Protein AF-A0A7V6IMZ3-F1 (afdb_monomer)

Mean predicted aligned error: 20.76 Å

Secondary structure (DSSP, 8-state):
--SS-HHHHT--SSSTT--S-HHHHSTT-HHHHHHHTT----EEEE--TTSSHHHHHHHHHHHHT-EEEEEETTT--HHHHHHHHHHHHH-SS-EEEEEETGGGS-HHHHHHHHHHHHTTSEEEEEEESS-HHHHS-HHHHTTSEEEEPPPPPHHHHHHHHHHHHHHHHHHHT-EEEES--HHHHHHHTT-HHHHHHHHHHHHHHHHHH-SSEEEE-HHHHHHHHHHHHTT--SSSHHHHHHHHHHHHHHHTT-HHHHHHHHHHHHHTT--HHHHHHHHHHHIIIIIGGG-THHHHHHHHHHHHHHHH-TTTHHHHHHHHHHHHHTSPP--HHHHHHHHHHHHHHHH-SPPPPGGGS---SHHHHHTTTTTT---GGGSGGG------S-GGGTT-------SSHHHHHHHHHHHHHHTTTTT-----------------PPP--S-GGG-HHHH-GGGTT--SSSEEEEEEEEEE-TTSSS-EEEEEEEEEEEEEEETTTTEEEEEEEEEEEEEETTTTEEEEEEEEEEEEEEE-STTS-EEEEEEEEEEEEEEE--GGG---GGGEETTEE-TTSPP----S-SEEEEEEEEEEEEEEEESSSS-EEEEEEEEE-TT--B--SSSS---BPPPEEEEEEEEEEEEETTEEEEEEEEEEEETTEEEEEEEEEEEEEE---TT--EEEEEEEEEETTTEEEEEEEEEETTEEEEEEEEEE-STTHHHHTTEEEEEEEEEEEE----------PPPTTS--

Solvent-accessible surface area (backbone atoms only — not comparable to full-atom values): 40795 Å² total; per-residue (Å²): 130,76,96,60,60,64,60,68,74,67,51,55,88,51,75,88,61,50,76,58,58,53,84,36,59,30,93,91,10,65,56,38,55,23,45,78,66,59,58,78,70,30,26,34,41,33,30,60,73,46,54,43,65,70,56,49,54,52,46,49,22,64,73,48,67,28,50,76,45,80,45,48,30,88,83,53,56,67,64,60,55,50,56,50,50,55,52,27,70,71,41,96,49,58,24,32,41,35,28,40,48,41,56,61,36,52,70,72,51,54,58,66,46,46,66,39,48,74,72,60,47,31,38,40,39,32,27,28,69,61,68,56,87,80,49,45,58,66,76,55,52,77,65,29,52,78,43,80,47,60,72,44,50,71,72,44,51,51,54,49,50,53,56,52,49,60,48,46,28,68,76,67,74,41,47,78,45,72,81,44,57,65,48,56,52,60,72,19,72,33,15,51,48,54,35,42,50,50,52,52,51,51,53,60,53,46,61,73,77,49,90,60,78,44,79,42,35,41,70,58,52,51,53,58,49,53,67,47,48,79,75,58,61,87,81,50,72,65,52,57,53,42,55,48,50,22,52,50,20,25,71,69,48,34,39,66,56,23,47,52,35,47,50,54,39,54,74,49,63,47,59,67,62,56,55,29,52,54,45,34,52,43,20,45,41,44,17,16,68,42,37,64,63,42,38,57,48,24,50,50,38,34,53,48,33,70,73,66,33,81,75,70,24,56,56,50,50,44,55,47,48,37,52,52,7,72,43,56,70,21,41,33,62,44,52,17,50,53,52,46,50,57,47,41,72,73,66,49,89,71,65,79,47,48,39,76,35,84,41,93,47,71,68,38,46,76,71,40,28,32,48,87,50,76,64,30,80,81,34,75,93,52,48,65,100,69,87,86,55,40,80,94,54,56,60,67,71,51,73,58,65,50,99,41,78,50,21,45,52,49,43,52,53,51,23,70,71,47,49,70,61,60,54,58,64,78,76,78,56,89,71,63,83,69,88,83,88,90,89,86,87,76,96,79,73,91,60,51,87,65,39,47,68,81,57,24,26,19,49,26,28,72,62,98,47,60,35,38,41,30,40,38,40,36,41,37,50,66,61,46,97,53,43,36,38,39,41,37,43,37,38,29,24,51,78,42,76,40,79,90,77,39,34,36,34,12,39,26,44,37,39,39,38,38,38,33,51,74,33,55,32,33,39,43,38,49,31,43,29,34,12,45,34,38,43,80,45,98,81,63,29,36,34,42,18,41,14,28,35,39,33,59,32,39,40,38,45,41,69,86,57,54,88,57,72,71,26,48,54,97,89,41,82,39,89,84,43,76,77,85,78,83,78,88,41,50,66,49,76,39,66,45,34,30,39,19,39,30,40,38,40,44,83,48,100,62,28,38,39,38,40,38,40,21,37,36,33,75,75,37,39,75,69,51,57,52,91,88,54,90,44,54,42,61,48,33,37,35,40,37,39,38,36,36,37,63,79,49,101,41,33,35,42,32,46,37,40,40,35,40,39,38,71,82,51,71,46,44,36,38,36,39,31,41,37,39,47,55,86,84,59,101,78,52,56,42,32,47,28,50,27,46,32,43,33,68,77,41,28,46,32,44,35,42,34,38,31,54,59,51,34,37,42,35,42,36,41,33,37,31,67,26,97,53,29,84,76,29,73,37,43,29,26,49,34,43,34,40,32,40,44,46,60,81,75,82,74,74,76,72,74,82,73,80,75,97,78,84,86,128

Structure (mmCIF, N/CA/C/O backbone):
data_AF-A0A7V6IMZ3-F1
#
_entry.id   AF-A0A7V6IMZ3-F1
#
loop_
_atom_site.group_PDB
_atom_site.id
_atom_site.type_symbol
_atom_site.label_atom_id
_atom_site.label_alt_id
_atom_site.label_comp_id
_atom_site.label_asym_id
_atom_site.label_entity_id
_atom_site.label_seq_id
_atom_site.pdbx_PDB_ins_code
_atom_site.Cartn_x
_atom_site.Cartn_y
_atom_site.Cartn_z
_atom_site.occupancy
_atom_site.B_iso_or_equiv
_atom_site.auth_seq_id
_atom_site.auth_comp_id
_atom_site.auth_asym_id
_atom_site.auth_atom_id
_atom_site.pdbx_PDB_model_num
ATOM 1 N N . MET A 1 1 ? -24.493 -4.111 48.319 1.00 58.28 1 MET A N 1
ATOM 2 C CA . MET A 1 1 ? -24.353 -4.353 46.865 1.00 58.28 1 MET A CA 1
ATOM 3 C C . MET A 1 1 ? -25.701 -4.079 46.240 1.00 58.28 1 MET A C 1
ATOM 5 O O . MET A 1 1 ? -26.695 -4.456 46.850 1.00 58.28 1 MET A O 1
ATOM 9 N N . LEU A 1 2 ? -25.733 -3.420 45.082 1.00 72.75 2 LEU A N 1
ATOM 10 C CA . LEU A 1 2 ? -26.972 -3.212 44.334 1.00 72.75 2 LEU A CA 1
ATOM 11 C C . LEU A 1 2 ? -27.573 -4.573 43.945 1.00 72.75 2 LEU A C 1
ATOM 13 O O . LEU A 1 2 ? -26.842 -5.500 43.600 1.00 72.75 2 LEU A O 1
ATOM 17 N N . ALA A 1 3 ? -28.898 -4.705 44.023 1.00 74.75 3 ALA A N 1
ATOM 18 C CA . ALA A 1 3 ? -29.593 -5.957 43.706 1.00 74.75 3 ALA A CA 1
ATOM 19 C C . ALA A 1 3 ? -29.621 -6.271 42.195 1.00 74.75 3 ALA A C 1
ATOM 21 O O . ALA A 1 3 ? -29.866 -7.409 41.798 1.00 74.75 3 ALA A O 1
ATOM 22 N N . LYS A 1 4 ? -29.384 -5.259 41.351 1.00 86.44 4 LYS A N 1
ATOM 23 C CA . LYS A 1 4 ? -29.282 -5.338 39.888 1.00 86.44 4 LYS A CA 1
ATOM 24 C C . LYS A 1 4 ? -28.158 -4.407 39.412 1.00 86.44 4 LYS A C 1
ATOM 26 O O . LYS A 1 4 ? -27.891 -3.430 40.110 1.00 86.44 4 LYS A O 1
ATOM 31 N N . PRO A 1 5 ? -27.542 -4.662 38.242 1.00 89.00 5 PRO A N 1
ATOM 32 C CA . PRO A 1 5 ? -26.543 -3.761 37.669 1.00 89.00 5 PRO A CA 1
ATOM 33 C C . PRO A 1 5 ? -27.093 -2.344 37.493 1.00 89.00 5 PRO A C 1
ATOM 35 O O . PRO A 1 5 ? -28.248 -2.176 37.080 1.00 89.00 5 PRO A O 1
ATOM 38 N N . LEU A 1 6 ? -26.262 -1.327 37.729 1.00 91.31 6 LEU A N 1
ATOM 39 C CA . LEU A 1 6 ? -26.685 0.075 37.665 1.00 91.31 6 LEU A CA 1
ATOM 40 C C . LEU A 1 6 ? -27.224 0.457 36.279 1.00 91.31 6 LEU A C 1
ATOM 42 O O . LEU A 1 6 ? -28.202 1.194 36.173 1.00 91.31 6 LEU A O 1
ATOM 46 N N . ALA A 1 7 ? -26.654 -0.107 35.212 1.00 89.88 7 ALA A N 1
ATOM 47 C CA . ALA A 1 7 ? -27.125 0.109 33.843 1.00 89.88 7 ALA A CA 1
ATOM 48 C C . ALA A 1 7 ? -28.579 -0.348 33.606 1.00 89.88 7 ALA A C 1
ATOM 50 O O . ALA A 1 7 ? -29.253 0.208 32.740 1.00 89.88 7 ALA A O 1
ATOM 51 N N . GLU A 1 8 ? -29.073 -1.337 34.360 1.00 89.38 8 GLU A N 1
ATOM 52 C CA . GLU A 1 8 ? -30.476 -1.764 34.290 1.00 89.38 8 GLU A CA 1
ATOM 53 C C . GLU A 1 8 ? -31.380 -0.853 35.128 1.00 89.38 8 GLU A C 1
ATOM 55 O O . GLU A 1 8 ? -32.476 -0.508 34.691 1.00 89.38 8 GLU A O 1
ATOM 60 N N . LEU A 1 9 ? -30.908 -0.428 36.305 1.00 90.50 9 LEU A N 1
ATOM 61 C CA . LEU A 1 9 ? -31.641 0.474 37.202 1.00 90.50 9 LEU A CA 1
ATOM 62 C C . LEU A 1 9 ? -31.831 1.870 36.594 1.00 90.50 9 LEU A C 1
ATOM 64 O O . LEU A 1 9 ? -32.890 2.471 36.743 1.00 90.50 9 LEU A O 1
ATOM 68 N N . LEU A 1 10 ? -30.828 2.363 35.863 1.00 91.44 10 LEU A N 1
ATOM 69 C CA . LEU A 1 10 ? -30.862 3.663 35.191 1.00 91.44 10 LEU A CA 1
ATOM 70 C C . LEU A 1 10 ? -31.563 3.638 33.830 1.00 91.44 10 LEU A C 1
ATOM 72 O O . LEU A 1 10 ? -31.590 4.670 33.156 1.00 91.44 10 LEU A O 1
ATOM 76 N N . ARG A 1 11 ? -32.105 2.493 33.388 1.00 91.56 11 ARG A N 1
ATOM 77 C CA . ARG A 1 11 ? -32.756 2.402 32.077 1.00 91.56 11 ARG A CA 1
ATOM 78 C C . ARG A 1 11 ? -33.934 3.398 32.013 1.00 91.56 11 ARG A C 1
ATOM 80 O O . ARG A 1 11 ? -34.870 3.261 32.806 1.00 91.56 11 ARG A O 1
ATOM 87 N N . PRO A 1 12 ? -33.917 4.359 31.065 1.00 91.56 12 PRO A N 1
ATOM 88 C CA . PRO A 1 12 ? -34.983 5.339 30.866 1.00 91.56 12 PRO A CA 1
ATOM 89 C C . PRO A 1 12 ? -36.381 4.718 30.840 1.00 91.56 12 PRO A C 1
ATOM 91 O O . PRO A 1 12 ? -36.589 3.677 30.214 1.00 91.56 12 PRO A O 1
ATOM 94 N N . GLN A 1 13 ? -37.337 5.375 31.503 1.00 88.62 13 GLN A N 1
ATOM 95 C CA . GLN A 1 13 ? -38.736 4.928 31.581 1.00 88.62 13 GLN A CA 1
ATOM 96 C C . GLN A 1 13 ? -39.703 5.782 30.753 1.00 88.62 13 GLN A C 1
ATOM 98 O O . GLN A 1 13 ? -40.847 5.355 30.561 1.00 88.62 13 GLN A O 1
ATOM 103 N N . ALA A 1 14 ? -39.234 6.936 30.276 1.00 89.94 14 ALA A N 1
ATOM 104 C CA . ALA A 1 14 ? -39.932 7.898 29.430 1.00 89.94 14 ALA A CA 1
ATOM 105 C C . ALA A 1 14 ? -38.993 8.403 28.311 1.00 89.94 14 ALA A C 1
ATOM 107 O O . ALA A 1 14 ? -37.783 8.162 28.362 1.00 89.94 14 ALA A O 1
ATOM 108 N N . LEU A 1 15 ? -39.534 9.076 27.290 1.00 87.94 15 LEU A N 1
ATOM 109 C CA . LEU A 1 15 ? -38.740 9.605 26.167 1.00 87.94 15 LEU A CA 1
ATOM 110 C C . LEU A 1 15 ? -37.833 10.761 26.601 1.00 87.94 15 LEU A C 1
ATOM 112 O O . LEU A 1 15 ? -36.714 10.880 26.115 1.00 87.94 15 LEU A O 1
ATOM 116 N N . GLU A 1 16 ? -38.295 11.578 27.543 1.00 88.31 16 GLU A N 1
ATOM 117 C CA . GLU A 1 16 ? -37.592 12.744 28.091 1.00 88.31 16 GLU A CA 1
ATOM 118 C C . GLU A 1 16 ? -36.328 12.333 28.855 1.00 88.31 16 GLU A C 1
ATOM 120 O O . GLU A 1 16 ? -35.334 13.055 28.893 1.00 88.31 16 GLU A O 1
ATOM 125 N N . ASP A 1 17 ? -36.363 11.127 29.415 1.00 89.50 17 ASP A N 1
ATOM 126 C CA . ASP A 1 17 ? -35.260 10.493 30.119 1.00 89.50 17 ASP A CA 1
ATOM 127 C C . ASP A 1 17 ? -34.212 9.893 29.171 1.00 89.50 17 ASP A C 1
ATOM 129 O O . ASP A 1 17 ? -33.141 9.480 29.626 1.00 89.50 17 ASP A O 1
ATOM 133 N N . TYR A 1 18 ? -34.518 9.761 27.878 1.00 93.12 18 TYR A N 1
ATOM 134 C CA . TYR A 1 18 ? -33.616 9.154 26.912 1.00 93.12 18 TYR A CA 1
ATOM 135 C C . TYR A 1 18 ? -32.559 10.168 26.466 1.00 93.12 18 TYR A C 1
ATOM 137 O O . TYR A 1 18 ? -32.850 11.167 25.811 1.00 93.12 18 TYR A O 1
ATOM 145 N N . ILE A 1 19 ? -31.299 9.896 26.805 1.00 93.00 19 ILE A N 1
ATOM 146 C CA . ILE A 1 19 ? -30.186 10.802 26.521 1.00 93.00 19 ILE A CA 1
ATOM 147 C C . ILE A 1 19 ? -29.511 10.404 25.200 1.00 93.00 19 ILE A C 1
ATOM 149 O O . ILE A 1 19 ? -29.029 9.282 25.044 1.00 93.00 19 ILE A O 1
ATOM 153 N N . GLY A 1 20 ? -29.443 11.353 24.262 1.00 91.12 20 GLY A N 1
ATOM 154 C CA . GLY A 1 20 ? -28.806 11.199 22.951 1.00 91.12 20 GLY A CA 1
ATOM 155 C C . GLY A 1 20 ? -29.799 10.999 21.799 1.00 91.12 20 GLY A C 1
ATOM 156 O O . GLY A 1 20 ? -31.011 11.046 21.976 1.00 91.12 20 GLY A O 1
ATOM 157 N N . GLN A 1 21 ? -29.274 10.784 20.587 1.00 94.00 21 GLN A N 1
ATOM 158 C CA . GLN A 1 21 ? -30.062 10.549 19.360 1.00 94.00 21 GLN A CA 1
ATOM 159 C C . GLN A 1 21 ? -31.101 11.643 19.035 1.00 94.00 21 GLN A C 1
ATOM 161 O O . GLN A 1 21 ? -32.175 11.357 18.501 1.00 94.00 21 GLN A O 1
ATOM 166 N N . SER A 1 22 ? -30.782 12.912 19.311 1.00 90.56 22 SER A N 1
ATOM 167 C CA . SER A 1 22 ? -31.682 14.052 19.068 1.00 90.56 22 SER A CA 1
ATOM 168 C C . SER A 1 22 ? -32.120 14.190 17.605 1.00 90.56 22 SER A C 1
ATOM 170 O O . SER A 1 22 ? -33.209 14.683 17.342 1.00 90.56 22 SER A O 1
ATOM 172 N N . HIS A 1 23 ? -31.341 13.690 16.640 1.00 92.00 23 HIS A N 1
ATOM 173 C CA . HIS A 1 23 ? -31.740 13.667 15.226 1.00 92.00 23 HIS A CA 1
ATOM 174 C C . HIS A 1 23 ? -32.890 12.695 14.918 1.00 92.00 23 HIS A C 1
ATOM 176 O O . HIS A 1 23 ? -33.505 12.813 13.863 1.00 92.00 23 HIS A O 1
ATOM 182 N N . LEU A 1 24 ? -33.180 11.735 15.803 1.00 94.06 24 LEU A N 1
ATOM 183 C CA . LEU A 1 24 ? -34.300 10.795 15.663 1.00 94.06 24 LEU A CA 1
ATOM 184 C C . LEU A 1 24 ? -35.433 11.076 16.655 1.00 94.06 24 LEU A C 1
ATOM 186 O O . LEU A 1 24 ? -36.598 10.864 16.315 1.00 94.06 24 LEU A O 1
ATOM 190 N N . LEU A 1 25 ? -35.081 11.517 17.867 1.00 93.06 25 LEU A N 1
ATOM 191 C CA . LEU A 1 25 ? -35.989 11.655 19.014 1.00 93.06 25 LEU A CA 1
ATOM 192 C C . LEU A 1 25 ? -36.192 13.106 19.480 1.00 93.06 25 LEU A C 1
ATOM 194 O O . LEU A 1 25 ? -36.950 13.354 20.415 1.00 93.06 25 LEU A O 1
ATOM 198 N N . GLY A 1 26 ? -35.518 14.071 18.853 1.00 89.00 26 GLY A N 1
ATOM 199 C CA . GLY A 1 26 ? -35.752 15.494 19.086 1.00 89.00 26 GLY A CA 1
ATOM 200 C C . GLY A 1 26 ? -37.116 15.949 18.568 1.00 89.00 26 GLY A C 1
ATOM 201 O O . GLY A 1 26 ? -37.889 15.166 18.013 1.00 89.00 26 GLY A O 1
ATOM 202 N N . GLU A 1 27 ? -37.418 17.229 18.754 1.00 84.00 27 GLU A N 1
ATOM 203 C CA . GLU A 1 27 ? -38.643 17.842 18.238 1.00 84.00 27 GLU A CA 1
ATOM 204 C C . GLU A 1 27 ? -38.717 17.693 16.705 1.00 84.00 27 GLU A C 1
ATOM 206 O O . GLU A 1 27 ? -37.749 17.975 15.999 1.00 84.00 27 GLU A O 1
ATOM 211 N N . GLY A 1 28 ? -39.830 17.156 16.191 1.00 83.62 28 GLY A N 1
ATOM 212 C CA . GLY A 1 28 ? -39.983 16.811 14.768 1.00 83.62 28 GLY A CA 1
ATOM 213 C C . GLY A 1 28 ? -39.191 15.577 14.300 1.00 83.62 28 GLY A C 1
ATOM 214 O O . GLY A 1 28 ? -39.184 15.263 13.110 1.00 83.62 28 GLY A O 1
ATOM 215 N N . GLY A 1 29 ? -38.525 14.858 15.209 1.00 90.62 29 GLY A N 1
ATOM 216 C CA . GLY A 1 29 ? -37.799 13.629 14.902 1.00 90.62 29 GLY A CA 1
ATOM 217 C C . GLY A 1 29 ? -38.722 12.521 14.387 1.00 90.62 29 GLY A C 1
ATOM 218 O O . GLY A 1 29 ? -39.834 12.323 14.885 1.00 90.62 29 GLY A O 1
ATOM 219 N N . ILE A 1 30 ? -38.257 11.766 13.390 1.00 92.44 30 ILE A N 1
ATOM 220 C CA . ILE A 1 30 ? -39.079 10.754 12.710 1.00 92.44 30 ILE A CA 1
ATOM 221 C C . ILE A 1 30 ? -39.525 9.621 13.646 1.00 92.44 30 ILE A C 1
ATOM 223 O O . ILE A 1 30 ? -40.673 9.188 13.580 1.00 92.44 30 ILE A O 1
ATOM 227 N N . LEU A 1 31 ? -38.649 9.173 14.555 1.00 92.94 31 LEU A N 1
ATOM 228 C CA . LEU A 1 31 ? -38.988 8.122 15.516 1.00 92.94 31 LEU A CA 1
ATOM 229 C C . LEU A 1 31 ? -39.884 8.658 16.628 1.00 92.94 31 LEU A C 1
ATOM 231 O O . LEU A 1 31 ? -40.814 7.966 17.027 1.00 92.94 31 LEU A O 1
ATOM 235 N N . ARG A 1 32 ? -39.660 9.898 17.081 1.00 92.94 32 ARG A N 1
ATOM 236 C CA . ARG A 1 32 ? -40.555 10.558 18.039 1.00 92.94 32 ARG A CA 1
ATOM 237 C C . ARG A 1 32 ? -41.978 10.648 17.492 1.00 92.94 32 ARG A C 1
ATOM 239 O O . ARG A 1 32 ? -42.906 10.169 18.131 1.00 92.94 32 ARG A O 1
ATOM 246 N N . THR A 1 33 ? -42.117 11.143 16.265 1.00 91.44 33 THR A N 1
ATOM 247 C CA . THR A 1 33 ? -43.406 11.271 15.571 1.00 91.44 33 THR A CA 1
ATOM 248 C C . THR A 1 33 ? -44.098 9.913 15.404 1.00 91.44 33 THR A C 1
ATOM 250 O O . THR A 1 33 ? -45.310 9.805 15.571 1.00 91.44 33 THR A O 1
ATOM 253 N N . ALA A 1 34 ? -43.347 8.850 15.090 1.00 92.44 34 ALA A N 1
ATOM 254 C CA . ALA A 1 34 ? -43.902 7.502 14.963 1.00 92.44 34 ALA A CA 1
ATOM 255 C C . ALA A 1 34 ? -44.384 6.925 16.308 1.00 92.44 34 ALA A C 1
ATOM 257 O O . ALA A 1 34 ? -45.425 6.268 16.348 1.00 92.44 34 ALA A O 1
ATOM 258 N N . ILE A 1 35 ? -43.653 7.185 17.400 1.00 92.38 35 ILE A N 1
ATOM 259 C CA . ILE A 1 35 ? -44.032 6.766 18.757 1.00 92.38 35 ILE A CA 1
ATOM 260 C C . ILE A 1 35 ? -45.283 7.524 19.220 1.00 92.38 35 ILE A C 1
ATOM 262 O O . ILE A 1 35 ? -46.243 6.894 19.657 1.00 92.38 35 ILE A O 1
ATOM 266 N N . GLU A 1 36 ? -45.305 8.851 19.067 1.00 90.38 36 GLU A N 1
ATOM 267 C CA . GLU A 1 36 ? -46.431 9.710 19.467 1.00 90.38 36 GLU A CA 1
ATOM 268 C C . GLU A 1 36 ? -47.723 9.355 18.709 1.00 90.38 36 GLU A C 1
ATOM 270 O O . GLU A 1 36 ? -48.798 9.307 19.303 1.00 90.38 36 GLU A O 1
ATOM 275 N N . ASN A 1 37 ? -47.616 9.003 17.423 1.00 91.62 37 ASN A N 1
ATOM 276 C CA . ASN A 1 37 ? -48.753 8.567 16.605 1.00 91.62 37 ASN A CA 1
ATOM 277 C C . ASN A 1 37 ? -49.094 7.068 16.739 1.00 91.62 37 ASN A C 1
ATOM 279 O O . ASN A 1 37 ? -49.977 6.585 16.029 1.00 91.62 37 ASN A O 1
ATOM 283 N N . LYS A 1 38 ? -48.391 6.307 17.593 1.00 91.38 38 LYS A N 1
ATOM 284 C CA . LYS A 1 38 ? -48.525 4.839 17.730 1.00 91.38 38 LYS A CA 1
ATOM 285 C C . LYS A 1 38 ? -48.455 4.077 16.392 1.00 91.38 38 LYS A C 1
ATOM 287 O O . LYS A 1 38 ? -49.116 3.055 16.195 1.00 91.38 38 LYS A O 1
ATOM 292 N N . ALA A 1 39 ? -47.631 4.569 15.470 1.00 89.62 39 ALA A N 1
ATOM 293 C CA . ALA A 1 39 ? -47.500 4.080 14.098 1.00 89.62 39 ALA A CA 1
ATOM 294 C C . ALA A 1 39 ? -46.088 3.529 13.836 1.00 89.62 39 ALA A C 1
ATOM 296 O O . ALA A 1 39 ? -45.381 3.962 12.922 1.00 89.62 39 ALA A O 1
ATOM 297 N N . LEU A 1 40 ? -45.652 2.580 14.669 1.00 92.62 40 LEU A N 1
ATOM 298 C CA . LEU A 1 40 ? -44.356 1.922 14.506 1.00 92.62 40 LEU A CA 1
ATOM 299 C C . LEU A 1 40 ? -44.371 0.960 13.316 1.00 92.62 40 LEU A C 1
ATOM 301 O O . LEU A 1 40 ? -45.298 0.171 13.145 1.00 92.62 40 LEU A O 1
ATOM 305 N N . HIS A 1 41 ? -43.302 1.008 12.530 1.00 91.94 41 HIS A N 1
ATOM 306 C CA . HIS A 1 41 ? -43.011 0.076 11.445 1.00 91.94 41 HIS A CA 1
ATOM 307 C C . HIS A 1 41 ? -41.789 -0.773 11.805 1.00 91.94 41 HIS A C 1
ATOM 309 O O . HIS A 1 41 ? -41.007 -0.412 12.688 1.00 91.94 41 HIS A O 1
ATOM 315 N N . SER A 1 42 ? -41.617 -1.902 11.119 1.00 96.38 42 SER A N 1
ATOM 316 C CA . SER A 1 42 ? -40.443 -2.753 11.313 1.00 96.38 42 SER A CA 1
ATOM 317 C C . SER A 1 42 ? -39.167 -2.004 10.926 1.00 96.38 42 SER A C 1
ATOM 319 O O . SER A 1 42 ? -39.132 -1.280 9.929 1.00 96.38 42 SER A O 1
ATOM 321 N N . MET A 1 43 ? -38.113 -2.147 11.724 1.00 97.06 43 MET A N 1
ATOM 322 C CA . MET A 1 43 ? -36.895 -1.358 11.576 1.00 97.06 43 MET A CA 1
ATOM 323 C C . MET A 1 43 ? -35.633 -2.093 12.026 1.00 97.06 43 MET A C 1
ATOM 325 O O . MET A 1 43 ? -35.676 -3.043 12.806 1.00 97.06 43 MET A O 1
ATOM 329 N N . ILE A 1 44 ? -34.486 -1.612 11.548 1.00 97.62 44 ILE A N 1
ATOM 330 C CA . ILE A 1 44 ? -33.157 -2.019 11.998 1.00 97.62 44 ILE A CA 1
ATOM 331 C C . ILE A 1 44 ? -32.464 -0.819 12.646 1.00 97.62 44 ILE A C 1
ATOM 333 O O . ILE A 1 44 ? -32.213 0.193 11.992 1.00 97.62 44 ILE A O 1
ATOM 337 N N . LEU A 1 45 ? -32.132 -0.939 13.928 1.00 97.75 45 LEU A N 1
ATOM 338 C CA . LEU A 1 45 ? -31.329 0.019 14.678 1.00 97.75 45 LEU A CA 1
ATOM 339 C C . LEU A 1 45 ? -29.847 -0.328 14.508 1.00 97.75 45 LEU A C 1
ATOM 341 O O . LEU A 1 45 ? -29.354 -1.313 15.068 1.00 97.75 45 LEU A O 1
ATOM 345 N N . TRP A 1 46 ? -29.126 0.497 13.756 1.00 97.06 46 TRP A N 1
ATOM 346 C CA . TRP A 1 46 ? -27.697 0.331 13.515 1.00 97.06 46 TRP A CA 1
ATOM 347 C C . TRP A 1 46 ? -26.898 1.379 14.282 1.00 97.06 46 TRP A C 1
ATOM 349 O O . TRP A 1 46 ? -27.111 2.576 14.125 1.00 97.06 46 TRP A O 1
ATOM 359 N N . GLY A 1 47 ? -25.961 0.940 15.114 1.00 92.06 47 GLY A N 1
ATOM 360 C CA . GLY A 1 47 ? -25.050 1.850 15.800 1.00 92.06 47 GLY A CA 1
ATOM 361 C C . GLY A 1 47 ? -24.096 1.125 16.743 1.00 92.06 47 GLY A C 1
ATOM 362 O O . GLY A 1 47 ? -24.292 -0.065 17.010 1.00 92.06 47 GLY A O 1
ATOM 363 N N . PRO A 1 48 ? -23.090 1.823 17.291 1.00 88.00 48 PRO A N 1
ATOM 364 C CA . PRO A 1 48 ? -22.104 1.233 18.193 1.00 88.00 48 PRO A CA 1
ATOM 365 C C . PRO A 1 48 ? -22.738 0.678 19.486 1.00 88.00 48 PRO A C 1
ATOM 367 O O . PRO A 1 48 ? -23.924 0.912 19.763 1.00 88.00 48 PRO A O 1
ATOM 370 N N . PRO A 1 49 ? -22.013 -0.127 20.282 1.00 88.81 49 PRO A N 1
ATOM 371 C CA . PRO A 1 49 ? -22.511 -0.571 21.582 1.00 88.81 49 PRO A CA 1
ATOM 372 C C . PRO A 1 49 ? -22.798 0.628 22.503 1.00 88.81 49 PRO A C 1
ATOM 374 O O . PRO A 1 49 ? -22.253 1.715 22.334 1.00 88.81 49 PRO A O 1
ATOM 377 N N . GLY A 1 50 ? -23.739 0.457 23.435 1.00 89.75 50 GLY A N 1
ATOM 378 C CA . GLY A 1 50 ? -24.006 1.470 24.463 1.00 89.75 50 GLY A CA 1
ATOM 379 C C . GLY A 1 50 ? -24.774 2.723 24.050 1.00 89.75 50 GLY A C 1
ATOM 380 O O . GLY A 1 50 ? -25.052 3.547 24.910 1.00 89.75 50 GLY A O 1
ATOM 381 N N . VAL A 1 51 ? -25.171 2.869 22.785 1.00 94.50 51 VAL A N 1
ATOM 382 C CA . VAL A 1 51 ? -25.909 4.059 22.299 1.00 94.50 51 VAL A CA 1
ATOM 383 C C . VAL A 1 51 ? -27.426 4.026 22.544 1.00 94.50 51 VAL A C 1
ATOM 385 O O . VAL A 1 51 ? -28.141 4.920 22.094 1.00 94.50 51 VAL A O 1
ATOM 388 N N . GLY A 1 52 ? -27.925 2.982 23.218 1.00 93.69 52 GLY A N 1
ATOM 389 C CA . GLY A 1 52 ? -29.324 2.872 23.652 1.00 93.69 52 GLY A CA 1
ATOM 390 C C . GLY A 1 52 ? -30.278 2.069 22.754 1.00 93.69 52 GLY A C 1
ATOM 391 O O . GLY A 1 52 ? -31.479 2.135 22.977 1.00 93.69 52 GLY A O 1
ATOM 392 N N . LYS A 1 53 ? -29.792 1.252 21.803 1.00 95.25 53 LYS A N 1
ATOM 393 C CA . LYS A 1 53 ? -30.635 0.420 20.903 1.00 95.25 53 LYS A CA 1
ATOM 394 C C . LYS A 1 53 ? -31.719 -0.395 21.638 1.00 95.25 53 LYS A C 1
ATOM 396 O O . LYS A 1 53 ? -32.900 -0.261 21.340 1.00 95.25 53 LYS A O 1
ATOM 401 N N . THR A 1 54 ? -31.319 -1.203 22.623 1.00 93.62 54 THR A N 1
ATOM 402 C CA . THR A 1 54 ? -32.237 -2.038 23.424 1.00 93.62 54 THR A CA 1
ATOM 403 C C . THR A 1 54 ? -33.209 -1.190 24.244 1.00 93.62 54 THR A C 1
ATOM 405 O O . THR A 1 54 ? -34.400 -1.479 24.300 1.00 93.62 54 THR A O 1
ATOM 408 N N . THR A 1 55 ? -32.708 -0.115 24.858 1.00 94.38 55 THR A N 1
ATOM 409 C CA . THR A 1 55 ? -33.516 0.832 25.639 1.00 94.38 55 THR A CA 1
ATOM 410 C C . THR A 1 55 ? -34.586 1.492 24.775 1.00 94.38 55 THR A C 1
ATOM 412 O O . THR A 1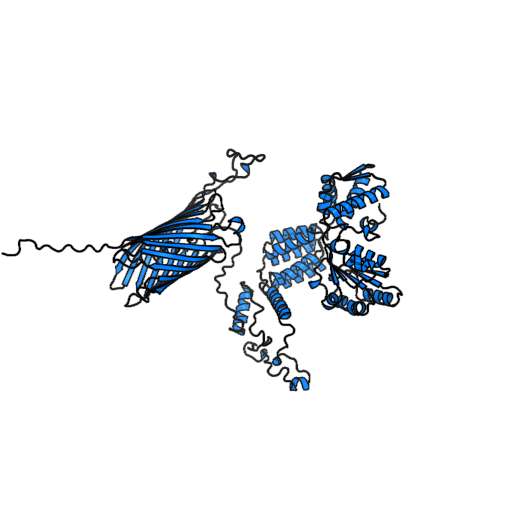 55 ? -35.728 1.616 25.204 1.00 94.38 55 THR A O 1
ATOM 415 N N . LEU A 1 56 ? -34.229 1.889 23.553 1.00 95.19 56 LEU A N 1
ATOM 416 C CA . LEU A 1 56 ? -35.140 2.537 22.623 1.00 95.19 56 LEU A CA 1
ATOM 417 C C . LEU A 1 56 ? -36.263 1.591 22.187 1.00 95.19 56 LEU A C 1
ATOM 419 O O . LEU A 1 56 ? -37.424 1.979 22.229 1.00 95.19 56 LEU A O 1
ATOM 423 N N . ALA A 1 57 ? -35.937 0.341 21.848 1.00 95.12 57 ALA A N 1
ATOM 424 C CA . ALA A 1 57 ? -36.934 -0.685 21.538 1.00 95.12 57 ALA A CA 1
ATOM 425 C C . ALA A 1 57 ? -37.900 -0.942 22.708 1.00 95.12 57 ALA A C 1
ATOM 427 O O . ALA A 1 57 ? -39.111 -1.022 22.505 1.00 95.12 57 ALA A O 1
ATOM 428 N N . PHE A 1 58 ? -37.378 -1.014 23.935 1.00 93.25 58 PHE A N 1
ATOM 429 C CA . PHE A 1 58 ? -38.203 -1.168 25.134 1.00 93.25 58 PHE A CA 1
ATOM 430 C C . PHE A 1 58 ? -39.153 0.025 25.342 1.00 93.25 58 PHE A C 1
ATOM 432 O O . PHE A 1 58 ? -40.344 -0.167 25.583 1.00 93.25 58 PHE A O 1
ATOM 439 N N . LEU A 1 59 ? -38.651 1.259 25.204 1.00 93.81 59 LEU A N 1
ATOM 440 C CA . LEU A 1 59 ? -39.476 2.469 25.297 1.00 93.81 59 LEU A CA 1
ATOM 441 C C . LEU A 1 59 ? -40.545 2.518 24.206 1.00 93.81 59 LEU A C 1
ATOM 443 O O . LEU A 1 59 ? -41.689 2.849 24.498 1.00 93.81 59 LEU A O 1
ATOM 447 N N . MET A 1 60 ? -40.192 2.166 22.969 1.00 94.44 60 MET A N 1
ATOM 448 C CA . MET A 1 60 ? -41.131 2.102 21.851 1.00 94.44 60 MET A CA 1
ATOM 449 C C . MET A 1 60 ? -42.301 1.169 22.159 1.00 94.44 60 MET A C 1
ATOM 451 O O . MET A 1 60 ? -43.446 1.592 22.019 1.00 94.44 60 MET A O 1
ATOM 455 N N . ALA A 1 61 ? -42.035 -0.051 22.638 1.00 93.81 61 ALA A N 1
ATOM 456 C CA . ALA A 1 61 ? -43.093 -0.990 23.007 1.00 93.81 61 ALA A CA 1
ATOM 457 C C . ALA A 1 61 ? -43.982 -0.436 24.129 1.00 93.81 61 ALA A C 1
ATOM 459 O O . ALA A 1 61 ? -45.202 -0.399 23.996 1.00 93.81 61 ALA A O 1
ATOM 460 N N . LYS A 1 62 ? -43.363 0.076 25.201 1.00 92.00 62 LYS A N 1
ATOM 461 C CA . LYS A 1 62 ? -44.075 0.612 26.367 1.00 92.00 62 LYS A CA 1
ATOM 462 C C . LYS A 1 62 ? -44.968 1.807 26.016 1.00 92.00 62 LYS A C 1
ATOM 464 O O . LYS A 1 62 ? -46.098 1.885 26.481 1.00 92.00 62 LYS A O 1
ATOM 469 N N . LEU A 1 63 ? -44.470 2.744 25.211 1.00 91.81 63 LEU A N 1
ATOM 470 C CA . LEU A 1 63 ? -45.188 3.977 24.865 1.00 91.81 63 LEU A CA 1
ATOM 471 C C . LEU A 1 63 ? -46.278 3.756 23.810 1.00 91.81 63 LEU A C 1
ATOM 473 O O . LEU A 1 63 ? -47.227 4.536 23.728 1.00 91.81 63 LEU A O 1
ATOM 477 N N . THR A 1 64 ? -46.162 2.689 23.019 1.00 92.25 64 THR A N 1
ATOM 478 C CA . THR A 1 64 ? -47.163 2.323 22.008 1.00 92.25 64 THR A CA 1
ATOM 479 C C . THR A 1 64 ? -48.119 1.219 22.450 1.00 92.25 64 THR A C 1
ATOM 481 O O . THR A 1 64 ? -49.016 0.884 21.680 1.00 92.25 64 THR A O 1
ATOM 484 N N . ASP A 1 65 ? -48.001 0.751 23.697 1.00 91.50 65 ASP A N 1
ATOM 485 C CA . ASP A 1 65 ? -48.847 -0.287 24.303 1.00 91.50 65 ASP A CA 1
ATOM 486 C C . ASP A 1 65 ? -48.789 -1.621 23.531 1.00 91.50 65 ASP A C 1
ATOM 488 O O . ASP A 1 65 ? -49.802 -2.216 23.171 1.00 91.50 65 ASP A O 1
ATOM 492 N N . MET A 1 66 ? -47.563 -2.048 23.205 1.00 93.44 66 MET A N 1
ATOM 493 C CA . MET A 1 66 ? -47.276 -3.300 22.501 1.00 93.44 66 MET A CA 1
ATOM 494 C C . MET A 1 66 ? -46.649 -4.332 23.439 1.00 93.44 66 MET A C 1
ATOM 496 O O . MET A 1 66 ? -45.795 -3.994 24.264 1.00 93.44 66 MET A O 1
ATOM 500 N N . ASP A 1 67 ? -46.990 -5.605 23.244 1.00 94.38 67 ASP A N 1
ATOM 501 C CA . ASP A 1 67 ? -46.330 -6.707 23.943 1.00 94.38 67 ASP A CA 1
ATOM 502 C C . ASP A 1 67 ? -44.868 -6.799 23.488 1.00 94.38 67 ASP A C 1
ATOM 504 O O . ASP A 1 67 ? -44.579 -6.851 22.291 1.00 94.38 67 ASP A O 1
ATOM 508 N N . PHE A 1 68 ? -43.927 -6.807 24.435 1.00 94.81 68 PHE A N 1
ATOM 509 C CA . PHE A 1 68 ? -42.494 -6.793 24.140 1.00 94.81 68 PHE A CA 1
ATOM 510 C C . PHE A 1 68 ? -41.865 -8.174 24.328 1.00 94.81 68 PHE A C 1
ATOM 512 O O . PHE A 1 68 ? -41.788 -8.679 25.450 1.00 94.81 68 PHE A O 1
ATOM 519 N N . TYR A 1 69 ? -41.320 -8.740 23.251 1.00 95.19 69 TYR A N 1
ATOM 520 C CA . TYR A 1 69 ? -40.482 -9.938 23.313 1.00 95.19 69 TYR A CA 1
ATOM 521 C C . TYR A 1 69 ? -39.064 -9.621 22.856 1.00 95.19 69 TYR A C 1
ATOM 523 O O . TYR A 1 69 ? -38.855 -9.001 21.816 1.00 95.19 69 TYR A O 1
ATOM 531 N N . MET A 1 70 ? -38.077 -10.085 23.621 1.00 93.88 70 MET A N 1
ATOM 532 C CA . MET A 1 70 ? -36.662 -9.903 23.319 1.00 93.88 70 MET A CA 1
ATOM 533 C C . MET A 1 70 ? -35.997 -11.250 23.050 1.00 93.88 70 MET A C 1
ATOM 535 O O . MET A 1 70 ? -36.019 -12.141 23.896 1.00 93.88 70 MET A O 1
ATOM 539 N N . LEU A 1 71 ? -35.348 -11.355 21.894 1.00 92.81 71 LEU A N 1
ATOM 540 C CA . LEU A 1 71 ? -34.451 -12.444 21.537 1.00 92.81 71 LEU A CA 1
ATOM 541 C C . LEU A 1 71 ? -33.025 -11.920 21.379 1.00 92.81 71 LEU A C 1
ATOM 543 O O . LEU A 1 71 ? -32.792 -10.814 20.893 1.00 92.81 71 LEU A O 1
ATOM 547 N N . SER A 1 72 ? -32.054 -12.750 21.751 1.00 90.31 72 SER A N 1
ATOM 548 C CA . SER A 1 72 ? -30.654 -12.534 21.386 1.00 90.31 72 SER A CA 1
ATOM 549 C C . SER A 1 72 ? -30.289 -13.485 20.261 1.00 90.31 72 SER A C 1
ATOM 551 O O . SER A 1 72 ? -30.416 -14.704 20.419 1.00 90.31 72 SER A O 1
ATOM 553 N N . ALA A 1 73 ? -29.789 -12.951 19.149 1.00 85.38 73 ALA A N 1
ATOM 554 C CA . ALA A 1 73 ? -29.456 -13.757 17.983 1.00 85.38 73 ALA A CA 1
ATOM 555 C C . ALA A 1 73 ? -28.327 -14.776 18.222 1.00 85.38 73 ALA A C 1
ATOM 557 O O . ALA A 1 73 ? -28.153 -15.708 17.443 1.00 85.38 73 ALA A O 1
ATOM 558 N N . ILE A 1 74 ? -27.581 -14.619 19.318 1.00 82.38 74 ILE A N 1
ATOM 559 C CA . ILE A 1 74 ? -26.483 -15.505 19.716 1.00 82.38 74 ILE A CA 1
ATOM 560 C C . ILE A 1 74 ? -27.014 -16.831 20.280 1.00 82.38 74 ILE A C 1
ATOM 562 O O . ILE A 1 74 ? -26.431 -17.881 20.031 1.00 82.38 74 ILE A O 1
ATOM 566 N N . ASN A 1 75 ? -28.125 -16.784 21.022 1.00 78.44 75 ASN A N 1
ATOM 567 C CA . ASN A 1 75 ? -28.625 -17.926 21.793 1.00 78.44 75 ASN A CA 1
ATOM 568 C C . ASN A 1 75 ? -29.987 -18.445 21.306 1.00 78.44 75 ASN A C 1
ATOM 570 O O . ASN A 1 75 ? -30.486 -19.413 21.870 1.00 78.44 75 ASN A O 1
ATOM 574 N N . SER A 1 76 ? -30.593 -17.808 20.297 1.00 83.81 76 SER A N 1
ATOM 575 C CA . SER A 1 76 ? -31.958 -18.125 19.848 1.00 83.81 76 SER A CA 1
ATOM 576 C C . SER A 1 76 ? -31.958 -18.876 18.513 1.00 83.81 76 SER A C 1
ATOM 578 O O . SER A 1 76 ? -31.272 -18.496 17.562 1.00 83.81 76 SER A O 1
ATOM 580 N N . GLY A 1 77 ? -32.753 -19.939 18.420 1.00 86.12 77 GLY A N 1
ATOM 581 C CA . GLY A 1 77 ? -32.976 -20.725 17.208 1.00 86.12 77 GLY A CA 1
ATOM 582 C C . GLY A 1 77 ? -34.283 -20.370 16.487 1.00 86.12 77 GLY A C 1
ATOM 583 O O . GLY A 1 77 ? -35.074 -19.547 16.937 1.00 86.12 77 GLY A O 1
ATOM 584 N N . VAL A 1 78 ? -34.558 -21.050 15.366 1.00 88.00 78 VAL A N 1
ATOM 585 C CA . VAL A 1 78 ? -35.829 -20.899 14.617 1.00 88.00 78 VAL A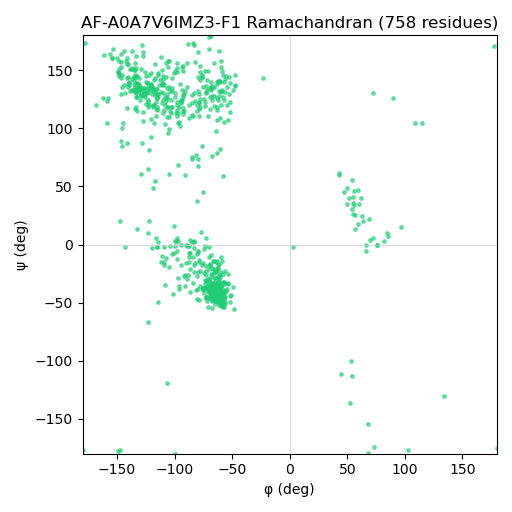 CA 1
ATOM 586 C C . VAL A 1 78 ? -37.043 -21.312 15.460 1.00 88.00 78 VAL A C 1
ATOM 588 O O . VAL A 1 78 ? -38.145 -20.807 15.255 1.00 88.00 78 VAL A O 1
ATOM 591 N N . LYS A 1 79 ? -36.854 -22.226 16.419 1.00 89.25 79 LYS A N 1
ATOM 592 C CA . LYS A 1 79 ? -37.921 -22.673 17.317 1.00 89.25 79 LYS A CA 1
ATOM 593 C C . LYS A 1 79 ? -38.412 -21.534 18.218 1.00 89.25 79 LYS A C 1
ATOM 595 O O . LYS A 1 79 ? -39.612 -21.291 18.247 1.00 89.25 79 LYS A O 1
ATOM 600 N N . ASP A 1 80 ? -37.499 -20.802 18.856 1.00 90.25 80 ASP A N 1
ATOM 601 C CA . ASP A 1 80 ? -37.833 -19.689 19.759 1.00 90.25 80 ASP A CA 1
ATOM 602 C C . ASP A 1 80 ? -38.579 -18.567 19.018 1.00 90.25 80 ASP A C 1
ATOM 604 O O . ASP A 1 80 ? -39.542 -17.998 19.527 1.00 90.25 80 ASP A O 1
ATOM 608 N N . ILE A 1 81 ? -38.183 -18.305 17.766 1.00 90.38 81 ILE A N 1
ATOM 609 C CA . ILE A 1 81 ? -38.861 -17.356 16.872 1.00 90.38 81 ILE A CA 1
ATOM 610 C C . ILE A 1 81 ? -40.315 -17.789 16.624 1.00 90.38 81 ILE A C 1
ATOM 612 O O . ILE A 1 81 ? -41.236 -16.985 16.760 1.00 90.38 81 ILE A O 1
ATOM 616 N N . ARG A 1 82 ? -40.537 -19.066 16.286 1.00 89.44 82 ARG A N 1
ATOM 617 C CA . ARG A 1 82 ? -41.884 -19.602 16.024 1.00 89.44 82 ARG A CA 1
ATOM 618 C C . ARG A 1 82 ? -42.770 -19.597 17.265 1.00 89.44 82 ARG A C 1
ATOM 620 O O . ARG A 1 82 ? -43.953 -19.303 17.145 1.00 89.44 82 ARG A O 1
ATOM 627 N N . GLU A 1 83 ? -42.210 -19.892 18.436 1.00 91.94 83 GLU A N 1
ATOM 628 C CA . GLU A 1 83 ? -42.946 -19.828 19.705 1.00 91.94 83 GLU A CA 1
ATOM 629 C C . GLU A 1 83 ? -43.436 -18.402 20.002 1.00 91.94 83 GLU A C 1
ATOM 631 O O . GLU A 1 83 ? -44.550 -18.224 20.492 1.00 91.94 83 GLU A O 1
ATOM 636 N N . ILE A 1 84 ? -42.647 -17.375 19.665 1.00 91.94 84 ILE A N 1
ATOM 637 C CA . ILE A 1 84 ? -43.084 -15.978 19.793 1.00 91.94 84 ILE A CA 1
ATOM 638 C C . ILE A 1 84 ? -44.155 -15.631 18.762 1.00 91.94 84 ILE A C 1
ATOM 640 O O . ILE A 1 84 ? -45.109 -14.947 19.111 1.00 91.94 84 ILE A O 1
ATOM 644 N N . PHE A 1 85 ? -44.045 -16.108 17.520 1.00 92.44 85 PHE A N 1
ATOM 645 C CA . PHE A 1 85 ? -45.081 -15.860 16.512 1.00 92.44 85 PHE A CA 1
ATOM 646 C C . PHE A 1 85 ? -46.426 -16.450 16.906 1.00 92.44 85 PHE A C 1
ATOM 648 O O . PHE A 1 85 ? -47.434 -15.770 16.773 1.00 92.44 85 PHE A O 1
ATOM 655 N N . GLN A 1 86 ? -46.437 -17.660 17.465 1.00 91.19 86 GLN A N 1
ATOM 656 C CA . GLN A 1 86 ? -47.670 -18.251 17.969 1.00 91.19 86 GLN A CA 1
ATOM 657 C C . GLN A 1 86 ? -48.281 -17.401 19.095 1.00 91.19 86 GLN A C 1
ATOM 659 O O . GLN A 1 86 ? -49.467 -17.091 19.060 1.00 91.19 86 GLN A O 1
ATOM 664 N N . LYS A 1 87 ? -47.463 -16.947 20.054 1.00 91.75 87 LYS A N 1
ATOM 665 C CA . LYS A 1 87 ? -47.924 -16.045 21.124 1.00 91.75 87 LYS A CA 1
ATOM 666 C C . LYS A 1 87 ? -48.430 -14.704 20.589 1.00 91.75 87 LYS A C 1
ATOM 668 O O . LYS A 1 87 ? -49.392 -14.167 21.122 1.00 91.75 87 LYS A O 1
ATOM 673 N N . ALA A 1 88 ? -47.793 -14.174 19.547 1.00 91.25 88 ALA A N 1
ATOM 674 C CA . ALA A 1 88 ? -48.189 -12.924 18.907 1.00 91.25 88 ALA A CA 1
ATOM 675 C C . ALA A 1 88 ? -49.520 -13.054 18.149 1.00 91.25 88 ALA A C 1
ATOM 677 O O . ALA A 1 88 ? -50.311 -12.120 18.164 1.00 91.25 88 ALA A O 1
ATOM 678 N N . GLU A 1 89 ? -49.786 -14.204 17.520 1.00 89.38 89 GLU A N 1
ATOM 679 C CA . GLU A 1 89 ? -51.067 -14.495 16.856 1.00 89.38 89 GLU A CA 1
ATOM 680 C C . GLU A 1 89 ? -52.217 -14.700 17.857 1.00 89.38 89 GLU A C 1
ATOM 682 O O . GLU A 1 89 ? -53.364 -14.381 17.548 1.00 89.38 89 GLU A O 1
ATOM 687 N N . GLU A 1 90 ? -51.918 -15.216 19.052 1.00 88.88 90 GLU A N 1
ATOM 688 C CA . GLU A 1 90 ? -52.889 -15.421 20.136 1.00 88.88 90 GLU A CA 1
ATOM 689 C C . GLU A 1 90 ? -53.139 -14.150 20.978 1.00 88.88 90 GLU A C 1
ATOM 691 O O . GLU A 1 90 ? -54.142 -14.079 21.693 1.00 88.88 90 GLU A O 1
ATOM 696 N N . SER A 1 91 ? -52.256 -13.145 20.910 1.00 86.94 91 SER A N 1
ATOM 697 C CA . SER A 1 91 ? -52.394 -11.900 21.676 1.00 86.94 91 SER A CA 1
ATOM 698 C C . SER A 1 91 ? -53.418 -10.945 21.057 1.00 86.94 91 SER A C 1
ATOM 700 O O . SER A 1 91 ? -53.495 -10.765 19.842 1.00 86.94 91 SER A O 1
ATOM 702 N N . SER A 1 92 ? -54.191 -10.266 21.910 1.00 82.38 92 SER A N 1
ATOM 703 C CA . SER A 1 92 ? -55.068 -9.163 21.499 1.00 82.38 92 SER A CA 1
ATOM 704 C C . SER A 1 92 ? -54.307 -7.863 21.218 1.00 82.38 92 SER A C 1
ATOM 706 O O . SER A 1 92 ? -54.857 -6.958 20.588 1.00 82.38 92 SER A O 1
ATOM 708 N N . ASN A 1 93 ? -53.064 -7.754 21.698 1.00 86.44 93 ASN A N 1
ATOM 709 C CA . ASN A 1 93 ? -52.218 -6.579 21.534 1.00 86.44 93 ASN A CA 1
ATOM 710 C C . ASN A 1 93 ? -51.242 -6.764 20.370 1.00 86.44 93 ASN A C 1
ATOM 712 O O . ASN A 1 93 ? -50.800 -7.868 20.049 1.00 86.44 93 ASN A O 1
ATOM 716 N N . LYS A 1 94 ? -50.846 -5.650 19.746 1.00 91.75 94 LYS A N 1
ATOM 717 C CA . LYS A 1 94 ? -49.763 -5.688 18.761 1.00 91.75 94 LYS A CA 1
ATOM 718 C C . LYS A 1 94 ? -48.472 -6.117 19.452 1.00 91.75 94 LYS A C 1
ATOM 720 O O . LYS A 1 94 ? -48.156 -5.636 20.536 1.00 91.75 94 LYS A O 1
ATOM 725 N N . THR A 1 95 ? -47.694 -6.958 18.784 1.00 95.25 95 THR A N 1
ATOM 726 C CA . THR A 1 95 ? -46.447 -7.486 19.338 1.00 95.25 95 THR A CA 1
ATOM 727 C C . THR A 1 95 ? -45.225 -6.806 18.722 1.00 95.25 95 THR A C 1
ATOM 729 O O . THR A 1 95 ? -45.112 -6.702 17.499 1.00 95.25 95 THR A O 1
ATOM 732 N N . LEU A 1 96 ? -44.282 -6.373 19.561 1.00 96.50 96 LEU A N 1
ATOM 733 C CA . LEU A 1 96 ? -42.959 -5.893 19.167 1.00 96.50 96 LEU A CA 1
ATOM 734 C C . LEU A 1 96 ? -41.910 -6.967 19.480 1.00 96.50 96 LEU A C 1
ATOM 736 O O . LEU A 1 96 ? -41.642 -7.284 20.641 1.00 96.50 96 LEU A O 1
ATOM 740 N N . LEU A 1 97 ? -41.290 -7.504 18.427 1.00 96.56 97 LEU A N 1
ATOM 741 C CA . LEU A 1 97 ? -40.192 -8.462 18.535 1.00 96.56 97 LEU A CA 1
ATOM 742 C C . LEU A 1 97 ? -38.854 -7.736 18.387 1.00 96.56 97 LEU A C 1
ATOM 744 O O . LEU A 1 97 ? -38.502 -7.286 17.297 1.00 96.56 97 LEU A O 1
ATOM 748 N N . PHE A 1 98 ? -38.093 -7.646 19.474 1.00 97.50 98 PHE A N 1
ATOM 749 C CA . PHE A 1 98 ? -36.731 -7.129 19.462 1.00 97.50 98 PHE A CA 1
ATOM 750 C C . PHE A 1 98 ? -35.716 -8.261 19.295 1.00 97.50 98 PHE A C 1
ATOM 752 O O . PHE A 1 98 ? -35.730 -9.230 20.055 1.00 97.50 98 PHE A O 1
ATOM 759 N N . ILE A 1 99 ? -34.808 -8.125 18.328 1.00 96.12 99 ILE A N 1
ATOM 760 C CA . ILE A 1 99 ? -33.727 -9.086 18.080 1.00 96.12 99 ILE A CA 1
ATOM 761 C C . ILE A 1 99 ? -32.390 -8.368 18.212 1.00 96.12 99 ILE A C 1
ATOM 763 O O . ILE A 1 99 ? -32.012 -7.578 17.345 1.00 96.12 99 ILE A O 1
ATOM 767 N N . ASP A 1 100 ? -31.668 -8.657 19.291 1.00 94.31 100 ASP A N 1
ATOM 768 C CA . ASP A 1 100 ? -30.326 -8.118 19.502 1.00 94.31 100 ASP A CA 1
ATOM 769 C C . ASP A 1 100 ? -29.288 -8.891 18.688 1.00 94.31 100 ASP A C 1
ATOM 771 O O . ASP A 1 100 ? -29.382 -10.115 18.558 1.00 94.31 100 ASP A O 1
ATOM 775 N N . GLU A 1 101 ? -28.283 -8.180 18.180 1.00 93.31 101 GLU A N 1
ATOM 776 C CA . GLU A 1 101 ? -27.213 -8.728 17.336 1.00 93.31 101 GLU A CA 1
ATOM 777 C C . GLU A 1 101 ? -27.746 -9.478 16.097 1.00 93.31 101 GLU A C 1
ATOM 779 O O . GLU A 1 101 ? -27.226 -10.530 15.733 1.00 93.31 101 GLU A O 1
ATOM 784 N N . ILE A 1 102 ? -28.782 -8.949 15.427 1.00 93.88 102 ILE A N 1
ATOM 785 C CA . ILE A 1 102 ? -29.506 -9.630 14.328 1.00 93.88 102 ILE A CA 1
ATOM 786 C C . ILE A 1 102 ? -28.593 -10.133 13.193 1.00 93.88 102 ILE A C 1
ATOM 788 O O . ILE A 1 102 ? -28.910 -11.129 12.547 1.00 93.88 102 ILE A O 1
ATOM 792 N N . HIS A 1 103 ? -27.425 -9.513 13.001 1.00 91.44 103 HIS A N 1
ATOM 793 C CA . HIS A 1 103 ? -26.390 -9.960 12.062 1.00 91.44 103 HIS A CA 1
ATOM 794 C C . HIS A 1 103 ? -25.825 -11.361 12.373 1.00 91.44 103 HIS A C 1
ATOM 796 O O . HIS A 1 103 ? -25.197 -11.979 11.523 1.00 91.44 103 HIS A O 1
ATOM 802 N N . ARG A 1 104 ? -26.027 -11.892 13.587 1.00 91.56 104 ARG A N 1
ATOM 803 C CA . ARG A 1 104 ? -25.584 -13.240 13.983 1.00 91.56 104 ARG A CA 1
ATOM 804 C C . ARG A 1 104 ? -26.532 -14.347 13.538 1.00 91.56 104 ARG A C 1
ATOM 806 O O . ARG A 1 104 ? -26.131 -15.509 13.534 1.00 91.56 104 ARG A O 1
ATOM 813 N N . PHE A 1 105 ? -27.764 -14.017 13.156 1.00 92.94 105 PHE A N 1
ATOM 814 C CA . PHE A 1 105 ? -28.678 -15.001 12.593 1.00 92.94 105 PHE A CA 1
ATOM 815 C C . PHE A 1 105 ? -28.222 -15.459 11.212 1.00 92.94 105 PHE A C 1
ATOM 817 O O . PHE A 1 105 ? -27.926 -14.654 10.331 1.00 92.94 105 PHE A O 1
ATOM 824 N N . SER A 1 106 ? -28.256 -16.775 10.997 1.00 90.50 106 SER A N 1
ATOM 825 C CA . SER A 1 106 ? -28.096 -17.364 9.668 1.00 90.50 106 SER A CA 1
ATOM 826 C C . SER A 1 106 ? -29.189 -16.871 8.714 1.00 90.50 106 SER A C 1
ATOM 828 O O . SER A 1 106 ? -30.290 -16.520 9.143 1.00 90.50 106 SER A O 1
ATOM 830 N N . LYS A 1 107 ? -28.935 -16.936 7.400 1.00 89.62 107 LYS A N 1
ATOM 831 C CA . LYS A 1 107 ? -29.933 -16.570 6.376 1.00 89.62 107 LYS A CA 1
ATOM 832 C C . LYS A 1 107 ? -31.277 -17.268 6.598 1.00 89.62 107 LYS A C 1
ATOM 834 O O . LYS A 1 107 ? -32.302 -16.608 6.596 1.00 89.62 107 LYS A O 1
ATOM 839 N N . SER A 1 108 ? -31.256 -18.562 6.923 1.00 88.00 108 SER A N 1
ATOM 840 C CA . SER A 1 108 ? -32.475 -19.336 7.199 1.00 88.00 108 SER A CA 1
ATOM 841 C C . SER A 1 108 ? -33.272 -18.838 8.415 1.00 88.00 108 SER A C 1
ATOM 843 O O . SER A 1 108 ? -34.501 -18.868 8.404 1.00 88.00 108 SER A O 1
ATOM 845 N N . GLN A 1 109 ? -32.591 -18.347 9.458 1.00 91.19 109 GLN A N 1
ATOM 846 C CA . GLN A 1 109 ? -33.245 -17.735 10.617 1.00 91.19 109 GLN A CA 1
ATOM 847 C C . GLN A 1 109 ? -33.840 -16.375 10.249 1.00 91.19 109 GLN A C 1
ATOM 849 O O . GLN A 1 109 ? -34.960 -16.080 10.653 1.00 91.19 109 GLN A O 1
ATOM 854 N N . GLN A 1 110 ? -33.144 -15.576 9.438 1.00 93.94 110 GLN A N 1
ATOM 855 C CA . GLN A 1 110 ? -33.668 -14.297 8.957 1.00 93.94 110 GLN A CA 1
ATOM 856 C C . GLN A 1 110 ? -34.863 -14.484 8.006 1.00 93.94 110 GLN A C 1
ATOM 858 O O . GLN A 1 110 ? -35.866 -13.788 8.148 1.00 93.94 110 GLN A O 1
ATOM 863 N N . ASP A 1 111 ? -34.810 -15.470 7.105 1.00 91.88 111 ASP A N 1
ATOM 864 C CA . ASP A 1 111 ? -35.916 -15.826 6.206 1.00 91.88 111 ASP A CA 1
ATOM 865 C C . ASP A 1 111 ? -37.172 -16.222 6.990 1.00 91.88 111 ASP A C 1
ATOM 867 O O . ASP A 1 111 ? -38.291 -15.889 6.596 1.00 91.88 111 ASP A O 1
ATOM 871 N N . SER A 1 112 ? -37.000 -16.879 8.144 1.00 91.94 112 SER A N 1
ATOM 872 C CA . SER A 1 112 ? -38.124 -17.261 9.001 1.00 91.94 112 SER A CA 1
ATOM 873 C C . SER A 1 112 ? -38.911 -16.063 9.549 1.00 91.94 112 SER A C 1
ATOM 875 O O . SER A 1 112 ? -40.083 -16.225 9.879 1.00 91.94 112 SER A O 1
ATOM 877 N N . LEU A 1 113 ? -38.315 -14.863 9.585 1.00 94.19 113 LEU A N 1
ATOM 878 C CA . LEU A 1 113 ? -38.968 -13.634 10.048 1.00 94.19 113 LEU A CA 1
ATOM 879 C C . LEU A 1 113 ? -39.885 -13.002 8.989 1.00 94.19 113 LEU A C 1
ATOM 881 O O . LEU A 1 113 ? -40.806 -12.268 9.344 1.00 94.19 113 LEU A O 1
ATOM 885 N N . LEU A 1 114 ? -39.654 -13.274 7.698 1.00 93.00 114 LEU A N 1
ATOM 886 C CA . LEU A 1 114 ? -40.288 -12.542 6.594 1.00 93.00 114 LEU A CA 1
ATOM 887 C C . LEU A 1 114 ? -41.811 -12.639 6.623 1.00 93.00 114 LEU A C 1
ATOM 889 O O . LEU A 1 114 ? -42.490 -11.617 6.573 1.00 93.00 114 LEU A O 1
ATOM 893 N N . GLY A 1 115 ? -42.347 -13.854 6.758 1.00 90.50 115 GLY A N 1
ATOM 894 C CA . GLY A 1 115 ? -43.792 -14.073 6.728 1.00 90.50 115 GLY A CA 1
ATOM 895 C C . GLY A 1 115 ? -44.531 -13.363 7.867 1.00 90.50 115 GLY A C 1
ATOM 896 O O . GLY A 1 115 ? -45.619 -12.836 7.648 1.00 90.50 115 GLY A O 1
ATOM 897 N N . ALA A 1 116 ? -43.935 -13.311 9.062 1.00 90.88 116 ALA A N 1
ATOM 898 C CA . ALA A 1 116 ? -44.527 -12.640 10.218 1.00 90.88 116 ALA A CA 1
ATOM 899 C C . ALA A 1 116 ? -44.462 -11.108 10.091 1.00 90.88 116 ALA A C 1
ATOM 901 O O . ALA A 1 116 ? -45.422 -10.424 10.440 1.00 90.88 116 ALA A O 1
ATOM 902 N N . VAL A 1 117 ? -43.366 -10.576 9.537 1.00 93.75 117 VAL A N 1
ATOM 903 C CA . VAL A 1 117 ? -43.203 -9.137 9.275 1.00 93.75 117 VAL A CA 1
ATOM 904 C C . VAL A 1 117 ? -44.148 -8.658 8.167 1.00 93.75 117 VAL A C 1
ATOM 906 O O . VAL A 1 117 ? -44.781 -7.619 8.314 1.00 93.75 117 VAL A O 1
ATOM 909 N N . GLU A 1 118 ? -44.293 -9.415 7.076 1.00 90.56 118 GLU A N 1
ATOM 910 C CA . GLU A 1 118 ? -45.184 -9.068 5.954 1.00 90.56 118 GLU A CA 1
ATOM 911 C C . GLU A 1 118 ? -46.658 -9.040 6.341 1.00 90.56 118 GLU A C 1
ATOM 913 O O . GLU A 1 118 ? -47.402 -8.161 5.913 1.00 90.56 118 GLU A O 1
ATOM 918 N N . LYS A 1 119 ? -47.084 -10.020 7.141 1.00 89.88 119 LYS A N 1
ATOM 919 C CA . LYS A 1 119 ? -48.470 -10.137 7.601 1.00 89.88 119 LYS A CA 1
ATOM 920 C C . LYS A 1 119 ? -48.786 -9.201 8.769 1.00 89.88 119 LYS A C 1
ATOM 922 O O . LYS A 1 119 ? -49.935 -9.149 9.192 1.00 89.88 119 LYS A O 1
ATOM 927 N N . GLY A 1 120 ? -47.787 -8.491 9.301 1.00 88.50 120 GLY A N 1
ATOM 928 C CA . GLY A 1 120 ? -47.940 -7.616 10.462 1.00 88.50 120 GLY A CA 1
ATOM 929 C C . GLY A 1 120 ? -48.210 -8.360 11.773 1.00 88.50 120 GLY A C 1
ATOM 930 O O . GLY A 1 120 ? -48.737 -7.756 12.700 1.00 88.50 120 GLY A O 1
ATOM 931 N N . VAL A 1 121 ? -47.854 -9.650 11.857 1.00 92.12 121 VAL A N 1
ATOM 932 C CA . VAL A 1 121 ? -47.965 -10.453 13.093 1.00 92.12 121 VAL A CA 1
ATOM 933 C C . VAL A 1 121 ? -47.058 -9.873 14.178 1.00 92.12 121 VAL A C 1
ATOM 935 O O . VAL A 1 121 ? -47.431 -9.807 15.345 1.00 92.12 121 VAL A O 1
ATOM 938 N N . VAL A 1 122 ? -45.870 -9.405 13.783 1.00 94.88 122 VAL A N 1
ATOM 939 C CA . VAL A 1 122 ? -44.947 -8.689 14.667 1.00 94.88 122 VAL A CA 1
ATOM 940 C C . VAL A 1 122 ? -44.414 -7.428 13.997 1.00 94.88 122 VAL A C 1
ATOM 942 O O . VAL A 1 122 ? -44.100 -7.426 12.804 1.00 94.88 122 VAL A O 1
ATOM 945 N N . THR A 1 123 ? -44.219 -6.377 14.790 1.00 96.06 123 THR A N 1
ATOM 946 C CA . THR A 1 123 ? -43.332 -5.267 14.433 1.00 96.06 123 THR A CA 1
ATOM 947 C C . THR A 1 123 ? -41.916 -5.649 14.848 1.00 96.06 123 THR A C 1
ATOM 949 O O . THR A 1 123 ? -41.616 -5.768 16.037 1.00 96.06 123 THR A O 1
ATOM 952 N N . LEU A 1 124 ? -41.040 -5.876 13.871 1.00 97.06 124 LEU A N 1
ATOM 953 C CA . LEU A 1 124 ? -39.665 -6.305 14.121 1.00 97.06 124 LEU A CA 1
ATOM 954 C C . LEU A 1 124 ? -38.763 -5.098 14.393 1.00 97.06 124 LEU A C 1
ATOM 956 O O . LEU A 1 124 ? -38.686 -4.192 13.568 1.00 97.06 124 LEU A O 1
ATOM 960 N N . ILE A 1 125 ? -38.002 -5.133 15.487 1.00 97.75 125 ILE A N 1
ATOM 961 C CA . ILE A 1 125 ? -36.862 -4.237 15.706 1.00 97.75 125 ILE A CA 1
ATOM 962 C C . ILE A 1 125 ? -35.580 -5.064 15.813 1.00 97.75 125 ILE A C 1
ATOM 964 O O . ILE A 1 125 ? -35.314 -5.695 16.833 1.00 97.75 125 ILE A O 1
ATOM 968 N N . GLY A 1 126 ? -34.761 -5.051 14.763 1.00 96.81 126 GLY A N 1
ATOM 969 C CA . GLY A 1 126 ? -33.430 -5.662 14.788 1.00 96.81 126 GLY A CA 1
ATOM 970 C C . GLY A 1 126 ? -32.368 -4.669 15.255 1.00 96.81 126 GLY A C 1
ATOM 971 O O . GLY A 1 126 ? -32.352 -3.538 14.785 1.00 96.81 126 GLY A O 1
ATOM 972 N N . ALA A 1 127 ? -31.455 -5.064 16.137 1.00 96.31 127 ALA A N 1
ATOM 973 C CA . ALA A 1 127 ? -30.304 -4.249 16.524 1.00 96.31 127 ALA A CA 1
ATOM 974 C C . ALA A 1 127 ? -28.996 -4.858 16.012 1.00 96.31 127 ALA A C 1
ATOM 976 O O . ALA A 1 127 ? -28.787 -6.067 16.083 1.00 96.31 127 ALA A O 1
ATOM 977 N N . THR A 1 128 ? -28.095 -4.015 15.506 1.00 93.94 128 THR A N 1
ATOM 978 C CA . THR A 1 128 ? -26.773 -4.450 15.040 1.00 93.94 128 THR A CA 1
ATOM 979 C C . THR A 1 128 ? -25.709 -3.372 15.248 1.00 93.94 128 THR A C 1
ATOM 981 O O . THR A 1 128 ? -25.992 -2.172 15.181 1.00 93.94 128 THR A O 1
ATOM 984 N N . THR A 1 129 ? -24.476 -3.797 15.523 1.00 90.19 129 THR A N 1
ATOM 985 C CA . THR A 1 129 ? -23.269 -2.955 15.459 1.00 90.19 129 THR A CA 1
ATOM 986 C C . THR A 1 129 ? -22.628 -2.980 14.075 1.00 90.19 129 THR A C 1
ATOM 988 O O . THR A 1 129 ? -22.042 -1.986 13.654 1.00 90.19 129 THR A O 1
ATOM 991 N N . GLU A 1 130 ? -22.789 -4.089 13.355 1.00 84.06 130 GLU A N 1
ATOM 992 C CA . GLU A 1 130 ? -22.301 -4.274 11.991 1.00 84.06 130 GLU A CA 1
ATOM 993 C C . GLU A 1 130 ? -23.209 -3.580 10.980 1.00 84.06 130 GLU A C 1
ATOM 995 O O . GLU A 1 130 ? -24.410 -3.417 11.220 1.00 84.06 130 GLU A O 1
ATOM 1000 N N . ASN A 1 131 ? -22.639 -3.194 9.837 1.00 86.19 131 ASN A N 1
ATOM 1001 C CA . ASN A 1 131 ? -23.401 -2.551 8.775 1.00 86.19 131 ASN A CA 1
ATOM 1002 C C . ASN A 1 131 ? -24.484 -3.517 8.240 1.00 86.19 131 ASN A C 1
ATOM 1004 O O . ASN A 1 131 ? -24.151 -4.576 7.695 1.00 86.19 131 ASN A O 1
ATOM 1008 N N . PRO A 1 132 ? -25.777 -3.157 8.356 1.00 86.69 132 PRO A N 1
ATOM 1009 C CA . PRO A 1 132 ? -26.873 -4.054 8.024 1.00 86.69 132 PRO A CA 1
ATOM 1010 C C . PRO A 1 132 ? -26.909 -4.461 6.547 1.00 86.69 132 PRO A C 1
ATOM 1012 O O . PRO A 1 132 ? -27.438 -5.528 6.257 1.00 86.69 132 PRO A O 1
ATOM 1015 N N . SER A 1 133 ? -26.324 -3.687 5.621 1.00 83.69 133 SER A N 1
ATOM 1016 C CA . SER A 1 133 ? -26.333 -4.023 4.187 1.00 83.69 133 SER A CA 1
ATOM 1017 C C . SER A 1 133 ? -25.549 -5.291 3.835 1.00 83.69 133 SER A C 1
ATOM 1019 O O . SER A 1 133 ? -25.782 -5.856 2.771 1.00 83.69 133 SER A O 1
ATOM 1021 N N . PHE A 1 134 ? -24.612 -5.715 4.691 1.00 79.25 134 PHE A N 1
ATOM 1022 C CA . PHE A 1 134 ? -23.792 -6.910 4.466 1.00 79.25 134 PHE A CA 1
ATOM 1023 C C . PHE A 1 134 ? -24.349 -8.152 5.166 1.00 79.25 134 PHE A C 1
ATOM 1025 O O . PHE A 1 134 ? -24.303 -9.245 4.607 1.00 79.25 134 PHE A O 1
ATOM 1032 N N . GLU A 1 135 ? -24.886 -7.982 6.375 1.00 82.38 135 GLU A N 1
ATOM 1033 C CA . GLU A 1 135 ? -25.220 -9.104 7.262 1.00 82.38 135 GLU A CA 1
ATOM 1034 C C . GLU A 1 135 ? -26.724 -9.410 7.344 1.00 82.38 135 GLU A C 1
ATOM 1036 O O . GLU A 1 135 ? -27.120 -10.512 7.734 1.00 82.38 135 GLU A O 1
ATOM 1041 N N . VAL A 1 136 ? -27.586 -8.456 6.974 1.00 90.81 136 VAL A N 1
ATOM 1042 C CA . VAL A 1 136 ? -29.039 -8.658 6.934 1.00 90.81 136 VAL A CA 1
ATOM 1043 C C . VAL A 1 136 ? -29.475 -8.940 5.499 1.00 90.81 136 VAL A C 1
ATOM 1045 O O . VAL A 1 136 ? -29.123 -8.214 4.570 1.00 90.81 136 VAL A O 1
ATOM 1048 N N . ILE A 1 137 ? -30.263 -9.997 5.298 1.00 92.62 137 ILE A N 1
ATOM 1049 C CA . ILE A 1 137 ? -30.726 -10.398 3.968 1.00 92.62 137 ILE A CA 1
ATOM 1050 C C . ILE A 1 137 ? -31.570 -9.293 3.312 1.00 92.62 137 ILE A C 1
ATOM 1052 O O . ILE A 1 137 ? -32.422 -8.663 3.946 1.00 92.62 137 ILE A O 1
ATOM 1056 N N . SER A 1 138 ? -31.386 -9.090 2.005 1.00 92.50 138 SER A N 1
ATOM 1057 C CA . SER A 1 138 ? -32.096 -8.052 1.245 1.00 92.50 138 SER A CA 1
ATOM 1058 C C . SER A 1 138 ? -33.629 -8.122 1.361 1.00 92.50 138 SER A C 1
ATOM 1060 O O . SER A 1 138 ? -34.248 -7.064 1.492 1.00 92.50 138 SER A O 1
ATOM 1062 N N . PRO A 1 139 ? -34.277 -9.311 1.385 1.00 93.00 139 PRO A N 1
ATOM 1063 C CA . PRO A 1 139 ? -35.718 -9.402 1.618 1.00 93.00 139 PRO A CA 1
ATOM 1064 C C . PRO A 1 139 ? -36.162 -8.782 2.948 1.00 93.00 139 PRO A C 1
ATOM 1066 O O . PRO A 1 139 ? -37.170 -8.074 2.979 1.00 93.00 139 PRO A O 1
ATOM 1069 N N . LEU A 1 140 ? -35.403 -8.971 4.028 1.00 93.56 140 LEU A N 1
ATOM 1070 C CA . LEU A 1 140 ? -35.750 -8.414 5.334 1.00 93.56 140 LEU A CA 1
ATOM 1071 C C . LEU A 1 140 ? -35.491 -6.903 5.369 1.00 93.56 140 LEU A C 1
ATOM 1073 O O . LEU A 1 140 ? -36.351 -6.151 5.816 1.00 93.56 140 LEU A O 1
ATOM 1077 N N . LEU A 1 141 ? -34.370 -6.443 4.800 1.00 92.81 141 LEU A N 1
ATOM 1078 C CA . LEU A 1 141 ? -34.076 -5.009 4.664 1.00 92.81 141 LEU A CA 1
ATOM 1079 C C . LEU A 1 141 ? -35.129 -4.260 3.848 1.00 92.81 141 LEU A C 1
ATOM 1081 O O . LEU A 1 141 ? -35.493 -3.149 4.201 1.00 92.81 141 LEU A O 1
ATOM 1085 N N . SER A 1 142 ? -35.675 -4.865 2.792 1.00 91.94 142 SER A N 1
ATOM 1086 C CA . SER A 1 142 ? -36.733 -4.222 1.997 1.00 91.94 142 SER A CA 1
ATOM 1087 C C . SER A 1 142 ? -38.049 -4.003 2.762 1.00 91.94 142 SER A C 1
ATOM 1089 O O . SER A 1 142 ? -38.895 -3.242 2.303 1.00 91.94 142 SER A O 1
ATOM 1091 N N . ARG A 1 143 ? -38.224 -4.654 3.922 1.00 92.94 143 ARG A N 1
ATOM 1092 C CA . ARG A 1 143 ? -39.408 -4.560 4.798 1.00 92.94 143 ARG A CA 1
ATOM 1093 C C . ARG A 1 143 ? -39.125 -3.812 6.102 1.00 92.94 143 ARG A C 1
ATOM 1095 O O . ARG A 1 143 ? -40.038 -3.638 6.906 1.00 92.94 143 ARG A O 1
ATOM 1102 N N . CYS A 1 144 ? -37.880 -3.384 6.312 1.00 94.81 144 CYS A N 1
ATOM 1103 C CA . CYS A 1 144 ? -37.444 -2.721 7.530 1.00 94.81 144 CYS A CA 1
ATOM 1104 C C . CYS A 1 144 ? -36.759 -1.391 7.212 1.00 94.81 144 CYS A C 1
ATOM 1106 O O . CYS A 1 144 ? -35.816 -1.335 6.427 1.00 94.81 144 CYS A O 1
ATOM 1108 N N . GLN A 1 145 ? -37.161 -0.321 7.891 1.00 93.88 145 GLN A N 1
ATOM 1109 C CA . GLN A 1 145 ? -36.452 0.954 7.795 1.00 93.88 145 GLN A CA 1
ATOM 1110 C C . GLN A 1 145 ? -35.144 0.894 8.599 1.00 93.88 145 GLN A C 1
ATOM 1112 O O . GLN A 1 145 ? -35.134 0.417 9.731 1.00 93.88 145 GLN A O 1
ATOM 1117 N N . VAL A 1 146 ? -34.030 1.388 8.057 1.00 95.81 146 VAL A N 1
ATOM 1118 C CA . VAL A 1 146 ? -32.750 1.424 8.788 1.00 95.81 146 VAL A CA 1
ATOM 1119 C C . VAL A 1 146 ? -32.574 2.781 9.468 1.00 95.81 146 VAL A C 1
ATOM 1121 O O . VAL A 1 146 ? -32.574 3.816 8.803 1.00 95.81 146 VAL A O 1
ATOM 1124 N N . TYR A 1 147 ? -32.369 2.775 10.786 1.00 96.62 147 TYR A N 1
ATOM 1125 C CA . TYR A 1 147 ? -32.088 3.967 11.584 1.00 96.62 147 TYR A CA 1
ATOM 1126 C C . TYR A 1 147 ? -30.686 3.912 12.181 1.00 96.62 147 TYR A C 1
ATOM 1128 O O . TYR A 1 147 ? -30.327 2.963 12.877 1.00 96.62 147 TYR A O 1
ATOM 1136 N N . VAL A 1 148 ? -29.904 4.965 11.932 1.00 95.50 148 VAL A N 1
ATOM 1137 C CA . VAL A 1 148 ? -28.525 5.078 12.419 1.00 95.50 148 VAL A CA 1
ATOM 1138 C C . VAL A 1 148 ? -28.493 5.807 13.760 1.00 95.50 148 VAL A C 1
ATOM 1140 O O . VAL A 1 148 ? -28.847 6.988 13.845 1.00 95.50 148 VAL A O 1
ATOM 1143 N N . LEU A 1 149 ? -28.027 5.112 14.795 1.00 95.50 149 LEU A N 1
ATOM 1144 C CA . LEU A 1 149 ? -27.740 5.666 16.110 1.00 95.50 149 LEU A CA 1
ATOM 1145 C C . LEU A 1 149 ? -26.264 6.067 16.180 1.00 95.50 149 LEU A C 1
ATOM 1147 O O . LEU A 1 149 ? -25.368 5.256 15.947 1.00 95.50 149 LEU A O 1
ATOM 1151 N N . LYS A 1 150 ? -26.017 7.333 16.512 1.00 92.56 150 LYS A N 1
ATOM 1152 C CA . LYS A 1 150 ? -24.671 7.911 16.610 1.00 92.56 150 LYS A CA 1
ATOM 1153 C C . LYS A 1 150 ? -24.036 7.587 17.962 1.00 92.56 150 LYS A C 1
ATOM 1155 O O . LYS A 1 150 ? -24.747 7.348 18.937 1.00 92.56 150 LYS A O 1
ATOM 1160 N N . THR A 1 151 ? -22.708 7.616 18.029 1.00 90.88 151 THR A N 1
ATOM 1161 C CA . THR A 1 151 ? -21.966 7.639 19.300 1.00 90.88 151 THR A CA 1
ATOM 1162 C C . THR A 1 151 ? -22.431 8.806 20.169 1.00 90.88 151 THR A C 1
ATOM 1164 O O . THR A 1 151 ? -22.761 9.872 19.641 1.00 90.88 151 THR A O 1
ATOM 1167 N N . LEU A 1 152 ? -22.459 8.614 21.488 1.00 92.56 152 LEU A N 1
ATOM 1168 C CA . LEU A 1 152 ? -22.852 9.677 22.410 1.00 92.56 152 LEU A CA 1
ATOM 1169 C C . LEU A 1 152 ? -21.755 10.739 22.485 1.00 92.56 152 LEU A C 1
ATOM 1171 O O . LEU A 1 152 ? -20.573 10.421 22.607 1.00 92.56 152 LEU A O 1
ATOM 1175 N N . ASP A 1 153 ? -22.156 12.001 22.387 1.00 91.88 153 ASP A N 1
ATOM 1176 C CA . ASP A 1 153 ? -21.262 13.144 22.506 1.00 91.88 153 ASP A CA 1
ATOM 1177 C C . ASP A 1 153 ? -20.954 13.460 23.977 1.00 91.88 153 ASP A C 1
ATOM 1179 O O . ASP A 1 153 ? -21.638 12.996 24.893 1.00 91.88 153 ASP A O 1
ATOM 1183 N N . LYS A 1 154 ? -19.930 14.292 24.206 1.00 91.62 154 LYS A N 1
ATOM 1184 C CA . LYS A 1 154 ? -19.483 14.675 25.553 1.00 91.62 154 LYS A CA 1
ATOM 1185 C C . LYS A 1 154 ? -20.636 15.195 26.421 1.00 91.62 154 LYS A C 1
ATOM 1187 O O . LYS A 1 154 ? -20.777 14.750 27.554 1.00 91.62 154 LYS A O 1
ATOM 1192 N N . SER A 1 155 ? -21.498 16.053 25.869 1.00 92.44 155 SER A N 1
ATOM 1193 C CA . SER A 1 155 ? -22.613 16.641 26.623 1.00 92.44 155 SER A CA 1
ATOM 1194 C C . SER A 1 155 ? -23.649 15.596 27.063 1.00 92.44 155 SER A C 1
ATOM 1196 O O . SER A 1 155 ? -24.190 15.674 28.167 1.00 92.44 155 SER A O 1
ATOM 1198 N N . SER A 1 156 ? -23.904 14.580 26.232 1.00 93.88 156 SER A N 1
ATOM 1199 C CA . SER A 1 156 ? -24.777 13.455 26.579 1.00 93.88 156 SER A CA 1
ATOM 1200 C C . SER A 1 156 ? -24.161 12.578 27.667 1.00 93.88 156 SER A C 1
ATOM 1202 O O . SER A 1 156 ? -24.853 12.189 28.606 1.00 93.88 156 SER A O 1
ATOM 1204 N N . LEU A 1 157 ? -22.864 12.279 27.570 1.00 93.75 157 LEU A N 1
ATOM 1205 C CA . LEU A 1 157 ? -22.162 11.469 28.567 1.00 93.75 157 LEU A CA 1
ATOM 1206 C C . LEU A 1 157 ? -22.109 12.170 29.929 1.00 93.75 157 LEU A C 1
ATOM 1208 O O . LEU A 1 157 ? -22.343 11.522 30.943 1.00 93.75 157 LEU A O 1
ATOM 1212 N N . GLU A 1 158 ? -21.893 13.485 29.964 1.00 94.31 158 GLU A N 1
ATOM 1213 C CA . GLU A 1 158 ? -21.924 14.278 31.201 1.00 94.31 158 GLU A CA 1
ATOM 1214 C C . GLU A 1 158 ? -23.290 14.212 31.893 1.00 94.31 158 GLU A C 1
ATOM 1216 O O . GLU A 1 158 ? -23.357 13.965 33.094 1.00 94.31 158 GLU A O 1
ATOM 1221 N N . LYS A 1 159 ? -24.393 14.308 31.139 1.00 94.00 159 LYS A N 1
ATOM 1222 C CA . LYS A 1 159 ? -25.746 14.118 31.696 1.00 94.00 159 LYS A CA 1
ATOM 1223 C C . LYS A 1 159 ? -25.951 12.716 32.274 1.00 94.00 159 LYS A C 1
ATOM 1225 O O . LYS A 1 159 ? -26.631 12.560 33.286 1.00 94.00 159 LYS A O 1
ATOM 1230 N N . ILE A 1 160 ? -25.382 11.692 31.635 1.00 94.88 160 ILE A N 1
ATOM 1231 C CA . ILE A 1 160 ? -25.447 10.307 32.121 1.00 94.88 160 ILE A CA 1
ATOM 1232 C C . ILE A 1 160 ? -24.626 10.146 33.402 1.00 94.88 160 ILE A C 1
ATOM 1234 O O . ILE A 1 160 ? -25.092 9.475 34.320 1.00 94.88 160 ILE A O 1
ATOM 1238 N N . ILE A 1 161 ? -23.452 10.782 33.485 1.00 94.94 161 ILE A N 1
ATOM 1239 C CA . ILE A 1 161 ? -22.626 10.819 34.697 1.00 94.94 161 ILE A CA 1
ATOM 1240 C C . ILE A 1 161 ? -23.440 11.395 35.855 1.00 94.94 161 ILE A C 1
ATOM 1242 O O . ILE A 1 161 ? -23.599 10.706 36.858 1.00 94.94 161 ILE A O 1
ATOM 1246 N N . THR A 1 162 ? -24.023 12.587 35.685 1.00 93.75 162 THR A N 1
ATOM 1247 C CA . THR A 1 162 ? -24.844 13.236 36.721 1.00 93.75 162 THR A CA 1
ATOM 1248 C C . THR A 1 162 ? -26.016 12.354 37.145 1.00 93.75 162 THR A C 1
ATOM 1250 O O . THR A 1 162 ? -26.223 12.108 38.327 1.00 93.75 162 THR A O 1
ATOM 1253 N N . ARG A 1 163 ? -26.754 11.780 36.186 1.00 93.06 163 ARG A N 1
ATOM 1254 C CA . ARG A 1 163 ? -27.880 10.891 36.506 1.00 93.06 163 ARG A CA 1
ATOM 1255 C C . ARG A 1 163 ? -27.439 9.651 37.291 1.00 93.06 163 ARG A C 1
ATOM 1257 O O . ARG A 1 163 ? -28.163 9.201 38.177 1.00 93.06 163 ARG A O 1
ATOM 1264 N N . ALA A 1 164 ? -26.286 9.078 36.948 1.00 93.31 164 ALA A N 1
ATOM 1265 C CA . ALA A 1 164 ? -25.754 7.905 37.626 1.00 93.31 164 ALA A CA 1
ATOM 1266 C C . ALA A 1 164 ? -25.280 8.230 39.047 1.00 93.31 164 ALA A C 1
ATOM 1268 O O . ALA A 1 164 ? -25.578 7.466 39.966 1.00 93.31 164 ALA A O 1
ATOM 1269 N N . THR A 1 165 ? -24.590 9.357 39.243 1.00 92.81 165 THR A N 1
ATOM 1270 C CA . THR A 1 165 ? -24.151 9.796 40.572 1.00 92.81 165 THR A CA 1
ATOM 1271 C C . THR A 1 165 ? -25.334 10.133 41.464 1.00 92.81 165 THR A C 1
ATOM 1273 O O . THR A 1 165 ? -25.415 9.579 42.553 1.00 92.81 165 THR A O 1
ATOM 1276 N N . ASP A 1 166 ? -26.305 10.913 40.981 1.00 92.44 166 ASP A N 1
ATOM 1277 C CA . ASP A 1 166 ? -27.487 11.310 41.759 1.00 92.44 166 ASP A CA 1
ATOM 1278 C C . ASP A 1 166 ? -28.303 10.097 42.229 1.00 92.44 166 ASP A C 1
ATOM 1280 O O . ASP A 1 166 ? -28.893 10.096 43.312 1.00 92.44 166 ASP A O 1
ATOM 1284 N N . PHE A 1 167 ? -28.367 9.050 41.400 1.00 92.44 167 PHE A N 1
ATOM 1285 C CA . PHE A 1 167 ? -29.020 7.797 41.765 1.00 92.44 167 PHE A CA 1
ATOM 1286 C C . PHE A 1 167 ? -28.240 7.051 42.853 1.00 92.44 167 PHE A C 1
ATOM 1288 O O . PHE A 1 167 ? -28.830 6.599 43.833 1.00 92.44 167 PHE A O 1
ATOM 1295 N N . LEU A 1 168 ? -26.918 6.936 42.703 1.00 90.69 168 LEU A N 1
ATOM 1296 C CA . LEU A 1 168 ? -26.064 6.237 43.665 1.00 90.69 168 LEU A CA 1
ATOM 1297 C C . LEU A 1 168 ? -25.981 6.956 45.013 1.00 90.69 168 LEU A C 1
ATOM 1299 O O . LEU A 1 168 ? -25.996 6.280 46.037 1.00 90.69 168 LEU A O 1
ATOM 1303 N N . GLU A 1 169 ? -25.938 8.289 45.034 1.00 90.00 169 GLU A N 1
ATOM 1304 C CA . GLU A 1 169 ? -25.963 9.071 46.275 1.00 90.00 169 GLU A CA 1
ATOM 1305 C C . GLU A 1 169 ? -27.215 8.759 47.103 1.00 90.00 169 GLU A C 1
ATOM 1307 O O . GLU A 1 169 ? -27.127 8.517 48.309 1.00 90.00 169 GLU A O 1
ATOM 1312 N N . LYS A 1 170 ? -28.378 8.684 46.440 1.00 88.62 170 LYS A N 1
ATOM 1313 C CA . LYS A 1 170 ? -29.658 8.343 47.076 1.00 88.62 170 LYS A CA 1
ATOM 1314 C C . LYS A 1 170 ? -29.699 6.895 47.557 1.00 88.62 170 LYS A C 1
ATOM 1316 O O . LYS A 1 170 ? -30.105 6.645 48.687 1.00 88.62 170 LYS A O 1
ATOM 1321 N N . GLU A 1 171 ? -29.290 5.953 46.712 1.00 88.25 171 GLU A N 1
ATOM 1322 C CA . GLU A 1 171 ? -29.406 4.516 46.994 1.00 88.25 171 GLU A CA 1
ATOM 1323 C C . GLU A 1 171 ? -28.382 4.032 48.035 1.00 88.25 171 GLU A C 1
ATOM 1325 O O . GLU A 1 171 ? -28.666 3.140 48.833 1.00 88.25 171 GLU A O 1
ATOM 1330 N N . LEU A 1 172 ? -27.177 4.612 48.040 1.00 85.12 172 LEU A N 1
ATOM 1331 C CA . LEU A 1 172 ? -26.064 4.190 48.900 1.00 85.12 172 LEU A CA 1
ATOM 1332 C C . LEU A 1 172 ? -25.834 5.121 50.097 1.00 85.12 172 LEU A C 1
ATOM 1334 O O . LEU A 1 172 ? -24.962 4.835 50.919 1.00 85.12 172 LEU A O 1
ATOM 1338 N N . ASN A 1 173 ? -26.623 6.194 50.216 1.00 84.38 173 ASN A N 1
ATOM 1339 C CA . ASN A 1 173 ? -26.530 7.203 51.271 1.00 84.38 173 ASN A CA 1
ATOM 1340 C C . ASN A 1 173 ? -25.091 7.732 51.450 1.00 84.38 173 ASN A C 1
ATOM 1342 O O . ASN A 1 173 ? -24.548 7.768 52.559 1.00 84.38 173 ASN A O 1
ATOM 1346 N N . CYS A 1 174 ? -24.455 8.093 50.334 1.00 85.31 174 CYS A N 1
ATOM 1347 C CA . CYS A 1 174 ? -23.114 8.673 50.273 1.00 85.31 174 CYS A CA 1
ATOM 1348 C C . CYS A 1 174 ? -23.126 9.981 49.468 1.00 85.31 174 CYS A C 1
ATOM 1350 O O . CYS A 1 174 ? -24.093 10.269 48.771 1.00 85.31 174 CYS A O 1
ATOM 1352 N N . SER A 1 175 ? -22.058 10.776 49.574 1.00 87.75 175 SER A N 1
ATOM 1353 C CA . SER A 1 175 ? -21.863 11.970 48.738 1.00 87.75 175 SER A CA 1
ATOM 1354 C C . SER A 1 175 ? -20.755 11.693 47.731 1.00 87.75 175 SER A C 1
ATOM 1356 O O . SER A 1 175 ? -19.675 11.257 48.131 1.00 87.75 175 SER A O 1
ATOM 1358 N N . ILE A 1 176 ? -21.021 11.915 46.447 1.00 90.88 176 ILE A N 1
ATOM 1359 C CA . ILE A 1 176 ? -20.112 11.651 45.333 1.00 90.88 176 ILE A CA 1
ATOM 1360 C C . ILE A 1 176 ? -19.762 12.986 44.678 1.00 90.88 176 ILE A C 1
ATOM 1362 O O . ILE A 1 176 ? -20.609 13.644 44.086 1.00 90.88 176 ILE A O 1
ATOM 1366 N N . GLU A 1 177 ? -18.489 13.372 44.735 1.00 89.69 177 GLU A N 1
ATOM 1367 C CA . GLU A 1 177 ? -17.978 14.543 44.022 1.00 89.69 177 GLU A CA 1
ATOM 1368 C C . GLU A 1 177 ? -17.047 14.095 42.894 1.00 89.69 177 GLU A C 1
ATOM 1370 O O . GLU A 1 177 ? -16.032 13.436 43.131 1.00 89.69 177 GLU A O 1
ATOM 1375 N N . ILE A 1 178 ? -17.381 14.471 41.659 1.00 90.62 178 ILE A N 1
ATOM 1376 C CA . ILE A 1 178 ? -16.513 14.275 40.495 1.00 90.62 178 ILE A CA 1
ATOM 1377 C C . ILE A 1 178 ? -15.725 15.566 40.285 1.00 90.62 178 ILE A C 1
ATOM 1379 O O . ILE A 1 178 ? -16.262 16.541 39.764 1.00 90.62 178 ILE A O 1
ATOM 1383 N N . ALA A 1 179 ? -14.459 15.565 40.702 1.00 87.56 179 ALA A N 1
ATOM 1384 C CA . ALA A 1 179 ? -13.559 16.701 40.512 1.00 87.56 179 ALA A CA 1
ATOM 1385 C C . ALA A 1 179 ? -13.118 16.834 39.047 1.00 87.56 179 ALA A C 1
ATOM 1387 O O . ALA A 1 179 ? -12.977 17.939 38.534 1.00 87.56 179 ALA A O 1
ATOM 1388 N N . GLU A 1 180 ? -12.921 15.696 38.378 1.00 88.00 180 GLU A N 1
ATOM 1389 C CA . GLU A 1 180 ? -12.457 15.599 36.995 1.00 88.00 180 GLU A CA 1
ATOM 1390 C C . GLU A 1 180 ? -13.155 14.422 36.303 1.00 88.00 180 GLU A C 1
ATOM 1392 O O . GLU A 1 180 ? -13.307 13.350 36.898 1.00 88.00 180 GLU A O 1
ATOM 1397 N N . ASN A 1 181 ? -13.597 14.604 35.055 1.00 89.62 181 ASN A N 1
ATOM 1398 C CA . ASN A 1 181 ? -14.398 13.608 34.334 1.00 89.62 181 ASN A CA 1
ATOM 1399 C C . ASN A 1 181 ? -13.744 13.097 33.039 1.00 89.62 181 ASN A C 1
ATOM 1401 O O . ASN A 1 181 ? -14.294 12.202 32.392 1.00 89.62 181 ASN A O 1
ATOM 1405 N N . GLU A 1 182 ? -12.575 13.614 32.656 1.00 87.25 182 GLU A N 1
ATOM 1406 C CA . GLU A 1 182 ? -11.918 13.309 31.384 1.00 87.25 182 GLU A CA 1
ATOM 1407 C C . GLU A 1 182 ? -11.607 11.817 31.245 1.00 87.25 182 GLU A C 1
ATOM 1409 O O . GLU A 1 182 ? -11.875 11.229 30.197 1.00 87.25 182 GLU A O 1
ATOM 1414 N N . ALA A 1 183 ? -11.110 11.179 32.307 1.00 81.44 183 ALA A N 1
ATOM 1415 C CA . ALA A 1 183 ? -10.797 9.754 32.309 1.00 81.44 183 ALA A CA 1
ATOM 1416 C C . ALA A 1 183 ? -12.061 8.889 32.165 1.00 81.44 183 ALA A C 1
ATOM 1418 O O . ALA A 1 183 ? -12.049 7.898 31.436 1.00 81.44 183 ALA A O 1
ATOM 1419 N N . LEU A 1 184 ? -13.175 9.275 32.800 1.00 88.31 184 LEU A N 1
ATOM 1420 C CA . LEU A 1 184 ? -14.461 8.577 32.661 1.00 88.31 184 LEU A CA 1
ATOM 1421 C C . LEU A 1 184 ? -14.990 8.675 31.225 1.00 88.31 184 LEU A C 1
ATOM 1423 O O . LEU A 1 184 ? -15.411 7.672 30.641 1.00 88.31 184 LEU A O 1
ATOM 1427 N N . LEU A 1 185 ? -14.922 9.873 30.637 1.00 86.75 185 LEU A N 1
ATOM 1428 C CA . LEU A 1 185 ? -15.318 10.112 29.252 1.00 86.75 185 LEU A CA 1
ATOM 1429 C C . LEU A 1 185 ? -14.445 9.308 28.281 1.00 86.75 185 LEU A C 1
ATOM 1431 O O . LEU A 1 185 ? -14.981 8.639 27.395 1.00 86.75 185 LEU A O 1
ATOM 1435 N N . GLN A 1 186 ? -13.126 9.302 28.481 1.00 78.88 186 GLN A N 1
ATOM 1436 C CA . GLN A 1 186 ? -12.184 8.551 27.653 1.00 78.88 186 GLN A CA 1
ATOM 1437 C C . GLN A 1 186 ? -12.438 7.040 27.718 1.00 78.88 186 GLN A C 1
ATOM 1439 O O . GLN A 1 186 ? -12.471 6.382 26.682 1.00 78.88 186 GLN A O 1
ATOM 1444 N N . ILE A 1 187 ? -12.669 6.490 28.914 1.00 80.56 187 ILE A N 1
ATOM 1445 C CA . ILE A 1 187 ? -12.934 5.055 29.107 1.00 80.56 187 ILE A CA 1
ATOM 1446 C C . ILE A 1 187 ? -14.272 4.639 28.492 1.00 80.56 187 ILE A C 1
ATOM 1448 O O . ILE A 1 187 ? -14.406 3.519 27.995 1.00 80.56 187 ILE A O 1
ATOM 1452 N N . SER A 1 188 ? -15.264 5.532 28.499 1.00 86.50 188 SER A N 1
ATOM 1453 C CA . SER A 1 188 ? -16.556 5.246 27.877 1.00 86.50 188 SER A CA 1
ATOM 1454 C C . SER A 1 188 ? -16.458 5.072 26.361 1.00 86.50 188 SER A C 1
ATOM 1456 O O . SER A 1 188 ? -17.189 4.256 25.806 1.00 86.50 188 SER A O 1
ATOM 1458 N N . GLY A 1 189 ? -15.596 5.838 25.678 1.00 80.44 189 GLY A N 1
ATOM 1459 C CA . GLY A 1 189 ? -15.532 5.859 24.212 1.00 80.44 189 GLY A CA 1
ATOM 1460 C C . GLY A 1 189 ? -16.876 6.185 23.536 1.00 80.44 189 GLY A C 1
ATOM 1461 O O . GLY A 1 189 ? -17.134 5.725 22.428 1.00 80.44 189 GLY A O 1
ATOM 1462 N N . GLY A 1 190 ? -17.780 6.912 24.207 1.00 83.94 190 GLY A N 1
ATOM 1463 C CA . GLY A 1 190 ? -19.132 7.172 23.690 1.00 83.94 190 GLY A CA 1
ATOM 1464 C C . GLY A 1 190 ? -20.176 6.083 23.986 1.00 83.94 190 GLY A C 1
ATOM 1465 O O . GLY A 1 190 ? -21.297 6.181 23.482 1.00 83.94 190 GLY A O 1
ATOM 1466 N N . ASP A 1 191 ? -19.843 5.070 24.798 1.00 91.06 191 ASP A N 1
ATOM 1467 C CA . ASP A 1 191 ? -20.734 3.990 25.251 1.00 91.06 191 ASP A CA 1
ATOM 1468 C C . ASP A 1 191 ? -21.269 4.274 26.672 1.00 91.06 191 ASP A C 1
ATOM 1470 O O . ASP A 1 191 ? -20.528 4.241 27.661 1.00 91.06 191 ASP A O 1
ATOM 1474 N N . ALA A 1 192 ? -22.583 4.508 26.795 1.00 93.00 192 ALA A N 1
ATOM 1475 C CA . ALA A 1 192 ? -23.224 4.780 28.086 1.00 93.00 192 ALA A CA 1
ATOM 1476 C C . ALA A 1 192 ? -23.149 3.603 29.062 1.00 93.00 192 ALA A C 1
ATOM 1478 O O . ALA A 1 192 ? -23.025 3.804 30.267 1.00 93.00 192 ALA A O 1
ATOM 1479 N N . ARG A 1 193 ? -23.240 2.365 28.565 1.00 91.50 193 ARG A N 1
ATOM 1480 C CA . ARG A 1 193 ? -23.218 1.166 29.409 1.00 91.50 193 ARG A CA 1
ATOM 1481 C C . ARG A 1 193 ? -21.837 0.995 30.033 1.00 91.50 193 ARG A C 1
ATOM 1483 O O . ARG A 1 193 ? -21.751 0.722 31.226 1.00 91.50 193 ARG A O 1
ATOM 1490 N N . LYS A 1 194 ? -20.768 1.195 29.254 1.00 89.75 194 LYS A N 1
ATOM 1491 C CA . LYS A 1 194 ? -19.390 1.198 29.770 1.00 89.75 194 LYS A CA 1
ATOM 1492 C C . LYS A 1 194 ? -19.185 2.293 30.810 1.00 89.75 194 LYS A C 1
ATOM 1494 O O . LYS A 1 194 ? -18.629 2.006 31.865 1.00 89.75 194 LYS A O 1
ATOM 1499 N N . LEU A 1 195 ? -19.676 3.505 30.541 1.00 93.19 195 LEU A N 1
ATOM 1500 C CA . LEU A 1 195 ? -19.588 4.624 31.480 1.00 93.19 195 LEU A CA 1
ATOM 1501 C C . LEU A 1 195 ? -20.274 4.310 32.814 1.00 93.19 195 LEU A C 1
ATOM 1503 O O . LEU A 1 195 ? -19.654 4.422 33.866 1.00 93.19 195 LEU A O 1
ATOM 1507 N N . ILE A 1 196 ? -21.532 3.865 32.772 1.00 93.81 196 ILE A N 1
ATOM 1508 C CA . ILE A 1 196 ? -22.313 3.541 33.973 1.00 93.81 196 ILE A CA 1
ATOM 1509 C C . ILE A 1 196 ? -21.640 2.419 34.776 1.00 93.81 196 ILE A C 1
ATOM 1511 O O . ILE A 1 196 ? -21.511 2.533 35.993 1.00 93.81 196 ILE A O 1
ATOM 1515 N N . ASN A 1 197 ? -21.153 1.372 34.106 1.00 90.94 197 ASN A N 1
ATOM 1516 C CA . ASN A 1 197 ? -20.446 0.274 34.767 1.00 90.94 197 ASN A CA 1
ATOM 1517 C C . ASN A 1 197 ? -19.125 0.734 35.409 1.00 90.94 197 ASN A C 1
ATOM 1519 O O . ASN A 1 197 ? -18.764 0.251 36.480 1.00 90.94 197 ASN A O 1
ATOM 1523 N N . ALA A 1 198 ? -18.401 1.661 34.772 1.00 89.75 198 ALA A N 1
ATOM 1524 C CA . ALA A 1 198 ? -17.181 2.238 35.331 1.00 89.75 198 ALA A CA 1
ATOM 1525 C C . ALA A 1 198 ? -17.480 3.032 36.613 1.00 89.75 198 ALA A C 1
ATOM 1527 O O . ALA A 1 198 ? -16.796 2.844 37.619 1.00 89.75 198 ALA A O 1
ATOM 1528 N N . ILE A 1 199 ? -18.536 3.853 36.604 1.00 92.31 199 ILE A N 1
ATOM 1529 C CA . ILE A 1 199 ? -18.988 4.602 37.785 1.00 92.31 199 ILE A CA 1
ATOM 1530 C C . ILE A 1 199 ? -19.404 3.642 38.905 1.00 92.31 199 ILE A C 1
ATOM 1532 O O . ILE A 1 199 ? -18.939 3.787 40.035 1.00 92.31 199 ILE A O 1
ATOM 1536 N N . GLU A 1 200 ? -20.219 2.628 38.595 1.00 91.12 200 GLU A N 1
ATOM 1537 C CA . GLU A 1 200 ? -20.647 1.608 39.562 1.00 91.12 200 GLU A CA 1
ATOM 1538 C C . GLU A 1 200 ? -19.442 0.910 40.210 1.00 91.12 200 GLU A C 1
ATOM 1540 O O . GLU A 1 200 ? -19.388 0.764 41.435 1.00 91.12 200 GLU A O 1
ATOM 1545 N N . LEU A 1 201 ? -18.445 0.526 39.407 1.00 88.56 201 LEU A N 1
ATOM 1546 C CA . LEU A 1 201 ? -17.222 -0.112 39.882 1.00 88.56 201 LEU A CA 1
ATOM 1547 C C . LEU A 1 201 ? -16.414 0.804 40.809 1.00 88.56 201 LEU A C 1
ATOM 1549 O O . LEU A 1 201 ? -15.991 0.361 41.881 1.00 88.56 201 LEU A O 1
ATOM 1553 N N . ILE A 1 202 ? -16.188 2.057 40.409 1.00 89.75 202 ILE A N 1
ATOM 1554 C CA . ILE A 1 202 ? -15.407 3.024 41.192 1.00 89.75 202 ILE A CA 1
ATOM 1555 C C . ILE A 1 202 ? -16.085 3.267 42.537 1.00 89.75 202 ILE A C 1
ATOM 1557 O O . ILE A 1 202 ? -15.462 3.074 43.579 1.00 89.75 202 ILE A O 1
ATOM 1561 N N . VAL A 1 203 ? -17.376 3.599 42.526 1.00 89.00 203 VAL A N 1
ATOM 1562 C CA . VAL A 1 203 ? -18.136 3.900 43.746 1.00 89.00 203 VAL A CA 1
ATOM 1563 C C . VAL A 1 203 ? -18.174 2.687 44.675 1.00 89.00 203 VAL A C 1
ATOM 1565 O O . VAL A 1 203 ? -17.891 2.810 45.866 1.00 89.00 203 VAL A O 1
ATOM 1568 N N . THR A 1 204 ? -18.432 1.490 44.141 1.00 85.62 204 THR A N 1
ATOM 1569 C CA . THR A 1 204 ? -18.462 0.260 44.949 1.00 85.62 204 THR A CA 1
ATOM 1570 C C . THR A 1 204 ? -17.093 -0.079 45.542 1.00 85.62 204 THR A C 1
ATOM 1572 O O . THR A 1 204 ? -17.021 -0.639 46.636 1.00 85.62 204 THR A O 1
ATOM 1575 N N . THR A 1 205 ? -16.005 0.248 44.840 1.00 85.19 205 THR A N 1
ATOM 1576 C CA . THR A 1 205 ? -14.637 0.030 45.328 1.00 85.19 205 THR A CA 1
ATOM 1577 C C . THR A 1 205 ? -14.292 1.017 46.439 1.00 85.19 205 THR A C 1
ATOM 1579 O O . THR A 1 205 ? -13.809 0.596 47.488 1.00 85.19 205 THR A O 1
ATOM 1582 N N . LEU A 1 206 ? -14.605 2.302 46.256 1.00 85.00 206 LEU A N 1
ATOM 1583 C CA . LEU A 1 206 ? -14.303 3.344 47.239 1.00 85.00 206 LEU A CA 1
ATOM 1584 C C . LEU A 1 206 ? -15.124 3.214 48.524 1.00 85.00 206 LEU A C 1
ATOM 1586 O O . LEU A 1 206 ? -14.589 3.399 49.614 1.00 85.00 206 LEU A O 1
ATOM 1590 N N . LEU A 1 207 ? -16.389 2.798 48.426 1.00 81.06 207 LEU A N 1
ATOM 1591 C CA . LEU A 1 207 ? -17.226 2.531 49.603 1.00 81.06 207 LEU A CA 1
ATOM 1592 C C . LEU A 1 207 ? -16.688 1.403 50.496 1.00 81.06 207 LEU A C 1
ATOM 1594 O O . LEU A 1 207 ? -17.079 1.301 51.658 1.00 81.06 207 LEU A O 1
ATOM 1598 N N . ARG A 1 208 ? -15.815 0.529 49.973 1.00 73.81 208 ARG A N 1
ATOM 1599 C CA . ARG A 1 208 ? -15.146 -0.505 50.780 1.00 73.81 208 ARG A CA 1
ATOM 1600 C C . ARG A 1 208 ? -13.949 0.042 51.551 1.00 73.81 208 ARG A C 1
ATOM 1602 O O . ARG A 1 208 ? -13.603 -0.540 52.576 1.00 73.81 208 ARG A O 1
ATOM 1609 N N . SER A 1 209 ? -13.313 1.104 51.060 1.00 65.31 209 SER A N 1
ATOM 1610 C CA . SER A 1 209 ? -12.102 1.682 51.649 1.00 65.31 209 SER A CA 1
ATOM 1611 C C . SER A 1 209 ? -12.382 2.861 52.579 1.00 65.31 209 SER A C 1
ATOM 1613 O O . SER A 1 209 ? -11.703 2.993 53.592 1.00 65.31 209 SER A O 1
ATOM 1615 N N . GLU A 1 210 ? -13.379 3.695 52.277 1.00 62.25 210 GLU A N 1
ATOM 1616 C CA . GLU A 1 210 ? -13.672 4.925 53.021 1.00 62.25 210 GLU A CA 1
ATOM 1617 C C . GLU A 1 210 ? -15.178 5.070 53.286 1.00 62.25 210 GLU A C 1
ATOM 1619 O O . GLU A 1 210 ? -16.014 4.745 52.442 1.00 62.25 210 GLU A O 1
ATOM 1624 N N . LYS A 1 211 ? -15.547 5.565 54.477 1.00 58.28 211 LYS A N 1
ATOM 1625 C CA . LYS A 1 211 ? -16.936 5.915 54.816 1.00 58.28 211 LYS A CA 1
ATOM 1626 C C . LYS A 1 211 ? -17.109 7.430 54.736 1.00 58.28 211 LYS A C 1
ATOM 1628 O O . LYS A 1 211 ? -16.493 8.145 55.521 1.00 58.28 211 LYS A O 1
ATOM 1633 N N . GLY A 1 212 ? -17.983 7.905 53.847 1.00 69.62 212 GLY A N 1
ATOM 1634 C CA . GLY A 1 212 ? -18.351 9.320 53.750 1.00 69.62 212 GLY A CA 1
ATOM 1635 C C . GLY A 1 212 ? -18.351 9.848 52.316 1.00 69.62 212 GLY A C 1
ATOM 1636 O O . GLY A 1 212 ? -18.986 9.263 51.440 1.00 69.62 212 GLY A O 1
ATOM 1637 N N . LYS A 1 213 ? -17.678 10.986 52.110 1.00 80.50 213 LYS A N 1
ATOM 1638 C CA . LYS A 1 213 ? -17.598 11.704 50.832 1.00 80.50 213 LYS A CA 1
ATOM 1639 C C . LYS A 1 213 ? -16.589 11.031 49.898 1.00 80.50 213 LYS A C 1
ATOM 1641 O O . LYS A 1 213 ? -15.421 10.911 50.248 1.00 80.50 213 LYS A O 1
ATOM 1646 N N . LEU A 1 214 ? -17.040 10.622 48.719 1.00 86.62 214 LEU A N 1
ATOM 1647 C CA . LEU A 1 214 ? -16.242 9.958 47.695 1.00 86.62 214 LEU A CA 1
ATOM 1648 C C . LEU A 1 214 ? -15.780 10.994 46.669 1.00 86.62 214 LEU A C 1
ATOM 1650 O O . LEU A 1 214 ? -16.602 11.540 45.934 1.00 86.62 214 LEU A O 1
ATOM 1654 N N . LEU A 1 215 ? -14.474 11.255 46.616 1.00 87.88 215 LEU A N 1
ATOM 1655 C CA . LEU A 1 215 ? -13.870 12.146 45.626 1.00 87.88 215 LEU A CA 1
ATOM 1656 C C . LEU A 1 215 ? -13.337 11.328 44.443 1.00 87.88 215 LEU A C 1
ATOM 1658 O O . LEU A 1 215 ? -12.448 10.491 44.610 1.00 87.88 215 LEU A O 1
ATOM 1662 N N . ILE A 1 216 ? -13.867 11.575 43.247 1.00 90.38 216 ILE A N 1
ATOM 1663 C CA . ILE A 1 216 ? -13.465 10.898 42.010 1.00 90.38 216 ILE A CA 1
ATOM 1664 C C . ILE A 1 216 ? -12.673 11.886 41.142 1.00 90.38 216 ILE A C 1
ATOM 1666 O O . ILE A 1 216 ? -13.194 12.929 40.751 1.00 90.38 216 ILE A O 1
ATOM 1670 N N . ASN A 1 217 ? -11.416 11.549 40.839 1.00 89.81 217 ASN A N 1
ATOM 1671 C CA . ASN A 1 217 ? -10.529 12.295 39.937 1.00 89.81 217 ASN A CA 1
ATOM 1672 C C . ASN A 1 217 ? -9.917 11.371 38.866 1.00 89.81 217 ASN A C 1
ATOM 1674 O O . ASN A 1 217 ? -10.057 10.144 38.941 1.00 89.81 217 ASN A O 1
ATOM 1678 N N . ASN A 1 218 ? -9.220 11.939 37.878 1.00 84.75 218 ASN A N 1
ATOM 1679 C CA . ASN A 1 218 ? -8.716 11.169 36.738 1.00 84.75 218 ASN A CA 1
ATOM 1680 C C . ASN A 1 218 ? -7.691 10.090 37.135 1.00 84.75 218 ASN A C 1
ATOM 1682 O O . ASN A 1 218 ? -7.724 8.978 36.603 1.00 84.75 218 ASN A O 1
ATOM 1686 N N . GLU A 1 219 ? -6.805 10.382 38.090 1.00 82.06 219 GLU A N 1
ATOM 1687 C CA . GLU A 1 219 ? -5.783 9.437 38.560 1.00 82.06 219 GLU A CA 1
ATOM 1688 C C . GLU A 1 219 ? -6.413 8.193 39.207 1.00 82.06 219 GLU A C 1
ATOM 1690 O O . GLU A 1 219 ? -6.039 7.054 38.907 1.00 82.06 219 GLU A O 1
ATOM 1695 N N . LEU A 1 220 ? -7.422 8.399 40.055 1.00 84.88 220 LEU A N 1
ATOM 1696 C CA . LEU A 1 220 ? -8.127 7.336 40.762 1.00 84.88 220 LEU A CA 1
ATOM 1697 C C . LEU A 1 220 ? -8.953 6.467 39.809 1.00 84.88 220 LEU A C 1
ATOM 1699 O O . LEU A 1 220 ? -8.935 5.238 39.924 1.00 84.88 220 LEU A O 1
ATOM 1703 N N . VAL A 1 221 ? -9.623 7.096 38.837 1.00 86.81 221 VAL A N 1
ATOM 1704 C CA . VAL A 1 221 ? -10.356 6.409 37.763 1.00 86.81 221 VAL A CA 1
ATOM 1705 C C . VAL A 1 221 ? -9.418 5.458 37.014 1.00 86.81 221 VAL A C 1
ATOM 1707 O O . VAL A 1 221 ? -9.719 4.269 36.887 1.00 86.81 221 VAL A O 1
ATOM 1710 N N . LEU A 1 222 ? -8.252 5.947 36.576 1.00 80.50 222 LEU A N 1
ATOM 1711 C CA . LEU A 1 222 ? -7.268 5.140 35.852 1.00 80.50 222 LEU A CA 1
ATOM 1712 C C . LEU A 1 222 ? -6.700 4.013 36.719 1.00 80.50 222 LEU A C 1
ATOM 1714 O O . LEU A 1 222 ? -6.595 2.885 36.242 1.00 80.50 222 LEU A O 1
ATOM 1718 N N . LYS A 1 223 ? -6.391 4.275 37.992 1.00 78.38 223 LYS A N 1
ATOM 1719 C CA . LYS A 1 223 ? -5.849 3.270 38.917 1.00 78.38 223 LYS A CA 1
ATOM 1720 C C . LYS A 1 223 ? -6.817 2.107 39.147 1.00 78.38 223 LYS A C 1
ATOM 1722 O O . LYS A 1 223 ? -6.416 0.951 39.016 1.00 78.38 223 LYS A O 1
ATOM 1727 N N . ILE A 1 224 ? -8.081 2.397 39.463 1.00 79.12 224 ILE A N 1
ATOM 1728 C CA . ILE A 1 224 ? -9.095 1.366 39.745 1.00 79.12 224 ILE A CA 1
ATOM 1729 C C . ILE A 1 224 ? -9.415 0.572 38.477 1.00 79.12 224 ILE A C 1
ATOM 1731 O O . ILE A 1 224 ? -9.508 -0.656 38.516 1.00 79.12 224 ILE A O 1
ATOM 1735 N N . ILE A 1 225 ? -9.548 1.253 37.338 1.00 73.81 225 ILE A N 1
ATOM 1736 C CA . ILE A 1 225 ? -9.943 0.599 36.090 1.00 73.81 225 ILE A CA 1
ATOM 1737 C C . ILE A 1 225 ? -8.781 -0.198 35.483 1.00 73.81 225 ILE A C 1
ATOM 1739 O O . ILE A 1 225 ? -9.014 -1.316 35.033 1.00 73.81 225 ILE A O 1
ATOM 1743 N N . GLN A 1 226 ? -7.528 0.274 35.542 1.00 62.28 226 GLN A N 1
ATOM 1744 C CA . GLN A 1 226 ? -6.360 -0.500 35.086 1.00 62.28 226 GLN A CA 1
ATOM 1745 C C . GLN A 1 226 ? -6.115 -1.760 35.926 1.00 62.28 226 GLN A C 1
ATOM 1747 O O . GLN A 1 226 ? -5.805 -2.813 35.367 1.00 62.28 226 GLN A O 1
ATOM 1752 N N . GLN A 1 227 ? -6.296 -1.684 37.250 1.00 53.16 227 GLN A N 1
ATOM 1753 C CA . GLN A 1 227 ? -6.188 -2.858 38.125 1.00 53.16 227 GLN A CA 1
ATOM 1754 C C . GLN A 1 227 ? -7.257 -3.917 37.810 1.00 53.16 227 GLN A C 1
ATOM 1756 O O . GLN A 1 227 ? -6.994 -5.107 37.971 1.00 53.16 227 GLN A O 1
ATOM 1761 N N . ASN A 1 228 ? -8.426 -3.504 37.306 1.00 44.06 228 ASN A N 1
ATOM 1762 C CA . ASN A 1 228 ? -9.514 -4.412 36.938 1.00 44.06 228 ASN A CA 1
ATOM 1763 C C . ASN A 1 228 ? -9.469 -4.869 35.458 1.00 44.06 228 ASN A C 1
ATOM 1765 O O . ASN A 1 228 ? -9.893 -5.978 35.143 1.00 44.06 228 ASN A O 1
ATOM 1769 N N . LEU A 1 229 ? -8.890 -4.073 34.547 1.00 43.06 229 LEU A N 1
ATOM 1770 C CA . LEU A 1 229 ? -8.644 -4.425 33.133 1.00 43.06 229 LEU A CA 1
ATOM 1771 C C . LEU A 1 229 ? -7.645 -5.578 32.971 1.00 43.06 229 LEU A C 1
ATOM 1773 O O . LEU A 1 229 ? -7.751 -6.350 32.022 1.00 43.06 229 LEU A O 1
ATOM 1777 N N . LEU A 1 230 ? -6.713 -5.739 33.917 1.00 37.97 230 LEU A N 1
ATOM 1778 C CA . LEU A 1 230 ? -5.836 -6.916 34.001 1.00 37.97 230 LEU A CA 1
ATOM 1779 C C . LEU A 1 230 ? -6.610 -8.226 34.250 1.00 37.97 230 LEU A C 1
ATOM 1781 O O . LEU A 1 230 ? -6.045 -9.302 34.066 1.00 37.97 230 LEU A O 1
ATOM 1785 N N . LEU A 1 231 ? -7.890 -8.146 34.637 1.00 37.81 231 LEU A N 1
ATOM 1786 C CA . LEU A 1 231 ? -8.754 -9.293 34.915 1.00 37.81 231 LEU A CA 1
ATOM 1787 C C . LEU A 1 231 ? -9.893 -9.481 33.898 1.00 37.81 231 LEU A C 1
ATOM 1789 O O . LEU A 1 231 ? -10.467 -10.571 33.868 1.00 37.81 231 LEU A O 1
ATOM 1793 N N . TYR A 1 232 ? -10.232 -8.495 33.052 1.00 32.50 232 TYR A N 1
ATOM 1794 C CA . TYR A 1 232 ? -11.288 -8.661 32.040 1.00 32.50 232 TYR A CA 1
ATOM 1795 C C . TYR A 1 232 ? -11.333 -7.536 30.981 1.00 32.50 232 TYR A C 1
ATOM 1797 O O . TYR A 1 232 ? -11.641 -6.396 31.316 1.00 32.50 232 TYR A O 1
ATOM 1805 N N . ASP A 1 233 ? -11.158 -7.869 29.693 1.00 39.69 233 ASP A N 1
ATOM 1806 C CA . ASP A 1 233 ? -11.905 -7.256 28.575 1.00 39.69 233 ASP A CA 1
ATOM 1807 C C . ASP A 1 233 ? -11.877 -8.169 27.333 1.00 39.69 233 ASP A C 1
ATOM 1809 O O . ASP A 1 233 ? -10.880 -8.262 26.621 1.00 39.69 233 ASP A O 1
ATOM 1813 N N . LYS A 1 234 ? -13.003 -8.842 27.071 1.00 44.78 234 LYS A N 1
ATOM 1814 C CA . LYS A 1 234 ? -13.243 -9.667 25.872 1.00 44.78 234 LYS A CA 1
ATOM 1815 C C . LYS A 1 234 ? -14.058 -8.948 24.782 1.00 44.78 234 LYS A C 1
ATOM 1817 O O . LYS A 1 234 ? -14.436 -9.598 23.812 1.00 44.78 234 LYS A O 1
ATOM 1822 N N . LYS A 1 235 ? -14.432 -7.664 24.943 1.00 44.84 235 LYS A N 1
ATOM 1823 C CA . LYS A 1 235 ? -15.405 -6.980 24.052 1.00 44.84 235 LYS A CA 1
ATOM 1824 C C . LYS A 1 235 ? -15.169 -5.463 23.837 1.00 44.84 235 LYS A C 1
ATOM 1826 O O . LYS A 1 235 ? -16.104 -4.753 23.461 1.00 44.84 235 LYS A O 1
ATOM 1831 N N . GLY A 1 236 ? -13.968 -4.934 24.076 1.00 50.44 236 GLY A N 1
ATOM 1832 C CA . GLY A 1 236 ? -13.619 -3.518 23.852 1.00 50.44 236 GLY A CA 1
ATOM 1833 C C . GLY A 1 236 ? -13.115 -3.164 22.441 1.00 50.44 236 GLY A C 1
ATOM 1834 O O . GLY A 1 236 ? -12.829 -4.040 21.635 1.00 50.44 236 GLY A O 1
ATOM 1835 N N . GLU A 1 237 ? -12.940 -1.867 22.144 1.00 49.06 237 GLU A N 1
ATOM 1836 C CA . GLU A 1 237 ? -12.247 -1.392 20.921 1.00 49.06 237 GLU A CA 1
ATOM 1837 C C . GLU A 1 237 ? -10.819 -1.955 20.824 1.00 49.06 237 GLU A C 1
ATOM 1839 O O . GLU A 1 237 ? -10.380 -2.356 19.749 1.00 49.06 237 GLU A O 1
ATOM 1844 N N . ASN A 1 238 ? -10.154 -2.135 21.973 1.00 55.22 238 ASN A N 1
ATOM 1845 C CA . ASN A 1 238 ? -8.853 -2.796 22.071 1.00 55.22 238 ASN A CA 1
ATOM 1846 C C . ASN A 1 238 ? -8.852 -4.218 21.484 1.00 55.22 238 ASN A C 1
ATOM 1848 O O . ASN A 1 238 ? -7.844 -4.631 20.918 1.00 55.22 238 ASN A O 1
ATOM 1852 N N . HIS A 1 239 ? -9.957 -4.970 21.578 1.00 65.00 239 HIS A N 1
ATOM 1853 C CA . HIS A 1 239 ? -10.058 -6.293 20.951 1.00 65.00 239 HIS A CA 1
ATOM 1854 C C . HIS A 1 239 ? -9.934 -6.179 19.425 1.00 65.00 239 HIS A C 1
ATOM 1856 O O . HIS A 1 239 ? -9.120 -6.881 18.820 1.00 65.00 239 HIS A O 1
ATOM 1862 N N . TYR A 1 240 ? -10.680 -5.249 18.814 1.00 66.69 240 TYR A N 1
ATOM 1863 C CA . TYR A 1 240 ? -10.644 -5.008 17.371 1.00 66.69 240 TYR A CA 1
ATOM 1864 C C . TYR A 1 240 ? -9.293 -4.463 16.913 1.00 66.69 240 TYR A C 1
ATOM 1866 O O . TYR A 1 240 ? -8.767 -4.925 15.901 1.00 66.69 240 TYR A O 1
ATOM 1874 N N . ASP A 1 241 ? -8.688 -3.552 17.671 1.00 73.62 241 ASP A N 1
ATOM 1875 C CA . ASP A 1 241 ? -7.377 -3.004 17.331 1.00 73.62 241 ASP A CA 1
ATOM 1876 C C . ASP A 1 241 ? -6.276 -4.060 17.412 1.00 73.62 241 ASP A C 1
ATOM 1878 O O . ASP A 1 241 ? -5.452 -4.160 16.499 1.00 73.62 241 ASP A O 1
ATOM 1882 N N . ILE A 1 242 ? -6.292 -4.911 18.442 1.00 83.81 242 ILE A N 1
ATOM 1883 C CA . ILE A 1 242 ? -5.284 -5.959 18.617 1.00 83.81 242 ILE A CA 1
ATOM 1884 C C . ILE A 1 242 ? -5.441 -7.055 17.552 1.00 83.81 242 ILE A C 1
ATOM 1886 O O . ILE A 1 242 ? -4.442 -7.431 16.930 1.00 83.81 242 ILE A O 1
ATOM 1890 N N . ILE A 1 243 ? -6.658 -7.545 17.270 1.00 90.25 243 ILE A N 1
ATOM 1891 C CA . ILE A 1 243 ? -6.846 -8.542 16.199 1.00 90.25 243 ILE A CA 1
ATOM 1892 C C . ILE A 1 243 ? -6.529 -7.943 14.824 1.00 90.25 243 ILE A C 1
ATOM 1894 O O . ILE A 1 243 ? -5.963 -8.612 13.959 1.00 90.25 243 ILE A O 1
ATOM 1898 N N . SER A 1 244 ? -6.832 -6.663 14.613 1.00 89.31 244 SER A N 1
ATOM 1899 C CA . SER A 1 244 ? -6.489 -5.960 13.381 1.00 89.31 244 SER A CA 1
ATOM 1900 C C . SER A 1 244 ? -4.976 -5.803 13.235 1.00 89.31 244 SER A C 1
ATOM 1902 O O . SER A 1 244 ? -4.441 -6.062 12.156 1.00 89.31 244 SER A O 1
ATOM 1904 N N . ALA A 1 245 ? -4.262 -5.463 14.311 1.00 92.19 245 ALA A N 1
ATOM 1905 C CA . ALA A 1 245 ? -2.804 -5.413 14.335 1.00 92.19 245 ALA A CA 1
ATOM 1906 C C . ALA A 1 245 ? -2.183 -6.794 14.075 1.00 92.19 245 ALA A C 1
ATOM 1908 O O . ALA A 1 245 ? -1.235 -6.897 13.294 1.00 92.19 245 ALA A O 1
ATOM 1909 N N . PHE A 1 246 ? -2.757 -7.864 14.634 1.00 97.75 246 PHE A N 1
ATOM 1910 C CA . PHE A 1 246 ? -2.345 -9.246 14.377 1.00 97.75 246 PHE A CA 1
ATOM 1911 C C . PHE A 1 246 ? -2.463 -9.614 12.892 1.00 97.75 246 PHE A C 1
ATOM 1913 O O . PHE A 1 246 ? -1.480 -10.016 12.267 1.00 97.75 246 PHE A O 1
ATOM 1920 N N . ILE A 1 247 ? -3.636 -9.394 12.296 1.00 97.62 247 ILE A N 1
ATOM 1921 C CA . ILE A 1 247 ? -3.909 -9.694 10.883 1.00 97.62 247 ILE A CA 1
ATOM 1922 C C . ILE A 1 247 ? -3.043 -8.834 9.957 1.00 97.62 247 ILE A C 1
ATOM 1924 O O . ILE A 1 247 ? -2.423 -9.363 9.034 1.00 97.62 247 ILE A O 1
ATOM 1928 N N . LYS A 1 248 ? -2.905 -7.532 10.236 1.00 96.81 248 LYS A N 1
ATOM 1929 C CA . LYS A 1 248 ? -2.012 -6.640 9.479 1.00 96.81 248 LYS A CA 1
ATOM 1930 C C . LYS A 1 248 ? -0.543 -7.040 9.597 1.00 96.81 248 LYS A C 1
ATOM 1932 O O . LYS A 1 248 ? 0.183 -6.895 8.620 1.00 96.81 248 LYS A O 1
ATOM 1937 N N . SER A 1 249 ? -0.103 -7.567 10.740 1.00 97.62 249 SER A N 1
ATOM 1938 C CA . SER A 1 249 ? 1.274 -8.050 10.915 1.00 97.62 249 SER A CA 1
ATOM 1939 C C . SER A 1 249 ? 1.543 -9.287 10.059 1.00 97.62 249 SER A C 1
ATOM 1941 O O . SER A 1 249 ? 2.543 -9.341 9.345 1.00 97.62 249 SER A O 1
ATOM 1943 N N . ILE A 1 250 ? 0.609 -10.244 10.042 1.00 97.94 250 ILE A N 1
ATOM 1944 C CA . ILE A 1 250 ? 0.714 -11.428 9.183 1.00 97.94 250 ILE A CA 1
ATOM 1945 C C . ILE A 1 250 ? 0.677 -11.021 7.701 1.00 97.94 250 ILE A C 1
ATOM 1947 O O . ILE A 1 250 ? 1.535 -11.450 6.927 1.00 97.94 250 ILE A O 1
ATOM 1951 N N . ARG A 1 251 ? -0.256 -10.147 7.301 1.00 97.56 251 ARG A N 1
ATOM 1952 C CA . ARG A 1 251 ? -0.349 -9.579 5.942 1.00 97.56 251 ARG A CA 1
ATOM 1953 C C . ARG A 1 251 ? 0.932 -8.843 5.541 1.00 97.56 251 ARG A C 1
ATOM 1955 O O . ARG A 1 251 ? 1.455 -9.055 4.450 1.00 97.56 251 ARG A O 1
ATOM 1962 N N . GLY A 1 252 ? 1.479 -8.044 6.455 1.00 95.50 252 GLY A N 1
ATOM 1963 C CA . GLY A 1 252 ? 2.748 -7.324 6.325 1.00 95.50 252 GLY A CA 1
ATOM 1964 C C . GLY A 1 252 ? 3.991 -8.217 6.350 1.00 95.50 252 GLY A C 1
ATOM 1965 O O . GLY A 1 252 ? 5.096 -7.715 6.163 1.00 95.50 252 GLY A O 1
ATOM 1966 N N . SER A 1 253 ? 3.816 -9.530 6.520 1.00 97.50 253 SER A N 1
ATOM 1967 C CA . SER A 1 253 ? 4.884 -10.531 6.580 1.00 97.50 253 SER A CA 1
ATOM 1968 C C . SER A 1 253 ? 5.882 -10.313 7.725 1.00 97.50 253 SER A C 1
ATOM 1970 O O . SER A 1 253 ? 7.070 -10.597 7.581 1.00 97.50 253 SER A O 1
ATOM 1972 N N . ASP A 1 254 ? 5.396 -9.827 8.872 1.00 97.81 254 ASP A N 1
ATOM 1973 C CA . ASP A 1 254 ? 6.172 -9.698 10.107 1.00 97.81 254 ASP A CA 1
ATOM 1974 C C . ASP A 1 254 ? 5.746 -10.777 11.126 1.00 97.81 254 ASP A C 1
ATOM 1976 O O . ASP A 1 254 ? 4.758 -10.596 11.849 1.00 97.81 254 ASP A O 1
ATOM 1980 N N . PRO A 1 255 ? 6.464 -11.917 11.200 1.00 97.69 255 PRO A N 1
ATOM 1981 C CA . PRO A 1 255 ? 6.138 -12.982 12.146 1.00 97.69 255 PRO A CA 1
ATOM 1982 C C . PRO A 1 255 ? 6.372 -12.564 13.604 1.00 97.69 255 PRO A C 1
ATOM 1984 O O . PRO A 1 255 ? 5.697 -13.082 14.490 1.00 97.69 255 PRO A O 1
ATOM 1987 N N . ASN A 1 256 ? 7.278 -11.618 13.873 1.00 97.44 256 ASN A N 1
ATOM 1988 C CA . ASN A 1 256 ? 7.584 -11.188 15.239 1.00 97.44 256 ASN A CA 1
ATOM 1989 C C . ASN A 1 256 ? 6.428 -10.364 15.803 1.00 97.44 256 ASN A C 1
ATOM 1991 O O . ASN A 1 256 ? 5.922 -10.654 16.888 1.00 97.44 256 ASN A O 1
ATOM 1995 N N . ALA A 1 257 ? 5.961 -9.381 15.028 1.00 94.50 257 ALA A N 1
ATOM 1996 C CA . ALA A 1 257 ? 4.790 -8.596 15.392 1.00 94.50 257 ALA A CA 1
ATOM 1997 C C . ALA A 1 257 ? 3.538 -9.484 15.502 1.00 94.50 257 ALA A C 1
ATOM 1999 O O . ALA A 1 257 ? 2.776 -9.351 16.457 1.00 94.50 257 ALA A O 1
ATOM 2000 N N . ALA A 1 258 ? 3.353 -10.447 14.589 1.00 97.88 258 ALA A N 1
ATOM 2001 C CA . ALA A 1 258 ? 2.237 -11.391 14.658 1.00 97.88 258 ALA A CA 1
ATOM 2002 C C . ALA A 1 258 ? 2.232 -12.200 15.969 1.00 97.88 258 ALA A C 1
ATOM 2004 O O . ALA A 1 258 ? 1.202 -12.279 16.636 1.00 97.88 258 ALA A O 1
ATOM 2005 N N . VAL A 1 259 ? 3.374 -12.757 16.384 1.00 97.75 259 VAL A N 1
ATOM 2006 C CA . VAL A 1 259 ? 3.469 -13.511 17.647 1.00 97.75 259 VAL A CA 1
ATOM 2007 C C . VAL A 1 259 ? 3.264 -12.604 18.866 1.00 97.75 259 VAL A C 1
ATOM 2009 O O . VAL A 1 259 ? 2.605 -13.016 19.820 1.00 97.75 259 VAL A O 1
ATOM 2012 N N . TYR A 1 260 ? 3.752 -11.360 18.837 1.00 95.81 260 TYR A N 1
ATOM 2013 C CA . TYR A 1 260 ? 3.516 -10.396 19.917 1.00 95.81 260 TYR A CA 1
ATOM 2014 C C . TYR A 1 260 ? 2.022 -10.083 20.098 1.00 95.81 260 TYR A C 1
ATOM 2016 O O . TYR A 1 260 ? 1.497 -10.185 21.209 1.00 95.81 260 TYR A O 1
ATOM 2024 N N . TRP A 1 261 ? 1.313 -9.755 19.013 1.00 94.62 261 TRP A N 1
ATOM 2025 C CA . TRP A 1 261 ? -0.125 -9.475 19.081 1.00 94.62 261 TRP A CA 1
ATOM 2026 C C . TRP A 1 261 ? -0.937 -10.717 19.451 1.00 94.62 261 TRP A C 1
ATOM 2028 O O . TRP A 1 261 ? -1.890 -10.611 20.219 1.00 94.62 261 TRP A O 1
ATOM 2038 N N . LEU A 1 262 ? -0.520 -11.903 18.997 1.00 96.94 262 LEU A N 1
ATOM 2039 C CA . LEU A 1 262 ? -1.085 -13.174 19.450 1.00 96.94 262 LEU A CA 1
ATOM 2040 C C . LEU A 1 262 ? -0.950 -13.346 20.967 1.00 96.94 262 LEU A C 1
ATOM 2042 O O . LEU A 1 262 ? -1.933 -13.649 21.637 1.00 96.94 262 LEU A O 1
ATOM 2046 N N . ALA A 1 263 ? 0.244 -13.122 21.518 1.00 92.62 263 ALA A N 1
ATOM 2047 C CA . ALA A 1 263 ? 0.478 -13.221 22.955 1.00 92.62 263 ALA A CA 1
ATOM 2048 C C . ALA A 1 263 ? -0.380 -12.214 23.735 1.00 92.62 263 ALA A C 1
ATOM 2050 O O . ALA A 1 263 ? -0.986 -12.579 24.739 1.00 92.62 263 ALA A O 1
ATOM 2051 N N . ARG A 1 264 ? -0.501 -10.973 23.244 1.00 85.75 264 ARG A N 1
ATOM 2052 C CA . ARG A 1 264 ? -1.386 -9.949 23.823 1.00 85.75 264 ARG A CA 1
ATOM 2053 C C . ARG A 1 264 ? -2.848 -10.398 23.859 1.00 85.75 264 ARG A C 1
ATOM 2055 O O . ARG A 1 264 ? -3.483 -10.223 24.892 1.00 85.75 264 ARG A O 1
ATOM 2062 N N . MET A 1 265 ? -3.360 -11.000 22.782 1.00 90.00 265 MET A N 1
ATOM 2063 C CA . MET A 1 265 ? -4.725 -11.546 22.742 1.00 90.00 265 MET A CA 1
ATOM 2064 C C . MET A 1 265 ? -4.909 -12.690 23.739 1.00 90.00 265 MET A C 1
ATOM 2066 O O . MET A 1 265 ? -5.859 -12.684 24.515 1.00 90.00 265 MET A O 1
ATOM 2070 N N . LEU A 1 266 ? -3.978 -13.646 23.770 1.00 88.56 266 LEU A N 1
ATOM 2071 C CA . LEU A 1 266 ? -4.060 -14.792 24.679 1.00 88.56 266 LEU A CA 1
ATOM 2072 C C . LEU A 1 266 ? -3.993 -14.369 26.153 1.00 88.56 266 LEU A C 1
ATOM 2074 O O . LEU A 1 266 ? -4.751 -14.888 26.967 1.00 88.56 266 LEU A O 1
ATOM 2078 N N . MET A 1 267 ? -3.138 -13.399 26.490 1.00 78.44 267 MET A N 1
ATOM 2079 C CA . MET A 1 267 ? -3.046 -12.844 27.846 1.00 78.44 267 MET A CA 1
ATOM 2080 C C . MET A 1 267 ? -4.279 -12.019 28.228 1.00 78.44 267 MET A C 1
ATOM 2082 O O . MET A 1 267 ? -4.678 -12.038 29.387 1.00 78.44 267 MET A O 1
ATOM 2086 N N . ALA A 1 268 ? -4.912 -11.345 27.263 1.00 69.00 268 ALA A N 1
ATOM 2087 C CA . ALA A 1 268 ? -6.206 -10.684 27.447 1.00 69.00 268 ALA A CA 1
ATOM 2088 C C . ALA A 1 268 ? -7.389 -11.678 27.515 1.00 69.00 268 ALA A C 1
ATOM 2090 O O . ALA A 1 268 ? -8.536 -11.279 27.708 1.00 69.00 268 ALA A O 1
ATOM 2091 N N . GLY A 1 269 ? -7.120 -12.980 27.371 1.00 76.06 269 GLY A N 1
ATOM 2092 C CA . GLY A 1 269 ? -8.099 -14.055 27.487 1.00 76.06 269 GLY A CA 1
ATOM 2093 C C . GLY A 1 269 ? -8.895 -14.343 26.215 1.00 76.06 269 GLY A C 1
ATOM 2094 O O . GLY A 1 269 ? -9.858 -15.100 26.302 1.00 76.06 269 GLY A O 1
ATOM 2095 N N . GLU A 1 270 ? -8.527 -13.770 25.067 1.00 82.19 270 GLU A N 1
ATOM 2096 C CA . GLU A 1 270 ? -9.226 -13.901 23.780 1.00 82.19 270 GLU A CA 1
ATOM 2097 C C . GLU A 1 270 ? -9.583 -15.351 23.417 1.00 82.19 270 GLU A C 1
ATOM 2099 O O . GLU A 1 270 ? -8.822 -16.269 23.724 1.00 82.19 270 GLU A O 1
ATOM 2104 N N . ASP A 1 271 ? -10.720 -15.570 22.737 1.00 85.94 271 ASP A N 1
ATOM 2105 C CA . ASP A 1 271 ? -11.105 -16.917 22.290 1.00 85.94 271 ASP A CA 1
ATOM 2106 C C . ASP A 1 271 ? -10.067 -17.466 21.281 1.00 85.94 271 ASP A C 1
ATOM 2108 O O . ASP A 1 271 ? -9.948 -16.941 20.168 1.00 85.94 271 ASP A O 1
ATOM 2112 N N . PRO A 1 272 ? -9.340 -18.556 21.600 1.00 90.25 272 PRO A N 1
ATOM 2113 C CA . PRO A 1 272 ? -8.367 -19.159 20.688 1.00 90.25 272 PRO A CA 1
ATOM 2114 C C . PRO A 1 272 ? -8.981 -19.567 19.344 1.00 90.25 272 PRO A C 1
ATOM 2116 O O . PRO A 1 272 ? -8.325 -19.483 18.302 1.00 90.25 272 PRO A O 1
ATOM 2119 N N . LEU A 1 273 ? -10.256 -19.974 19.348 1.00 91.75 273 LEU A N 1
ATOM 2120 C CA . LEU A 1 273 ? -10.975 -20.349 18.134 1.00 91.75 273 LEU A CA 1
ATOM 2121 C C . LEU A 1 273 ? -11.315 -19.131 17.279 1.00 91.75 273 LEU A C 1
ATOM 2123 O O . LEU A 1 273 ? -11.329 -19.234 16.053 1.00 91.75 273 LEU A O 1
ATOM 2127 N N . PHE A 1 274 ? -11.549 -17.969 17.891 1.00 91.00 274 PHE A N 1
ATOM 2128 C CA . PHE A 1 274 ? -11.720 -16.713 17.165 1.00 91.00 274 PHE A CA 1
ATOM 2129 C C . PHE A 1 274 ? -10.446 -16.332 16.413 1.00 91.00 274 PHE A C 1
ATOM 2131 O O . PHE A 1 274 ? -10.507 -16.055 15.212 1.00 91.00 274 PHE A O 1
ATOM 2138 N N . ILE A 1 275 ? -9.292 -16.414 17.075 1.00 95.50 275 ILE A N 1
ATOM 2139 C CA . ILE A 1 275 ? -7.990 -16.144 16.453 1.00 95.50 275 ILE A CA 1
ATOM 2140 C C . ILE A 1 275 ? -7.758 -17.100 15.273 1.00 95.50 275 ILE A C 1
ATOM 2142 O O . ILE A 1 275 ? -7.447 -16.657 14.164 1.00 95.50 275 ILE A O 1
ATOM 2146 N N . ALA A 1 276 ? -7.994 -18.400 15.472 1.00 97.00 276 ALA A N 1
ATOM 2147 C CA . ALA A 1 276 ? -7.842 -19.402 14.420 1.00 97.00 276 ALA A CA 1
ATOM 2148 C C . ALA A 1 276 ? -8.801 -19.173 13.230 1.00 97.00 276 ALA A C 1
ATOM 2150 O O . ALA A 1 276 ? -8.379 -19.287 12.078 1.00 97.00 276 ALA A O 1
ATOM 2151 N N . ARG A 1 277 ? -10.059 -18.757 13.464 1.00 97.00 277 ARG A N 1
ATOM 2152 C CA . ARG A 1 277 ? -10.992 -18.361 12.384 1.00 97.00 277 ARG A CA 1
ATOM 2153 C C . ARG A 1 277 ? -10.442 -17.204 11.551 1.00 97.00 277 ARG A C 1
ATOM 2155 O O . ARG A 1 277 ? -10.501 -17.248 10.324 1.00 97.00 277 ARG A O 1
ATOM 2162 N N . ARG A 1 278 ? -9.875 -16.179 12.194 1.00 96.75 278 ARG A N 1
ATOM 2163 C CA . ARG A 1 278 ? -9.282 -15.030 11.487 1.00 96.75 278 ARG A CA 1
ATOM 2164 C C . ARG A 1 278 ? -8.068 -15.432 10.647 1.00 96.75 278 ARG A C 1
ATOM 2166 O O . ARG A 1 278 ? -7.874 -14.886 9.565 1.00 96.75 278 ARG A O 1
ATOM 2173 N N . MET A 1 279 ? -7.300 -16.423 11.094 1.00 97.94 279 MET A N 1
ATOM 2174 C CA . MET A 1 279 ? -6.181 -16.987 10.333 1.00 97.94 279 MET A CA 1
ATOM 2175 C C . MET A 1 279 ? -6.640 -17.781 9.102 1.00 97.94 279 MET A C 1
ATOM 2177 O O . MET A 1 279 ? -5.979 -17.708 8.069 1.00 97.94 279 MET A O 1
ATOM 2181 N N . ILE A 1 280 ? -7.781 -18.479 9.172 1.00 98.12 280 ILE A N 1
ATOM 2182 C CA . ILE A 1 280 ? -8.393 -19.146 8.006 1.00 98.12 280 ILE A CA 1
ATOM 2183 C C . ILE A 1 280 ? -8.790 -18.119 6.942 1.00 98.12 280 ILE A C 1
ATOM 2185 O O . ILE A 1 280 ? -8.450 -18.294 5.774 1.00 98.12 280 ILE A O 1
ATOM 2189 N N . ILE A 1 281 ? -9.464 -17.035 7.345 1.00 96.50 281 ILE A N 1
ATOM 2190 C CA . ILE A 1 281 ? -9.863 -15.954 6.428 1.00 96.50 281 ILE A CA 1
ATOM 2191 C C . ILE A 1 281 ? -8.621 -15.341 5.777 1.00 96.50 281 ILE A C 1
ATOM 2193 O O . ILE A 1 281 ? -8.531 -15.282 4.554 1.00 96.50 281 ILE A O 1
ATOM 2197 N N . LEU A 1 282 ? -7.615 -14.983 6.579 1.00 97.38 282 LEU A N 1
ATOM 2198 C CA . LEU A 1 282 ? -6.359 -14.436 6.071 1.00 97.38 282 LEU A CA 1
ATOM 2199 C C . LEU A 1 282 ? -5.669 -15.389 5.081 1.00 97.38 282 LEU A C 1
ATOM 2201 O O . LEU A 1 282 ? -5.105 -14.938 4.086 1.00 97.38 282 LEU A O 1
ATOM 2205 N N . ALA A 1 283 ? -5.710 -16.704 5.320 1.00 97.75 283 ALA A N 1
ATOM 2206 C CA . ALA A 1 283 ? -5.082 -17.681 4.434 1.00 97.75 283 ALA A CA 1
ATOM 2207 C C . ALA A 1 283 ? -5.671 -17.667 3.013 1.00 97.75 283 ALA A C 1
ATOM 2209 O O . ALA A 1 283 ? -4.944 -17.928 2.055 1.00 97.75 283 ALA A O 1
ATOM 2210 N N . VAL A 1 284 ? -6.952 -17.331 2.851 1.00 96.75 284 VAL A N 1
ATOM 2211 C CA . VAL A 1 284 ? -7.604 -17.242 1.532 1.00 96.75 284 VAL A CA 1
ATOM 2212 C C . VAL A 1 284 ? -7.654 -15.818 0.976 1.00 96.75 284 VAL A C 1
ATOM 2214 O O . VAL A 1 284 ? -7.623 -15.651 -0.241 1.00 96.75 284 VAL A O 1
ATOM 2217 N N . GLU A 1 285 ? -7.687 -14.808 1.846 1.00 96.44 285 GLU A N 1
ATOM 2218 C CA . GLU A 1 285 ? -7.755 -13.387 1.482 1.00 96.44 285 GLU A CA 1
ATOM 2219 C C . GLU A 1 285 ? -6.385 -12.819 1.093 1.00 96.44 285 GLU A C 1
ATOM 2221 O O . GLU A 1 285 ? -6.266 -12.143 0.077 1.00 96.44 285 GLU A O 1
ATOM 2226 N N . ASP A 1 286 ? -5.348 -13.099 1.887 1.00 96.81 286 ASP A N 1
ATOM 2227 C CA . ASP A 1 286 ? -4.035 -12.451 1.774 1.00 96.81 286 ASP A CA 1
ATOM 2228 C C . ASP A 1 286 ? -2.936 -13.374 1.227 1.00 96.81 286 ASP A C 1
ATOM 2230 O O . ASP A 1 286 ? -1.867 -12.893 0.845 1.00 96.81 286 ASP A O 1
ATOM 2234 N N . ILE A 1 287 ? -3.154 -14.693 1.203 1.00 97.50 287 ILE A N 1
ATOM 2235 C CA . ILE A 1 287 ? -2.193 -15.688 0.687 1.00 97.50 287 ILE A CA 1
ATOM 2236 C C . ILE A 1 287 ? -2.747 -16.385 -0.562 1.00 97.50 287 ILE A C 1
ATOM 2238 O O . ILE A 1 287 ? -2.055 -16.464 -1.580 1.00 97.50 287 ILE A O 1
ATOM 2242 N N . GLY A 1 288 ? -3.985 -16.882 -0.502 1.00 96.19 288 GLY A N 1
ATOM 2243 C CA . GLY A 1 288 ? -4.695 -17.444 -1.649 1.00 96.19 288 GLY A CA 1
ATOM 2244 C C . GLY A 1 288 ? -3.899 -18.528 -2.389 1.00 96.19 288 GLY A C 1
ATOM 2245 O O . GLY A 1 288 ? -3.242 -19.384 -1.790 1.00 96.19 288 GLY A O 1
ATOM 2246 N N . ASN A 1 289 ? -3.913 -18.470 -3.723 1.00 96.38 289 ASN A N 1
ATOM 2247 C CA . ASN A 1 289 ? -3.222 -19.447 -4.571 1.00 96.38 289 ASN A CA 1
ATOM 2248 C C . ASN A 1 289 ? -1.693 -19.274 -4.608 1.00 96.38 289 ASN A C 1
ATOM 2250 O O . ASN A 1 289 ? -1.010 -20.111 -5.205 1.00 96.38 289 ASN A O 1
ATOM 2254 N N . ALA A 1 290 ? -1.131 -18.247 -3.957 1.00 95.62 290 ALA A N 1
ATOM 2255 C CA . ALA A 1 290 ? 0.321 -18.114 -3.832 1.00 95.62 290 ALA A CA 1
ATOM 2256 C C . ALA A 1 290 ? 0.918 -19.222 -2.953 1.00 95.62 290 ALA A C 1
ATOM 2258 O O . ALA A 1 290 ? 2.021 -19.705 -3.221 1.00 95.62 290 ALA A O 1
ATOM 2259 N N . ASN A 1 291 ? 0.175 -19.660 -1.931 1.00 96.88 291 ASN A N 1
ATOM 2260 C CA . ASN A 1 291 ? 0.487 -20.846 -1.143 1.00 96.88 291 ASN A CA 1
ATOM 2261 C C . ASN A 1 291 ? -0.805 -21.548 -0.676 1.00 96.88 291 ASN A C 1
ATOM 2263 O O . ASN A 1 291 ? -1.268 -21.298 0.437 1.00 96.88 291 ASN A O 1
ATOM 2267 N N . PRO A 1 292 ? -1.354 -22.485 -1.472 1.00 93.44 292 PRO A N 1
ATOM 2268 C CA . PRO A 1 292 ? -2.594 -23.191 -1.130 1.00 93.44 292 PRO A CA 1
ATOM 2269 C C . PRO A 1 292 ? -2.530 -23.984 0.187 1.00 93.44 292 PRO A C 1
ATOM 2271 O O . PRO A 1 292 ? -3.556 -24.217 0.824 1.00 93.44 292 PRO A O 1
ATOM 2274 N N . ASN A 1 293 ? -1.328 -24.368 0.638 1.00 96.88 293 ASN A N 1
ATOM 2275 C CA . ASN A 1 293 ? -1.149 -25.083 1.903 1.00 96.88 293 ASN A CA 1
ATOM 2276 C C . ASN A 1 293 ? -1.444 -24.205 3.129 1.00 96.88 293 ASN A C 1
ATOM 2278 O O . ASN A 1 293 ? -1.664 -24.741 4.213 1.00 96.88 293 ASN A O 1
ATOM 2282 N N . ALA A 1 294 ? -1.480 -22.876 2.977 1.00 97.25 294 ALA A N 1
ATOM 2283 C CA . ALA A 1 294 ? -1.833 -21.958 4.055 1.00 97.25 294 ALA A CA 1
ATOM 2284 C C . ALA A 1 294 ? -3.242 -22.223 4.601 1.00 97.25 294 ALA A C 1
ATOM 2286 O O . ALA A 1 294 ? -3.419 -22.268 5.817 1.00 97.25 294 ALA A O 1
ATOM 2287 N N . LEU A 1 295 ? -4.221 -22.470 3.722 1.00 97.50 295 LEU A N 1
ATOM 2288 C CA . LEU A 1 295 ? -5.584 -22.813 4.134 1.00 97.50 295 LEU A CA 1
ATOM 2289 C C . LEU A 1 295 ? -5.622 -24.160 4.866 1.00 97.50 295 LEU A C 1
ATOM 2291 O O . LEU A 1 295 ? -6.271 -24.271 5.903 1.00 97.50 295 LEU A O 1
ATOM 2295 N N . LEU A 1 296 ? -4.892 -25.165 4.367 1.00 97.12 296 LEU A N 1
ATOM 2296 C CA . LEU A 1 296 ? -4.808 -26.482 5.011 1.00 97.12 296 LEU A CA 1
ATOM 2297 C C . LEU A 1 296 ? -4.236 -26.371 6.428 1.00 97.12 296 LEU A C 1
ATOM 2299 O O . LEU A 1 296 ? -4.806 -26.917 7.370 1.00 97.12 296 LEU A O 1
ATOM 2303 N N . LEU A 1 297 ? -3.140 -25.624 6.591 1.00 97.38 297 LEU A N 1
ATOM 2304 C CA . LEU A 1 297 ? -2.512 -25.441 7.895 1.00 97.38 297 LEU A CA 1
ATOM 2305 C C . LEU A 1 297 ? -3.395 -24.623 8.845 1.00 97.38 297 LEU A C 1
ATOM 2307 O O . LEU A 1 297 ? -3.531 -24.997 10.005 1.00 97.38 297 LEU A O 1
ATOM 2311 N N . ALA A 1 298 ? -4.033 -23.549 8.367 1.00 97.69 298 ALA A N 1
ATOM 2312 C CA . ALA A 1 298 ? -4.946 -22.742 9.176 1.00 97.69 298 ALA A CA 1
ATOM 2313 C C . ALA A 1 298 ? -6.180 -23.540 9.632 1.00 97.69 298 ALA A C 1
ATOM 2315 O O . ALA A 1 298 ? -6.604 -23.422 10.782 1.00 97.69 298 ALA A O 1
ATOM 2316 N N . ASN A 1 299 ? -6.721 -24.402 8.769 1.00 97.00 299 ASN A N 1
ATOM 2317 C CA . ASN A 1 299 ? -7.837 -25.274 9.120 1.00 97.00 299 ASN A CA 1
ATOM 2318 C C . ASN A 1 299 ? -7.426 -26.344 10.148 1.00 97.00 299 ASN A C 1
ATOM 2320 O O . ASN A 1 299 ? -8.122 -26.552 11.141 1.00 97.00 299 ASN A O 1
ATOM 2324 N N . ASN A 1 300 ? -6.255 -26.963 9.967 1.00 97.50 300 ASN A N 1
ATOM 2325 C CA . ASN A 1 300 ? -5.705 -27.909 10.942 1.00 97.50 300 ASN A CA 1
ATOM 2326 C C . ASN A 1 300 ? -5.388 -27.226 12.279 1.00 97.50 300 ASN A C 1
ATOM 2328 O O . ASN A 1 300 ? -5.612 -27.815 13.332 1.00 97.50 300 ASN A O 1
ATOM 2332 N N . CYS A 1 301 ? -4.921 -25.975 12.254 1.00 97.62 301 CYS A N 1
ATOM 2333 C CA . CYS A 1 301 ? -4.726 -25.160 13.449 1.00 97.62 301 CYS A CA 1
ATOM 2334 C C . CYS A 1 301 ? -6.038 -24.972 14.211 1.00 97.62 301 CYS A C 1
ATOM 2336 O O . CYS A 1 301 ? -6.081 -25.239 15.407 1.00 97.62 301 CYS A O 1
ATOM 2338 N N . PHE A 1 302 ? -7.119 -24.590 13.525 1.00 97.19 302 PHE A N 1
ATOM 2339 C CA . PHE A 1 302 ? -8.436 -24.450 14.145 1.00 97.19 302 PHE A CA 1
ATOM 2340 C C . PHE A 1 302 ? -8.904 -25.753 14.810 1.00 97.19 302 PHE A C 1
ATOM 2342 O O . PHE A 1 302 ? -9.312 -25.737 15.971 1.00 97.19 302 PHE A O 1
ATOM 2349 N N . GLN A 1 303 ? -8.786 -26.888 14.113 1.00 96.94 303 GLN A N 1
ATOM 2350 C CA . GLN A 1 303 ? -9.158 -28.200 14.657 1.00 96.94 303 GLN A CA 1
ATOM 2351 C C . GLN A 1 303 ? -8.298 -28.599 15.861 1.00 96.94 303 GLN A C 1
ATOM 2353 O O . GLN A 1 303 ? -8.830 -29.016 16.888 1.00 96.94 303 GLN A O 1
ATOM 2358 N N . ALA A 1 304 ? -6.979 -28.442 15.760 1.00 95.50 304 ALA A N 1
ATOM 2359 C CA . ALA A 1 304 ? -6.051 -28.784 16.830 1.00 95.50 304 ALA A CA 1
ATOM 2360 C C . ALA A 1 304 ? -6.263 -27.900 18.066 1.00 95.50 304 ALA A C 1
ATOM 2362 O O . ALA A 1 304 ? -6.301 -28.409 19.179 1.00 95.50 304 ALA A O 1
ATOM 2363 N N . VAL A 1 305 ? -6.473 -26.592 17.892 1.00 95.12 305 VAL A N 1
ATOM 2364 C CA . VAL A 1 305 ? -6.772 -25.670 19.001 1.00 95.12 305 VAL A CA 1
ATOM 2365 C C . VAL A 1 305 ? -8.102 -26.023 19.667 1.00 95.12 305 VAL A C 1
ATOM 2367 O O . VAL A 1 305 ? -8.184 -25.994 20.892 1.00 95.12 305 VAL A O 1
ATOM 2370 N N . HIS A 1 306 ? -9.115 -26.412 18.887 1.00 91.56 306 HIS A N 1
ATOM 2371 C CA . HIS A 1 306 ? -10.398 -26.883 19.413 1.00 91.56 306 HIS A CA 1
ATOM 2372 C C . HIS A 1 306 ? -10.267 -28.170 20.234 1.00 91.56 306 HIS A C 1
ATOM 2374 O O . HIS A 1 306 ? -10.941 -28.322 21.247 1.00 91.56 306 HIS A O 1
ATOM 2380 N N . GLN A 1 307 ? -9.424 -29.107 19.797 1.00 93.06 307 GLN A N 1
ATOM 2381 C CA . GLN A 1 307 ? -9.236 -30.394 20.474 1.00 93.06 307 GLN A CA 1
ATOM 2382 C C . GLN A 1 307 ? -8.318 -30.302 21.699 1.00 93.06 307 GLN A C 1
ATOM 2384 O O . GLN A 1 307 ? -8.568 -30.979 22.690 1.00 93.06 307 GLN A O 1
ATOM 2389 N N . ILE A 1 308 ? -7.258 -29.491 21.630 1.00 92.12 308 ILE A N 1
ATOM 2390 C CA . ILE A 1 308 ? -6.223 -29.398 22.671 1.00 92.12 308 ILE A CA 1
ATOM 2391 C C . ILE A 1 308 ? -6.613 -28.390 23.764 1.00 92.12 308 ILE A C 1
ATOM 2393 O O . ILE A 1 308 ? -6.391 -28.653 24.941 1.00 92.12 308 ILE A O 1
ATOM 2397 N N . GLY A 1 309 ? -7.192 -27.240 23.400 1.00 84.06 309 GLY A N 1
ATOM 2398 C CA . GLY A 1 309 ? -7.448 -26.141 24.337 1.00 84.06 309 GLY A CA 1
ATOM 2399 C C . GLY A 1 309 ? -6.182 -25.376 24.764 1.00 84.06 309 GLY A C 1
ATOM 2400 O O . GLY A 1 309 ? -5.091 -25.580 24.231 1.00 84.06 309 GLY A O 1
ATOM 2401 N N . LEU A 1 310 ? -6.326 -24.433 25.701 1.00 84.44 310 LEU A N 1
ATOM 2402 C CA . LEU A 1 310 ? -5.203 -23.707 26.316 1.00 84.44 310 LEU A CA 1
ATOM 2403 C C . LEU A 1 310 ? -4.740 -24.410 27.607 1.00 84.44 310 LEU A C 1
ATOM 2405 O O . LEU A 1 310 ? -5.584 -24.963 28.309 1.00 84.44 310 LEU A O 1
ATOM 2409 N N . PRO A 1 311 ? -3.442 -24.327 27.966 1.00 88.12 311 PRO A N 1
ATOM 2410 C CA . PRO A 1 311 ? -2.431 -23.434 27.397 1.00 88.12 311 PRO A CA 1
ATOM 2411 C C . PRO A 1 311 ? -1.712 -23.967 26.143 1.00 88.12 311 PRO A C 1
ATOM 2413 O O . PRO A 1 311 ? -1.166 -23.153 25.400 1.00 88.12 311 PRO A O 1
ATOM 2416 N N . GLU A 1 312 ? -1.672 -25.270 25.862 1.00 91.94 312 GLU A N 1
ATOM 2417 C CA . GLU A 1 312 ? -0.875 -25.886 24.778 1.00 91.94 312 GLU A CA 1
ATOM 2418 C C . GLU A 1 312 ? -1.264 -25.392 23.375 1.00 91.94 312 GLU A C 1
ATOM 2420 O O . GLU A 1 312 ? -0.389 -25.179 22.531 1.00 91.94 312 GLU A O 1
ATOM 2425 N N . GLY A 1 313 ? -2.545 -25.096 23.141 1.00 92.88 313 GLY A N 1
ATOM 2426 C CA . GLY A 1 313 ? -3.050 -24.544 21.880 1.00 92.88 313 GLY A CA 1
ATOM 2427 C C . GLY A 1 313 ? -2.364 -23.242 21.445 1.00 92.88 313 GLY A C 1
ATOM 2428 O O . GLY A 1 313 ? -2.284 -22.963 20.247 1.00 92.88 313 GLY A O 1
ATOM 2429 N N . ARG A 1 314 ? -1.764 -22.484 22.381 1.00 96.81 314 ARG A N 1
ATOM 2430 C CA . ARG A 1 314 ? -0.962 -21.284 22.066 1.00 96.81 314 ARG A CA 1
ATOM 2431 C C . ARG A 1 314 ? 0.209 -21.581 21.128 1.00 96.81 314 ARG A C 1
ATOM 2433 O O . ARG A 1 314 ? 0.587 -20.729 20.327 1.00 96.81 314 ARG A O 1
ATOM 2440 N N . ILE A 1 315 ? 0.779 -22.785 21.216 1.00 97.44 315 ILE A N 1
ATOM 2441 C CA . ILE A 1 315 ? 1.932 -23.209 20.415 1.00 97.44 315 ILE A CA 1
ATOM 2442 C C . ILE A 1 315 ? 1.492 -23.445 18.968 1.00 97.44 315 ILE A C 1
ATOM 2444 O O . ILE A 1 315 ? 2.130 -22.946 18.042 1.00 97.44 315 ILE A O 1
ATOM 2448 N N . VAL A 1 316 ? 0.358 -24.127 18.781 1.00 97.88 316 VAL A N 1
ATOM 2449 C CA . VAL A 1 316 ? -0.232 -24.391 17.459 1.00 97.88 316 VAL A CA 1
ATOM 2450 C C . VAL A 1 316 ? -0.622 -23.083 16.766 1.00 97.88 316 VAL A C 1
ATOM 2452 O O . VAL A 1 316 ? -0.330 -22.896 15.580 1.00 97.88 316 VAL A O 1
ATOM 2455 N N . LEU A 1 317 ? -1.232 -22.152 17.510 1.00 98.00 317 LEU A N 1
ATOM 2456 C CA . LEU A 1 317 ? -1.549 -20.808 17.017 1.00 98.00 317 LEU A CA 1
ATOM 2457 C C . LEU A 1 317 ? -0.286 -20.061 16.579 1.00 98.00 317 LEU A C 1
ATOM 2459 O O . LEU A 1 317 ? -0.247 -19.521 15.476 1.00 98.00 317 LEU A O 1
ATOM 2463 N N . SER A 1 318 ? 0.759 -20.070 17.410 1.00 98.25 318 SER A N 1
ATOM 2464 C CA . SER A 1 318 ? 2.021 -19.382 17.120 1.00 98.25 318 SER A CA 1
ATOM 2465 C C . SER A 1 318 ? 2.711 -19.944 15.874 1.00 98.25 318 SER A C 1
ATOM 2467 O O . SER A 1 318 ? 3.037 -19.191 14.956 1.00 98.25 318 SER A O 1
ATOM 2469 N N . GLN A 1 319 ? 2.846 -21.272 15.775 1.00 98.44 319 GLN A N 1
ATOM 2470 C CA . GLN A 1 319 ? 3.435 -21.934 14.607 1.00 98.44 319 GLN A CA 1
ATOM 2471 C C . GLN A 1 319 ? 2.692 -21.565 13.320 1.00 98.44 319 GLN A C 1
ATOM 2473 O O . GLN A 1 319 ? 3.307 -21.238 12.301 1.00 98.44 319 GLN A O 1
ATOM 2478 N N . THR A 1 320 ? 1.362 -21.594 13.371 1.00 98.50 320 THR A N 1
ATOM 2479 C CA . THR A 1 320 ? 0.532 -21.288 12.208 1.00 98.50 320 THR A CA 1
ATOM 2480 C C . THR A 1 320 ? 0.630 -19.804 11.850 1.00 98.50 320 THR A C 1
ATOM 2482 O O . THR A 1 320 ? 0.768 -19.474 10.676 1.00 98.50 320 THR A O 1
ATOM 2485 N N . ALA A 1 321 ? 0.653 -18.896 12.831 1.00 98.38 321 ALA A N 1
ATOM 2486 C CA . ALA A 1 321 ? 0.800 -17.460 12.592 1.00 98.38 321 ALA A CA 1
ATOM 2487 C C . ALA A 1 321 ? 2.139 -17.134 11.917 1.00 98.38 321 ALA A C 1
ATOM 2489 O O . ALA A 1 321 ? 2.164 -16.379 10.944 1.00 98.38 321 ALA A O 1
ATOM 2490 N N . ILE A 1 322 ? 3.229 -17.763 12.366 1.00 98.56 322 ILE A N 1
ATOM 2491 C CA . ILE A 1 322 ? 4.555 -17.641 11.747 1.00 98.56 322 ILE A CA 1
ATOM 2492 C C . ILE A 1 322 ? 4.516 -18.150 10.301 1.00 98.56 322 ILE A C 1
ATOM 2494 O O . ILE A 1 322 ? 4.967 -17.452 9.395 1.00 98.56 322 ILE A O 1
ATOM 2498 N N . TYR A 1 323 ? 3.922 -19.322 10.055 1.00 98.62 323 TYR A N 1
ATOM 2499 C CA . TYR A 1 323 ? 3.820 -19.884 8.706 1.00 98.62 323 TYR A CA 1
ATOM 2500 C C . TYR A 1 323 ? 3.043 -18.975 7.742 1.00 98.62 323 TYR A C 1
ATOM 2502 O O . TYR A 1 323 ? 3.472 -18.744 6.608 1.00 98.62 323 TYR A O 1
ATOM 2510 N N . LEU A 1 324 ? 1.905 -18.433 8.184 1.00 98.31 324 LEU A N 1
ATOM 2511 C CA . LEU A 1 324 ? 1.105 -17.509 7.380 1.00 98.31 324 LEU A CA 1
ATOM 2512 C C . LEU A 1 324 ? 1.857 -16.189 7.143 1.00 98.31 324 LEU A C 1
ATOM 2514 O O . LEU A 1 324 ? 1.871 -15.675 6.020 1.00 98.31 324 LEU A O 1
ATOM 2518 N N . ALA A 1 325 ? 2.552 -15.667 8.159 1.00 98.25 325 ALA A N 1
ATOM 2519 C CA . ALA A 1 325 ? 3.337 -14.440 8.035 1.00 98.25 325 ALA A CA 1
ATOM 2520 C C . ALA A 1 325 ? 4.483 -14.621 7.029 1.00 98.25 325 ALA A C 1
ATOM 2522 O O . ALA A 1 325 ? 4.700 -13.754 6.186 1.00 98.25 325 ALA A O 1
ATOM 2523 N N . SER A 1 326 ? 5.135 -15.784 7.027 1.00 97.31 326 SER A N 1
ATOM 2524 C CA . SER A 1 326 ? 6.219 -16.128 6.099 1.00 97.31 326 SER A CA 1
ATOM 2525 C C . SER A 1 326 ? 5.758 -16.654 4.729 1.00 97.31 326 SER A C 1
ATOM 2527 O O . SER A 1 326 ? 6.598 -16.912 3.868 1.00 97.31 326 SER A O 1
ATOM 2529 N N . SER A 1 327 ? 4.452 -16.812 4.491 1.00 96.62 327 SER A N 1
ATOM 2530 C CA . SER A 1 327 ? 3.923 -17.267 3.197 1.00 96.62 327 SER A CA 1
ATOM 2531 C C . SER A 1 327 ? 3.914 -16.149 2.141 1.00 96.62 327 SER A C 1
ATOM 2533 O O . SER A 1 327 ? 3.700 -14.983 2.489 1.00 96.62 327 SER A O 1
ATOM 2535 N N . PRO A 1 328 ? 4.097 -16.471 0.844 1.00 96.00 328 PRO A N 1
ATOM 2536 C CA . PRO A 1 328 ? 3.928 -15.497 -0.232 1.00 96.00 328 PRO A CA 1
ATOM 2537 C C . PRO A 1 328 ? 2.494 -14.957 -0.229 1.00 96.00 328 PRO A C 1
ATOM 2539 O O . PRO A 1 328 ? 1.549 -15.709 0.000 1.00 96.00 328 PRO A O 1
ATOM 2542 N N . LYS A 1 329 ? 2.339 -13.652 -0.457 1.00 96.38 329 LYS A N 1
ATOM 2543 C CA . LYS A 1 329 ? 1.043 -12.973 -0.381 1.00 96.38 329 LYS A CA 1
ATOM 2544 C C . LYS A 1 329 ? 0.398 -12.866 -1.759 1.00 96.38 329 LYS A C 1
ATOM 2546 O O . LYS A 1 329 ? 1.075 -12.553 -2.738 1.00 96.38 329 LYS A O 1
ATOM 2551 N N . SER A 1 330 ? -0.903 -13.115 -1.823 1.00 96.31 330 SER A N 1
ATOM 2552 C CA . SER A 1 330 ? -1.738 -12.850 -2.990 1.00 96.31 330 SER A CA 1
ATOM 2553 C C . SER A 1 330 ? -3.193 -12.724 -2.574 1.00 96.31 330 SER A C 1
ATOM 2555 O O . SER A 1 330 ? -3.763 -13.639 -1.985 1.00 96.31 330 SER A O 1
ATOM 2557 N N . ASN A 1 331 ? -3.799 -11.605 -2.958 1.00 96.31 331 ASN A N 1
ATOM 2558 C CA . ASN A 1 331 ? -5.233 -11.368 -2.854 1.00 96.31 331 ASN A CA 1
ATOM 2559 C C . ASN A 1 331 ? -5.959 -11.571 -4.195 1.00 96.31 331 ASN A C 1
ATOM 2561 O O . ASN A 1 331 ? -7.098 -11.139 -4.347 1.00 96.31 331 ASN A O 1
ATOM 2565 N N . ALA A 1 332 ? -5.327 -12.228 -5.180 1.00 95.69 332 ALA A N 1
ATOM 2566 C CA . ALA A 1 332 ? -5.892 -12.417 -6.521 1.00 95.69 332 ALA A CA 1
ATOM 2567 C C . ALA A 1 332 ? -7.252 -13.124 -6.507 1.00 95.69 332 ALA A C 1
ATOM 2569 O O . ALA A 1 332 ? -8.159 -12.753 -7.245 1.00 95.69 332 ALA A O 1
ATOM 2570 N N . SER A 1 333 ? -7.388 -14.159 -5.673 1.00 93.12 333 SER A N 1
ATOM 2571 C CA . SER A 1 333 ? -8.630 -14.941 -5.578 1.00 93.12 333 SER A CA 1
ATOM 2572 C C . SER A 1 333 ? -9.740 -14.150 -4.883 1.00 93.12 333 SER A C 1
ATOM 2574 O O . SER A 1 333 ? -10.892 -14.231 -5.298 1.00 93.12 333 SER A O 1
ATOM 2576 N N . TYR A 1 334 ? -9.377 -13.343 -3.881 1.00 95.19 334 TYR A N 1
ATOM 2577 C CA . TYR A 1 334 ? -10.285 -12.426 -3.196 1.00 95.19 334 TYR A CA 1
ATOM 2578 C C . TYR A 1 334 ? -10.796 -11.327 -4.140 1.00 95.19 334 TYR A C 1
ATOM 2580 O O . TYR A 1 334 ? -11.998 -11.163 -4.308 1.00 95.19 334 TYR A O 1
ATOM 2588 N N . LEU A 1 335 ? -9.897 -10.636 -4.847 1.00 96.38 335 LEU A N 1
ATOM 2589 C CA . LEU A 1 335 ? -10.293 -9.603 -5.809 1.00 96.38 335 LEU A CA 1
ATOM 2590 C C . LEU A 1 335 ? -11.124 -10.170 -6.966 1.00 96.38 335 LEU A C 1
ATOM 2592 O O . LEU A 1 335 ? -12.027 -9.500 -7.449 1.00 96.38 335 LEU A O 1
ATOM 2596 N N . ALA A 1 336 ? -10.863 -11.410 -7.389 1.00 95.94 336 ALA A N 1
ATOM 2597 C CA . ALA A 1 336 ? -11.621 -12.031 -8.469 1.00 95.94 336 ALA A CA 1
ATOM 2598 C C . ALA A 1 336 ? -13.104 -12.228 -8.129 1.00 95.94 336 ALA A C 1
ATOM 2600 O O . ALA A 1 336 ? -13.949 -12.031 -9.005 1.00 95.94 336 ALA A O 1
ATOM 2601 N N . ILE A 1 337 ? -13.428 -12.617 -6.888 1.00 96.12 337 ILE A N 1
ATOM 2602 C CA . ILE A 1 337 ? -14.826 -12.771 -6.470 1.00 96.12 337 ILE A CA 1
ATOM 2603 C C . ILE A 1 337 ? -15.491 -11.411 -6.237 1.00 96.12 337 ILE A C 1
ATOM 2605 O O . ILE A 1 337 ? -16.618 -11.228 -6.687 1.00 96.12 337 ILE A O 1
ATOM 2609 N N . GLU A 1 338 ? -14.779 -10.441 -5.655 1.00 94.69 338 GLU A N 1
ATOM 2610 C CA . GLU A 1 338 ? -15.269 -9.064 -5.488 1.00 94.69 338 GLU A CA 1
ATOM 2611 C C . GLU A 1 338 ? -15.604 -8.416 -6.839 1.00 94.69 338 GLU A C 1
ATOM 2613 O O . GLU A 1 338 ? -16.705 -7.901 -7.041 1.00 94.69 338 GLU A O 1
ATOM 2618 N N . ASP A 1 339 ? -14.697 -8.521 -7.814 1.00 93.75 339 ASP A N 1
ATOM 2619 C CA . ASP A 1 339 ? -14.920 -8.020 -9.169 1.00 93.75 339 ASP A CA 1
ATOM 2620 C C . ASP A 1 339 ? -16.113 -8.722 -9.831 1.00 93.75 339 ASP A C 1
ATOM 2622 O O . ASP A 1 339 ? -16.933 -8.073 -10.485 1.00 93.75 339 ASP A O 1
ATOM 2626 N N . ALA A 1 340 ? -16.237 -10.043 -9.675 1.00 93.06 340 ALA A N 1
ATOM 2627 C CA . ALA A 1 340 ? -17.363 -10.793 -10.223 1.00 93.06 340 ALA A CA 1
ATOM 2628 C C . ALA A 1 340 ? -18.697 -10.361 -9.595 1.00 93.06 340 ALA A C 1
ATOM 2630 O O . ALA A 1 340 ? -19.661 -10.133 -10.328 1.00 93.06 340 ALA A O 1
ATOM 2631 N N . MET A 1 341 ? -18.748 -10.182 -8.272 1.00 92.81 341 MET A N 1
ATOM 2632 C CA . MET A 1 341 ? -19.942 -9.724 -7.554 1.00 92.81 341 MET A CA 1
ATOM 2633 C C . MET A 1 341 ? -20.358 -8.317 -7.995 1.00 92.81 341 MET A C 1
ATOM 2635 O O . MET A 1 341 ? -21.512 -8.120 -8.375 1.00 92.81 341 MET A O 1
ATOM 2639 N N . GLN A 1 342 ? -19.414 -7.375 -8.087 1.00 91.50 342 GLN A N 1
ATOM 2640 C CA . GLN A 1 342 ? -19.687 -6.026 -8.598 1.00 91.50 342 GLN A CA 1
ATOM 2641 C C . GLN A 1 342 ? -20.212 -6.035 -10.040 1.00 91.50 342 GLN A C 1
ATOM 2643 O O . GLN A 1 342 ? -21.015 -5.185 -10.432 1.00 91.50 342 GLN A O 1
ATOM 2648 N N . TRP A 1 343 ? -19.747 -6.969 -10.871 1.00 88.56 343 TRP A N 1
ATOM 2649 C CA . TRP A 1 343 ? -20.246 -7.111 -12.238 1.00 88.56 343 TRP A CA 1
ATOM 2650 C C . TRP A 1 343 ? -21.656 -7.694 -12.290 1.00 88.56 343 TRP A C 1
ATOM 2652 O O . TRP A 1 343 ? -22.462 -7.230 -13.100 1.00 88.56 343 TRP A O 1
ATOM 2662 N N . VAL A 1 344 ? -21.976 -8.660 -11.429 1.00 89.94 344 VAL A N 1
ATOM 2663 C CA . VAL A 1 344 ? -23.336 -9.205 -11.301 1.00 89.94 344 VAL A CA 1
ATOM 2664 C C . VAL A 1 344 ? -24.308 -8.120 -10.833 1.00 89.94 344 VAL A C 1
ATOM 2666 O O . VAL A 1 344 ? -25.372 -7.974 -11.428 1.00 89.94 344 VAL A O 1
ATOM 2669 N N . GLU A 1 345 ? -23.922 -7.287 -9.863 1.00 87.50 345 GLU A N 1
ATOM 2670 C CA . GLU A 1 345 ? -24.735 -6.141 -9.424 1.00 87.50 345 GLU A CA 1
ATOM 2671 C C . GLU A 1 345 ? -25.022 -5.156 -10.567 1.00 87.50 345 GLU A C 1
ATOM 2673 O O . GLU A 1 345 ? -26.143 -4.672 -10.707 1.00 87.50 345 GLU A O 1
ATOM 2678 N N . LYS A 1 346 ? -24.029 -4.887 -11.427 1.00 85.81 346 LYS A N 1
ATOM 2679 C CA . LYS A 1 346 ? -24.168 -3.954 -12.560 1.00 85.81 346 LYS A CA 1
ATOM 2680 C C . LYS A 1 346 ? -24.972 -4.515 -13.729 1.00 85.81 346 LYS A C 1
ATOM 2682 O O . LYS A 1 346 ? -25.665 -3.762 -14.406 1.00 85.81 346 LYS A O 1
ATOM 2687 N N . THR A 1 347 ? -24.816 -5.801 -14.029 1.00 84.00 347 THR A N 1
ATOM 2688 C CA . THR A 1 347 ? -25.392 -6.422 -15.238 1.00 84.00 347 THR A CA 1
ATOM 2689 C C . THR A 1 347 ? -26.709 -7.146 -14.981 1.00 84.00 347 THR A C 1
ATOM 2691 O O . THR A 1 347 ? -27.416 -7.478 -15.934 1.00 84.00 347 THR A O 1
ATOM 2694 N N . GLY A 1 348 ? -27.064 -7.359 -13.713 1.00 82.06 348 GLY A N 1
ATOM 2695 C CA . GLY A 1 348 ? -28.235 -8.128 -13.322 1.00 82.06 348 GLY A CA 1
ATOM 2696 C C . GLY A 1 348 ? -28.092 -9.613 -13.665 1.00 82.06 348 GLY A C 1
ATOM 2697 O O . GLY A 1 348 ? -26.995 -10.162 -13.768 1.00 82.06 348 GLY A O 1
ATOM 2698 N N . ASN A 1 349 ? -29.226 -10.291 -13.840 1.00 80.50 349 ASN A N 1
ATOM 2699 C CA . ASN A 1 349 ? -29.268 -11.735 -14.064 1.00 80.50 349 ASN A CA 1
ATOM 2700 C C . ASN A 1 349 ? -29.073 -12.091 -15.549 1.00 80.50 349 ASN A C 1
ATOM 2702 O O . ASN A 1 349 ? -30.027 -12.443 -16.248 1.00 80.50 349 ASN A O 1
ATOM 2706 N N . LEU A 1 350 ? -27.839 -11.962 -16.051 1.00 88.62 350 LEU A N 1
ATOM 2707 C CA . LEU A 1 350 ? -27.505 -12.384 -17.413 1.00 88.62 350 LEU A CA 1
ATOM 2708 C C . LEU A 1 350 ? -27.803 -13.886 -17.600 1.00 88.62 350 LEU A C 1
ATOM 2710 O O . LEU A 1 350 ? -27.396 -14.706 -16.774 1.00 88.62 350 LEU A O 1
ATOM 2714 N N . PRO A 1 351 ? -28.482 -14.283 -18.690 1.00 85.62 351 PRO A N 1
ATOM 2715 C CA . PRO A 1 351 ? -28.873 -15.670 -18.887 1.00 85.62 351 PRO A CA 1
ATOM 2716 C C . PRO A 1 351 ? -27.657 -16.570 -19.136 1.00 85.62 351 PRO A C 1
ATOM 2718 O O . PRO A 1 351 ? -26.763 -16.235 -19.914 1.00 85.62 351 PRO A O 1
ATOM 2721 N N . VAL A 1 352 ? -27.673 -17.770 -18.549 1.00 89.69 352 VAL A N 1
ATOM 2722 C CA . VAL A 1 352 ? -26.673 -18.815 -18.823 1.00 89.69 352 VAL A CA 1
ATOM 2723 C C . VAL A 1 352 ? -26.701 -19.171 -20.321 1.00 89.69 352 VAL A C 1
ATOM 2725 O O . VAL A 1 352 ? -27.801 -19.422 -20.841 1.00 89.69 352 VAL A O 1
ATOM 2728 N N . PRO A 1 353 ? -25.547 -19.219 -21.022 1.00 90.44 353 PRO A N 1
ATOM 2729 C CA . PRO A 1 353 ? -25.470 -19.643 -22.421 1.00 90.44 353 PRO A CA 1
ATOM 2730 C C . PRO A 1 353 ? -26.145 -20.999 -22.668 1.00 90.44 353 PRO A C 1
ATOM 2732 O O . PRO A 1 353 ? -26.000 -21.917 -21.863 1.00 90.44 353 PRO A O 1
ATOM 2735 N N . LEU A 1 354 ? -26.878 -21.141 -23.781 1.00 87.12 354 LEU A N 1
ATOM 2736 C CA . LEU A 1 354 ? -27.697 -22.333 -24.070 1.00 87.12 354 LEU A CA 1
ATOM 2737 C C . LEU A 1 354 ? -26.893 -23.636 -24.024 1.00 87.12 354 LEU A C 1
ATOM 2739 O O . LEU A 1 354 ? -27.369 -24.618 -23.459 1.00 87.12 354 LEU A O 1
ATOM 2743 N N . HIS A 1 355 ? -25.666 -23.629 -24.547 1.00 89.56 355 HIS A N 1
ATOM 2744 C CA . HIS A 1 355 ? -24.775 -24.791 -24.563 1.00 89.56 355 HIS A CA 1
ATOM 2745 C C . HIS A 1 355 ? -24.231 -25.182 -23.180 1.00 89.56 355 HIS A C 1
ATOM 2747 O O . HIS A 1 355 ? -23.655 -26.251 -23.060 1.00 89.56 355 HIS A O 1
ATOM 2753 N N . LEU A 1 356 ? -24.396 -24.358 -22.138 1.00 91.00 356 LEU A N 1
ATOM 2754 C CA . LEU A 1 356 ? -24.033 -24.700 -20.751 1.00 91.00 356 LEU A CA 1
ATOM 2755 C C . LEU A 1 356 ? -25.243 -25.127 -19.910 1.00 91.00 356 LEU A C 1
ATOM 2757 O O . LEU A 1 356 ? -25.081 -25.530 -18.760 1.00 91.00 356 LEU A O 1
ATOM 2761 N N . ARG A 1 357 ? -26.468 -25.000 -20.439 1.00 88.31 357 ARG A N 1
ATOM 2762 C CA . ARG A 1 357 ? -27.686 -25.371 -19.710 1.00 88.31 357 ARG A CA 1
ATOM 2763 C C . ARG A 1 357 ? -27.862 -26.883 -19.691 1.00 88.31 357 ARG A C 1
ATOM 2765 O O . ARG A 1 357 ? -27.639 -27.557 -20.692 1.00 88.31 357 ARG A O 1
ATOM 2772 N N . ASN A 1 358 ? -28.387 -27.395 -18.584 1.00 82.00 358 ASN A N 1
ATOM 2773 C CA . ASN A 1 358 ? -28.866 -28.770 -18.526 1.00 82.00 358 ASN A CA 1
ATOM 2774 C C . ASN A 1 358 ? -30.173 -28.920 -19.323 1.00 82.00 358 ASN A C 1
ATOM 2776 O O . ASN A 1 358 ? -31.046 -28.052 -19.263 1.00 82.00 358 ASN A O 1
ATOM 2780 N N . ALA A 1 359 ? -30.323 -30.046 -20.026 1.00 78.75 359 ALA A N 1
ATOM 2781 C CA . ALA A 1 359 ? -31.526 -30.397 -20.787 1.00 78.75 359 ALA A CA 1
ATOM 2782 C C . ALA A 1 359 ? -32.118 -31.753 -20.349 1.00 78.75 359 ALA A C 1
ATOM 2784 O O . ALA A 1 359 ? -32.103 -32.719 -21.119 1.00 78.75 359 ALA A O 1
ATOM 2785 N N . PRO A 1 360 ? -32.611 -31.862 -19.100 1.00 77.50 360 PRO A N 1
ATOM 2786 C CA . PRO A 1 360 ? -33.147 -33.115 -18.570 1.00 77.50 360 PRO A CA 1
ATOM 2787 C C . PRO A 1 360 ? -34.464 -33.553 -19.232 1.00 77.50 360 PRO A C 1
ATOM 2789 O O . PRO A 1 360 ? -34.755 -34.744 -19.256 1.00 77.50 360 PRO A O 1
ATOM 2792 N N . THR A 1 361 ? -35.259 -32.629 -19.786 1.00 75.88 361 THR A N 1
ATOM 2793 C CA . THR A 1 361 ? -36.570 -32.928 -20.395 1.00 75.88 361 THR A CA 1
ATOM 2794 C C . THR A 1 361 ? -36.522 -32.904 -21.927 1.00 75.88 361 THR A C 1
ATOM 2796 O O . THR A 1 361 ? -35.652 -32.265 -22.522 1.00 75.88 361 THR A O 1
ATOM 2799 N N . ALA A 1 362 ? -37.472 -33.582 -22.584 1.00 72.06 362 ALA A N 1
ATOM 2800 C CA . ALA A 1 362 ? -37.577 -33.606 -24.048 1.00 72.06 362 ALA A CA 1
ATOM 2801 C C . ALA A 1 362 ? -37.777 -32.198 -24.642 1.00 72.06 362 ALA A C 1
ATOM 2803 O O . ALA A 1 362 ? -37.045 -31.807 -25.547 1.00 72.06 362 ALA A O 1
ATOM 2804 N N . LEU A 1 363 ? -38.662 -31.397 -24.038 1.00 68.38 363 LEU A N 1
ATOM 2805 C CA . LEU A 1 363 ? -38.905 -30.006 -24.431 1.00 68.38 363 LEU A CA 1
ATOM 2806 C C . LEU A 1 363 ? -37.630 -29.145 -24.362 1.00 68.38 363 LEU A C 1
ATOM 2808 O O . LEU A 1 363 ? -37.366 -28.340 -25.248 1.00 68.38 363 LEU A O 1
ATOM 2812 N N . MET A 1 364 ? -36.793 -29.321 -23.334 1.00 67.19 364 MET A N 1
ATOM 2813 C CA . MET A 1 364 ? -35.535 -28.569 -23.218 1.00 67.19 364 MET A CA 1
ATOM 2814 C C . MET A 1 364 ? -34.536 -28.932 -24.326 1.00 67.19 364 MET A C 1
ATOM 2816 O O . MET A 1 364 ? -33.814 -28.058 -24.806 1.00 67.19 364 MET A O 1
ATOM 2820 N N . LYS A 1 365 ? -34.516 -30.195 -24.770 1.00 73.50 365 LYS A N 1
ATOM 2821 C CA . LYS A 1 365 ? -33.694 -30.628 -25.912 1.00 73.50 365 LYS A CA 1
ATOM 2822 C C . LYS A 1 365 ? -34.199 -30.029 -27.228 1.00 73.50 365 LYS A C 1
ATOM 2824 O O . LYS A 1 365 ? -33.379 -29.589 -28.032 1.00 73.50 365 LYS A O 1
ATOM 2829 N N . GLU A 1 366 ? -35.518 -29.940 -27.417 1.00 76.00 366 GLU A N 1
ATOM 2830 C CA . GLU A 1 366 ? -36.139 -29.258 -28.567 1.00 76.00 366 GLU A CA 1
ATOM 2831 C C . GLU A 1 366 ? -35.810 -27.756 -28.593 1.00 76.00 366 GLU A C 1
ATOM 2833 O O . GLU A 1 366 ? -35.501 -27.201 -29.646 1.00 76.00 366 GLU A O 1
ATOM 2838 N N . LEU A 1 367 ? -35.750 -27.114 -27.420 1.00 75.38 367 LEU A N 1
ATOM 2839 C CA . LEU A 1 367 ? -35.318 -25.720 -27.248 1.00 75.38 367 LEU A CA 1
ATOM 2840 C C . LEU A 1 367 ? -33.789 -25.526 -27.326 1.00 75.38 367 LEU A C 1
ATOM 2842 O O . LEU A 1 367 ? -33.282 -24.444 -27.025 1.00 75.38 367 LEU A O 1
ATOM 2846 N N . ASN A 1 368 ? -33.045 -26.550 -27.758 1.00 78.88 368 ASN A N 1
ATOM 2847 C CA . ASN A 1 368 ? -31.591 -26.547 -27.932 1.00 78.88 368 ASN A CA 1
ATOM 2848 C C . ASN A 1 368 ? -30.780 -26.325 -26.636 1.00 78.88 368 ASN A C 1
ATOM 2850 O O . ASN A 1 368 ? -29.634 -25.874 -26.699 1.00 78.88 368 ASN A O 1
ATOM 2854 N N . TYR A 1 369 ? -31.324 -26.642 -25.458 1.00 79.31 369 TYR A N 1
ATOM 2855 C CA . TYR A 1 369 ? -30.560 -26.557 -24.207 1.00 79.31 369 TYR A CA 1
ATOM 2856 C C . TYR A 1 369 ? -29.474 -27.637 -24.207 1.00 79.31 369 TYR A C 1
ATOM 2858 O O . TYR A 1 369 ? -29.709 -28.766 -24.636 1.00 79.31 369 TYR A O 1
ATOM 2866 N N . GLY A 1 370 ? -28.262 -27.283 -23.779 1.00 78.12 370 GLY A N 1
ATOM 2867 C CA . GLY A 1 370 ? -27.099 -28.176 -23.792 1.00 78.12 370 GLY A CA 1
ATOM 2868 C C . GLY A 1 370 ? -26.620 -28.571 -25.195 1.00 78.12 370 GLY A C 1
ATOM 2869 O O . GLY A 1 370 ? -25.636 -29.298 -25.332 1.00 78.12 370 GLY A O 1
ATOM 2870 N N . LYS A 1 371 ? -27.280 -28.091 -26.258 1.00 79.12 371 LYS A N 1
ATOM 2871 C CA . LYS A 1 371 ? -26.879 -28.365 -27.638 1.00 79.12 371 LYS A CA 1
ATOM 2872 C C . LYS A 1 371 ? -25.540 -27.685 -27.909 1.00 79.12 371 LYS A C 1
ATOM 2874 O O . LYS A 1 371 ? -25.348 -26.525 -27.552 1.00 79.12 371 LYS A O 1
ATOM 2879 N N . ASN A 1 372 ? -24.625 -28.408 -28.552 1.00 83.06 372 ASN A N 1
ATOM 2880 C CA . ASN A 1 372 ? -23.250 -27.974 -28.829 1.00 83.06 372 ASN A CA 1
ATOM 2881 C C . ASN A 1 372 ? -22.385 -27.743 -27.572 1.00 83.06 372 ASN A C 1
ATOM 2883 O O . ASN A 1 372 ? -21.371 -27.047 -27.647 1.00 83.06 372 ASN A O 1
ATOM 2887 N N . TYR A 1 373 ? -22.751 -28.316 -26.418 1.00 89.62 373 TYR A N 1
ATOM 2888 C CA . TYR A 1 373 ? -21.812 -28.421 -25.303 1.00 89.62 373 TYR A CA 1
ATOM 2889 C C . TYR A 1 373 ? -20.605 -29.260 -25.729 1.00 89.62 373 TYR A C 1
ATOM 2891 O O . TYR A 1 373 ? -20.771 -30.370 -26.237 1.00 89.62 373 TYR A O 1
ATOM 2899 N N . GLN A 1 374 ? -19.398 -28.738 -25.531 1.00 89.19 374 GLN A N 1
ATOM 2900 C CA . GLN A 1 374 ? -18.175 -29.461 -25.838 1.00 89.19 374 GLN A CA 1
ATOM 2901 C C . GLN A 1 374 ? -17.579 -29.983 -24.532 1.00 89.19 374 GLN A C 1
ATOM 2903 O O . GLN A 1 374 ? -17.158 -29.220 -23.663 1.00 89.19 374 GLN A O 1
ATOM 2908 N N . TYR A 1 375 ? -17.566 -31.306 -24.371 1.00 88.88 375 TYR A N 1
ATOM 2909 C CA . TYR A 1 375 ? -17.074 -31.925 -23.147 1.00 88.88 375 TYR A CA 1
ATOM 2910 C C . TYR A 1 375 ? -15.544 -31.957 -23.142 1.00 88.88 375 TYR A C 1
ATOM 2912 O O . TYR A 1 375 ? -14.934 -32.701 -23.904 1.00 88.88 375 TYR A O 1
ATOM 2920 N N . ALA A 1 376 ? -14.921 -31.155 -22.275 1.00 91.69 376 ALA A N 1
ATOM 2921 C CA . ALA A 1 376 ? -13.482 -30.877 -22.306 1.00 91.69 376 ALA A CA 1
ATOM 2922 C C . ALA A 1 376 ? -12.580 -32.130 -22.299 1.00 91.69 376 ALA A C 1
ATOM 2924 O O . ALA A 1 376 ? -11.558 -32.135 -22.976 1.00 91.69 376 ALA A O 1
ATOM 2925 N N . HIS A 1 377 ? -12.972 -33.214 -21.616 1.00 89.19 377 HIS A N 1
ATOM 2926 C CA . HIS A 1 377 ? -12.215 -34.477 -21.574 1.00 89.19 377 HIS A CA 1
ATOM 2927 C C . HIS A 1 377 ? -12.133 -35.225 -22.915 1.00 89.19 377 HIS A C 1
ATOM 2929 O O . HIS A 1 377 ? -11.333 -36.146 -23.051 1.00 89.19 377 HIS A O 1
ATOM 2935 N N . GLN A 1 378 ? -12.953 -34.857 -23.903 1.00 92.06 378 GLN A N 1
ATOM 2936 C CA . GLN A 1 378 ? -12.884 -35.409 -25.262 1.00 92.06 378 GLN A CA 1
ATOM 2937 C C . GLN A 1 378 ? -11.889 -34.661 -26.159 1.00 92.06 378 GLN A C 1
ATOM 2939 O O . GLN A 1 378 ? -11.645 -35.090 -27.284 1.00 92.06 378 GLN A O 1
ATOM 2944 N N . PHE A 1 379 ? -11.327 -33.550 -25.682 1.00 90.06 379 PHE A N 1
ATOM 2945 C CA . PHE A 1 379 ? -10.381 -32.727 -26.423 1.00 90.06 379 PHE A CA 1
ATOM 2946 C C . PHE A 1 379 ? -8.960 -32.916 -25.892 1.00 90.06 379 PHE A C 1
ATOM 2948 O O . PHE A 1 379 ? -8.731 -33.331 -24.752 1.00 90.06 379 PHE A O 1
ATOM 2955 N N . GLU A 1 380 ? -7.985 -32.597 -26.738 1.00 84.50 380 GLU A N 1
ATOM 2956 C CA . GLU A 1 380 ? -6.571 -32.676 -26.393 1.00 84.50 380 GLU A CA 1
ATOM 2957 C C . GLU A 1 380 ? -6.254 -31.811 -25.157 1.00 84.50 380 GLU A C 1
ATOM 2959 O O . GLU A 1 380 ? -6.789 -30.715 -24.986 1.00 84.50 380 GLU A O 1
ATOM 2964 N N . ASN A 1 381 ? -5.397 -32.318 -24.265 1.00 84.94 381 ASN A N 1
ATOM 2965 C CA . ASN A 1 381 ? -5.075 -31.703 -22.968 1.00 84.94 381 ASN A CA 1
ATOM 2966 C C . ASN A 1 381 ? -6.270 -31.505 -22.014 1.00 84.94 381 ASN A C 1
ATOM 2968 O O . ASN A 1 381 ? -6.155 -30.746 -21.053 1.00 84.94 381 ASN A O 1
ATOM 2972 N N . ASN A 1 382 ? -7.394 -32.197 -22.237 1.00 90.62 382 ASN A N 1
ATOM 2973 C CA . ASN A 1 382 ? -8.637 -32.019 -21.479 1.00 90.62 382 ASN A CA 1
ATOM 2974 C C . ASN A 1 382 ? -9.149 -30.564 -21.500 1.00 90.62 382 ASN A C 1
ATOM 2976 O O . ASN A 1 382 ? -9.699 -30.081 -20.507 1.00 90.62 382 ASN A O 1
ATOM 2980 N N . PHE A 1 383 ? -8.936 -29.842 -22.605 1.00 92.19 383 PHE A N 1
ATOM 2981 C CA . PHE A 1 383 ? -9.296 -28.432 -22.735 1.00 92.19 383 PHE A CA 1
ATOM 2982 C C . PHE A 1 383 ? -10.041 -28.159 -24.041 1.00 92.19 383 PHE A C 1
ATOM 2984 O O . PHE A 1 383 ? -9.649 -28.632 -25.104 1.00 92.19 383 PHE A O 1
ATOM 2991 N N . VAL A 1 384 ? -11.081 -27.324 -23.969 1.00 91.69 384 VAL A N 1
ATOM 2992 C CA . VAL A 1 384 ? -11.819 -26.857 -25.142 1.00 91.69 384 VAL A CA 1
ATOM 2993 C C . VAL A 1 384 ? -11.984 -25.339 -25.134 1.00 91.69 384 VAL A C 1
ATOM 2995 O O . VAL A 1 384 ? -12.344 -24.734 -24.122 1.00 91.69 384 VAL A O 1
ATOM 2998 N N . GLU A 1 385 ? -11.737 -24.716 -26.287 1.00 89.31 385 GLU A N 1
ATOM 2999 C CA . GLU A 1 385 ? -11.887 -23.275 -26.500 1.00 89.31 385 GLU A CA 1
ATOM 3000 C C . GLU A 1 385 ? -13.370 -22.918 -26.737 1.00 89.31 385 GLU A C 1
ATOM 3002 O O . GLU A 1 385 ? -13.775 -22.525 -27.828 1.00 89.31 385 GLU A O 1
ATOM 3007 N N . GLN A 1 386 ? -14.193 -23.082 -25.697 1.00 89.94 386 GLN A N 1
ATOM 3008 C CA . GLN A 1 386 ? -15.618 -22.732 -25.684 1.00 89.94 386 GLN A CA 1
ATOM 3009 C C . GLN A 1 386 ? -15.866 -21.451 -24.864 1.00 89.94 386 GLN A C 1
ATOM 3011 O O . GLN A 1 386 ? -15.101 -21.099 -23.961 1.00 89.94 386 GLN A O 1
ATOM 3016 N N . GLU A 1 387 ? -16.923 -20.698 -25.188 1.00 91.50 387 GLU A N 1
ATOM 3017 C CA . GLU A 1 387 ? -17.346 -19.560 -24.367 1.00 91.50 387 GLU A CA 1
ATOM 3018 C C . GLU A 1 387 ? -18.109 -20.036 -23.126 1.00 91.50 387 GLU A C 1
ATOM 3020 O O . GLU A 1 387 ? -19.092 -20.757 -23.251 1.00 91.50 387 GLU A O 1
ATOM 3025 N N . PHE A 1 388 ? -17.673 -19.624 -21.936 1.00 92.94 388 PHE A N 1
ATOM 3026 C CA . PHE A 1 388 ? -18.317 -19.994 -20.669 1.00 92.94 388 PHE A CA 1
ATOM 3027 C C . PHE A 1 388 ? -19.045 -18.818 -20.013 1.00 92.94 388 PHE A C 1
ATOM 3029 O O . PHE A 1 388 ? -19.910 -19.023 -19.164 1.00 92.94 388 PHE A O 1
ATOM 3036 N N . LEU A 1 389 ? -18.720 -17.590 -20.421 1.00 93.25 389 LEU A N 1
ATOM 3037 C CA . LEU A 1 389 ? -19.406 -16.388 -19.971 1.00 93.25 389 LEU A CA 1
ATOM 3038 C C . LEU A 1 389 ? -20.607 -16.063 -20.877 1.00 93.25 389 LEU A C 1
ATOM 3040 O O . LEU A 1 389 ? -20.624 -16.439 -22.050 1.00 93.25 389 LEU A O 1
ATOM 3044 N N . PRO A 1 390 ? -21.615 -15.327 -20.381 1.00 92.12 390 PRO A N 1
ATOM 3045 C CA . PRO A 1 390 ? -22.612 -14.702 -21.241 1.00 92.12 390 PRO A CA 1
ATOM 3046 C C . PRO A 1 390 ? -21.948 -13.858 -22.335 1.00 92.12 390 PRO A C 1
ATOM 3048 O O . PRO A 1 390 ? -20.938 -13.194 -22.099 1.00 92.12 390 PRO A O 1
ATOM 3051 N N . GLN A 1 391 ? -22.544 -13.843 -23.528 1.00 87.44 391 GLN A N 1
ATOM 3052 C CA . GLN A 1 391 ? -21.972 -13.176 -24.703 1.00 87.44 391 GLN A CA 1
ATOM 3053 C C . GLN A 1 391 ? -21.687 -11.682 -24.467 1.00 87.44 391 GLN A C 1
ATOM 3055 O O . GLN A 1 391 ? -20.694 -11.162 -24.966 1.00 87.44 391 GLN A O 1
ATOM 3060 N N . SER A 1 392 ? -22.511 -11.011 -23.657 1.00 87.19 392 SER A N 1
ATOM 3061 C CA . SER A 1 392 ? -22.357 -9.596 -23.291 1.00 87.19 392 SER A CA 1
ATOM 3062 C C . SER A 1 392 ? -21.094 -9.287 -22.482 1.00 87.19 392 SER A C 1
ATOM 3064 O O . SER A 1 392 ? -20.629 -8.151 -22.502 1.00 87.19 392 SER A O 1
ATOM 3066 N N . ILE A 1 393 ? -20.532 -10.277 -21.784 1.00 91.00 393 ILE A N 1
ATOM 3067 C CA . ILE A 1 393 ? -19.312 -10.141 -20.975 1.00 91.00 393 ILE A CA 1
ATOM 3068 C C . ILE A 1 393 ? -18.211 -11.111 -21.427 1.00 91.00 393 ILE A C 1
ATOM 3070 O O . ILE A 1 393 ? -17.270 -11.397 -20.684 1.00 91.00 393 ILE A O 1
ATOM 3074 N N . SER A 1 394 ? -18.310 -11.610 -22.662 1.00 90.44 394 SER A N 1
ATOM 3075 C CA . SER A 1 394 ? -17.286 -12.445 -23.287 1.00 90.44 394 SER A CA 1
ATOM 3076 C C . SER A 1 394 ? -15.920 -11.744 -23.257 1.00 90.44 394 SER A C 1
ATOM 3078 O O . SER A 1 394 ? -15.802 -10.542 -23.496 1.00 90.44 394 SER A O 1
ATOM 3080 N N . GLY A 1 395 ? -14.874 -12.493 -22.897 1.00 88.06 395 GLY A N 1
ATOM 3081 C CA . GLY A 1 395 ? -13.511 -11.969 -22.750 1.00 88.06 395 GLY A CA 1
ATOM 3082 C C . GLY A 1 395 ? -13.249 -11.151 -21.476 1.00 88.06 395 GLY A C 1
ATOM 3083 O O . GLY A 1 395 ? -12.111 -10.724 -21.260 1.00 88.06 395 GLY A O 1
ATOM 3084 N N . LYS A 1 396 ? -14.239 -10.958 -20.591 1.00 90.94 396 LYS A N 1
ATOM 3085 C CA . LYS A 1 396 ? -14.007 -10.329 -19.284 1.00 90.94 396 LYS A CA 1
ATOM 3086 C C . LYS A 1 396 ? -13.144 -11.237 -18.406 1.00 90.94 396 LYS A C 1
ATOM 3088 O O . LYS A 1 396 ? -13.480 -12.386 -18.137 1.00 90.94 396 LYS A O 1
ATOM 3093 N N . LYS A 1 397 ? -12.023 -10.695 -17.934 1.00 91.81 397 LYS A N 1
ATOM 3094 C CA . LYS A 1 397 ? -11.124 -11.354 -16.986 1.00 91.81 397 LYS A CA 1
ATOM 3095 C C . LYS A 1 397 ? -11.480 -10.933 -15.559 1.00 91.81 397 LYS A C 1
ATOM 3097 O O . LYS A 1 397 ? -11.452 -9.738 -15.272 1.00 91.81 397 LYS A O 1
ATOM 3102 N N . PHE A 1 398 ? -11.802 -11.909 -14.711 1.00 93.62 398 PHE A N 1
ATOM 3103 C CA . PHE A 1 398 ? -12.037 -11.721 -13.270 1.00 93.62 398 PHE A CA 1
ATOM 3104 C C . PHE A 1 398 ? -10.828 -12.153 -12.438 1.00 93.62 398 PHE A C 1
ATOM 3106 O O . PHE A 1 398 ? -10.411 -11.447 -11.533 1.00 93.62 398 PHE A O 1
ATOM 3113 N N . TYR A 1 399 ? -10.215 -13.288 -12.782 1.00 94.75 399 TYR A N 1
ATOM 3114 C CA . TYR A 1 399 ? -9.027 -13.781 -12.091 1.00 94.75 399 TYR A CA 1
ATOM 3115 C C . TYR A 1 399 ? -7.749 -13.416 -12.850 1.00 94.75 399 TYR A C 1
ATOM 3117 O O . TYR A 1 399 ? -7.518 -13.893 -13.967 1.00 94.75 399 TYR A O 1
ATOM 3125 N N . GLU A 1 400 ? -6.913 -12.592 -12.219 1.00 92.25 400 GLU A N 1
ATOM 3126 C CA . GLU A 1 400 ? -5.541 -12.298 -12.636 1.00 92.25 400 GLU A CA 1
ATOM 3127 C C . GLU A 1 400 ? -4.580 -12.794 -11.542 1.00 92.25 400 GLU A C 1
ATOM 3129 O O . GLU A 1 400 ? -4.564 -12.219 -10.452 1.00 92.25 400 GLU A O 1
ATOM 3134 N N . PRO A 1 401 ? -3.785 -13.851 -11.798 1.00 92.56 401 PRO A N 1
ATOM 3135 C CA . PRO A 1 401 ? -2.788 -14.322 -10.836 1.00 92.56 401 PRO A CA 1
ATOM 3136 C C . PRO A 1 401 ? -1.784 -13.199 -10.495 1.00 92.56 401 PRO A C 1
ATOM 3138 O O . PRO A 1 401 ? -1.444 -12.410 -11.378 1.00 92.56 401 PRO A O 1
ATOM 3141 N N . GLN A 1 402 ? -1.266 -13.123 -9.263 1.00 90.94 402 GLN A N 1
ATOM 3142 C CA . GLN A 1 402 ? -0.238 -12.139 -8.871 1.00 90.94 402 GLN A CA 1
ATOM 3143 C C . GLN A 1 402 ? 1.177 -12.615 -9.237 1.00 90.94 402 GLN A C 1
ATOM 3145 O O . GLN A 1 402 ? 1.389 -13.734 -9.714 1.00 90.94 402 GLN A O 1
ATOM 3150 N N . ASP A 1 403 ? 2.171 -11.743 -9.059 1.00 86.44 403 ASP A N 1
ATOM 3151 C CA . ASP A 1 403 ? 3.574 -12.043 -9.362 1.00 86.44 403 ASP A CA 1
ATOM 3152 C C . ASP A 1 403 ? 4.253 -12.827 -8.224 1.00 86.44 403 ASP A C 1
ATOM 3154 O O . ASP A 1 403 ? 4.992 -12.293 -7.399 1.00 86.44 403 ASP A O 1
ATOM 3158 N N . ASN A 1 404 ? 3.964 -14.126 -8.155 1.00 90.12 404 ASN A N 1
ATOM 3159 C CA . ASN A 1 404 ? 4.642 -15.075 -7.273 1.00 90.12 404 ASN A CA 1
ATOM 3160 C C . ASN A 1 404 ? 4.847 -16.411 -7.996 1.00 90.12 404 ASN A C 1
ATOM 3162 O O . ASN A 1 404 ? 4.180 -16.704 -8.983 1.00 90.12 404 ASN A O 1
ATOM 3166 N N . ARG A 1 405 ? 5.775 -17.248 -7.517 1.00 88.56 405 ARG A N 1
ATOM 3167 C CA . ARG A 1 405 ? 6.171 -18.488 -8.213 1.00 88.56 405 ARG A CA 1
ATOM 3168 C C . ARG A 1 405 ? 4.979 -19.378 -8.593 1.00 88.56 405 ARG A C 1
ATOM 3170 O O . ARG A 1 405 ? 4.884 -19.791 -9.745 1.00 88.56 405 ARG A O 1
ATOM 3177 N N . ARG A 1 406 ? 4.085 -19.655 -7.639 1.00 90.00 406 ARG A N 1
ATOM 3178 C CA . ARG A 1 406 ? 2.955 -20.582 -7.802 1.00 90.00 406 ARG A CA 1
ATOM 3179 C C . ARG A 1 406 ? 1.908 -20.022 -8.767 1.00 90.00 406 ARG A C 1
ATOM 3181 O O . ARG A 1 406 ? 1.475 -20.705 -9.690 1.00 90.00 406 ARG A O 1
ATOM 3188 N N . GLU A 1 407 ? 1.550 -18.755 -8.609 1.00 93.81 407 GLU A N 1
ATOM 3189 C CA . GLU A 1 407 ? 0.583 -18.090 -9.483 1.00 93.81 407 GLU A CA 1
ATOM 3190 C C . GLU A 1 407 ? 1.155 -17.756 -10.865 1.00 93.81 407 GLU A C 1
ATOM 3192 O O . GLU A 1 407 ? 0.413 -17.733 -11.843 1.00 93.81 407 GLU A O 1
ATOM 3197 N N . ASN A 1 408 ? 2.473 -17.603 -10.999 1.00 91.38 408 ASN A N 1
ATOM 3198 C CA . ASN A 1 408 ? 3.143 -17.487 -12.293 1.00 91.38 408 ASN A CA 1
ATOM 3199 C C . ASN A 1 408 ? 3.085 -18.811 -13.077 1.00 91.38 408 ASN A C 1
ATOM 3201 O O . ASN A 1 408 ? 2.900 -18.790 -14.296 1.00 91.38 408 ASN A O 1
ATOM 3205 N N . GLU A 1 409 ? 3.212 -19.961 -12.404 1.00 91.88 409 GLU A N 1
ATOM 3206 C CA . GLU A 1 409 ? 2.962 -21.283 -13.006 1.00 91.88 409 GLU A CA 1
ATOM 3207 C C . GLU A 1 409 ? 1.499 -21.402 -13.465 1.00 91.88 409 GLU A C 1
ATOM 3209 O O . GLU A 1 409 ? 1.241 -21.780 -14.611 1.00 91.88 409 GLU A O 1
ATOM 3214 N N . LEU A 1 410 ? 0.551 -20.966 -12.629 1.00 92.25 410 LEU A N 1
ATOM 3215 C CA . LEU A 1 410 ? -0.870 -20.932 -12.980 1.00 92.25 410 LEU A CA 1
ATOM 3216 C C . LEU A 1 410 ? -1.158 -19.990 -14.161 1.00 92.25 410 LEU A C 1
ATOM 3218 O O . LEU A 1 410 ? -1.888 -20.363 -15.078 1.00 92.25 410 LEU A O 1
ATOM 3222 N N . ARG A 1 411 ? -0.533 -18.805 -14.212 1.00 92.44 411 ARG A N 1
ATOM 3223 C CA . ARG A 1 411 ? -0.667 -17.862 -15.335 1.00 92.44 411 ARG A CA 1
ATOM 3224 C C . ARG A 1 411 ? -0.178 -18.483 -16.640 1.00 92.44 411 ARG A C 1
ATOM 3226 O O . ARG A 1 411 ? -0.828 -18.308 -17.666 1.00 92.44 411 ARG A O 1
ATOM 3233 N N . LYS A 1 412 ? 0.939 -19.223 -16.619 1.00 90.75 412 LYS A N 1
ATOM 3234 C CA . LYS A 1 412 ? 1.445 -19.945 -17.803 1.00 90.75 412 LYS A CA 1
ATOM 3235 C C . LYS A 1 412 ? 0.440 -20.986 -18.287 1.00 90.75 412 LYS A C 1
ATOM 3237 O O . LYS A 1 412 ? 0.139 -21.016 -19.477 1.00 90.75 412 LYS A O 1
ATOM 3242 N N . TYR A 1 413 ? -0.107 -21.785 -17.373 1.00 92.25 413 TYR A N 1
ATOM 3243 C CA . TYR A 1 413 ? -1.134 -22.774 -17.697 1.00 92.25 413 TYR A CA 1
ATOM 3244 C C . TYR A 1 413 ? -2.382 -22.121 -18.318 1.00 92.25 413 TYR A C 1
ATOM 3246 O O . TYR A 1 413 ? -2.803 -22.501 -19.412 1.00 92.25 413 TYR A O 1
ATOM 3254 N N . LEU A 1 414 ? -2.917 -21.072 -17.684 1.00 92.81 414 LEU A N 1
ATOM 3255 C CA . LEU A 1 414 ? -4.094 -20.347 -18.172 1.00 92.81 414 LEU A CA 1
ATOM 3256 C C . LEU A 1 414 ? -3.843 -19.645 -19.512 1.00 92.81 414 LEU A C 1
ATOM 3258 O O . LEU A 1 414 ? -4.721 -19.638 -20.372 1.00 92.81 414 LEU A O 1
ATOM 3262 N N . LYS A 1 415 ? -2.642 -19.094 -19.727 1.00 90.38 415 LYS A N 1
ATOM 3263 C CA . LYS A 1 415 ? -2.236 -18.508 -21.011 1.00 90.38 415 LYS A CA 1
ATOM 3264 C C . LYS A 1 415 ? -2.166 -19.558 -22.119 1.00 90.38 415 LYS A C 1
ATOM 3266 O O . LYS A 1 415 ? -2.600 -19.275 -23.230 1.00 90.38 415 LYS A O 1
ATOM 3271 N N . ASN A 1 416 ? -1.646 -20.751 -21.832 1.00 89.75 416 ASN A N 1
ATOM 3272 C CA . ASN A 1 416 ? -1.594 -21.839 -22.812 1.00 89.75 416 ASN A CA 1
ATOM 3273 C C . ASN A 1 416 ? -3.001 -22.301 -23.214 1.00 89.75 416 ASN A C 1
ATOM 3275 O O . ASN A 1 416 ? -3.241 -22.537 -24.393 1.00 89.75 416 ASN A O 1
ATOM 3279 N N . CYS A 1 417 ? -3.931 -22.356 -22.256 1.00 89.50 417 CYS A N 1
ATOM 3280 C CA . CYS A 1 417 ? -5.330 -22.693 -22.514 1.00 89.50 417 CYS A CA 1
ATOM 3281 C C . CYS A 1 417 ? -6.039 -21.595 -23.331 1.00 89.50 417 CYS A C 1
ATOM 3283 O O . CYS A 1 417 ? -6.584 -21.846 -24.399 1.00 89.50 417 CYS A O 1
ATOM 3285 N N . TRP A 1 418 ? -6.004 -20.347 -22.856 1.00 90.19 418 TRP A N 1
ATOM 3286 C CA . TRP A 1 418 ? -6.870 -19.270 -23.357 1.00 90.19 418 TRP A CA 1
ATOM 3287 C C . TRP A 1 418 ? -6.212 -18.310 -24.352 1.00 90.19 418 TRP A C 1
ATOM 3289 O O . TRP A 1 418 ? -6.866 -17.375 -24.824 1.00 90.19 418 TRP A O 1
ATOM 3299 N N . LYS A 1 419 ? -4.925 -18.502 -24.660 1.00 86.56 419 LYS A N 1
ATOM 3300 C CA . LYS A 1 419 ? -4.132 -17.698 -25.602 1.00 86.56 419 LYS A CA 1
ATOM 3301 C C . LYS A 1 419 ? -4.366 -16.192 -25.394 1.00 86.56 419 LYS A C 1
ATOM 3303 O O . LYS A 1 419 ? -3.987 -15.625 -24.368 1.00 86.56 419 LYS A O 1
ATOM 3308 N N . ASN A 1 420 ? -5.022 -15.546 -26.359 1.00 80.50 420 ASN A N 1
ATOM 3309 C CA . ASN A 1 420 ? -5.271 -14.108 -26.381 1.00 80.50 420 ASN A CA 1
ATOM 3310 C C . ASN A 1 420 ? -6.664 -13.708 -25.871 1.00 80.50 420 ASN A C 1
ATOM 3312 O O . ASN A 1 420 ? -6.897 -12.509 -25.729 1.00 80.50 420 ASN A O 1
ATOM 3316 N N . LYS A 1 421 ? -7.565 -14.657 -25.558 1.00 84.12 421 LYS A N 1
ATOM 3317 C CA . LYS A 1 421 ? -8.961 -14.368 -25.174 1.00 84.12 421 LYS A CA 1
ATOM 3318 C C . LYS A 1 421 ? -9.045 -13.453 -23.953 1.00 84.12 421 LYS A C 1
ATOM 3320 O O . LYS A 1 421 ? -9.646 -12.389 -24.018 1.00 84.12 421 LYS A O 1
ATOM 3325 N N . TYR A 1 422 ? -8.373 -13.834 -22.867 1.00 86.38 422 TYR A N 1
ATOM 3326 C CA . TYR A 1 422 ? -8.299 -13.035 -21.634 1.00 86.38 422 TYR A CA 1
ATOM 3327 C C . TYR A 1 422 ? -7.021 -12.197 -21.533 1.00 86.38 422 TYR A C 1
ATOM 3329 O O . TYR A 1 422 ? -6.791 -11.529 -20.52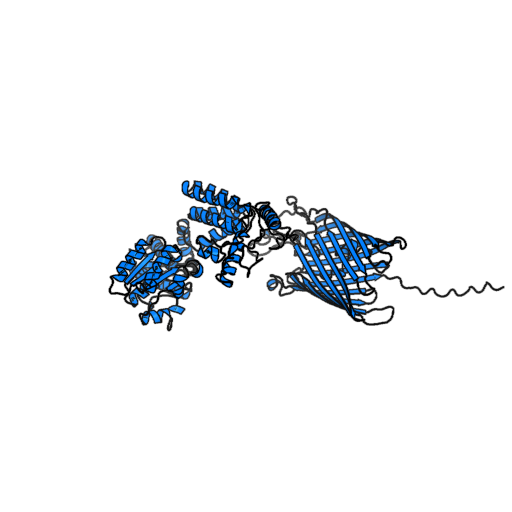2 1.00 86.38 422 TYR A O 1
ATOM 3337 N N . ARG A 1 423 ? -6.174 -12.240 -22.576 1.00 79.50 423 ARG A N 1
ATOM 3338 C CA . ARG A 1 423 ? -4.853 -11.598 -22.619 1.00 79.50 423 ARG A CA 1
ATOM 3339 C C . ARG A 1 423 ? -4.104 -11.807 -21.301 1.00 79.50 423 ARG A C 1
ATOM 3341 O O . ARG A 1 423 ? -3.769 -10.840 -20.61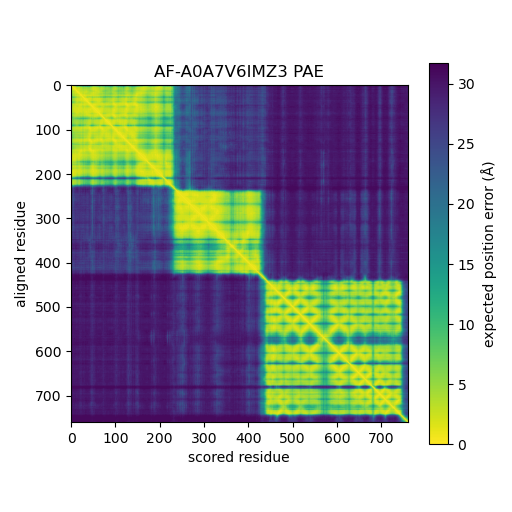3 1.00 79.50 423 ARG A O 1
ATOM 3348 N N . TYR A 1 424 ? -3.857 -13.072 -20.945 1.00 75.19 424 TYR A N 1
ATOM 3349 C CA . TYR A 1 424 ? -2.899 -13.423 -19.894 1.00 75.19 424 TYR A CA 1
ATOM 3350 C C . TYR A 1 424 ? -1.502 -13.051 -20.395 1.00 75.19 424 TYR A C 1
ATOM 3352 O O . TYR A 1 424 ? -0.727 -13.862 -20.906 1.00 75.19 424 TYR A O 1
ATOM 3360 N N . ILE A 1 425 ? -1.226 -11.755 -20.354 1.00 60.97 425 ILE A N 1
ATOM 3361 C CA . ILE A 1 425 ? 0.059 -11.187 -20.693 1.00 60.97 425 ILE A CA 1
ATOM 3362 C C . ILE A 1 425 ? 0.992 -11.653 -19.583 1.00 60.97 425 ILE A C 1
ATOM 3364 O O . ILE A 1 425 ? 0.663 -11.592 -18.399 1.00 60.97 425 ILE A O 1
ATOM 3368 N N . PHE A 1 426 ? 2.162 -12.159 -19.972 1.00 45.91 426 PHE A N 1
ATOM 3369 C CA . PHE A 1 426 ? 3.258 -12.136 -19.023 1.00 45.91 426 PHE A CA 1
ATOM 3370 C C . PHE A 1 426 ? 3.431 -10.655 -18.759 1.00 45.91 426 PHE A C 1
ATOM 3372 O O . PHE A 1 426 ? 3.838 -9.937 -19.673 1.00 45.91 426 PHE A O 1
ATOM 3379 N N . LEU A 1 427 ? 3.055 -10.189 -17.572 1.00 40.50 427 LEU A N 1
ATOM 3380 C CA . LEU A 1 427 ? 3.622 -8.963 -17.064 1.00 40.50 427 LEU A CA 1
ATOM 3381 C C . LEU A 1 427 ? 5.121 -9.243 -16.960 1.00 40.50 427 LEU A C 1
ATOM 3383 O O . LEU A 1 427 ? 5.660 -9.558 -15.917 1.00 40.50 427 LEU A O 1
ATOM 3387 N N . LEU A 1 428 ? 5.792 -9.103 -18.098 1.00 32.91 428 LEU A N 1
ATOM 3388 C CA . LEU A 1 428 ? 7.131 -8.582 -18.206 1.00 32.91 428 LEU A CA 1
ATOM 3389 C C . LEU A 1 428 ? 7.002 -7.061 -18.024 1.00 32.91 428 LEU A C 1
ATOM 3391 O O . LEU A 1 428 ? 7.583 -6.264 -18.748 1.00 32.91 428 LEU A O 1
ATOM 3395 N N . LEU A 1 429 ? 6.211 -6.647 -17.023 1.00 34.16 429 LEU A N 1
ATOM 3396 C CA . LEU A 1 429 ? 6.692 -5.597 -16.167 1.00 34.16 429 LEU A CA 1
ATOM 3397 C C . LEU A 1 429 ? 8.057 -6.106 -15.718 1.00 34.16 429 LEU A C 1
ATOM 3399 O O . LEU A 1 429 ? 8.201 -7.234 -15.246 1.00 34.16 429 LEU A O 1
ATOM 3403 N N . LEU A 1 430 ? 9.064 -5.267 -15.864 1.00 33.47 430 LEU A N 1
ATOM 3404 C CA . LEU A 1 430 ? 10.182 -5.262 -14.942 1.00 33.47 430 LEU A CA 1
ATOM 3405 C C . LEU A 1 430 ? 9.643 -5.012 -13.510 1.00 33.47 430 LEU A C 1
ATOM 3407 O O . LEU A 1 430 ? 9.983 -4.021 -12.877 1.00 33.47 430 LEU A O 1
ATOM 3411 N N . SER A 1 431 ? 8.756 -5.870 -12.993 1.00 30.75 431 SER A N 1
ATOM 3412 C CA . SER A 1 431 ? 8.293 -5.874 -11.613 1.00 30.75 431 SER A CA 1
ATOM 3413 C C . SER A 1 431 ? 9.305 -6.676 -10.821 1.00 30.75 431 SER A C 1
ATOM 3415 O O . SER A 1 431 ? 9.103 -7.823 -10.438 1.00 30.75 431 SER A O 1
ATOM 3417 N N . PHE A 1 432 ? 10.447 -6.039 -10.579 1.00 34.09 432 PHE A N 1
ATOM 3418 C CA . PHE A 1 432 ? 11.316 -6.389 -9.466 1.00 34.09 432 PHE A CA 1
ATOM 3419 C C . PHE A 1 432 ? 10.544 -6.120 -8.159 1.00 34.09 432 PHE A C 1
ATOM 3421 O O . PHE A 1 432 ? 10.732 -5.105 -7.491 1.00 34.09 432 PHE A O 1
ATOM 3428 N N . SER A 1 433 ? 9.640 -7.026 -7.789 1.00 28.61 433 SER A N 1
ATOM 3429 C CA . SER A 1 433 ? 8.949 -7.001 -6.501 1.00 28.61 433 SER A CA 1
ATOM 3430 C C . SER A 1 433 ? 9.902 -7.499 -5.414 1.00 28.61 433 SER A C 1
ATOM 3432 O O . SER A 1 433 ? 9.916 -8.671 -5.053 1.00 28.61 433 SER A O 1
ATOM 3434 N N . PHE A 1 434 ? 10.734 -6.600 -4.888 1.00 33.88 434 PHE A N 1
ATOM 3435 C CA . PHE A 1 434 ? 11.444 -6.817 -3.627 1.00 33.88 434 PHE A CA 1
ATOM 3436 C C . PHE A 1 434 ? 10.683 -6.112 -2.506 1.00 33.88 434 PHE A C 1
ATOM 3438 O O . PHE A 1 434 ? 10.558 -4.896 -2.547 1.00 33.88 434 PHE A O 1
ATOM 3445 N N . PHE A 1 435 ? 10.257 -6.823 -1.461 1.00 30.59 435 PHE A N 1
ATOM 3446 C CA . PHE A 1 435 ? 10.008 -6.229 -0.133 1.00 30.59 435 PHE A CA 1
ATOM 3447 C C . PHE A 1 435 ? 11.345 -5.815 0.526 1.00 30.59 435 PHE A C 1
ATOM 3449 O O . PHE A 1 435 ? 12.384 -6.149 -0.041 1.00 30.59 435 PHE A O 1
ATOM 3456 N N . PHE A 1 436 ? 11.330 -5.036 1.635 1.00 31.92 436 PHE A N 1
ATOM 3457 C CA . PHE A 1 436 ? 12.445 -4.617 2.557 1.00 31.92 436 PHE A CA 1
ATOM 3458 C C . PHE A 1 436 ? 12.843 -3.119 2.647 1.00 31.92 436 PHE A C 1
ATOM 3460 O O . PHE A 1 436 ? 13.557 -2.603 1.796 1.00 31.92 436 PHE A O 1
ATOM 3467 N N . LYS A 1 437 ? 12.448 -2.439 3.730 1.00 27.83 437 LYS A N 1
ATOM 3468 C CA . LYS A 1 437 ? 12.777 -1.054 4.164 1.00 27.83 437 LYS A CA 1
ATOM 3469 C C . LYS A 1 437 ? 14.089 -0.381 3.645 1.00 27.83 437 LYS A C 1
ATOM 3471 O O . LYS A 1 437 ? 15.138 -1.010 3.602 1.00 27.83 437 LYS A O 1
ATOM 3476 N N . LEU A 1 438 ? 13.961 0.942 3.407 1.00 32.31 438 LEU A N 1
ATOM 3477 C CA . LEU A 1 438 ? 14.944 2.062 3.353 1.00 32.31 438 LEU A CA 1
ATOM 3478 C C . LEU A 1 438 ? 15.966 2.236 2.172 1.00 32.31 438 LEU A C 1
ATOM 3480 O O . LEU A 1 438 ? 16.740 1.339 1.860 1.00 32.31 438 LEU A O 1
ATOM 3484 N N . ILE A 1 439 ? 15.991 3.488 1.644 1.00 39.81 439 ILE A N 1
ATOM 3485 C CA . ILE A 1 439 ? 17.095 4.341 1.087 1.00 39.81 439 ILE A CA 1
ATOM 3486 C C . ILE A 1 439 ? 17.501 4.302 -0.416 1.00 39.81 439 ILE A C 1
ATOM 3488 O O . ILE A 1 439 ? 17.947 3.280 -0.933 1.00 39.81 439 ILE A O 1
ATOM 3492 N N . GLY A 1 440 ? 17.506 5.511 -1.026 1.00 44.75 440 GLY A N 1
ATOM 3493 C CA . GLY A 1 440 ? 18.516 6.030 -1.977 1.00 44.75 440 GLY A CA 1
ATOM 3494 C C . GLY A 1 440 ? 18.109 6.171 -3.454 1.00 44.75 440 GLY A C 1
ATOM 3495 O O . GLY A 1 440 ? 18.102 5.173 -4.167 1.00 44.75 440 GLY A O 1
ATOM 3496 N N . GLN A 1 441 ? 17.860 7.399 -3.928 1.00 53.22 441 GLN A N 1
ATOM 3497 C CA . GLN A 1 441 ? 17.766 7.746 -5.358 1.00 53.22 441 GLN A CA 1
ATOM 3498 C C . GLN A 1 441 ? 19.158 8.172 -5.856 1.00 53.22 441 GLN A C 1
ATOM 3500 O O . GLN A 1 441 ? 19.840 8.938 -5.178 1.00 53.22 441 GLN A O 1
ATOM 3505 N N . ASP A 1 442 ? 19.599 7.643 -6.997 1.00 70.31 442 ASP A N 1
ATOM 3506 C CA . ASP A 1 442 ? 20.818 8.094 -7.682 1.00 70.31 442 ASP A CA 1
ATOM 3507 C C . ASP A 1 442 ? 20.527 9.338 -8.548 1.00 70.31 442 ASP A C 1
ATOM 3509 O O . ASP A 1 442 ? 19.371 9.735 -8.720 1.00 70.31 442 ASP A O 1
ATOM 3513 N N . ILE A 1 443 ? 21.563 9.968 -9.100 1.00 74.50 443 ILE A N 1
ATOM 3514 C CA . ILE A 1 443 ? 21.443 11.254 -9.805 1.00 74.50 443 ILE A CA 1
ATOM 3515 C C . ILE A 1 443 ? 20.445 11.178 -10.960 1.00 74.50 443 ILE A C 1
ATOM 3517 O O . ILE A 1 443 ? 20.634 10.402 -11.896 1.00 74.50 443 ILE A O 1
ATOM 3521 N N . HIS A 1 444 ? 19.438 12.047 -10.958 1.00 78.12 444 HIS A N 1
ATOM 3522 C CA . HIS A 1 444 ? 18.487 12.172 -12.058 1.00 78.12 444 HIS A CA 1
ATOM 3523 C C . HIS A 1 444 ? 18.246 13.647 -12.400 1.00 78.12 444 HIS A C 1
ATOM 3525 O O . HIS A 1 444 ? 18.078 14.500 -11.525 1.00 78.12 444 HIS A O 1
ATOM 3531 N N . TYR A 1 445 ? 18.192 13.946 -13.693 1.00 84.56 445 TYR A N 1
ATOM 3532 C CA . TYR A 1 445 ? 17.938 15.283 -14.231 1.00 84.56 445 TYR A CA 1
ATOM 3533 C C . TYR A 1 445 ? 16.539 15.351 -14.838 1.00 84.56 445 TYR A C 1
ATOM 3535 O O . TYR A 1 445 ? 15.972 14.335 -15.189 1.00 84.56 445 TYR A O 1
ATOM 3543 N N . SER A 1 446 ? 15.958 16.533 -14.932 1.00 85.38 446 SER A N 1
ATOM 3544 C CA . SER A 1 446 ? 14.714 16.828 -15.640 1.00 85.38 446 SER A CA 1
ATOM 3545 C C . SER A 1 446 ? 14.989 17.162 -17.113 1.00 85.38 446 SER A C 1
ATOM 3547 O O . SER A 1 446 ? 14.146 16.906 -17.972 1.00 85.38 446 SER A O 1
ATOM 3549 N N . GLN A 1 447 ? 16.188 17.669 -17.439 1.00 86.06 447 GLN A N 1
ATOM 3550 C CA . GLN A 1 447 ? 16.613 17.998 -18.804 1.00 86.06 447 GLN A CA 1
ATOM 3551 C C . GLN A 1 447 ? 17.596 16.951 -19.358 1.00 86.06 447 GLN A C 1
ATOM 3553 O O . GLN A 1 447 ? 18.723 17.265 -19.741 1.00 86.06 447 GLN A O 1
ATOM 3558 N N . PHE A 1 448 ? 17.163 15.690 -19.459 1.00 79.81 448 PHE A N 1
ATOM 3559 C CA . PHE A 1 448 ? 18.002 14.544 -19.863 1.00 79.81 448 PHE A CA 1
ATOM 3560 C C . PHE A 1 448 ? 18.827 14.770 -21.148 1.00 79.81 448 PHE A C 1
ATOM 3562 O O . PHE A 1 448 ? 19.979 14.348 -21.244 1.00 79.81 448 PHE A O 1
ATOM 3569 N N . ASN A 1 449 ? 18.269 15.488 -22.128 1.00 78.25 449 ASN A N 1
ATOM 3570 C CA . ASN A 1 449 ? 18.940 15.804 -23.398 1.00 78.25 449 ASN A CA 1
ATOM 3571 C C . ASN A 1 449 ? 20.131 16.758 -23.268 1.00 78.25 449 ASN A C 1
ATOM 3573 O O . ASN A 1 449 ? 20.961 16.828 -24.175 1.00 78.25 449 ASN A O 1
ATOM 3577 N N . LEU A 1 450 ? 20.198 17.520 -22.177 1.00 84.25 450 LEU A N 1
ATOM 3578 C CA . LEU A 1 450 ? 21.289 18.446 -21.893 1.00 84.25 450 LEU A CA 1
ATOM 3579 C C . LEU A 1 450 ? 22.379 17.825 -21.013 1.00 84.25 450 LEU A C 1
ATOM 3581 O O . LEU A 1 450 ? 23.381 18.487 -20.763 1.00 84.25 450 LEU A O 1
ATOM 3585 N N . ALA A 1 451 ? 22.225 16.560 -20.609 1.00 85.25 451 ALA A N 1
ATOM 3586 C CA . ALA A 1 451 ? 23.202 15.797 -19.832 1.00 85.25 451 ALA A CA 1
ATOM 3587 C C . ALA A 1 451 ? 23.499 14.421 -20.485 1.00 85.25 451 ALA A C 1
ATOM 3589 O O . ALA A 1 451 ? 23.268 13.370 -19.883 1.00 85.25 451 ALA A O 1
ATOM 3590 N N . PRO A 1 452 ? 24.019 14.384 -21.727 1.00 89.44 452 PRO A N 1
ATOM 3591 C CA . PRO A 1 452 ? 24.104 13.167 -22.542 1.00 89.44 452 PRO A CA 1
ATOM 3592 C C . PRO A 1 452 ? 24.977 12.061 -21.931 1.00 89.44 452 PRO A C 1
ATOM 3594 O O . PRO A 1 452 ? 24.622 10.889 -22.033 1.00 89.44 452 PRO A O 1
ATOM 3597 N N . LEU A 1 453 ? 26.083 12.410 -21.262 1.00 91.06 453 LEU A N 1
ATOM 3598 C CA . LEU A 1 453 ? 26.951 11.423 -20.603 1.00 91.06 453 LEU A CA 1
ATOM 3599 C C . LEU A 1 453 ? 26.309 10.808 -19.348 1.00 91.06 453 LEU A C 1
ATOM 3601 O O . LEU A 1 453 ? 26.574 9.647 -19.053 1.00 91.06 453 LEU A O 1
ATOM 3605 N N . ASN A 1 454 ? 25.441 11.547 -18.643 1.00 89.19 454 ASN A N 1
ATOM 3606 C CA . ASN A 1 454 ? 24.642 11.000 -17.537 1.00 89.19 454 ASN A CA 1
ATOM 3607 C C . ASN A 1 454 ? 23.524 10.082 -18.051 1.00 89.19 454 ASN A C 1
ATOM 3609 O O . ASN A 1 454 ? 23.151 9.120 -17.381 1.00 89.19 454 ASN A O 1
ATOM 3613 N N . LEU A 1 455 ? 22.992 10.370 -19.242 1.00 90.44 455 LEU A N 1
ATOM 3614 C CA . LEU A 1 455 ? 21.950 9.567 -19.871 1.00 90.44 455 LEU A CA 1
ATOM 3615 C C . LEU A 1 455 ? 22.497 8.217 -20.356 1.00 90.44 455 LEU A C 1
ATOM 3617 O O . LEU A 1 455 ? 21.946 7.159 -20.028 1.00 90.44 455 LEU A O 1
ATOM 3621 N N . ASN A 1 456 ? 23.570 8.240 -21.154 1.00 95.06 456 ASN A N 1
ATOM 3622 C CA . ASN A 1 456 ? 24.128 7.037 -21.763 1.00 95.06 456 ASN A CA 1
ATOM 3623 C C . ASN A 1 456 ? 25.602 7.225 -22.174 1.00 95.06 456 ASN A C 1
ATOM 3625 O O . ASN A 1 456 ? 25.883 8.077 -23.022 1.00 95.06 456 ASN A O 1
ATOM 3629 N N . PRO A 1 457 ? 26.543 6.386 -21.692 1.00 96.00 457 PRO A N 1
ATOM 3630 C CA . PRO A 1 457 ? 27.943 6.457 -22.120 1.00 96.00 457 PRO A CA 1
ATOM 3631 C C . PRO A 1 457 ? 28.135 6.174 -23.620 1.00 96.00 457 PRO A C 1
ATOM 3633 O O . PRO A 1 457 ? 29.148 6.555 -24.189 1.00 96.00 457 PRO A O 1
ATOM 3636 N N . ALA A 1 458 ? 27.169 5.562 -24.312 1.00 96.44 458 ALA A N 1
ATOM 3637 C CA . ALA A 1 458 ? 27.216 5.397 -25.768 1.00 96.44 458 ALA A CA 1
ATOM 3638 C C . ALA A 1 458 ? 27.081 6.718 -26.554 1.00 96.44 458 ALA A C 1
ATOM 3640 O O . ALA A 1 458 ? 27.261 6.725 -27.773 1.00 96.44 458 ALA A O 1
ATOM 3641 N N . LEU A 1 459 ? 26.751 7.830 -25.888 1.00 94.25 459 LEU A N 1
ATOM 3642 C CA . LEU A 1 459 ? 26.676 9.165 -26.490 1.00 94.25 459 LEU A CA 1
ATOM 3643 C C . LEU A 1 459 ? 28.009 9.934 -26.432 1.00 94.25 459 LEU A C 1
ATOM 3645 O O . LEU A 1 459 ? 28.073 11.064 -26.927 1.00 94.25 459 LEU A O 1
ATOM 3649 N N . THR A 1 460 ? 29.067 9.345 -25.862 1.00 95.62 460 THR A N 1
ATOM 3650 C CA . THR A 1 460 ? 30.403 9.951 -25.781 1.00 95.62 460 THR A CA 1
ATOM 3651 C C . THR A 1 460 ? 30.993 10.187 -27.173 1.00 95.62 460 THR A C 1
ATOM 3653 O O . THR A 1 460 ? 31.109 9.277 -27.989 1.00 95.62 460 THR A O 1
ATOM 3656 N N . GLY A 1 461 ? 31.372 11.429 -27.468 1.00 89.56 461 GLY A N 1
ATOM 3657 C CA . GLY A 1 461 ? 31.936 11.848 -28.752 1.00 89.56 461 GLY A CA 1
ATOM 3658 C C . GLY A 1 461 ? 30.943 11.836 -29.921 1.00 89.56 461 GLY A C 1
ATOM 3659 O O . GLY A 1 461 ? 31.337 12.140 -31.049 1.00 89.56 461 GLY A O 1
ATOM 3660 N N . VAL A 1 462 ? 29.659 11.529 -29.686 1.00 89.75 462 VAL A N 1
ATOM 3661 C CA . VAL A 1 462 ? 28.587 11.619 -30.694 1.00 89.75 462 VAL A CA 1
ATOM 3662 C C . VAL A 1 462 ? 28.147 13.078 -30.813 1.00 89.75 462 VAL A C 1
ATOM 3664 O O . VAL A 1 462 ? 27.092 13.480 -30.323 1.00 89.75 462 VAL A O 1
ATOM 3667 N N . ILE A 1 463 ? 28.993 13.894 -31.437 1.00 87.88 463 ILE A N 1
ATOM 3668 C CA . ILE A 1 463 ? 28.793 15.339 -31.559 1.00 87.88 463 ILE A CA 1
ATOM 3669 C C . ILE A 1 463 ? 29.048 15.825 -32.982 1.00 87.88 463 ILE A C 1
ATOM 3671 O O . ILE A 1 463 ? 29.855 15.267 -33.728 1.00 87.88 463 ILE A O 1
ATOM 3675 N N . ASP A 1 464 ? 28.365 16.906 -33.339 1.00 82.06 464 ASP A N 1
ATOM 3676 C CA . ASP A 1 464 ? 28.619 17.666 -34.559 1.00 82.06 464 ASP A CA 1
ATOM 3677 C C 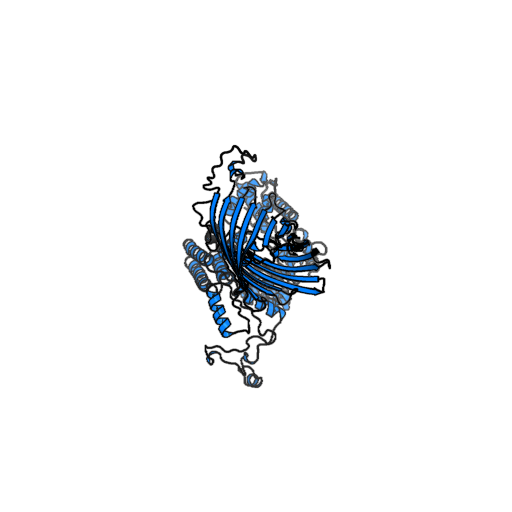. ASP A 1 464 ? 29.523 18.871 -34.240 1.00 82.06 464 ASP A C 1
ATOM 3679 O O . ASP A 1 464 ? 29.087 20.026 -34.190 1.00 82.06 464 ASP A O 1
ATOM 3683 N N . GLY A 1 465 ? 30.778 18.557 -33.897 1.00 84.19 465 GLY A N 1
ATOM 3684 C CA . GLY A 1 465 ? 31.794 19.497 -33.419 1.00 84.19 465 GLY A CA 1
ATOM 3685 C C . GLY A 1 465 ? 33.142 18.823 -33.117 1.00 84.19 465 GLY A C 1
ATOM 3686 O O . GLY A 1 465 ? 33.325 17.632 -33.363 1.00 84.19 465 GLY A O 1
ATOM 3687 N N . ILE A 1 466 ? 34.090 19.611 -32.606 1.00 90.19 466 ILE A N 1
ATOM 3688 C CA . ILE A 1 466 ? 35.423 19.198 -32.139 1.00 90.19 466 ILE A CA 1
ATOM 3689 C C . ILE A 1 466 ? 35.327 18.572 -30.746 1.00 90.19 466 ILE A C 1
ATOM 3691 O O . ILE A 1 466 ? 35.896 17.515 -30.508 1.00 90.19 466 ILE A O 1
ATOM 3695 N N . CYS A 1 467 ? 34.618 19.227 -29.831 1.00 92.50 467 CYS A N 1
ATOM 3696 C CA . CYS A 1 467 ? 34.351 18.745 -28.480 1.00 92.50 467 CYS A CA 1
ATOM 3697 C C . CYS A 1 467 ? 33.076 19.400 -27.936 1.00 92.50 467 CYS A C 1
ATOM 3699 O O . CYS A 1 467 ? 32.579 20.389 -28.488 1.00 92.50 467 CYS A O 1
ATOM 3701 N N . ARG A 1 468 ? 32.532 18.828 -26.867 1.00 94.69 468 ARG A N 1
ATOM 3702 C CA . ARG A 1 468 ? 31.363 19.325 -26.145 1.00 94.69 468 ARG A CA 1
ATOM 3703 C C . ARG A 1 468 ? 31.718 19.453 -24.671 1.00 94.69 468 ARG A C 1
ATOM 3705 O O . ARG A 1 468 ? 32.308 18.542 -24.105 1.00 94.69 468 ARG A O 1
ATOM 3712 N N . ALA A 1 469 ? 31.340 20.576 -24.074 1.00 94.38 469 ALA A N 1
ATOM 3713 C CA . ALA A 1 469 ? 31.384 20.800 -22.636 1.00 94.38 469 ALA A CA 1
ATOM 3714 C C . ALA A 1 469 ? 29.961 21.039 -22.124 1.00 94.38 469 ALA A C 1
ATOM 3716 O O . ALA A 1 469 ? 29.165 21.695 -22.799 1.00 94.38 469 ALA A O 1
ATOM 3717 N N . GLY A 1 470 ? 29.633 20.511 -20.950 1.00 93.94 470 GLY A N 1
ATOM 3718 C CA . GLY A 1 470 ? 28.316 20.653 -20.341 1.00 93.94 470 GLY A CA 1
ATOM 3719 C C . GLY A 1 470 ? 28.404 20.846 -18.835 1.00 93.94 470 GLY A C 1
ATOM 3720 O O . GLY A 1 470 ? 29.255 20.241 -18.186 1.00 93.94 470 GLY A O 1
ATOM 3721 N N . ILE A 1 471 ? 27.524 21.679 -18.291 1.00 93.50 471 ILE A N 1
ATOM 3722 C CA . ILE A 1 471 ? 27.335 21.883 -16.857 1.00 93.50 471 ILE A CA 1
ATOM 3723 C C . ILE A 1 471 ? 25.840 21.790 -16.559 1.00 93.50 471 ILE A C 1
ATOM 3725 O O . ILE A 1 471 ? 25.030 22.427 -17.235 1.00 93.50 471 ILE A O 1
ATOM 3729 N N . ASN A 1 472 ? 25.480 21.029 -15.530 1.00 93.12 472 ASN A N 1
ATOM 3730 C CA . ASN A 1 472 ? 24.104 20.867 -15.080 1.00 93.12 472 ASN A CA 1
ATOM 3731 C C . ASN A 1 472 ? 24.048 20.999 -13.557 1.00 93.12 472 ASN A C 1
ATOM 3733 O O . ASN A 1 472 ? 24.797 20.340 -12.838 1.00 93.12 472 ASN A O 1
ATOM 3737 N N . GLN A 1 473 ? 23.131 21.818 -13.058 1.00 93.31 473 GLN A N 1
ATOM 3738 C CA . GLN A 1 473 ? 22.863 21.982 -11.634 1.00 93.31 473 GLN A CA 1
ATOM 3739 C C . GLN A 1 473 ? 21.382 21.737 -11.381 1.00 93.31 473 GLN A C 1
ATOM 3741 O O . GLN A 1 473 ? 20.547 22.357 -12.034 1.00 93.31 473 GLN A O 1
ATOM 3746 N N . LYS A 1 474 ? 21.050 20.883 -10.412 1.00 91.25 474 LYS A N 1
ATOM 3747 C CA . LYS A 1 474 ? 19.666 20.599 -10.022 1.00 91.25 474 LYS A CA 1
ATOM 3748 C C . LYS A 1 474 ? 19.499 20.668 -8.512 1.00 91.25 474 LYS A C 1
ATOM 3750 O O . LYS A 1 474 ? 20.297 20.096 -7.773 1.00 91.25 474 LYS A O 1
ATOM 3755 N N . THR A 1 475 ? 18.443 21.339 -8.067 1.00 88.38 475 THR A N 1
ATOM 3756 C CA . THR A 1 475 ? 17.957 21.279 -6.685 1.00 88.38 475 THR A CA 1
ATOM 3757 C C . THR A 1 475 ? 16.761 20.341 -6.586 1.00 88.38 475 THR A C 1
ATOM 3759 O O . THR A 1 475 ? 15.976 20.229 -7.527 1.00 88.38 475 THR A O 1
ATOM 3762 N N . GLN A 1 476 ? 16.600 19.662 -5.452 1.00 81.75 476 GLN A N 1
ATOM 3763 C CA . GLN A 1 476 ? 15.428 18.834 -5.163 1.00 81.75 476 GLN A CA 1
ATOM 3764 C C . GLN A 1 476 ? 14.943 19.091 -3.739 1.00 81.75 476 GLN A C 1
ATOM 3766 O O . GLN A 1 476 ? 15.732 19.417 -2.851 1.00 81.75 476 GLN A O 1
ATOM 3771 N N . TRP A 1 477 ? 13.633 18.931 -3.542 1.00 77.38 477 TRP A N 1
ATOM 3772 C CA . TRP A 1 477 ? 12.962 19.137 -2.258 1.00 77.38 477 TRP A CA 1
ATOM 3773 C C . TRP A 1 477 ? 13.235 20.524 -1.663 1.00 77.38 477 TRP A C 1
ATOM 3775 O O . TRP A 1 477 ? 13.654 20.658 -0.520 1.00 77.38 477 TRP A O 1
ATOM 3785 N N . LEU A 1 478 ? 12.947 21.586 -2.420 1.00 81.50 478 LEU A N 1
ATOM 3786 C CA . LEU A 1 478 ? 13.089 22.970 -1.939 1.00 81.50 478 LEU A CA 1
ATOM 3787 C C . LEU A 1 478 ? 12.230 23.300 -0.700 1.00 81.50 478 LEU A C 1
ATOM 3789 O O . LEU A 1 478 ? 12.383 24.368 -0.116 1.00 81.50 478 LEU A O 1
ATOM 3793 N N . SER A 1 479 ? 11.306 22.417 -0.315 1.00 76.31 479 SER A N 1
ATOM 3794 C CA . SER A 1 479 ? 10.507 22.528 0.906 1.00 76.31 479 SER A CA 1
ATOM 3795 C C . SER A 1 479 ? 11.242 22.098 2.180 1.00 76.31 479 SER A C 1
ATOM 3797 O O . SER A 1 479 ? 10.748 22.397 3.262 1.00 76.31 479 SER A O 1
ATOM 3799 N N . VAL A 1 480 ? 12.380 21.395 2.088 1.00 77.31 480 VAL A N 1
ATOM 3800 C CA . VAL A 1 480 ? 13.185 21.019 3.264 1.00 77.31 480 VAL A CA 1
ATOM 3801 C C . VAL A 1 480 ? 14.292 22.044 3.531 1.00 77.31 480 VAL A C 1
ATOM 3803 O O . VAL A 1 480 ? 14.777 22.701 2.613 1.00 77.31 480 VAL A O 1
ATOM 3806 N N . THR A 1 481 ? 14.712 22.173 4.792 1.00 75.88 481 THR A N 1
ATOM 3807 C CA . THR A 1 481 ? 15.702 23.162 5.269 1.00 75.88 481 THR A CA 1
ATOM 3808 C C . THR A 1 481 ? 17.041 23.100 4.535 1.00 75.88 481 THR A C 1
ATOM 3810 O O . THR A 1 481 ? 17.602 24.143 4.204 1.00 75.88 481 THR A O 1
ATOM 3813 N N . LYS A 1 482 ? 17.550 21.894 4.253 1.00 79.12 482 LYS A N 1
ATOM 3814 C CA . LYS A 1 482 ? 18.751 21.676 3.432 1.00 79.12 482 LYS A CA 1
ATOM 3815 C C . LYS A 1 482 ? 18.400 20.824 2.207 1.00 79.12 482 LYS A C 1
ATOM 3817 O O . LYS A 1 482 ? 18.414 19.594 2.307 1.00 79.12 482 LYS A O 1
ATOM 3822 N N . PRO A 1 483 ? 18.058 21.455 1.067 1.00 78.88 483 PRO A N 1
ATOM 3823 C CA . PRO A 1 483 ? 17.646 20.741 -0.135 1.00 78.88 483 PRO A CA 1
ATOM 3824 C C . PRO A 1 483 ? 18.795 19.917 -0.718 1.00 78.88 483 PRO A C 1
ATOM 3826 O O . PRO A 1 483 ? 19.974 20.216 -0.512 1.00 78.88 483 PRO A O 1
ATOM 3829 N N . PHE A 1 484 ? 18.441 18.885 -1.479 1.00 84.31 484 PHE A N 1
ATOM 3830 C CA . PHE A 1 484 ? 19.415 18.088 -2.218 1.00 84.31 484 PHE A CA 1
ATOM 3831 C C . PHE A 1 484 ? 19.937 18.914 -3.397 1.00 84.31 484 PHE A C 1
ATOM 3833 O O . PHE A 1 484 ? 19.144 19.480 -4.154 1.00 84.31 484 PHE A O 1
ATOM 3840 N N . LEU A 1 485 ? 21.256 18.990 -3.558 1.00 88.12 485 LEU A N 1
ATOM 3841 C CA . LEU A 1 485 ? 21.907 19.730 -4.636 1.00 88.12 485 LEU A CA 1
ATOM 3842 C C . LEU A 1 485 ? 22.840 18.803 -5.412 1.00 88.12 485 LEU A C 1
ATOM 3844 O O . LEU A 1 485 ? 23.806 18.286 -4.854 1.00 88.12 485 LEU A O 1
ATOM 3848 N N . THR A 1 486 ? 22.578 18.669 -6.708 1.00 91.00 486 THR A N 1
ATOM 3849 C CA . THR A 1 486 ? 23.403 17.924 -7.661 1.00 91.00 486 THR A CA 1
ATOM 3850 C C . THR A 1 486 ? 24.084 18.897 -8.611 1.00 91.00 486 THR A C 1
ATOM 3852 O O . THR A 1 486 ? 23.423 19.729 -9.238 1.00 91.00 486 THR A O 1
ATOM 3855 N N . PHE A 1 487 ? 25.391 18.746 -8.784 1.00 92.44 487 PHE A N 1
ATOM 3856 C CA . PHE A 1 487 ? 26.187 19.404 -9.812 1.00 92.44 487 PHE A CA 1
ATOM 3857 C C . PHE A 1 487 ? 26.838 18.357 -10.719 1.00 92.44 487 PHE A C 1
ATOM 3859 O O . PHE A 1 487 ? 27.408 17.382 -10.235 1.00 92.44 487 PHE A O 1
ATOM 3866 N N . SER A 1 488 ? 26.797 18.571 -12.030 1.00 93.94 488 SER A N 1
ATOM 3867 C CA . SER A 1 488 ? 27.497 17.746 -13.011 1.00 93.94 488 SER A CA 1
ATOM 3868 C C . SER A 1 488 ? 28.269 18.615 -13.987 1.00 93.94 488 SER A C 1
ATOM 3870 O O . SER A 1 488 ? 27.743 19.599 -14.503 1.00 93.94 488 SER A O 1
ATOM 3872 N N . GLY A 1 489 ? 29.515 18.231 -14.241 1.00 94.31 489 GLY A N 1
ATOM 3873 C CA . GLY A 1 489 ? 30.356 18.761 -15.304 1.00 94.31 489 GLY A CA 1
ATOM 3874 C C . GLY A 1 489 ? 30.739 17.642 -16.264 1.00 94.31 489 GLY A C 1
ATOM 3875 O O . GLY A 1 489 ? 31.128 16.556 -15.841 1.00 94.31 489 GLY A O 1
ATOM 3876 N N . SER A 1 490 ? 30.647 17.897 -17.564 1.00 95.94 490 SER A N 1
ATOM 3877 C CA . SER A 1 490 ? 30.961 16.924 -18.608 1.00 95.94 490 SER A CA 1
ATOM 3878 C C . SER A 1 490 ? 31.817 17.534 -19.710 1.00 95.94 490 SER A C 1
ATOM 3880 O O . SER A 1 490 ? 31.657 18.701 -20.066 1.00 95.94 490 SER A O 1
ATOM 3882 N N . PHE A 1 491 ? 32.720 16.729 -20.262 1.00 96.75 491 PHE A N 1
ATOM 3883 C CA . PHE A 1 491 ? 33.514 17.066 -21.436 1.00 96.75 491 PHE A CA 1
ATOM 3884 C C . PHE A 1 491 ? 33.711 15.826 -22.301 1.00 96.75 491 PHE A C 1
ATOM 3886 O O . PHE A 1 491 ? 34.135 14.795 -21.789 1.00 96.75 491 PHE A O 1
ATOM 3893 N N . ASP A 1 492 ? 33.450 15.901 -23.603 1.00 96.94 492 ASP A N 1
ATOM 3894 C CA . ASP A 1 492 ? 33.693 14.786 -24.517 1.00 96.94 492 ASP A CA 1
ATOM 3895 C C . ASP A 1 492 ? 34.075 15.219 -25.934 1.00 96.94 492 ASP A C 1
ATOM 3897 O O . ASP A 1 492 ? 33.693 16.288 -26.415 1.00 96.94 492 ASP A O 1
ATOM 3901 N N . ALA A 1 493 ? 34.849 14.374 -26.615 1.00 95.50 493 ALA A N 1
ATOM 3902 C CA . ALA A 1 493 ? 35.351 14.631 -27.958 1.00 95.50 493 ALA A CA 1
ATOM 3903 C C . ALA A 1 493 ? 35.510 13.331 -28.771 1.00 95.50 493 ALA A C 1
ATOM 3905 O O . ALA A 1 493 ? 35.895 12.298 -28.215 1.00 95.50 493 ALA A O 1
ATOM 3906 N N . PRO A 1 494 ? 35.264 13.354 -30.094 1.00 94.19 494 PRO A N 1
ATOM 3907 C CA . PRO A 1 494 ? 35.699 12.300 -30.998 1.00 94.19 494 PRO A CA 1
ATOM 3908 C C . PRO A 1 494 ? 37.221 12.355 -31.164 1.00 94.19 494 PRO A C 1
ATOM 3910 O O . PRO A 1 494 ? 37.760 13.274 -31.777 1.00 94.19 494 PRO A O 1
ATOM 3913 N N . VAL A 1 495 ? 37.919 11.358 -30.630 1.00 93.44 495 VAL A N 1
ATOM 3914 C CA . VAL A 1 495 ? 39.392 11.295 -30.637 1.00 93.44 495 VAL A CA 1
ATOM 3915 C C . VAL A 1 495 ? 39.913 10.567 -31.875 1.00 93.44 495 VAL A C 1
ATOM 3917 O O . VAL A 1 495 ? 41.005 10.849 -32.360 1.00 93.44 495 VAL A O 1
ATOM 3920 N N . TYR A 1 496 ? 39.106 9.672 -32.443 1.00 92.25 496 TYR A N 1
ATOM 3921 C CA . TYR A 1 496 ? 39.404 8.998 -33.701 1.00 92.25 496 TYR A CA 1
ATOM 3922 C C . TYR A 1 496 ? 38.177 9.003 -34.608 1.00 92.25 496 TYR A C 1
ATOM 3924 O O . TYR A 1 496 ? 37.064 8.722 -34.163 1.00 92.25 496 TYR A O 1
ATOM 3932 N N . LYS A 1 497 ? 38.373 9.304 -35.895 1.00 89.06 497 LYS A N 1
ATOM 3933 C CA . LYS A 1 497 ? 37.310 9.303 -36.904 1.00 89.06 497 LYS A CA 1
ATOM 3934 C C . LYS A 1 497 ? 37.840 8.749 -38.221 1.00 89.06 497 LYS A C 1
ATOM 3936 O O . LYS A 1 497 ? 38.721 9.340 -38.839 1.00 89.06 497 LYS A O 1
ATOM 3941 N N . ASN A 1 498 ? 37.273 7.634 -38.672 1.00 87.75 498 ASN A N 1
ATOM 3942 C CA . ASN A 1 498 ? 37.582 7.023 -39.957 1.00 87.75 498 ASN A CA 1
ATOM 3943 C C . ASN A 1 498 ? 36.408 7.220 -40.918 1.00 87.75 498 ASN A C 1
ATOM 3945 O O . ASN A 1 498 ? 35.396 6.525 -40.839 1.00 87.75 498 ASN A O 1
ATOM 3949 N N . ASN A 1 499 ? 36.551 8.158 -41.854 1.00 83.75 499 ASN A N 1
ATOM 3950 C CA . ASN A 1 499 ? 35.488 8.482 -42.805 1.00 83.75 499 ASN A CA 1
ATOM 3951 C C . ASN A 1 499 ? 35.232 7.362 -43.831 1.00 83.75 499 ASN A C 1
ATOM 3953 O O . ASN A 1 499 ? 34.099 7.223 -44.287 1.00 83.75 499 ASN A O 1
ATOM 3957 N N . GLN A 1 500 ? 36.242 6.549 -44.171 1.00 81.38 500 GLN A N 1
ATOM 3958 C CA . GLN A 1 500 ? 36.088 5.443 -45.125 1.00 81.38 500 GLN A CA 1
ATOM 3959 C C . GLN A 1 500 ? 35.299 4.282 -44.512 1.00 81.38 500 GLN A C 1
ATOM 3961 O O . GLN A 1 500 ? 34.369 3.767 -45.130 1.00 81.38 500 GLN A O 1
ATOM 3966 N N . ARG A 1 501 ? 35.633 3.903 -43.271 1.00 83.56 501 ARG A N 1
ATOM 3967 C CA . ARG A 1 501 ? 34.924 2.849 -42.524 1.00 83.56 501 ARG A CA 1
ATOM 3968 C C . ARG A 1 501 ? 33.665 3.346 -41.808 1.00 83.56 501 ARG A C 1
ATOM 3970 O O . ARG A 1 501 ? 32.864 2.530 -41.368 1.00 83.56 501 ARG A O 1
ATOM 3977 N N . ARG A 1 502 ? 33.466 4.670 -41.747 1.00 89.12 502 ARG A N 1
ATOM 3978 C CA . ARG A 1 502 ? 32.375 5.364 -41.036 1.00 89.12 502 ARG A CA 1
ATOM 3979 C C . ARG A 1 502 ? 32.313 4.983 -39.558 1.00 89.12 502 ARG A C 1
ATOM 3981 O O . ARG A 1 502 ? 31.246 4.691 -39.012 1.00 89.12 502 ARG A O 1
ATOM 3988 N N . GLU A 1 503 ? 33.486 4.994 -38.943 1.00 92.81 503 GLU A N 1
ATOM 3989 C CA . GLU A 1 503 ? 33.717 4.624 -37.550 1.00 92.81 503 GLU A CA 1
ATOM 3990 C C . GLU A 1 503 ? 34.241 5.838 -36.777 1.00 92.81 503 GLU A C 1
ATOM 3992 O O . GLU A 1 503 ? 34.995 6.654 -37.316 1.00 92.81 503 GLU A O 1
ATOM 3997 N N . LEU A 1 504 ? 33.828 5.972 -35.520 1.00 93.06 504 LEU A N 1
ATOM 3998 C CA . LEU A 1 504 ? 34.255 7.038 -34.618 1.00 93.06 504 LEU A CA 1
ATOM 3999 C C . LEU A 1 504 ? 34.478 6.465 -33.220 1.00 93.06 504 LEU A C 1
ATOM 4001 O O . LEU A 1 504 ? 33.689 5.645 -32.758 1.00 93.06 504 LEU A O 1
ATOM 4005 N N . ILE A 1 505 ? 35.541 6.914 -32.554 1.00 95.94 505 ILE A N 1
ATOM 4006 C CA . ILE A 1 505 ? 35.794 6.641 -31.137 1.00 95.94 505 ILE A CA 1
ATOM 4007 C C . ILE A 1 505 ? 35.757 7.968 -30.390 1.00 95.94 505 ILE A C 1
ATOM 4009 O O . ILE A 1 505 ? 36.496 8.898 -30.724 1.00 95.94 505 ILE A O 1
ATOM 4013 N N . GLY A 1 506 ? 34.883 8.045 -29.394 1.00 96.44 506 GLY A N 1
ATOM 4014 C CA . GLY A 1 506 ? 34.768 9.169 -28.478 1.00 96.44 506 GLY A CA 1
ATOM 4015 C C . GLY A 1 506 ? 35.404 8.860 -27.132 1.00 96.44 506 GLY A C 1
ATOM 4016 O O . GLY A 1 506 ? 35.269 7.741 -26.642 1.00 96.44 506 GLY A O 1
ATOM 4017 N N . LEU A 1 507 ? 36.039 9.863 -26.525 1.00 97.75 507 LEU A N 1
ATOM 4018 C CA . LEU A 1 507 ? 36.435 9.857 -25.117 1.00 97.75 507 LEU A CA 1
ATOM 4019 C C . LEU A 1 507 ? 35.765 11.020 -24.394 1.00 97.75 507 LEU A C 1
ATOM 4021 O O . LEU A 1 507 ? 35.554 12.083 -24.980 1.00 97.75 507 LEU A O 1
ATOM 4025 N N . GLY A 1 508 ? 35.449 10.823 -23.120 1.00 97.00 508 GLY A N 1
ATOM 4026 C CA . GLY A 1 508 ? 34.857 11.862 -22.296 1.00 97.00 508 GLY A CA 1
ATOM 4027 C C . GLY A 1 508 ? 35.126 11.688 -20.812 1.00 97.00 508 GLY A C 1
ATOM 4028 O O . GLY A 1 508 ? 35.440 10.598 -20.339 1.00 97.00 508 GLY A O 1
ATOM 4029 N N . LEU A 1 509 ? 34.964 12.783 -20.088 1.00 96.62 509 LEU A N 1
ATOM 4030 C CA . LEU A 1 509 ? 35.056 12.900 -18.644 1.00 96.62 509 LEU A CA 1
ATOM 4031 C C . LEU A 1 509 ? 33.723 13.434 -18.121 1.00 96.62 509 LEU A C 1
ATOM 4033 O O . LEU A 1 509 ? 33.171 14.392 -18.663 1.00 96.62 509 LEU A O 1
ATOM 4037 N N . LEU A 1 510 ? 33.224 12.820 -17.059 1.00 95.69 510 LEU A N 1
ATOM 4038 C CA . LEU A 1 510 ? 32.020 13.217 -16.348 1.00 95.69 510 LEU A CA 1
ATOM 4039 C C . LEU A 1 510 ? 32.360 13.315 -14.862 1.00 95.69 510 LEU A C 1
ATOM 4041 O O . LEU A 1 510 ? 32.940 12.394 -14.297 1.00 95.69 510 LEU A O 1
ATOM 4045 N N . ILE A 1 511 ? 32.020 14.431 -14.235 1.00 95.06 511 ILE A N 1
ATOM 4046 C CA . ILE A 1 511 ? 32.201 14.654 -12.805 1.00 95.06 511 ILE A CA 1
ATOM 4047 C C . ILE A 1 511 ? 30.841 14.997 -12.232 1.00 95.06 511 ILE A C 1
ATOM 4049 O O . ILE A 1 511 ? 30.271 16.022 -12.598 1.00 95.06 511 ILE A O 1
ATOM 4053 N N . ASN A 1 512 ? 30.353 14.173 -11.311 1.00 94.19 512 ASN A N 1
ATOM 4054 C CA . ASN A 1 512 ? 29.143 14.470 -10.558 1.00 94.19 512 ASN A CA 1
ATOM 4055 C C . ASN A 1 512 ? 29.455 14.714 -9.083 1.00 94.19 512 ASN A C 1
ATOM 4057 O O . ASN A 1 512 ? 30.295 14.028 -8.492 1.00 94.19 512 ASN A O 1
ATOM 4061 N N . VAL A 1 513 ? 28.757 15.680 -8.495 1.00 92.00 513 VAL A N 1
ATOM 4062 C CA . VAL A 1 513 ? 28.840 16.035 -7.082 1.00 92.00 513 VAL A CA 1
ATOM 4063 C C . VAL A 1 513 ? 27.433 16.189 -6.525 1.00 92.00 513 VAL A C 1
ATOM 4065 O O . VAL A 1 513 ? 26.703 17.078 -6.953 1.00 92.00 513 VAL A O 1
ATOM 4068 N N . ASP A 1 514 ? 27.076 15.364 -5.548 1.00 90.12 514 ASP A N 1
ATOM 4069 C CA . ASP A 1 514 ? 25.823 15.493 -4.802 1.00 90.12 514 ASP A CA 1
ATOM 4070 C C . ASP A 1 514 ? 26.088 15.939 -3.378 1.00 90.12 514 ASP A C 1
ATOM 4072 O O . ASP A 1 514 ? 27.032 15.454 -2.748 1.00 90.12 514 ASP A O 1
ATOM 4076 N N . ARG A 1 515 ? 25.216 16.799 -2.849 1.00 88.31 515 ARG A N 1
ATOM 4077 C CA . ARG A 1 515 ? 25.201 17.195 -1.441 1.00 88.31 515 ARG A CA 1
ATOM 4078 C C . ARG A 1 515 ? 23.781 17.169 -0.881 1.00 88.31 515 ARG A C 1
ATOM 4080 O O . ARG A 1 515 ? 22.867 17.700 -1.508 1.00 88.31 515 ARG A O 1
ATOM 4087 N N . ALA A 1 516 ? 23.604 16.591 0.307 1.00 85.00 516 ALA A N 1
ATOM 4088 C CA . ALA A 1 516 ? 22.289 16.426 0.923 1.00 85.00 516 ALA A CA 1
ATOM 4089 C C . ALA A 1 516 ? 22.308 16.467 2.456 1.00 85.00 516 ALA A C 1
ATOM 4091 O O . ALA A 1 516 ? 23.246 15.976 3.086 1.00 85.00 516 ALA A O 1
ATOM 4092 N N . GLY A 1 517 ? 21.209 16.964 3.033 1.00 80.94 517 GLY A N 1
ATOM 4093 C CA . GLY A 1 517 ? 20.873 16.804 4.448 1.00 80.94 517 GLY A CA 1
ATOM 4094 C C . GLY A 1 517 ? 21.782 17.541 5.432 1.00 80.94 517 GLY A C 1
ATOM 4095 O O . GLY A 1 517 ? 22.730 18.241 5.065 1.00 80.94 517 GLY A O 1
ATOM 4096 N N . ASP A 1 518 ? 21.469 17.376 6.717 1.00 75.62 518 ASP A N 1
ATOM 4097 C CA . ASP A 1 518 ? 22.162 18.064 7.807 1.00 75.62 518 ASP A CA 1
ATOM 4098 C C . ASP A 1 518 ? 23.580 17.560 8.055 1.00 75.62 518 ASP A C 1
ATOM 4100 O O . ASP A 1 518 ? 24.466 18.376 8.301 1.00 75.62 518 ASP A O 1
ATOM 4104 N N . SER A 1 519 ? 23.826 16.267 7.825 1.00 78.31 519 SER A N 1
ATOM 4105 C CA . SER A 1 519 ? 25.148 15.632 7.915 1.00 78.31 519 SER A CA 1
ATOM 4106 C C . SER A 1 519 ? 26.099 15.991 6.768 1.00 78.31 519 SER A C 1
ATOM 4108 O O . SER A 1 519 ? 27.147 15.360 6.617 1.00 78.31 519 SER A O 1
ATOM 4110 N N . TYR A 1 520 ? 25.707 16.910 5.878 1.00 82.56 520 TYR A N 1
ATOM 4111 C CA . TYR A 1 520 ? 26.435 17.243 4.653 1.00 82.56 520 TYR A CA 1
ATOM 4112 C C . TYR A 1 520 ? 26.866 16.005 3.856 1.00 82.56 520 TYR A C 1
ATOM 4114 O O . TYR A 1 520 ? 28.010 15.910 3.397 1.00 82.56 520 TYR A O 1
ATOM 4122 N N . TYR A 1 521 ? 25.948 15.048 3.699 1.00 87.38 521 TYR A N 1
ATOM 4123 C CA . TYR A 1 521 ? 26.197 13.849 2.912 1.00 87.38 521 TYR A CA 1
ATOM 4124 C C . TYR A 1 521 ? 26.656 14.251 1.513 1.00 87.38 521 TYR A C 1
ATOM 4126 O O . TYR A 1 521 ? 25.938 14.971 0.821 1.00 87.38 521 TYR A O 1
ATOM 4134 N N . THR A 1 522 ? 27.857 13.827 1.123 1.00 90.12 522 THR A N 1
ATOM 4135 C CA . THR A 1 522 ? 28.497 14.255 -0.124 1.00 90.12 522 THR A CA 1
ATOM 4136 C C . THR A 1 522 ? 28.922 13.048 -0.947 1.00 90.12 522 THR A C 1
ATOM 4138 O O . THR A 1 522 ? 29.608 12.160 -0.437 1.00 90.12 522 THR A O 1
ATOM 4141 N N . THR A 1 523 ? 28.564 13.028 -2.230 1.00 91.19 523 THR A N 1
ATOM 4142 C CA . THR A 1 523 ? 29.041 12.024 -3.194 1.00 91.19 523 THR A CA 1
ATOM 4143 C C . THR A 1 523 ? 29.844 12.712 -4.291 1.00 91.19 523 THR A C 1
ATOM 4145 O O . THR A 1 523 ? 29.385 13.696 -4.853 1.00 91.19 523 THR A O 1
ATOM 4148 N N . PHE A 1 524 ? 31.035 12.199 -4.598 1.00 93.62 524 PHE A N 1
ATOM 4149 C CA . PHE A 1 524 ? 31.915 12.680 -5.665 1.00 93.62 524 PHE A CA 1
ATOM 4150 C C . PHE A 1 524 ? 32.198 11.538 -6.648 1.00 93.62 524 PHE A C 1
ATOM 4152 O O . PHE A 1 524 ? 32.721 10.494 -6.248 1.00 93.62 524 PHE A O 1
ATOM 4159 N N . GLN A 1 525 ? 31.838 11.717 -7.922 1.00 93.75 525 GLN A N 1
ATOM 4160 C CA . GLN A 1 525 ? 31.891 10.676 -8.956 1.00 93.75 525 GLN A CA 1
ATOM 4161 C C . GLN A 1 525 ? 32.648 11.161 -10.208 1.00 93.75 525 GLN A C 1
ATOM 4163 O O . GLN A 1 525 ? 32.029 11.663 -11.147 1.00 93.75 525 GLN A O 1
ATOM 4168 N N . PRO A 1 526 ? 33.981 11.021 -10.254 1.00 95.88 526 PRO A N 1
ATOM 4169 C CA . PRO A 1 526 ? 34.756 11.188 -11.476 1.00 95.88 526 PRO A CA 1
ATOM 4170 C C . PRO A 1 526 ? 34.672 9.913 -12.328 1.00 95.88 526 PRO A C 1
ATOM 4172 O O . PRO A 1 526 ? 35.079 8.834 -11.894 1.00 95.88 526 PRO A O 1
ATOM 4175 N N . LEU A 1 527 ? 34.157 10.033 -13.547 1.00 96.25 527 LEU A N 1
ATOM 4176 C CA . LEU A 1 527 ? 33.928 8.934 -14.481 1.00 96.25 527 LEU A CA 1
ATOM 4177 C C . LEU A 1 527 ? 34.590 9.239 -15.827 1.00 96.25 527 LEU A C 1
ATOM 4179 O O . LEU A 1 527 ? 34.360 10.286 -16.432 1.00 96.25 527 LEU A O 1
ATOM 4183 N N . LEU A 1 528 ? 35.381 8.295 -16.325 1.00 97.88 528 LEU A N 1
ATOM 4184 C CA . LEU A 1 528 ? 35.897 8.297 -17.689 1.00 97.88 528 LEU A CA 1
ATOM 4185 C C . LEU A 1 528 ? 34.957 7.479 -18.565 1.00 97.88 528 LEU A C 1
ATOM 4187 O O . LEU A 1 528 ? 34.578 6.372 -18.195 1.00 97.88 528 LEU A O 1
ATOM 4191 N N . SER A 1 529 ? 34.589 8.011 -19.725 1.00 97.31 529 SER A N 1
ATOM 4192 C CA . SER A 1 529 ? 33.694 7.365 -20.683 1.00 97.31 529 SER A CA 1
ATOM 4193 C C . SER A 1 529 ? 34.362 7.200 -22.042 1.00 97.31 529 SER A C 1
ATOM 4195 O O . SER A 1 529 ? 35.151 8.043 -22.474 1.00 97.31 529 SER A O 1
ATOM 4197 N N . MET A 1 530 ? 34.024 6.114 -22.728 1.00 97.88 530 MET A N 1
ATOM 4198 C CA . MET A 1 530 ? 34.462 5.831 -24.089 1.00 97.88 530 MET A CA 1
ATOM 4199 C C . MET A 1 530 ? 33.306 5.228 -24.877 1.00 97.88 530 MET A C 1
ATOM 4201 O O . MET A 1 530 ? 32.587 4.372 -24.362 1.00 97.88 530 MET A O 1
ATOM 4205 N N . ALA A 1 531 ? 33.158 5.625 -26.139 1.00 97.88 531 ALA A N 1
ATOM 4206 C CA . ALA A 1 531 ? 32.183 5.023 -27.040 1.00 97.88 531 ALA A CA 1
ATOM 4207 C C . ALA A 1 531 ? 32.775 4.744 -28.416 1.00 97.88 531 ALA A C 1
ATOM 4209 O O . ALA A 1 531 ? 33.566 5.525 -28.943 1.00 97.88 531 ALA A O 1
ATOM 4210 N N . PHE A 1 532 ? 32.336 3.642 -29.012 1.00 97.62 532 PHE A N 1
ATOM 4211 C CA . PHE A 1 532 ? 32.553 3.303 -30.407 1.00 97.62 532 PHE A CA 1
ATOM 4212 C C . PHE A 1 532 ? 31.249 3.488 -31.177 1.00 97.62 532 PHE A C 1
ATOM 4214 O O . PHE A 1 532 ? 30.203 2.976 -30.781 1.00 97.62 532 PHE A O 1
ATOM 4221 N N . VAL A 1 533 ? 31.319 4.205 -32.293 1.00 95.56 533 VAL A N 1
ATOM 4222 C CA . VAL A 1 533 ? 30.175 4.565 -33.128 1.00 95.56 533 VAL A CA 1
ATOM 4223 C C . VAL A 1 533 ? 30.416 4.061 -34.537 1.00 95.56 533 VAL A C 1
ATOM 4225 O O . VAL A 1 533 ? 31.459 4.337 -35.131 1.00 95.56 533 VAL A O 1
ATOM 4228 N N . LYS A 1 534 ? 29.424 3.376 -35.100 1.00 94.81 534 LYS A N 1
ATOM 4229 C CA . LYS A 1 534 ? 29.465 2.842 -36.456 1.00 94.81 534 LYS A CA 1
ATOM 4230 C C . LYS A 1 534 ? 28.210 3.198 -37.229 1.00 94.81 534 LYS A C 1
ATOM 4232 O O . LYS A 1 534 ? 27.089 3.000 -36.765 1.00 94.81 534 LYS A O 1
ATOM 4237 N N . SER A 1 535 ? 28.409 3.698 -38.439 1.00 93.12 535 SER A N 1
ATOM 4238 C CA . SER A 1 535 ? 27.329 3.852 -39.406 1.00 93.12 535 SER A CA 1
ATOM 4239 C C . SER A 1 535 ? 27.004 2.514 -40.073 1.00 93.12 535 SER A C 1
ATOM 4241 O O . SER A 1 535 ? 27.906 1.832 -40.562 1.00 93.12 535 SER A O 1
ATOM 4243 N N . LEU A 1 536 ? 25.726 2.138 -40.104 1.00 91.69 536 LEU A N 1
ATOM 4244 C CA . LEU A 1 536 ? 25.251 0.869 -40.665 1.00 91.69 536 LEU A CA 1
ATOM 4245 C C . LEU A 1 536 ? 24.901 0.967 -42.155 1.00 91.69 536 LEU A C 1
ATOM 4247 O O . LEU A 1 536 ? 24.778 -0.056 -42.824 1.00 91.69 536 LEU A O 1
ATOM 4251 N N . ASP A 1 537 ? 24.744 2.175 -42.698 1.00 88.44 537 ASP A N 1
ATOM 4252 C CA . ASP A 1 537 ? 24.315 2.385 -44.077 1.00 88.44 537 ASP A CA 1
ATOM 4253 C C . ASP A 1 537 ? 25.247 3.308 -44.872 1.00 88.44 537 ASP A C 1
ATOM 4255 O O . ASP A 1 537 ? 26.051 4.080 -44.342 1.00 88.44 537 ASP A O 1
ATOM 4259 N N . ARG A 1 538 ? 25.127 3.245 -46.207 1.00 82.75 538 ARG A N 1
ATOM 4260 C CA . ARG A 1 538 ? 25.950 4.071 -47.103 1.00 82.75 538 ARG A CA 1
ATOM 4261 C C . ARG A 1 538 ? 25.687 5.567 -46.997 1.00 82.75 538 ARG A C 1
ATOM 4263 O O . ARG A 1 538 ? 26.577 6.353 -47.313 1.00 82.75 538 ARG A O 1
ATOM 4270 N N . ARG A 1 539 ? 24.495 5.942 -46.535 1.00 80.44 539 ARG A N 1
ATOM 4271 C CA . ARG A 1 539 ? 24.040 7.328 -46.428 1.00 80.44 539 ARG A CA 1
ATOM 4272 C C . ARG A 1 539 ? 24.212 7.913 -45.020 1.00 80.44 539 ARG A C 1
ATOM 4274 O O . ARG A 1 539 ? 23.799 9.044 -44.809 1.00 80.44 539 ARG A O 1
ATOM 4281 N N . ASN A 1 540 ? 24.836 7.193 -44.080 1.00 83.00 540 ASN A N 1
ATOM 4282 C CA . ASN A 1 540 ? 25.010 7.627 -42.685 1.00 83.00 540 ASN A CA 1
ATOM 4283 C C . ASN A 1 540 ? 23.709 7.969 -41.941 1.00 83.00 540 ASN A C 1
ATOM 4285 O O . ASN A 1 540 ? 23.734 8.739 -40.976 1.00 83.00 540 ASN A O 1
ATOM 4289 N N . ARG A 1 541 ? 22.586 7.387 -42.370 1.00 87.75 541 ARG A N 1
ATOM 4290 C CA . ARG A 1 541 ? 21.283 7.563 -41.733 1.00 87.75 541 ARG A CA 1
ATOM 4291 C C . ARG A 1 541 ? 21.153 6.723 -40.479 1.00 87.75 541 ARG A C 1
ATOM 4293 O O . ARG A 1 541 ? 20.546 7.204 -39.538 1.00 87.75 541 ARG A O 1
ATOM 4300 N N . HIS A 1 542 ? 21.713 5.516 -40.437 1.00 93.31 542 HIS A N 1
ATOM 4301 C CA . HIS A 1 542 ? 21.657 4.644 -39.264 1.00 93.31 542 HIS A CA 1
ATOM 4302 C C . HIS A 1 542 ? 23.015 4.609 -38.574 1.00 93.31 542 HIS A C 1
ATOM 4304 O O . HIS A 1 542 ? 23.995 4.149 -39.155 1.00 93.31 542 HIS A O 1
ATOM 4310 N N . LYS A 1 543 ? 23.072 5.051 -37.320 1.00 93.81 543 LYS A N 1
ATOM 4311 C CA . LYS A 1 543 ? 24.268 4.976 -36.479 1.00 93.81 543 LYS A CA 1
ATOM 4312 C C . LYS A 1 543 ? 23.978 4.120 -35.260 1.00 93.81 543 LYS A C 1
ATOM 4314 O O . LYS A 1 543 ? 22.950 4.299 -34.612 1.00 93.81 543 LYS A O 1
ATOM 4319 N N . LEU A 1 544 ? 24.889 3.207 -34.960 1.00 96.62 544 LEU A N 1
ATOM 4320 C CA . LEU A 1 544 ? 24.889 2.414 -33.743 1.00 96.62 544 LEU A CA 1
ATOM 4321 C C . LEU A 1 544 ? 26.118 2.795 -32.924 1.00 96.62 544 LEU A C 1
ATOM 4323 O O . LEU A 1 544 ? 27.232 2.798 -33.445 1.00 96.62 544 LEU A O 1
ATOM 4327 N N . SER A 1 545 ? 25.907 3.095 -31.653 1.00 96.62 545 SER A N 1
ATOM 4328 C CA . SER A 1 545 ? 26.957 3.408 -30.697 1.00 96.62 545 SER A CA 1
ATOM 4329 C C . SER A 1 545 ? 26.909 2.421 -29.544 1.00 96.62 545 SER A C 1
ATOM 4331 O O . SER A 1 545 ? 25.830 2.110 -29.042 1.00 96.62 545 SER A O 1
ATOM 4333 N N . ILE A 1 546 ? 28.072 1.964 -29.099 1.00 97.88 546 ILE A N 1
ATOM 4334 C CA . ILE A 1 546 ? 28.243 1.184 -27.872 1.00 97.88 546 ILE A CA 1
ATOM 4335 C C . ILE A 1 546 ? 29.306 1.898 -27.052 1.00 97.88 546 ILE A C 1
ATOM 4337 O O . ILE A 1 546 ? 30.364 2.237 -27.578 1.00 97.88 546 ILE A O 1
ATOM 4341 N N . GLY A 1 547 ? 29.029 2.145 -25.780 1.00 97.38 547 GLY A N 1
ATOM 4342 C CA . GLY A 1 547 ? 29.964 2.827 -24.900 1.00 97.38 547 GLY A CA 1
ATOM 4343 C C . GLY A 1 547 ? 29.934 2.288 -23.487 1.00 97.38 547 GLY A C 1
ATOM 4344 O O . GLY A 1 547 ? 29.038 1.543 -23.097 1.00 97.38 547 GLY A O 1
ATOM 4345 N N . GLY A 1 548 ? 30.940 2.676 -22.721 1.00 97.88 548 GLY A N 1
ATOM 4346 C CA . GLY A 1 548 ? 31.071 2.334 -21.319 1.00 97.88 548 GLY A CA 1
ATOM 4347 C C . GLY A 1 548 ? 31.738 3.451 -20.546 1.00 97.88 548 GLY A C 1
ATOM 4348 O O . GLY A 1 548 ? 32.348 4.351 -21.127 1.00 97.88 548 GLY A O 1
ATOM 4349 N N . TYR A 1 549 ? 31.608 3.386 -19.230 1.00 97.38 549 TYR A N 1
ATOM 4350 C CA . TYR A 1 549 ? 32.319 4.270 -18.325 1.00 97.38 549 TYR A CA 1
ATOM 4351 C C . TYR A 1 549 ? 32.926 3.482 -17.168 1.00 97.38 549 TYR A C 1
ATOM 4353 O O . TYR A 1 549 ? 32.429 2.413 -16.805 1.00 97.38 549 TYR A O 1
ATOM 4361 N N . CYS A 1 550 ? 33.969 4.033 -16.559 1.00 97.50 550 CYS A N 1
ATOM 4362 C CA . CYS A 1 550 ? 34.505 3.560 -15.292 1.00 97.50 550 CYS A CA 1
ATOM 4363 C C . CYS A 1 550 ? 35.056 4.719 -14.454 1.00 97.50 550 CYS A C 1
ATOM 4365 O O . CYS A 1 550 ? 35.403 5.777 -14.982 1.00 97.50 550 CYS A O 1
ATOM 4367 N N . GLY A 1 551 ? 35.136 4.532 -13.141 1.00 96.38 551 GLY A N 1
ATOM 4368 C CA . GLY A 1 551 ? 35.704 5.533 -12.246 1.00 96.38 551 GLY A CA 1
ATOM 4369 C C . GLY A 1 551 ? 35.749 5.088 -10.793 1.00 96.38 551 GLY A C 1
ATOM 4370 O O . GLY A 1 551 ? 35.243 4.026 -10.433 1.00 96.38 551 GLY A O 1
ATOM 4371 N N . ILE A 1 552 ? 36.376 5.906 -9.952 1.00 94.69 552 ILE A N 1
ATOM 4372 C CA . ILE A 1 552 ? 36.443 5.690 -8.505 1.00 94.69 552 ILE A CA 1
ATOM 4373 C C . ILE A 1 552 ? 35.571 6.747 -7.843 1.00 94.69 552 ILE A C 1
ATOM 4375 O O . ILE A 1 552 ? 35.869 7.934 -7.921 1.00 94.69 552 ILE A O 1
ATOM 4379 N N . GLN A 1 553 ? 34.507 6.312 -7.181 1.00 93.56 553 GLN A N 1
ATOM 4380 C CA . GLN A 1 553 ? 33.570 7.186 -6.494 1.00 93.56 553 GLN A CA 1
ATOM 4381 C C . GLN A 1 553 ? 33.880 7.266 -5.005 1.00 93.56 553 GLN A C 1
ATOM 4383 O O . GLN A 1 553 ? 34.319 6.296 -4.381 1.00 93.56 553 GLN A O 1
ATOM 4388 N N . GLN A 1 554 ? 33.591 8.427 -4.429 1.00 92.75 554 GLN A N 1
ATOM 4389 C CA . GLN A 1 554 ? 33.763 8.706 -3.015 1.00 92.75 554 GLN A CA 1
ATOM 4390 C C . GLN A 1 554 ? 32.437 9.150 -2.398 1.00 92.75 554 GLN A C 1
ATOM 4392 O O . GLN A 1 554 ? 31.756 10.015 -2.943 1.00 92.75 554 GLN A O 1
ATOM 4397 N N . ARG A 1 555 ? 32.097 8.596 -1.233 1.00 91.62 555 ARG A N 1
ATOM 4398 C CA . ARG A 1 555 ? 30.966 9.025 -0.400 1.00 91.62 555 ARG A CA 1
ATOM 4399 C C . ARG A 1 555 ? 31.465 9.457 0.964 1.00 91.62 555 ARG A C 1
ATOM 4401 O O . ARG A 1 555 ? 32.327 8.792 1.536 1.00 91.62 555 ARG A O 1
ATOM 4408 N N . MET A 1 556 ? 30.928 10.558 1.469 1.00 90.69 556 MET A N 1
ATOM 4409 C CA . MET A 1 556 ? 31.309 11.147 2.746 1.00 90.69 556 MET A CA 1
ATOM 4410 C C . MET A 1 556 ? 30.076 11.524 3.555 1.00 90.69 556 MET A C 1
ATOM 4412 O O . MET A 1 556 ? 29.064 11.942 2.992 1.00 90.69 556 MET A O 1
ATOM 4416 N N . LEU A 1 557 ? 30.189 11.401 4.871 1.00 87.56 557 LEU A N 1
ATOM 4417 C CA . LEU A 1 557 ? 29.178 11.825 5.825 1.00 87.56 557 LEU A CA 1
ATOM 4418 C C . LEU A 1 557 ? 29.873 12.497 7.012 1.00 87.56 557 LEU A C 1
ATOM 4420 O O . LEU A 1 557 ? 30.863 11.970 7.519 1.00 87.56 557 LEU A O 1
ATOM 4424 N N . ASN A 1 558 ? 29.385 13.670 7.414 1.00 85.50 558 ASN A N 1
ATOM 4425 C CA . ASN A 1 558 ? 29.896 14.394 8.570 1.00 85.50 558 ASN A CA 1
ATOM 4426 C C . ASN A 1 558 ? 29.016 14.094 9.792 1.00 85.50 558 ASN A C 1
ATOM 4428 O O . ASN A 1 558 ? 27.900 14.606 9.880 1.00 85.50 558 ASN A O 1
ATOM 4432 N N . TYR A 1 559 ? 29.516 13.258 10.705 1.00 81.25 559 TYR A N 1
ATOM 4433 C CA . TYR A 1 559 ? 28.811 12.921 11.945 1.00 81.25 559 TYR A CA 1
ATOM 4434 C C . TYR A 1 559 ? 28.809 14.080 12.947 1.00 81.25 559 TYR A C 1
ATOM 4436 O O . TYR A 1 559 ? 27.853 14.207 13.698 1.00 81.25 559 TYR A O 1
ATOM 4444 N N . ASP A 1 560 ? 29.797 14.978 12.893 1.00 77.44 560 ASP A N 1
ATOM 4445 C CA . ASP A 1 560 ? 29.889 16.136 13.798 1.00 77.44 560 ASP A CA 1
ATOM 4446 C C . ASP A 1 560 ? 28.793 17.179 13.525 1.00 77.44 560 ASP A C 1
ATOM 4448 O O . ASP A 1 560 ? 28.527 18.057 14.338 1.00 77.44 560 ASP A O 1
ATOM 4452 N N . ALA A 1 561 ? 28.161 17.108 12.349 1.00 79.56 561 ALA A N 1
ATOM 4453 C CA . ALA A 1 561 ? 27.028 17.952 11.982 1.00 79.56 561 ALA A CA 1
ATOM 4454 C C . ALA A 1 561 ? 25.668 17.351 12.389 1.00 79.56 561 ALA A C 1
ATOM 4456 O O . ALA A 1 561 ? 24.633 17.957 12.103 1.00 79.56 561 ALA A O 1
ATOM 4457 N N . LEU A 1 562 ? 25.658 16.159 12.996 1.00 80.94 562 LEU A N 1
ATOM 4458 C CA . LEU A 1 562 ? 24.458 15.512 13.516 1.00 80.94 562 LEU A CA 1
ATOM 4459 C C . LEU A 1 562 ? 24.254 15.856 14.992 1.00 80.94 562 LEU A C 1
ATOM 4461 O O . LEU A 1 562 ? 25.203 16.128 15.720 1.00 80.94 562 LEU A O 1
ATOM 4465 N N . THR A 1 563 ? 22.996 15.814 15.417 1.00 82.06 563 THR A N 1
ATOM 4466 C CA . THR A 1 563 ? 22.594 15.971 16.815 1.00 82.06 563 THR A CA 1
ATOM 4467 C C . THR A 1 563 ? 22.073 14.644 17.351 1.00 82.06 563 THR A C 1
ATOM 4469 O O . THR A 1 563 ? 21.296 13.979 16.661 1.00 82.06 563 THR A O 1
ATOM 4472 N N . PHE A 1 564 ? 22.459 14.291 18.571 1.00 82.56 564 PHE A N 1
ATOM 4473 C CA . PHE A 1 564 ? 22.102 13.040 19.242 1.00 82.56 564 PHE A CA 1
ATOM 4474 C C . PHE A 1 564 ? 21.278 13.301 20.503 1.00 82.56 564 PHE A C 1
ATOM 4476 O O . PHE A 1 564 ? 21.370 14.378 21.096 1.00 82.56 564 PHE A O 1
ATOM 4483 N N . ASP A 1 565 ? 20.473 12.324 20.920 1.00 82.69 565 ASP A N 1
ATOM 4484 C CA . ASP A 1 565 ? 19.558 12.466 22.059 1.00 82.69 565 ASP A CA 1
ATOM 4485 C C . ASP A 1 565 ? 20.317 12.760 23.365 1.00 82.69 565 ASP A C 1
ATOM 4487 O O . ASP A 1 565 ? 19.849 13.536 24.194 1.00 82.69 565 ASP A O 1
ATOM 4491 N N . GLU A 1 566 ? 21.539 12.243 23.520 1.00 81.62 566 GLU A N 1
ATOM 4492 C CA . GLU A 1 566 ? 22.419 12.494 24.669 1.00 81.62 566 GLU A CA 1
ATOM 4493 C C . GLU A 1 566 ? 22.842 13.969 24.796 1.00 81.62 566 GLU A C 1
ATOM 4495 O O . GLU A 1 566 ? 23.198 14.442 25.883 1.00 81.62 566 GLU A O 1
ATOM 4500 N N . GLN A 1 567 ? 22.767 14.725 23.698 1.00 84.81 567 GLN A N 1
ATOM 4501 C CA . GLN A 1 567 ? 23.017 16.165 23.683 1.00 84.81 567 GLN A CA 1
ATOM 4502 C C . GLN A 1 567 ? 21.814 16.972 24.185 1.00 84.81 567 GLN A C 1
ATOM 4504 O O . GLN A 1 567 ? 21.943 18.174 24.398 1.00 84.81 567 GLN A O 1
ATOM 4509 N N . TYR A 1 568 ? 20.668 16.332 24.443 1.00 83.44 568 TYR A N 1
ATOM 4510 C CA . TYR A 1 568 ? 19.491 16.952 25.044 1.00 83.44 568 TYR A CA 1
ATOM 4511 C C . TYR A 1 568 ? 19.314 16.487 26.495 1.00 83.44 568 TYR A C 1
ATOM 4513 O O . TYR A 1 568 ? 18.923 15.355 26.768 1.00 83.44 568 TYR A O 1
ATOM 4521 N N . GLN A 1 569 ? 19.543 17.383 27.457 1.00 76.69 569 GLN A N 1
ATOM 4522 C CA . GLN A 1 569 ? 19.292 17.123 28.879 1.00 76.69 569 GLN A CA 1
ATOM 4523 C C . GLN A 1 569 ? 18.264 18.110 29.426 1.00 76.69 569 GLN A C 1
ATOM 4525 O O . GLN A 1 569 ? 18.392 19.318 29.248 1.00 76.69 569 GLN A O 1
ATOM 4530 N N . HIS A 1 570 ? 17.229 17.598 30.100 1.00 78.56 570 HIS A N 1
ATOM 4531 C CA . HIS A 1 570 ? 16.143 18.407 30.680 1.00 78.56 570 HIS A CA 1
ATOM 4532 C C . HIS A 1 570 ? 15.460 19.356 29.672 1.00 78.56 570 HIS A C 1
ATOM 4534 O O . HIS A 1 570 ? 14.998 20.432 30.041 1.00 78.56 570 HIS A O 1
ATOM 4540 N N . GLY A 1 571 ? 15.411 18.972 28.391 1.00 78.50 571 GLY A N 1
ATOM 4541 C CA . GLY A 1 571 ? 14.843 19.793 27.317 1.00 78.50 571 GLY A CA 1
ATOM 4542 C C . GLY A 1 571 ? 15.783 20.863 26.744 1.00 78.50 571 GLY A C 1
ATOM 4543 O O . GLY A 1 571 ? 15.366 21.597 25.851 1.00 78.50 571 GLY A O 1
ATOM 4544 N N . TYR A 1 572 ? 17.039 20.936 27.198 1.00 78.06 572 TYR A N 1
ATOM 4545 C CA . TYR A 1 572 ? 18.052 21.861 26.687 1.00 78.06 572 TYR A CA 1
ATOM 4546 C C . TYR A 1 572 ? 19.129 21.127 25.886 1.00 78.06 572 TYR A C 1
ATOM 4548 O O . TYR A 1 572 ? 19.612 20.074 26.299 1.00 78.06 572 TYR A O 1
ATOM 4556 N N . TYR A 1 573 ? 19.514 21.712 24.750 1.00 84.25 573 TYR A N 1
ATOM 4557 C CA . TYR A 1 573 ? 20.603 21.222 23.907 1.00 84.25 573 TYR A CA 1
ATOM 4558 C C . TYR A 1 573 ? 21.966 21.709 24.424 1.00 84.25 573 TYR A C 1
ATOM 4560 O O . TYR A 1 573 ? 22.151 22.908 24.635 1.00 84.25 573 TYR A O 1
ATOM 4568 N N . SER A 1 574 ? 22.923 20.791 24.568 1.00 81.12 574 SER A N 1
ATOM 4569 C CA . SER A 1 574 ? 24.329 21.051 24.889 1.00 81.12 574 SER A CA 1
ATOM 4570 C C . SER A 1 574 ? 25.233 20.230 23.969 1.00 81.12 574 SER A C 1
ATOM 4572 O O . SER A 1 574 ? 25.227 18.999 24.009 1.00 81.12 574 SER A O 1
ATOM 4574 N N . ALA A 1 575 ? 26.035 20.915 23.150 1.00 76.62 575 ALA A N 1
ATOM 4575 C CA . ALA A 1 575 ? 26.962 20.271 22.216 1.00 76.62 575 ALA A CA 1
ATOM 4576 C C . ALA A 1 575 ? 28.142 19.572 22.920 1.00 76.62 575 ALA A C 1
ATOM 4578 O O . ALA A 1 575 ? 28.739 18.672 22.336 1.00 76.62 575 ALA A O 1
ATOM 4579 N N . ASP A 1 576 ? 28.447 19.964 24.163 1.00 77.69 576 ASP A N 1
ATOM 4580 C CA . ASP A 1 576 ? 29.575 19.448 24.951 1.00 77.69 576 ASP A CA 1
ATOM 4581 C C . ASP A 1 576 ? 29.282 18.089 25.610 1.00 77.69 576 ASP A C 1
ATOM 4583 O O . ASP A 1 576 ? 30.176 17.461 26.182 1.00 77.69 576 ASP A O 1
ATOM 4587 N N . ASN A 1 577 ? 28.033 17.618 25.547 1.00 78.94 577 ASN A N 1
ATOM 4588 C CA . ASN A 1 577 ? 27.672 16.313 26.084 1.00 78.94 577 ASN A CA 1
ATOM 4589 C C . ASN A 1 577 ? 28.323 15.193 25.250 1.00 78.94 577 ASN A C 1
ATOM 4591 O O . ASN A 1 577 ? 28.263 15.227 24.017 1.00 78.94 577 ASN A O 1
ATOM 4595 N N . PRO A 1 578 ? 28.922 14.177 25.897 1.00 72.19 578 PRO A N 1
ATOM 4596 C CA . PRO A 1 578 ? 29.623 13.113 25.195 1.00 72.19 578 PRO A CA 1
ATOM 4597 C C . PRO A 1 578 ? 28.650 12.248 24.386 1.00 72.19 578 PRO A C 1
ATOM 4599 O O . PRO A 1 578 ? 27.676 11.723 24.922 1.00 72.19 578 PRO A O 1
ATOM 4602 N N . ILE A 1 579 ? 28.960 12.067 23.102 1.00 74.06 579 ILE A N 1
ATOM 4603 C CA . ILE A 1 579 ? 28.247 11.152 22.208 1.00 74.06 579 ILE A CA 1
ATOM 4604 C C . ILE A 1 579 ? 28.801 9.741 22.438 1.00 74.06 579 ILE A C 1
ATOM 4606 O O . ILE A 1 579 ? 30.005 9.507 22.324 1.00 74.06 579 ILE A O 1
ATOM 4610 N N . THR A 1 580 ? 27.929 8.799 22.782 1.00 69.50 580 THR A N 1
ATOM 4611 C CA . THR A 1 580 ? 28.267 7.383 23.015 1.00 69.50 580 THR A CA 1
ATOM 4612 C C . THR A 1 580 ? 28.221 6.537 21.741 1.00 69.50 580 THR A C 1
ATOM 4614 O O . THR A 1 580 ? 28.766 5.431 21.723 1.00 69.50 580 THR A O 1
ATOM 4617 N N . GLU A 1 581 ? 27.613 7.053 20.670 1.00 71.56 581 GLU A N 1
ATOM 4618 C CA . GLU A 1 581 ? 27.571 6.411 19.357 1.00 71.56 581 GLU A CA 1
ATOM 4619 C C . GLU A 1 581 ? 28.953 6.396 18.690 1.00 71.56 581 GLU A C 1
ATOM 4621 O O . GLU A 1 581 ? 29.621 7.421 18.539 1.00 71.56 581 GLU A O 1
ATOM 4626 N N . ASN A 1 582 ? 29.392 5.210 18.265 1.00 70.19 582 ASN A N 1
ATOM 4627 C CA . ASN A 1 582 ? 30.694 5.013 17.636 1.00 70.19 582 ASN A CA 1
ATOM 4628 C C . ASN A 1 582 ? 30.531 4.820 16.127 1.00 70.19 582 ASN A C 1
ATOM 4630 O O . ASN A 1 582 ? 30.074 3.768 15.675 1.00 70.19 582 ASN A O 1
ATOM 4634 N N . PHE A 1 583 ? 30.961 5.808 15.342 1.00 73.75 583 PHE A N 1
ATOM 4635 C CA . PHE A 1 583 ? 30.886 5.761 13.884 1.00 73.75 583 PHE A CA 1
ATOM 4636 C C . PHE A 1 583 ? 32.203 5.280 13.263 1.00 73.75 583 PHE A C 1
ATOM 4638 O O . PHE A 1 583 ? 33.162 6.047 13.152 1.00 73.75 583 PHE A O 1
ATOM 4645 N N . PRO A 1 584 ? 32.279 4.031 12.771 1.00 69.25 584 PRO A N 1
ATOM 4646 C CA . PRO A 1 584 ? 33.549 3.439 12.361 1.00 69.25 584 PRO A CA 1
ATOM 4647 C C . PRO A 1 584 ? 34.105 4.018 11.051 1.00 69.25 584 PRO A C 1
ATOM 4649 O O . PRO A 1 584 ? 35.301 3.885 10.788 1.00 69.25 584 PRO A O 1
ATOM 4652 N N . LYS A 1 585 ? 33.260 4.607 10.187 1.00 79.06 585 LYS A N 1
ATOM 4653 C CA . LYS A 1 585 ? 33.672 5.197 8.900 1.00 79.06 585 LYS A CA 1
ATOM 4654 C C . LYS A 1 585 ? 32.830 6.416 8.549 1.00 79.06 585 LYS A C 1
ATOM 4656 O O . LYS A 1 585 ? 31.610 6.327 8.471 1.00 79.06 585 LYS A O 1
ATOM 4661 N N . SER A 1 586 ? 33.490 7.519 8.208 1.00 84.31 586 SER A N 1
ATOM 4662 C CA . SER A 1 586 ? 32.881 8.734 7.636 1.00 84.31 586 SER A CA 1
ATOM 4663 C C . SER A 1 586 ? 33.090 8.859 6.125 1.00 84.31 586 SER A C 1
ATOM 4665 O O . SER A 1 586 ? 32.500 9.724 5.479 1.00 84.31 586 SER A O 1
ATOM 4667 N N . LYS A 1 587 ? 33.914 7.983 5.533 1.00 89.44 587 LYS A N 1
ATOM 4668 C CA . LYS A 1 587 ? 34.283 8.011 4.116 1.00 89.44 587 LYS A CA 1
ATOM 4669 C C . LYS A 1 587 ? 34.337 6.605 3.521 1.00 89.44 587 LYS A C 1
ATOM 4671 O O . LYS A 1 587 ? 34.896 5.688 4.118 1.00 89.44 587 LYS A O 1
ATOM 4676 N N . ILE A 1 588 ? 33.793 6.456 2.316 1.00 89.69 588 ILE A N 1
ATOM 4677 C CA . ILE A 1 588 ? 33.809 5.216 1.533 1.00 89.69 588 ILE A CA 1
ATOM 4678 C C . ILE A 1 588 ? 34.331 5.536 0.138 1.00 89.69 588 ILE A C 1
ATOM 4680 O O . ILE A 1 588 ? 33.908 6.513 -0.477 1.00 89.69 588 ILE A O 1
ATOM 4684 N N . LEU A 1 589 ? 35.234 4.694 -0.357 1.00 92.25 589 LEU A N 1
ATOM 4685 C CA . LEU A 1 589 ? 35.759 4.749 -1.714 1.00 92.25 589 LEU A CA 1
ATOM 4686 C C . LEU A 1 589 ? 35.437 3.431 -2.417 1.00 92.25 589 LEU A C 1
ATOM 4688 O O . LEU A 1 589 ? 35.657 2.363 -1.842 1.00 92.25 589 LEU A O 1
ATOM 4692 N N . PHE A 1 590 ? 34.928 3.488 -3.642 1.00 92.94 590 PHE A N 1
ATOM 4693 C CA . PHE A 1 590 ? 34.644 2.287 -4.421 1.00 92.94 590 PHE A CA 1
ATOM 4694 C C . PHE A 1 590 ? 34.796 2.532 -5.920 1.00 92.94 590 PHE A C 1
ATOM 4696 O O . PHE A 1 590 ? 34.543 3.622 -6.423 1.00 92.94 590 PHE A O 1
ATOM 4703 N N . PHE A 1 591 ? 35.206 1.491 -6.639 1.00 95.12 591 PHE A N 1
ATOM 4704 C CA . PHE A 1 591 ? 35.206 1.483 -8.097 1.00 95.12 591 PHE A CA 1
ATOM 4705 C C . PHE A 1 591 ? 33.780 1.294 -8.626 1.00 95.12 591 PHE A C 1
ATOM 4707 O O . PHE A 1 591 ? 33.000 0.554 -8.026 1.00 95.12 591 PHE A O 1
ATOM 4714 N N . ASP A 1 592 ? 33.455 1.918 -9.753 1.00 95.06 592 ASP A N 1
ATOM 4715 C CA . ASP A 1 592 ? 32.166 1.805 -10.431 1.00 95.06 592 ASP A CA 1
ATOM 4716 C C . ASP A 1 592 ? 32.345 1.754 -11.949 1.00 95.06 592 ASP A C 1
ATOM 4718 O O . ASP A 1 592 ? 33.210 2.441 -12.500 1.00 95.06 592 ASP A O 1
ATOM 4722 N N . TRP A 1 593 ? 31.512 0.969 -12.632 1.00 97.00 593 TRP A N 1
ATOM 4723 C CA . TRP A 1 593 ? 31.483 0.934 -14.093 1.00 97.00 593 TRP A CA 1
ATOM 4724 C C . TRP A 1 593 ? 30.086 0.647 -14.644 1.00 97.00 593 TRP A C 1
ATOM 4726 O O . TRP A 1 593 ? 29.218 0.082 -13.970 1.00 97.00 593 TRP A O 1
ATOM 4736 N N . GLY A 1 594 ? 29.886 1.039 -15.899 1.00 97.19 594 GLY A N 1
ATOM 4737 C CA . GLY A 1 594 ? 28.631 0.855 -16.614 1.00 97.19 594 GLY A CA 1
ATOM 4738 C C . GLY A 1 594 ? 28.815 0.783 -18.124 1.00 97.19 594 GLY A C 1
ATOM 4739 O O . GLY A 1 594 ? 29.885 1.083 -18.657 1.00 97.19 594 GLY A O 1
ATOM 4740 N N . LEU A 1 595 ? 27.752 0.376 -18.811 1.00 98.25 595 LEU A N 1
ATOM 4741 C CA . LEU A 1 595 ? 27.702 0.199 -20.262 1.00 98.25 595 LEU A CA 1
ATOM 4742 C C . LEU A 1 595 ? 26.441 0.828 -20.844 1.00 98.25 595 LEU A C 1
ATOM 4744 O O . LEU A 1 595 ? 25.455 1.048 -20.147 1.00 98.25 595 LEU A O 1
ATOM 4748 N N . GLY A 1 596 ? 26.445 1.066 -22.147 1.00 97.69 596 GLY A N 1
ATOM 4749 C CA . GLY A 1 596 ? 25.252 1.462 -22.866 1.00 97.69 596 GLY A CA 1
ATOM 4750 C C . GLY A 1 596 ? 25.359 1.257 -24.366 1.00 97.69 596 GLY A C 1
ATOM 4751 O O . GLY A 1 596 ? 26.441 1.088 -24.931 1.00 97.69 596 GLY A O 1
ATOM 4752 N N . ALA A 1 597 ? 24.199 1.273 -25.005 1.00 98.12 597 ALA A N 1
ATOM 4753 C CA . ALA A 1 597 ? 24.033 1.218 -26.442 1.00 98.12 597 ALA A CA 1
ATOM 4754 C C . ALA A 1 597 ? 23.046 2.300 -26.884 1.00 98.12 597 ALA A C 1
ATOM 4756 O O . ALA A 1 597 ? 22.090 2.619 -26.174 1.00 98.12 597 ALA A O 1
ATOM 4757 N N . ASN A 1 598 ? 23.276 2.870 -28.059 1.00 97.44 598 ASN A N 1
ATOM 4758 C CA . ASN A 1 598 ? 22.431 3.902 -28.640 1.00 97.44 598 ASN A CA 1
ATOM 4759 C C . ASN A 1 598 ? 22.293 3.681 -30.144 1.00 97.44 598 ASN A C 1
ATOM 4761 O O . ASN A 1 598 ? 23.276 3.452 -30.844 1.00 97.44 598 ASN A O 1
ATOM 4765 N N . TRP A 1 599 ? 21.077 3.810 -30.645 1.00 96.88 599 TRP A N 1
ATOM 4766 C CA . TRP A 1 599 ? 20.757 3.811 -32.058 1.00 96.88 599 TRP A CA 1
ATOM 4767 C C . TRP A 1 599 ? 20.202 5.175 -32.451 1.00 96.88 599 TRP A C 1
ATOM 4769 O O . TRP A 1 599 ? 19.336 5.729 -31.776 1.00 96.88 599 TRP A O 1
ATOM 4779 N N . SER A 1 600 ? 20.698 5.721 -33.556 1.00 94.44 600 SER A N 1
ATOM 4780 C CA . SER A 1 600 ? 20.219 6.980 -34.118 1.00 94.44 600 SER A CA 1
ATOM 4781 C C . SER A 1 600 ? 19.891 6.798 -35.591 1.00 94.44 600 SER A C 1
ATOM 4783 O O . SER A 1 600 ? 20.720 6.316 -36.364 1.00 94.44 600 SER A O 1
ATOM 4785 N N . PHE A 1 601 ? 18.687 7.207 -35.975 1.00 94.75 601 PHE A N 1
ATOM 4786 C CA . PHE A 1 601 ? 18.200 7.201 -37.342 1.00 94.75 601 PHE A CA 1
ATOM 4787 C C . PHE A 1 601 ? 17.869 8.620 -37.808 1.00 94.75 601 PHE A C 1
ATOM 4789 O O . PHE A 1 601 ? 17.007 9.283 -37.242 1.00 94.75 601 PHE A O 1
ATOM 4796 N N . PHE A 1 602 ? 18.540 9.078 -38.860 1.00 92.06 602 PHE A N 1
ATOM 4797 C CA . PHE A 1 602 ? 18.328 10.384 -39.481 1.00 92.06 602 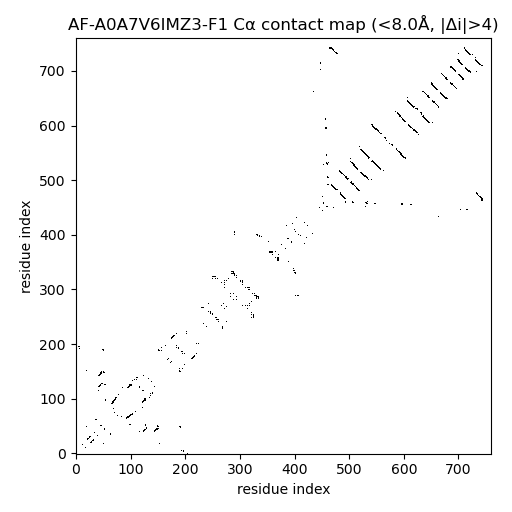PHE A CA 1
ATOM 4798 C C . PHE A 1 602 ? 17.570 10.188 -40.796 1.00 92.06 602 PHE A C 1
ATOM 4800 O O . PHE A 1 602 ? 18.153 9.800 -41.812 1.00 92.06 602 PHE A O 1
ATOM 4807 N N . ALA A 1 603 ? 16.255 10.411 -40.769 1.00 88.50 603 ALA A N 1
ATOM 4808 C CA . ALA A 1 603 ? 15.406 10.284 -41.951 1.00 88.50 603 ALA A CA 1
ATOM 4809 C C . ALA A 1 603 ? 15.620 11.458 -42.923 1.00 88.50 603 ALA A C 1
ATOM 4811 O O . ALA A 1 603 ? 15.652 11.255 -44.137 1.00 88.50 603 ALA A O 1
ATOM 4812 N N . SER A 1 604 ? 15.819 12.663 -42.384 1.00 86.19 604 SER A N 1
ATOM 4813 C CA . SER A 1 604 ? 16.149 13.893 -43.113 1.00 86.19 604 SER A CA 1
ATOM 4814 C C . SER A 1 604 ? 17.051 14.790 -42.249 1.00 86.19 604 SER A C 1
ATOM 4816 O O . SER A 1 604 ? 17.427 14.410 -41.140 1.00 86.19 604 SER A O 1
ATOM 4818 N N . SER A 1 605 ? 17.401 15.987 -42.730 1.00 75.94 605 SER A N 1
ATOM 4819 C CA . SER A 1 605 ? 18.112 16.993 -41.923 1.00 75.94 605 SER A CA 1
ATOM 4820 C C . SER A 1 605 ? 17.286 17.516 -40.740 1.00 75.94 605 SER A C 1
ATOM 4822 O O . SER A 1 605 ? 17.868 17.974 -39.762 1.00 75.94 605 SER A O 1
ATOM 4824 N N . ALA A 1 606 ? 15.954 17.431 -40.816 1.00 79.25 606 ALA A N 1
ATOM 4825 C CA . ALA A 1 606 ? 15.028 17.924 -39.796 1.00 79.25 606 ALA A CA 1
ATOM 4826 C C . ALA A 1 606 ? 14.285 16.803 -39.047 1.00 79.25 606 ALA A C 1
ATOM 4828 O O . ALA A 1 606 ? 13.626 17.073 -38.047 1.00 79.25 606 ALA A O 1
ATOM 4829 N N . THR A 1 607 ? 14.380 15.551 -39.508 1.00 90.44 607 THR A N 1
ATOM 4830 C CA . THR A 1 607 ? 13.695 14.403 -38.905 1.00 90.44 607 THR A CA 1
ATOM 4831 C C . THR A 1 607 ? 14.690 13.369 -38.408 1.00 90.44 607 THR A C 1
ATOM 4833 O O . THR A 1 607 ? 15.427 12.771 -39.200 1.00 90.44 607 THR A O 1
ATOM 4836 N N . SER A 1 608 ? 14.679 13.113 -37.100 1.00 93.56 608 SER A N 1
ATOM 4837 C CA . SER A 1 608 ? 15.557 12.123 -36.477 1.00 93.56 608 SER A CA 1
ATOM 4838 C C . SER A 1 608 ? 14.852 11.323 -35.388 1.00 93.56 608 SER A C 1
ATOM 4840 O O . SER A 1 608 ? 13.875 11.782 -34.803 1.00 93.56 608 SER A O 1
ATOM 4842 N N . PHE A 1 609 ? 15.356 10.120 -35.137 1.00 95.44 609 PHE A N 1
ATOM 4843 C CA . PHE A 1 609 ? 14.900 9.205 -34.102 1.00 95.44 609 PHE A CA 1
ATOM 4844 C C . PHE A 1 609 ? 16.115 8.691 -33.346 1.00 95.44 609 PHE A C 1
ATOM 4846 O O . PHE A 1 609 ? 17.113 8.309 -33.961 1.00 95.44 609 PHE A O 1
ATOM 4853 N N . ILE A 1 610 ? 16.047 8.668 -32.024 1.00 94.69 610 ILE A N 1
ATOM 4854 C CA . ILE A 1 610 ? 17.128 8.191 -31.170 1.00 94.69 610 ILE A CA 1
ATOM 4855 C C . ILE A 1 610 ? 16.525 7.267 -30.123 1.00 94.69 610 ILE A C 1
ATOM 4857 O O . ILE A 1 610 ? 15.556 7.620 -29.462 1.00 94.69 610 ILE A O 1
ATOM 4861 N N . ALA A 1 611 ? 17.106 6.085 -29.964 1.00 97.06 611 ALA A N 1
ATOM 4862 C CA . ALA A 1 611 ? 16.723 5.128 -28.939 1.00 97.06 611 ALA A CA 1
ATOM 4863 C C . ALA A 1 611 ? 17.977 4.601 -28.251 1.00 97.06 611 ALA A C 1
ATOM 4865 O O . ALA A 1 611 ? 18.966 4.302 -28.920 1.00 97.06 611 ALA A O 1
ATOM 4866 N N . GLY A 1 612 ? 17.951 4.439 -26.934 1.00 96.62 612 GLY A N 1
ATOM 4867 C CA . GLY A 1 612 ? 19.107 3.906 -26.227 1.00 96.62 612 GLY A CA 1
ATOM 4868 C C . GLY A 1 612 ? 18.768 3.215 -24.921 1.00 96.62 612 GLY A C 1
ATOM 4869 O O . GLY A 1 612 ? 17.702 3.413 -24.341 1.00 96.62 612 GLY A O 1
ATOM 4870 N N . VAL A 1 613 ? 19.721 2.397 -24.486 1.00 97.62 613 VAL A N 1
ATOM 4871 C CA . VAL A 1 613 ? 19.725 1.684 -23.211 1.00 97.62 613 VAL A CA 1
ATOM 4872 C C . VAL A 1 613 ? 21.078 1.874 -22.537 1.00 97.62 613 VAL A C 1
ATOM 4874 O O . VAL A 1 613 ? 22.113 1.799 -23.199 1.00 97.62 613 VAL A O 1
ATOM 4877 N N . SER A 1 614 ? 21.094 2.107 -21.231 1.00 96.62 614 SER A N 1
ATOM 4878 C CA . SER A 1 614 ? 22.320 2.120 -20.431 1.00 96.62 614 SER A CA 1
ATOM 4879 C C . SER A 1 614 ? 22.113 1.416 -19.096 1.00 96.62 614 SER A C 1
ATOM 4881 O O . SER A 1 614 ? 20.998 1.362 -18.584 1.00 96.62 614 SER A O 1
ATOM 4883 N N . ALA A 1 615 ? 23.185 0.844 -18.554 1.00 96.31 615 ALA A N 1
ATOM 4884 C CA . ALA A 1 615 ? 23.230 0.178 -17.264 1.00 96.31 615 ALA A CA 1
ATOM 4885 C C . ALA A 1 615 ? 24.452 0.672 -16.474 1.00 96.31 615 ALA A C 1
ATOM 4887 O O . ALA A 1 615 ? 25.596 0.451 -16.871 1.00 96.31 615 ALA A O 1
ATOM 4888 N N . SER A 1 616 ? 24.191 1.345 -15.359 1.00 94.00 616 SER A N 1
ATOM 4889 C CA . SER A 1 616 ? 25.161 1.855 -14.389 1.00 94.00 616 SER A CA 1
ATOM 4890 C C . SER A 1 616 ? 25.310 0.900 -13.204 1.00 94.00 616 SER A C 1
ATOM 4892 O O . SER A 1 616 ? 24.381 0.159 -12.880 1.00 94.00 616 SER A O 1
ATOM 4894 N N . HIS A 1 617 ? 26.449 0.959 -12.514 1.00 93.75 617 HIS A N 1
ATOM 4895 C CA . HIS A 1 617 ? 26.737 0.177 -11.302 1.00 93.75 617 HIS A CA 1
ATOM 4896 C C . HIS A 1 617 ? 26.741 -1.337 -11.497 1.00 93.75 617 HIS A C 1
ATOM 4898 O O . HIS A 1 617 ? 26.269 -2.093 -10.644 1.00 93.75 617 HIS A O 1
ATOM 4904 N N . LEU A 1 618 ? 27.298 -1.804 -12.616 1.00 94.56 618 LEU A N 1
ATOM 4905 C CA . LEU A 1 618 ? 27.304 -3.224 -12.980 1.00 94.56 618 LEU A CA 1
ATOM 4906 C C . LEU A 1 618 ? 28.042 -4.109 -11.962 1.00 94.56 618 LEU A C 1
ATOM 4908 O O . LEU A 1 618 ? 27.701 -5.279 -11.805 1.00 94.56 618 LEU A O 1
ATOM 4912 N N . ASN A 1 619 ? 29.004 -3.556 -11.220 1.00 93.75 619 ASN A N 1
ATOM 4913 C CA . ASN A 1 619 ? 29.705 -4.241 -10.131 1.00 93.75 619 ASN A CA 1
ATOM 4914 C C . ASN A 1 619 ? 29.025 -4.139 -8.754 1.00 93.75 619 ASN A C 1
ATOM 4916 O O . ASN A 1 619 ? 29.553 -4.703 -7.797 1.00 93.75 619 ASN A O 1
ATOM 4920 N N . GLN A 1 620 ? 27.893 -3.439 -8.632 1.00 92.50 620 GLN A N 1
ATOM 4921 C CA . GLN A 1 620 ? 27.135 -3.257 -7.387 1.00 92.50 620 GLN A CA 1
ATOM 4922 C C . GLN A 1 620 ? 28.011 -2.963 -6.148 1.00 92.50 620 GLN A C 1
ATOM 4924 O O . GLN A 1 620 ? 28.039 -3.761 -5.199 1.00 92.50 620 GLN A O 1
ATOM 4929 N N . PRO A 1 621 ? 28.767 -1.848 -6.141 1.00 89.94 621 PRO A N 1
ATOM 4930 C CA . PRO A 1 621 ? 29.744 -1.559 -5.096 1.00 89.94 621 PRO A CA 1
ATOM 4931 C C . PRO A 1 621 ? 29.121 -1.487 -3.695 1.00 89.94 621 PRO A C 1
ATOM 4933 O O . PRO A 1 621 ? 27.968 -1.091 -3.518 1.00 89.94 621 PRO A O 1
ATOM 4936 N N . ARG A 1 622 ? 29.894 -1.861 -2.666 1.00 86.94 622 ARG A N 1
ATOM 4937 C CA . ARG A 1 622 ? 29.472 -1.765 -1.259 1.00 86.94 622 ARG A CA 1
ATOM 4938 C C . ARG A 1 622 ? 29.478 -0.301 -0.812 1.00 86.94 622 ARG A C 1
ATOM 4940 O O . ARG A 1 622 ? 30.477 0.387 -0.982 1.00 86.94 622 ARG A O 1
ATOM 4947 N N . MET A 1 623 ? 28.387 0.140 -0.190 1.00 81.25 623 MET A N 1
ATOM 4948 C CA . MET A 1 623 ? 28.177 1.544 0.195 1.00 81.25 623 MET A CA 1
ATOM 4949 C C . MET A 1 623 ? 27.904 1.754 1.684 1.00 81.25 623 MET A C 1
ATOM 4951 O O . MET A 1 623 ? 27.482 2.839 2.073 1.00 81.25 623 MET A O 1
ATOM 4955 N N . SER A 1 624 ? 28.083 0.729 2.517 1.00 81.38 624 SER A N 1
ATOM 4956 C CA . SER A 1 624 ? 27.816 0.870 3.947 1.00 81.38 624 SER A CA 1
ATOM 4957 C C . SER A 1 624 ? 28.960 1.565 4.682 1.00 81.38 624 SER A C 1
ATOM 4959 O O . SER A 1 624 ? 30.124 1.179 4.528 1.00 81.38 624 SER A O 1
ATOM 4961 N N . PHE A 1 625 ? 28.603 2.553 5.506 1.00 79.94 625 PHE A N 1
ATOM 4962 C CA . PHE A 1 625 ? 29.499 3.172 6.483 1.00 79.94 625 PHE A CA 1
ATOM 4963 C C . PHE A 1 625 ? 29.726 2.255 7.698 1.00 79.94 625 PHE A C 1
ATOM 4965 O O . PHE A 1 625 ? 30.712 2.413 8.412 1.00 79.94 625 PHE A O 1
ATOM 4972 N N . GLU A 1 626 ? 28.891 1.228 7.879 1.00 75.44 626 GLU A N 1
ATOM 4973 C CA . GLU A 1 626 ? 29.034 0.238 8.942 1.00 75.44 626 GLU A CA 1
ATOM 4974 C C . GLU A 1 626 ? 29.677 -1.073 8.475 1.00 75.44 626 GLU A C 1
ATOM 4976 O O . GLU A 1 626 ? 29.518 -1.545 7.342 1.00 75.44 626 GLU A O 1
ATOM 4981 N N . ASN A 1 627 ? 30.398 -1.715 9.395 1.00 64.94 627 ASN A N 1
ATOM 4982 C CA . ASN A 1 627 ? 31.089 -2.973 9.122 1.00 64.94 627 ASN A CA 1
ATOM 4983 C C . ASN A 1 627 ? 30.131 -4.175 9.009 1.00 64.94 627 ASN A C 1
ATOM 4985 O O . ASN A 1 627 ? 30.408 -5.082 8.220 1.00 64.94 627 ASN A O 1
ATOM 4989 N N . SER A 1 628 ? 29.005 -4.161 9.728 1.00 56.59 628 SER A N 1
ATOM 4990 C CA . SER A 1 628 ? 28.038 -5.268 9.841 1.00 56.59 628 SER A CA 1
ATOM 4991 C C . SER A 1 628 ? 27.029 -5.340 8.685 1.00 56.59 628 SER A C 1
ATOM 4993 O O . SER A 1 628 ? 26.506 -6.415 8.395 1.00 56.59 628 SER A O 1
ATOM 4995 N N . SER A 1 629 ? 26.764 -4.230 7.985 1.00 61.84 629 SER A N 1
ATOM 4996 C CA . SER A 1 629 ? 25.716 -4.168 6.959 1.00 61.84 629 SER A CA 1
ATOM 4997 C C . SER A 1 629 ? 26.258 -4.296 5.525 1.00 61.84 629 SER A C 1
ATOM 4999 O O . SER A 1 629 ? 27.155 -3.578 5.067 1.00 61.84 629 SER A O 1
ATOM 5001 N N . LEU A 1 630 ? 25.687 -5.248 4.779 1.00 67.19 630 LEU A N 1
ATOM 5002 C CA . LEU A 1 630 ? 25.993 -5.548 3.374 1.00 67.19 630 LEU A CA 1
ATOM 5003 C C . LEU A 1 630 ? 25.081 -4.751 2.424 1.00 67.19 630 LEU A C 1
ATOM 5005 O O . LEU A 1 630 ? 24.341 -5.314 1.620 1.00 67.19 630 LEU A O 1
ATOM 5009 N N . VAL A 1 631 ? 25.130 -3.419 2.505 1.00 80.00 631 VAL A N 1
ATOM 5010 C CA . VAL A 1 631 ? 24.390 -2.544 1.578 1.00 80.00 631 VAL A CA 1
ATOM 5011 C C . VAL A 1 631 ? 25.213 -2.324 0.306 1.00 80.00 631 VAL A C 1
ATOM 5013 O O . VAL A 1 631 ? 26.346 -1.837 0.367 1.00 80.00 631 VAL A O 1
ATOM 5016 N N . ARG A 1 632 ? 24.648 -2.686 -0.851 1.00 86.38 632 ARG A N 1
ATOM 5017 C CA . ARG A 1 632 ? 25.256 -2.521 -2.184 1.00 86.38 632 ARG A CA 1
ATOM 5018 C C . ARG A 1 632 ? 24.475 -1.523 -3.032 1.00 86.38 632 ARG A C 1
ATOM 5020 O O . ARG A 1 632 ? 23.254 -1.447 -2.899 1.00 86.38 632 ARG A O 1
ATOM 5027 N N . LEU A 1 633 ? 25.173 -0.796 -3.905 1.00 87.94 633 LEU A N 1
ATOM 5028 C CA . LEU A 1 633 ? 24.568 0.077 -4.911 1.00 87.94 633 LEU A CA 1
ATOM 5029 C C . LEU A 1 633 ? 23.871 -0.783 -5.965 1.00 87.94 633 LEU A C 1
ATOM 5031 O O . LEU A 1 633 ? 24.543 -1.570 -6.630 1.00 87.94 633 LEU A O 1
ATOM 5035 N N . PRO A 1 634 ? 22.546 -0.693 -6.130 1.00 90.62 634 PRO A N 1
ATOM 5036 C CA . PRO A 1 634 ? 21.874 -1.483 -7.145 1.00 90.62 634 PRO A CA 1
ATOM 5037 C C . PRO A 1 634 ? 22.203 -0.975 -8.548 1.00 90.62 634 PRO A C 1
ATOM 5039 O O . PRO A 1 634 ? 22.372 0.230 -8.750 1.00 90.62 634 PRO A O 1
ATOM 5042 N N . VAL A 1 635 ? 22.205 -1.899 -9.512 1.00 92.00 635 VAL A N 1
ATOM 5043 C CA . VAL A 1 635 ? 22.300 -1.570 -10.940 1.00 92.00 635 VAL A CA 1
ATOM 5044 C C . VAL A 1 635 ? 21.166 -0.617 -11.304 1.00 92.00 635 VAL A C 1
ATOM 5046 O O . VAL A 1 635 ? 20.004 -0.880 -10.977 1.00 92.00 635 VAL A O 1
ATOM 5049 N N . ARG A 1 636 ? 21.507 0.471 -11.995 1.00 92.81 636 ARG A N 1
ATOM 5050 C CA . ARG A 1 636 ? 20.537 1.417 -12.550 1.00 92.81 636 ARG A CA 1
ATOM 5051 C C . ARG A 1 636 ? 20.468 1.247 -14.055 1.00 92.81 636 ARG A C 1
ATOM 5053 O O . ARG A 1 636 ? 21.495 1.332 -14.714 1.00 92.81 636 ARG A O 1
ATOM 5060 N N . THR A 1 637 ? 19.276 1.036 -14.595 1.00 93.94 637 THR A N 1
ATOM 5061 C CA . THR A 1 637 ? 19.054 0.877 -16.036 1.00 93.94 637 THR A CA 1
ATOM 5062 C C . THR A 1 637 ? 18.226 2.033 -16.568 1.00 93.94 637 THR A C 1
ATOM 5064 O O . THR A 1 637 ? 17.142 2.280 -16.048 1.00 93.94 637 THR A O 1
ATOM 5067 N N . ASN A 1 638 ? 18.697 2.701 -17.619 1.00 93.69 638 ASN A N 1
ATOM 5068 C CA . ASN A 1 638 ? 17.946 3.735 -18.323 1.00 93.69 638 ASN A CA 1
ATOM 5069 C C . ASN A 1 638 ? 17.533 3.233 -19.708 1.00 93.69 638 ASN A C 1
ATOM 5071 O O . ASN A 1 638 ? 18.336 2.624 -20.414 1.00 93.69 638 ASN A O 1
ATOM 5075 N N . LEU A 1 639 ? 16.306 3.544 -20.117 1.00 95.31 639 LEU A N 1
ATOM 5076 C CA . LEU A 1 639 ? 15.817 3.408 -21.487 1.00 95.31 639 LEU A CA 1
ATOM 5077 C C . LEU A 1 639 ? 15.275 4.759 -21.929 1.00 95.31 639 LEU A C 1
ATOM 5079 O O . LEU A 1 639 ? 14.610 5.445 -21.156 1.00 95.31 639 LEU A O 1
ATOM 5083 N N . TYR A 1 640 ? 15.529 5.144 -23.170 1.00 94.94 640 TYR A N 1
ATOM 5084 C CA . TYR A 1 640 ? 14.944 6.359 -23.718 1.00 94.94 640 TYR A CA 1
ATOM 5085 C C . TYR A 1 640 ? 14.663 6.223 -25.200 1.00 94.94 640 TYR A C 1
ATOM 5087 O O . TYR A 1 640 ? 15.342 5.496 -25.929 1.00 94.94 640 TYR A O 1
ATOM 5095 N N . PHE A 1 641 ? 13.665 6.979 -25.631 1.00 96.25 641 PHE A N 1
ATOM 5096 C CA . PHE A 1 641 ? 13.349 7.195 -27.024 1.00 96.25 641 PHE A CA 1
ATOM 5097 C C . PHE A 1 641 ? 13.031 8.672 -27.234 1.00 96.25 641 PHE A C 1
ATOM 5099 O O . PHE A 1 641 ? 12.273 9.280 -26.477 1.00 96.25 641 PHE A O 1
ATOM 5106 N N . SER A 1 642 ? 13.624 9.250 -28.266 1.00 94.69 642 SER A N 1
ATOM 5107 C CA . SER A 1 642 ? 13.404 10.624 -28.677 1.00 94.69 642 SER A CA 1
ATOM 5108 C C . SER A 1 642 ? 13.208 10.686 -30.177 1.00 94.69 642 SER A C 1
ATOM 5110 O O . SER A 1 642 ? 13.739 9.876 -30.940 1.00 94.69 642 SER A O 1
ATOM 5112 N N . SER A 1 643 ? 12.433 11.665 -30.610 1.00 94.69 643 SER A N 1
ATOM 5113 C CA . SER A 1 643 ? 12.308 11.971 -32.025 1.00 94.69 643 SER A CA 1
ATOM 5114 C C . SER A 1 643 ? 12.224 13.469 -32.226 1.00 94.69 643 SER A C 1
ATOM 5116 O O . SER A 1 643 ? 11.895 14.204 -31.300 1.00 94.69 643 SER A O 1
ATOM 5118 N N . THR A 1 644 ? 12.557 13.908 -33.429 1.00 94.12 644 THR A N 1
ATOM 5119 C CA . THR A 1 644 ? 12.458 15.296 -33.868 1.00 94.12 644 THR A CA 1
ATOM 5120 C C . THR A 1 644 ? 11.698 15.301 -35.177 1.00 94.12 644 THR A C 1
ATOM 5122 O O . THR A 1 644 ? 12.066 14.562 -36.091 1.00 94.12 644 THR A O 1
ATOM 5125 N N . PHE A 1 645 ? 10.662 16.128 -35.274 1.00 92.75 645 PHE A N 1
ATOM 5126 C CA . PHE A 1 645 ? 9.855 16.297 -36.478 1.00 92.75 645 PHE A CA 1
ATOM 5127 C C . PHE A 1 645 ? 9.702 17.781 -36.815 1.00 92.75 645 PHE A C 1
ATOM 5129 O O . PHE A 1 645 ? 9.401 18.565 -35.914 1.00 92.75 645 PHE A O 1
ATOM 5136 N N . PRO A 1 646 ? 9.844 18.188 -38.086 1.00 92.25 646 PRO A N 1
ATOM 5137 C CA . PRO A 1 646 ? 9.434 19.516 -38.512 1.00 92.25 646 PRO A CA 1
ATOM 5138 C C . PRO A 1 646 ? 7.906 19.579 -38.594 1.00 92.25 646 PRO A C 1
ATOM 5140 O O . PRO A 1 646 ? 7.279 18.761 -39.264 1.00 92.25 646 PRO A O 1
ATOM 5143 N N . VAL A 1 647 ? 7.313 20.550 -37.905 1.00 90.69 647 VAL A N 1
ATOM 5144 C CA . VAL A 1 647 ? 5.885 20.891 -38.026 1.00 90.69 647 VAL A CA 1
ATOM 5145 C C . VAL A 1 647 ? 5.699 21.967 -39.098 1.00 90.69 647 VAL A C 1
ATOM 5147 O O . VAL A 1 647 ? 4.724 21.945 -39.842 1.00 90.69 647 VAL A O 1
ATOM 5150 N N . SER A 1 648 ? 6.659 22.886 -39.203 1.00 88.06 648 SER A N 1
ATOM 5151 C CA . SER A 1 648 ? 6.769 23.896 -40.259 1.00 88.06 648 SER A CA 1
ATOM 5152 C C . SER A 1 648 ? 8.248 24.220 -40.514 1.00 88.06 648 SER A C 1
ATOM 5154 O O . SER A 1 648 ? 9.128 23.637 -39.878 1.00 88.06 648 SER A O 1
ATOM 5156 N N . GLU A 1 649 ? 8.546 25.162 -41.413 1.00 83.69 649 GLU A N 1
ATOM 5157 C CA . GLU A 1 649 ? 9.926 25.608 -41.680 1.00 83.69 649 GLU A CA 1
ATOM 5158 C C . GLU A 1 649 ? 10.622 26.207 -40.447 1.00 83.69 649 GLU A C 1
ATOM 5160 O O . GLU A 1 649 ? 11.846 26.152 -40.332 1.00 83.69 649 GLU A O 1
ATOM 5165 N N . SER A 1 650 ? 9.845 26.747 -39.505 1.00 86.81 650 SER A N 1
ATOM 5166 C CA . SER A 1 650 ? 10.354 27.428 -38.312 1.00 86.81 650 SER A CA 1
ATOM 5167 C C . SER A 1 650 ? 10.013 26.709 -37.008 1.00 86.81 650 SER A C 1
ATOM 5169 O O . SER A 1 650 ? 10.345 27.221 -35.947 1.00 86.81 650 SER A O 1
ATOM 5171 N N . LEU A 1 651 ? 9.355 25.546 -37.035 1.00 90.06 651 LEU A N 1
ATOM 5172 C CA . LEU A 1 651 ? 8.897 24.868 -35.818 1.00 90.06 651 LEU A CA 1
ATOM 5173 C C . LEU A 1 651 ? 9.230 23.375 -35.832 1.00 90.06 651 LEU A C 1
ATOM 5175 O O . LEU A 1 651 ? 8.834 22.646 -36.743 1.00 90.06 651 LEU A O 1
ATOM 5179 N N . LEU A 1 652 ? 9.897 22.915 -34.774 1.00 91.12 652 LEU A N 1
ATOM 5180 C CA . LEU A 1 652 ? 10.240 21.517 -34.528 1.00 91.12 652 LEU A CA 1
ATOM 5181 C C . LEU A 1 652 ? 9.498 20.978 -33.303 1.00 91.12 652 LEU A C 1
ATOM 5183 O O . LEU A 1 652 ? 9.448 21.617 -32.254 1.00 91.12 652 LEU A O 1
ATOM 5187 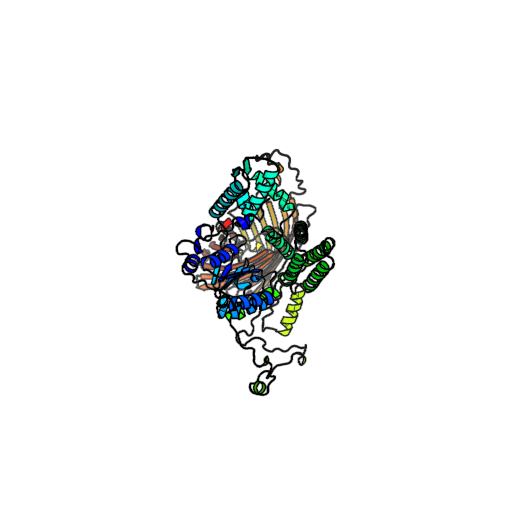N N . LEU A 1 653 ? 8.990 19.756 -33.412 1.00 94.12 653 LEU A N 1
ATOM 5188 C CA . LEU A 1 653 ? 8.381 18.992 -32.330 1.00 94.12 653 LEU A CA 1
ATOM 5189 C C . LEU A 1 653 ? 9.335 17.880 -31.894 1.00 94.12 653 LEU A C 1
ATOM 5191 O O . LEU A 1 653 ? 9.748 17.062 -32.716 1.00 94.12 653 LEU A O 1
ATOM 5195 N N . ASN A 1 654 ? 9.648 17.821 -30.602 1.00 93.69 654 ASN A N 1
ATOM 5196 C CA . ASN A 1 654 ? 10.558 16.830 -30.033 1.00 93.69 654 ASN A CA 1
ATOM 5197 C C . ASN A 1 654 ? 9.875 16.004 -28.933 1.00 93.69 654 ASN A C 1
ATOM 5199 O O . ASN A 1 654 ? 10.027 16.331 -27.750 1.00 93.69 654 ASN A O 1
ATOM 5203 N N . PRO A 1 655 ? 9.086 14.971 -29.277 1.00 95.31 655 PRO A N 1
ATOM 5204 C CA . PRO A 1 655 ? 8.517 14.082 -28.278 1.00 95.31 655 PRO A CA 1
ATOM 5205 C C . PRO A 1 655 ? 9.572 13.107 -27.746 1.00 95.31 655 PRO A C 1
ATOM 5207 O O . PRO A 1 655 ? 10.464 12.643 -28.468 1.00 95.31 655 PRO A O 1
ATOM 5210 N N . MET A 1 656 ? 9.462 12.804 -26.456 1.00 93.81 656 MET A N 1
ATOM 5211 C CA . MET A 1 656 ? 10.450 12.042 -25.707 1.00 93.81 656 MET A CA 1
ATOM 5212 C C . MET A 1 656 ? 9.798 11.190 -24.626 1.00 93.81 656 MET A C 1
ATOM 5214 O O . MET A 1 656 ? 8.875 11.627 -23.942 1.00 93.81 656 MET A O 1
ATOM 5218 N N . ILE A 1 657 ? 10.354 10.000 -24.432 1.00 94.75 657 ILE A N 1
ATOM 5219 C CA . ILE A 1 657 ? 10.109 9.144 -23.279 1.00 94.75 657 ILE A CA 1
ATOM 5220 C C . ILE A 1 657 ? 11.445 8.678 -22.699 1.00 94.75 657 ILE A C 1
ATOM 5222 O O . ILE A 1 657 ? 12.372 8.329 -23.432 1.00 94.75 657 ILE A O 1
ATOM 5226 N N . PHE A 1 658 ? 11.541 8.686 -21.379 1.00 93.19 658 PHE A N 1
ATOM 5227 C CA . PHE A 1 658 ? 12.682 8.235 -20.599 1.00 93.19 658 PHE A CA 1
ATOM 5228 C C . PHE A 1 658 ? 12.174 7.400 -19.427 1.00 93.19 658 PHE A C 1
ATOM 5230 O O . PHE A 1 658 ? 11.250 7.805 -18.723 1.00 93.19 658 PHE A O 1
ATOM 5237 N N . THR A 1 659 ? 12.787 6.246 -19.199 1.00 92.62 659 THR A N 1
ATOM 5238 C CA . THR A 1 659 ? 12.489 5.387 -18.056 1.00 92.62 659 THR A CA 1
ATOM 5239 C C . THR A 1 659 ? 13.772 4.991 -17.345 1.00 92.62 659 THR A C 1
ATOM 5241 O O . THR A 1 659 ? 14.711 4.550 -18.009 1.00 92.62 659 THR A O 1
ATOM 5244 N N . SER A 1 660 ? 13.800 5.081 -16.019 1.00 91.31 660 SER A N 1
ATOM 5245 C CA . SER A 1 660 ? 14.918 4.628 -15.189 1.00 91.31 660 SER A CA 1
ATOM 5246 C C . SER A 1 660 ? 14.449 3.601 -14.168 1.00 91.31 660 SER A C 1
ATOM 5248 O O . SER A 1 660 ? 13.386 3.762 -13.573 1.00 91.31 660 SER A O 1
ATOM 5250 N N . PHE A 1 661 ? 15.242 2.554 -13.952 1.00 89.38 661 PHE A N 1
ATOM 5251 C CA . PHE A 1 661 ? 14.965 1.486 -12.993 1.00 89.38 661 PHE A CA 1
ATOM 5252 C C . PHE A 1 661 ? 16.187 1.253 -12.108 1.00 89.38 661 PHE A C 1
ATOM 5254 O O . PHE A 1 661 ? 17.267 0.959 -12.618 1.00 89.38 661 PHE A O 1
ATOM 5261 N N . GLN A 1 662 ? 16.024 1.326 -10.788 1.00 85.81 662 GLN A N 1
ATOM 5262 C CA . GLN A 1 662 ? 17.075 1.031 -9.815 1.00 85.81 662 GLN A CA 1
ATOM 5263 C C . GLN A 1 662 ? 16.483 0.382 -8.560 1.00 85.81 662 GLN A C 1
ATOM 5265 O O . GLN A 1 662 ? 15.931 1.039 -7.676 1.00 85.81 662 GLN A O 1
ATOM 5270 N N . ARG A 1 663 ? 16.602 -0.947 -8.464 1.00 82.06 663 ARG A N 1
ATOM 5271 C CA . ARG A 1 663 ? 15.976 -1.772 -7.413 1.00 82.06 663 ARG A CA 1
ATOM 5272 C C . ARG A 1 663 ? 14.463 -1.528 -7.306 1.00 82.06 663 ARG A C 1
ATOM 5274 O O . ARG A 1 663 ? 13.723 -2.102 -8.089 1.00 82.06 663 ARG A O 1
ATOM 5281 N N . ARG A 1 664 ? 14.005 -0.720 -6.341 1.00 71.81 664 ARG A N 1
ATOM 5282 C CA . ARG A 1 664 ? 12.584 -0.353 -6.164 1.00 71.81 664 ARG A CA 1
ATOM 5283 C C . ARG A 1 664 ? 12.193 0.955 -6.823 1.00 71.81 664 ARG A C 1
ATOM 5285 O O . ARG A 1 664 ? 11.006 1.235 -6.951 1.00 71.81 664 ARG A O 1
ATOM 5292 N N . PHE A 1 665 ? 13.180 1.778 -7.146 1.00 74.06 665 PHE A N 1
ATOM 5293 C CA . PHE A 1 665 ? 12.940 3.059 -7.763 1.00 74.06 665 PHE A CA 1
ATOM 5294 C C . PHE A 1 665 ? 12.672 2.830 -9.247 1.00 74.06 665 PHE A C 1
ATOM 5296 O O . PHE A 1 665 ? 13.492 2.226 -9.940 1.00 74.06 665 PHE A O 1
ATOM 5303 N N . TYR A 1 666 ? 11.513 3.279 -9.714 1.00 82.50 666 TYR A N 1
ATOM 5304 C CA . TYR A 1 666 ? 11.197 3.349 -11.128 1.00 82.50 666 TYR A CA 1
ATOM 5305 C C . TYR A 1 666 ? 10.724 4.764 -11.434 1.00 82.50 666 TYR A C 1
ATOM 5307 O O . TYR A 1 666 ? 9.898 5.326 -10.719 1.00 82.50 666 TYR A O 1
ATOM 5315 N N . GLU A 1 667 ? 11.264 5.336 -12.497 1.00 87.50 667 GLU A N 1
ATOM 5316 C CA . GLU A 1 667 ? 10.926 6.673 -12.955 1.00 87.50 667 GLU A CA 1
ATOM 5317 C C . GLU A 1 667 ? 10.515 6.581 -14.414 1.00 87.50 667 GLU A C 1
ATOM 5319 O O . GLU A 1 667 ? 11.217 5.971 -15.217 1.00 87.50 667 GLU A O 1
ATOM 5324 N N . VAL A 1 668 ? 9.379 7.177 -14.761 1.00 91.06 668 VAL A N 1
ATOM 5325 C CA . VAL A 1 668 ? 8.900 7.265 -16.141 1.00 91.06 668 VAL A CA 1
ATOM 5326 C C . VAL A 1 668 ? 8.603 8.726 -16.423 1.00 91.06 668 VAL A C 1
ATOM 5328 O O . VAL A 1 668 ? 7.700 9.300 -15.822 1.00 91.06 668 VAL A O 1
ATOM 5331 N N . ASN A 1 669 ? 9.364 9.321 -17.334 1.00 92.38 669 ASN A N 1
ATOM 5332 C CA . ASN A 1 669 ? 9.143 10.669 -17.836 1.00 92.38 669 ASN A CA 1
ATOM 5333 C C . ASN A 1 669 ? 8.727 10.568 -19.294 1.00 92.38 669 ASN A C 1
ATOM 5335 O O . ASN A 1 669 ? 9.398 9.917 -20.092 1.00 92.38 669 ASN A O 1
ATOM 5339 N N . PHE A 1 670 ? 7.666 11.257 -19.669 1.00 94.81 670 PHE A N 1
ATOM 5340 C CA . PHE A 1 670 ? 7.344 11.468 -21.071 1.00 94.81 670 PHE A CA 1
ATOM 5341 C C . PHE A 1 670 ? 6.885 12.897 -21.275 1.00 94.81 670 PHE A C 1
ATOM 5343 O O . PHE A 1 670 ? 6.353 13.534 -20.369 1.00 94.81 670 PHE A O 1
ATOM 5350 N N . GLY A 1 671 ? 7.115 13.420 -22.463 1.00 94.50 671 GLY A N 1
ATOM 5351 C CA . GLY A 1 671 ? 6.795 14.801 -22.744 1.00 94.50 671 GLY A CA 1
ATOM 5352 C C . GLY A 1 671 ? 7.146 15.195 -24.152 1.00 94.50 671 GLY A C 1
ATOM 5353 O O . GLY A 1 671 ? 7.554 14.381 -24.985 1.00 94.50 671 GLY A O 1
ATOM 5354 N N . VAL A 1 672 ? 6.969 16.478 -24.409 1.00 94.88 672 VAL A N 1
ATOM 5355 C CA . VAL A 1 672 ? 7.202 17.068 -25.713 1.00 94.88 672 VAL A CA 1
ATOM 5356 C C . VAL A 1 672 ? 7.856 18.426 -25.551 1.00 94.88 672 VAL A C 1
ATOM 5358 O O . VAL A 1 672 ? 7.479 19.206 -24.678 1.00 94.88 672 VAL A O 1
ATOM 5361 N N . ASN A 1 673 ? 8.847 18.701 -26.395 1.00 93.56 673 ASN A N 1
ATOM 5362 C CA . ASN A 1 673 ? 9.502 19.999 -26.485 1.00 93.56 673 ASN A CA 1
ATOM 5363 C C . ASN A 1 673 ? 9.292 20.599 -27.877 1.00 93.56 673 ASN A C 1
ATOM 5365 O O . ASN A 1 673 ? 9.699 20.010 -28.880 1.00 93.56 673 ASN A O 1
ATOM 5369 N N . LEU A 1 674 ? 8.666 21.767 -27.934 1.00 94.19 674 LEU A N 1
ATOM 5370 C CA . LEU A 1 674 ? 8.468 22.551 -29.150 1.00 94.19 674 LEU A CA 1
ATOM 5371 C C . LEU A 1 674 ? 9.632 23.533 -29.285 1.00 94.19 674 LEU A C 1
ATOM 5373 O O . LEU A 1 674 ? 9.759 24.407 -28.438 1.00 94.19 674 LEU A O 1
ATOM 5377 N N . GLU A 1 675 ? 10.474 23.407 -30.314 1.00 91.50 675 GLU A N 1
ATOM 5378 C CA . GLU A 1 675 ? 11.568 24.348 -30.612 1.00 91.50 675 GLU A CA 1
ATOM 5379 C C . GLU A 1 675 ? 11.196 25.224 -31.822 1.00 91.50 675 GLU A C 1
ATOM 5381 O O . GLU A 1 675 ? 11.008 24.719 -32.926 1.00 91.50 675 GLU A O 1
ATOM 5386 N N . TYR A 1 676 ? 11.116 26.540 -31.627 1.00 91.31 676 TYR A N 1
ATOM 5387 C CA . TYR A 1 676 ? 10.951 27.537 -32.682 1.00 91.31 676 TYR A CA 1
ATOM 5388 C C . TYR A 1 676 ? 12.317 28.052 -33.159 1.00 91.31 676 TYR A C 1
ATOM 5390 O O . TYR A 1 676 ? 13.167 28.459 -32.360 1.00 91.31 676 TYR A O 1
ATOM 5398 N N . LEU A 1 677 ? 12.520 28.033 -34.472 1.00 86.50 677 LEU A N 1
ATOM 5399 C CA . LEU A 1 677 ? 13.710 28.471 -35.189 1.00 86.50 677 LEU A CA 1
ATOM 5400 C C . LEU A 1 677 ? 13.488 29.892 -35.715 1.00 86.50 677 LEU A C 1
ATOM 5402 O O . LEU A 1 677 ? 12.615 30.124 -36.550 1.00 86.50 677 LEU A O 1
ATOM 5406 N N . PHE A 1 678 ? 14.320 30.836 -35.289 1.00 82.94 678 PHE A N 1
ATOM 5407 C CA . PHE A 1 678 ? 14.346 32.167 -35.889 1.00 82.94 678 PHE A CA 1
ATOM 5408 C C . PHE A 1 678 ? 15.235 32.127 -37.147 1.00 82.94 678 PHE A C 1
ATOM 5410 O O . PHE A 1 678 ? 16.448 31.941 -37.046 1.00 82.94 678 PHE A O 1
ATOM 5417 N N . ALA A 1 679 ? 14.637 32.252 -38.336 1.00 60.25 679 ALA A N 1
ATOM 5418 C CA . ALA A 1 679 ? 15.349 32.388 -39.616 1.00 60.25 679 ALA A CA 1
ATOM 5419 C C . ALA A 1 679 ? 15.973 33.797 -39.755 1.00 60.25 679 ALA A C 1
ATOM 5421 O O . ALA A 1 679 ? 15.382 34.762 -39.282 1.00 60.25 679 ALA A O 1
ATOM 5422 N N . ASP A 1 680 ? 17.099 34.069 -40.426 1.00 50.91 680 ASP A N 1
ATOM 5423 C CA . ASP A 1 680 ? 18.244 33.287 -40.916 1.00 50.91 680 ASP A CA 1
ATOM 5424 C C . ASP A 1 680 ? 19.384 34.299 -41.208 1.00 50.91 680 ASP A C 1
ATOM 5426 O O . ASP A 1 680 ? 19.199 35.260 -41.955 1.00 50.91 680 ASP A O 1
ATOM 5430 N N . LYS A 1 681 ? 20.572 34.097 -40.633 1.00 39.53 681 LYS A N 1
ATOM 5431 C CA . LYS A 1 681 ? 21.854 34.517 -41.224 1.00 39.53 681 LYS A CA 1
ATOM 5432 C C . LYS A 1 681 ? 22.874 33.453 -40.844 1.00 39.53 681 LYS A C 1
ATOM 5434 O O . LYS A 1 681 ? 23.280 33.403 -39.688 1.00 39.53 681 LYS A O 1
ATOM 5439 N N . ARG A 1 682 ? 23.208 32.619 -41.837 1.00 43.38 682 ARG A N 1
ATOM 5440 C CA . ARG A 1 682 ? 24.296 31.632 -42.070 1.00 43.38 682 ARG A CA 1
ATOM 5441 C C . ARG A 1 682 ? 25.384 31.294 -41.027 1.00 43.38 682 ARG A C 1
ATOM 5443 O O . ARG A 1 682 ? 26.143 30.382 -41.312 1.00 43.38 682 ARG A O 1
ATOM 5450 N N . ASP A 1 683 ? 25.443 31.896 -39.846 1.00 45.53 683 ASP A N 1
ATOM 5451 C CA . ASP A 1 683 ? 26.338 31.498 -38.748 1.00 45.53 683 ASP A CA 1
ATOM 5452 C C . ASP A 1 683 ? 25.726 31.628 -37.334 1.00 45.53 683 ASP A C 1
ATOM 5454 O O . ASP A 1 683 ? 26.356 31.225 -36.356 1.00 45.53 683 ASP A O 1
ATOM 5458 N N . SER A 1 684 ? 24.488 32.122 -37.171 1.00 51.22 684 SER A N 1
ATOM 5459 C CA . SER A 1 684 ? 23.864 32.222 -35.839 1.00 51.22 684 SER A CA 1
ATOM 5460 C C . SER A 1 684 ? 22.372 31.898 -35.830 1.00 51.22 684 SER A C 1
ATOM 5462 O O . SER A 1 684 ? 21.528 32.787 -35.918 1.00 51.22 684 SER A O 1
ATOM 5464 N N . GLN A 1 685 ? 22.040 30.615 -35.671 1.00 67.75 685 GLN A N 1
ATOM 5465 C CA . GLN A 1 685 ? 20.667 30.188 -35.400 1.00 67.75 685 GLN A CA 1
ATOM 5466 C C . GLN A 1 685 ? 20.353 30.413 -33.917 1.00 67.75 685 GLN A C 1
ATOM 5468 O O . GLN A 1 685 ? 20.997 29.822 -33.045 1.00 67.75 685 GLN A O 1
ATOM 5473 N N . ILE A 1 686 ? 19.383 31.289 -33.644 1.00 83.25 686 ILE A N 1
ATOM 5474 C CA . ILE A 1 686 ? 18.744 31.395 -32.332 1.00 83.25 686 ILE A CA 1
ATOM 5475 C C . ILE A 1 686 ? 17.510 30.498 -32.357 1.00 83.25 686 ILE A C 1
ATOM 5477 O O . ILE A 1 686 ? 16.667 30.627 -33.246 1.00 83.25 686 ILE A O 1
ATOM 5481 N N . THR A 1 687 ? 17.391 29.591 -31.390 1.00 88.50 687 THR A N 1
ATOM 5482 C CA . THR A 1 687 ? 16.179 28.777 -31.225 1.00 88.50 687 THR A CA 1
ATOM 5483 C C . THR A 1 687 ? 15.623 28.951 -29.831 1.00 88.50 687 THR A C 1
ATOM 5485 O O . THR A 1 687 ? 16.397 28.916 -28.879 1.00 88.50 687 THR A O 1
ATOM 5488 N N . PHE A 1 688 ? 14.306 29.053 -29.699 1.00 92.62 688 PHE A N 1
ATOM 5489 C CA . PHE A 1 688 ? 13.623 29.041 -28.407 1.00 92.62 688 PHE A CA 1
ATOM 5490 C C . PHE A 1 688 ? 12.746 27.804 -28.305 1.00 92.62 688 PHE A C 1
ATOM 5492 O O . PHE A 1 688 ? 11.971 27.525 -29.211 1.00 92.62 688 PHE A O 1
ATOM 5499 N N . GLY A 1 689 ? 12.881 27.059 -27.215 1.00 92.12 689 GLY A N 1
ATOM 5500 C CA . GLY A 1 689 ? 12.128 25.843 -26.967 1.00 92.12 689 GLY A CA 1
ATOM 5501 C C . GLY A 1 689 ? 11.293 25.925 -25.701 1.00 92.12 689 GLY A C 1
ATOM 5502 O O . GLY A 1 689 ? 11.786 26.391 -24.674 1.00 92.12 689 GLY A O 1
ATOM 5503 N N . VAL A 1 690 ? 10.058 25.439 -25.772 1.00 96.00 690 VAL A N 1
ATOM 5504 C CA . VAL A 1 690 ? 9.166 25.263 -24.623 1.00 96.00 690 VAL A CA 1
ATOM 5505 C C . VAL A 1 690 ? 8.753 23.800 -24.556 1.00 96.00 690 VAL A C 1
ATOM 5507 O O . VAL A 1 690 ? 8.220 23.246 -25.520 1.00 96.00 690 VAL A O 1
ATOM 5510 N N . GLY A 1 691 ? 8.998 23.177 -23.409 1.00 94.50 691 GLY A N 1
ATOM 5511 C CA . GLY A 1 691 ? 8.724 21.772 -23.174 1.00 94.50 691 GLY A CA 1
ATOM 5512 C C . GLY A 1 691 ? 7.833 21.541 -21.969 1.00 94.50 691 GLY A C 1
ATOM 5513 O O . GLY A 1 691 ? 7.934 22.231 -20.956 1.00 94.50 691 GLY A O 1
ATOM 5514 N N . THR A 1 692 ? 6.980 20.529 -22.086 1.00 96.00 692 THR A N 1
ATOM 5515 C CA . THR A 1 692 ? 6.157 20.020 -20.989 1.00 96.00 692 THR A CA 1
ATOM 5516 C C . THR A 1 692 ? 6.402 18.528 -20.853 1.00 96.00 692 THR A C 1
ATOM 5518 O O . THR A 1 692 ? 6.338 17.781 -21.833 1.00 96.00 692 THR A O 1
ATOM 5521 N N . PHE A 1 693 ? 6.745 18.101 -19.645 1.00 94.81 693 PHE A N 1
ATOM 5522 C CA . PHE A 1 693 ? 7.056 16.715 -19.331 1.00 94.81 693 PHE A CA 1
ATOM 5523 C C . PHE A 1 693 ? 6.284 16.289 -18.092 1.00 94.81 693 PHE A C 1
ATOM 5525 O O . PHE A 1 693 ? 6.097 17.060 -17.159 1.00 94.81 693 PHE A O 1
ATOM 5532 N N . TYR A 1 694 ? 5.831 15.048 -18.086 1.00 94.31 694 TYR A N 1
ATOM 5533 C CA . TYR A 1 694 ? 5.146 14.432 -16.969 1.00 94.31 694 TYR A CA 1
ATOM 5534 C C . TYR A 1 694 ? 6.005 13.287 -16.448 1.00 94.31 694 TYR A C 1
ATOM 5536 O O . TYR A 1 694 ? 6.260 12.313 -17.164 1.00 94.31 694 TYR A O 1
ATOM 5544 N N . ARG A 1 695 ? 6.461 13.422 -15.203 1.00 92.00 695 ARG A N 1
ATOM 5545 C CA . ARG A 1 695 ? 7.110 12.359 -14.446 1.00 92.00 695 ARG A CA 1
ATOM 5546 C C . ARG A 1 695 ? 6.044 11.634 -13.639 1.00 92.00 695 ARG A C 1
ATOM 5548 O O . ARG A 1 695 ? 5.439 12.203 -12.730 1.00 92.00 695 ARG A O 1
ATOM 5555 N N . TRP A 1 696 ? 5.802 10.383 -14.009 1.00 89.44 696 TRP A N 1
ATOM 5556 C CA . TRP A 1 696 ? 4.695 9.574 -13.515 1.00 89.44 696 TRP A CA 1
ATOM 5557 C C . TRP A 1 696 ? 4.620 9.549 -11.985 1.00 89.44 696 TRP A C 1
ATOM 5559 O O . TRP A 1 696 ? 5.575 9.141 -11.330 1.00 89.44 696 TRP A O 1
ATOM 5569 N N . ASN A 1 697 ? 3.471 9.959 -11.431 1.00 86.75 697 ASN A N 1
ATOM 5570 C CA . ASN A 1 697 ? 3.194 10.039 -9.988 1.00 86.75 697 ASN A CA 1
ATOM 5571 C C . ASN A 1 697 ? 4.159 10.914 -9.154 1.00 86.75 697 ASN A C 1
ATOM 5573 O O . ASN A 1 697 ? 4.112 10.841 -7.925 1.00 86.75 697 ASN A O 1
ATOM 5577 N N . ASP A 1 698 ? 4.998 11.746 -9.781 1.00 85.81 698 ASP A N 1
ATOM 5578 C CA . ASP A 1 698 ? 5.977 12.588 -9.080 1.00 85.81 698 ASP A CA 1
ATOM 5579 C C . ASP A 1 698 ? 5.801 14.077 -9.403 1.00 85.81 698 ASP A C 1
ATOM 5581 O O . ASP A 1 698 ? 5.390 14.861 -8.543 1.00 85.81 698 ASP A O 1
ATOM 5585 N N . ALA A 1 699 ? 6.057 14.476 -10.653 1.00 90.25 699 ALA A N 1
ATOM 5586 C CA . ALA A 1 699 ? 6.157 15.886 -11.017 1.00 90.25 699 ALA A CA 1
ATOM 5587 C C . ALA A 1 699 ? 5.638 16.209 -12.425 1.00 90.25 699 ALA A C 1
ATOM 5589 O O . ALA A 1 699 ? 5.830 15.448 -13.373 1.00 90.25 699 ALA A O 1
ATOM 5590 N N . LEU A 1 700 ? 5.049 17.394 -12.578 1.00 93.88 700 LEU A N 1
ATOM 5591 C CA . LEU A 1 700 ? 4.870 18.052 -13.870 1.00 93.88 700 LEU A CA 1
ATOM 5592 C C . LEU A 1 700 ? 6.047 19.007 -14.095 1.00 93.88 700 LEU A C 1
ATOM 5594 O O . LEU A 1 700 ? 6.286 19.895 -13.288 1.00 93.88 700 LEU A O 1
ATOM 5598 N N . ILE A 1 701 ? 6.779 18.845 -15.186 1.00 94.75 701 ILE A N 1
ATOM 5599 C CA . ILE A 1 701 ? 8.023 19.559 -15.465 1.00 94.75 701 ILE A CA 1
ATOM 5600 C C . ILE A 1 701 ? 7.785 20.536 -16.614 1.00 94.75 701 ILE A C 1
ATOM 5602 O O . ILE A 1 701 ? 7.385 20.139 -17.713 1.00 94.75 701 ILE A O 1
ATOM 5606 N N . LEU A 1 702 ? 8.080 21.811 -16.373 1.00 95.94 702 LEU A N 1
ATOM 5607 C CA . LEU A 1 702 ? 8.134 22.833 -17.416 1.00 95.94 702 LEU A CA 1
ATOM 5608 C C . LEU A 1 702 ? 9.588 23.117 -17.767 1.00 95.94 702 LEU A C 1
ATOM 5610 O O . LEU A 1 702 ? 10.410 23.319 -16.876 1.00 95.94 702 LEU A O 1
ATOM 5614 N N . ILE A 1 703 ? 9.900 23.139 -19.060 1.00 95.12 703 ILE A N 1
ATOM 5615 C CA . ILE A 1 703 ? 11.253 23.354 -19.573 1.00 95.12 703 ILE A CA 1
ATOM 5616 C C . ILE A 1 703 ? 11.236 24.538 -20.535 1.00 95.12 703 ILE A C 1
ATOM 5618 O O . ILE A 1 703 ? 10.418 24.591 -21.450 1.00 95.12 703 ILE A O 1
ATOM 5622 N N . LEU A 1 704 ? 12.179 25.459 -20.367 1.00 95.94 704 LEU A N 1
ATOM 5623 C CA . LEU A 1 704 ? 12.504 26.489 -21.343 1.00 95.94 704 LEU A CA 1
ATOM 5624 C C . LEU A 1 704 ? 13.938 26.268 -21.806 1.00 95.94 704 LEU A C 1
ATOM 5626 O O . LEU A 1 704 ? 14.853 26.150 -20.995 1.00 95.94 704 LEU A O 1
ATOM 5630 N N . THR A 1 705 ? 14.148 26.223 -23.114 1.00 93.38 705 THR A N 1
ATOM 5631 C CA . THR A 1 705 ? 15.484 26.088 -23.699 1.00 93.38 705 THR A CA 1
ATOM 5632 C C . THR A 1 705 ? 15.742 27.197 -24.696 1.00 93.38 705 THR A C 1
ATOM 5634 O O . THR A 1 705 ? 14.836 27.679 -25.369 1.00 93.38 705 THR A O 1
ATOM 5637 N N . THR A 1 706 ? 16.996 27.604 -24.817 1.00 92.06 706 THR A N 1
ATOM 5638 C CA . THR A 1 706 ? 17.431 28.469 -25.905 1.00 92.06 706 THR A CA 1
ATOM 5639 C C . THR A 1 706 ? 18.758 27.977 -26.452 1.00 92.06 706 THR A C 1
ATOM 5641 O O . THR A 1 706 ? 19.605 27.470 -25.716 1.00 92.06 706 THR A O 1
ATOM 5644 N N . ARG A 1 707 ? 18.932 28.074 -27.764 1.00 88.31 707 ARG A N 1
ATOM 5645 C CA . ARG A 1 707 ? 20.206 27.812 -28.430 1.00 88.31 707 ARG A CA 1
ATOM 5646 C C . ARG A 1 707 ? 20.655 29.116 -29.047 1.00 88.31 707 ARG A C 1
ATOM 5648 O O . ARG A 1 707 ? 19.894 29.720 -29.793 1.00 88.31 707 ARG A O 1
ATOM 5655 N N . TRP A 1 708 ? 21.884 29.511 -28.765 1.00 85.62 708 TRP A N 1
ATOM 5656 C CA . TRP A 1 708 ? 22.536 30.645 -29.389 1.00 85.62 708 TRP A CA 1
ATOM 5657 C C . TRP A 1 708 ? 23.885 30.188 -29.935 1.00 85.62 708 TRP A C 1
ATOM 5659 O O . TRP A 1 708 ? 24.817 29.912 -29.177 1.00 85.62 708 TRP A O 1
ATOM 5669 N N . GLN A 1 709 ? 23.972 30.064 -31.263 1.00 83.75 709 GLN A N 1
ATOM 5670 C CA . GLN A 1 709 ? 25.149 29.533 -31.959 1.00 83.75 709 GLN A CA 1
ATOM 5671 C C . GLN A 1 709 ? 25.558 28.144 -31.420 1.00 83.75 709 GLN A C 1
ATOM 5673 O O . GLN A 1 709 ? 24.825 27.166 -31.566 1.00 83.75 709 GLN A O 1
ATOM 5678 N N . ASN A 1 710 ? 26.728 28.070 -30.785 1.00 86.88 710 ASN A N 1
ATOM 5679 C CA . ASN A 1 710 ? 27.333 26.871 -30.216 1.00 86.88 710 ASN A CA 1
ATOM 5680 C C . ASN A 1 710 ? 26.881 26.587 -28.777 1.00 86.88 710 ASN A C 1
ATOM 5682 O O . ASN A 1 710 ? 27.231 25.545 -28.226 1.00 86.88 710 ASN A O 1
ATOM 5686 N N . CYS A 1 711 ? 26.134 27.506 -28.165 1.00 89.00 711 CYS A N 1
ATOM 5687 C CA . CYS A 1 711 ? 25.687 27.432 -26.784 1.00 89.00 711 CYS A CA 1
ATOM 5688 C C . CYS A 1 711 ? 24.215 27.010 -26.712 1.00 89.00 711 CYS A C 1
ATOM 5690 O O . CYS A 1 711 ? 23.373 27.539 -27.438 1.00 89.00 711 CYS A O 1
ATOM 5692 N N . LYS A 1 712 ? 23.883 26.076 -25.823 1.00 91.06 712 LYS A N 1
ATOM 5693 C CA . LYS A 1 712 ? 22.513 25.694 -25.481 1.00 91.06 712 LYS A CA 1
ATOM 5694 C C . LYS A 1 712 ? 22.315 25.880 -23.983 1.00 91.06 712 LYS A C 1
ATOM 5696 O O . LYS A 1 712 ? 23.036 25.292 -23.184 1.00 91.06 712 LYS A O 1
ATOM 5701 N N . PHE A 1 713 ? 21.330 26.689 -23.629 1.00 93.50 713 PHE A N 1
ATOM 5702 C CA . PHE A 1 713 ? 20.906 26.936 -22.261 1.00 93.50 713 PHE A CA 1
ATOM 5703 C C . PHE A 1 713 ? 19.533 26.308 -22.031 1.00 93.50 713 PHE A C 1
ATOM 5705 O O . PHE A 1 713 ? 18.687 26.292 -22.931 1.00 93.50 713 PHE A O 1
ATOM 5712 N N . GLY A 1 714 ? 19.310 25.796 -20.830 1.00 93.75 714 GLY A N 1
ATOM 5713 C CA . GLY A 1 714 ? 18.035 25.232 -20.432 1.00 93.75 714 GLY A CA 1
ATOM 5714 C C . GLY A 1 714 ? 17.740 25.478 -18.962 1.00 93.75 714 GLY A C 1
ATOM 5715 O O . GLY A 1 714 ? 18.600 25.285 -18.103 1.00 93.75 714 GLY A O 1
ATOM 5716 N N . ILE A 1 715 ? 16.510 25.885 -18.679 1.00 95.94 715 ILE A N 1
ATOM 5717 C CA . ILE A 1 715 ? 15.960 25.997 -17.333 1.00 95.94 715 ILE A CA 1
ATOM 5718 C C . ILE A 1 715 ? 14.723 25.115 -17.243 1.00 95.94 715 ILE A C 1
ATOM 5720 O O . ILE A 1 715 ? 13.887 25.115 -18.147 1.00 95.94 715 ILE A O 1
ATOM 5724 N N . SER A 1 716 ? 14.589 24.366 -16.156 1.00 95.31 716 SER A N 1
ATOM 5725 C CA . SER A 1 716 ? 13.359 23.636 -15.876 1.00 95.31 716 SER A CA 1
ATOM 5726 C C . SER A 1 716 ? 12.927 23.762 -14.430 1.00 95.31 716 SER A C 1
ATOM 5728 O O . SER A 1 716 ? 13.753 23.945 -13.532 1.00 95.31 716 SER A O 1
ATOM 5730 N N . TYR A 1 717 ? 11.619 23.649 -14.226 1.00 94.75 717 TYR A N 1
ATOM 5731 C CA . TYR A 1 717 ? 10.996 23.620 -12.914 1.00 94.75 717 TYR A CA 1
ATOM 5732 C C . TYR A 1 717 ? 10.067 22.415 -12.797 1.00 94.75 717 TYR A C 1
ATOM 5734 O O . TYR A 1 717 ? 9.180 22.223 -13.633 1.00 94.75 717 TYR A O 1
ATOM 5742 N N . ASP A 1 718 ? 10.269 21.634 -11.742 1.00 92.75 718 ASP A N 1
ATOM 5743 C CA . ASP A 1 718 ? 9.452 20.474 -11.405 1.00 92.75 718 ASP A CA 1
ATOM 5744 C C . ASP A 1 718 ? 8.342 20.924 -10.429 1.00 92.75 718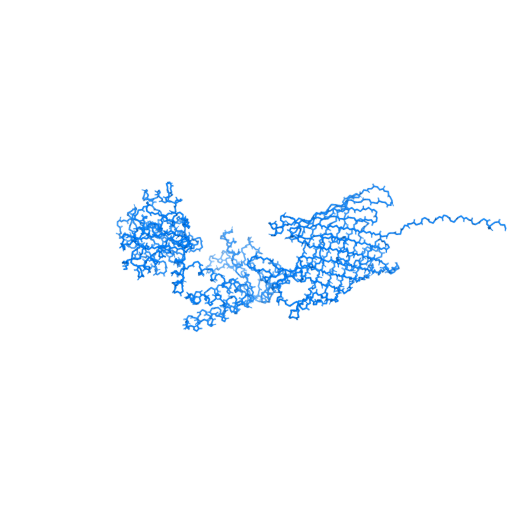 ASP A C 1
ATOM 5746 O O . ASP A 1 718 ? 8.625 21.319 -9.299 1.00 92.75 718 ASP A O 1
ATOM 5750 N N . PHE A 1 719 ? 7.074 20.860 -10.835 1.00 91.56 719 PHE A N 1
ATOM 5751 C CA . PHE A 1 719 ? 5.909 21.029 -9.959 1.00 91.56 719 PHE A CA 1
ATOM 5752 C C . PHE A 1 719 ? 5.531 19.683 -9.345 1.00 91.56 719 PHE A C 1
ATOM 5754 O O . PHE A 1 719 ? 5.197 18.747 -10.068 1.00 91.56 719 PHE A O 1
ATOM 5761 N N . ASN A 1 720 ? 5.555 19.577 -8.018 1.00 88.81 720 ASN A N 1
ATOM 5762 C CA . ASN A 1 720 ? 5.308 18.315 -7.322 1.00 88.81 720 ASN A CA 1
ATOM 5763 C C . ASN A 1 720 ? 3.803 17.988 -7.264 1.00 88.81 720 ASN A C 1
ATOM 5765 O O . ASN A 1 720 ? 3.019 18.715 -6.648 1.00 88.81 720 ASN A O 1
ATOM 5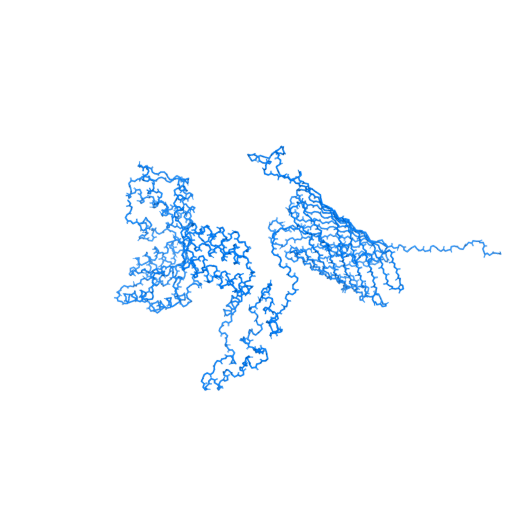769 N N . ILE A 1 721 ? 3.419 16.865 -7.869 1.00 89.31 721 ILE A N 1
ATOM 5770 C CA . ILE A 1 721 ? 2.037 16.360 -7.963 1.00 89.31 721 ILE A CA 1
ATOM 5771 C C . ILE A 1 721 ? 1.849 15.015 -7.238 1.00 89.31 721 ILE A C 1
ATOM 5773 O O . ILE A 1 721 ? 0.795 14.390 -7.354 1.00 89.31 721 ILE A O 1
ATOM 5777 N N . SER A 1 722 ? 2.879 14.541 -6.535 1.00 85.44 722 SER A N 1
ATOM 5778 C CA . SER A 1 722 ? 2.858 13.281 -5.788 1.00 85.44 722 SER A CA 1
ATOM 5779 C C . SER A 1 722 ? 1.955 13.343 -4.547 1.00 85.44 722 SER A C 1
ATOM 5781 O O . SER A 1 722 ? 1.432 14.384 -4.158 1.00 85.44 722 SER A O 1
ATOM 5783 N N . THR A 1 723 ? 1.840 12.238 -3.807 1.00 80.25 723 THR A N 1
ATOM 5784 C CA . THR A 1 723 ? 1.163 12.227 -2.493 1.00 80.25 723 THR A CA 1
ATOM 5785 C C . THR A 1 723 ? 1.787 13.191 -1.472 1.00 80.25 723 THR A C 1
ATOM 5787 O O . THR A 1 723 ? 1.170 13.486 -0.449 1.00 80.25 723 THR A O 1
ATOM 5790 N N . LEU A 1 724 ? 2.998 13.699 -1.734 1.00 75.94 724 LEU A N 1
ATOM 5791 C CA . LEU A 1 724 ? 3.713 14.644 -0.879 1.00 75.94 724 LEU A CA 1
ATOM 5792 C C . LEU A 1 724 ? 3.352 16.113 -1.143 1.00 75.94 724 LEU A C 1
ATOM 5794 O O . LEU A 1 724 ? 3.917 16.983 -0.484 1.00 75.94 724 LEU A O 1
ATOM 5798 N N . THR A 1 725 ? 2.404 16.423 -2.037 1.00 81.31 725 THR A N 1
ATOM 5799 C CA . THR A 1 725 ? 2.028 17.813 -2.367 1.00 81.31 725 THR A CA 1
ATOM 5800 C C . THR A 1 725 ? 1.658 18.659 -1.140 1.00 81.31 725 THR A C 1
ATOM 5802 O O . THR A 1 725 ? 1.970 19.849 -1.108 1.00 81.31 725 THR A O 1
ATOM 5805 N N . ARG A 1 726 ? 1.057 18.061 -0.096 1.00 78.88 726 ARG A N 1
ATOM 5806 C CA . ARG A 1 726 ? 0.757 18.766 1.169 1.00 78.88 726 ARG A CA 1
ATOM 5807 C C . ARG A 1 726 ? 2.015 19.204 1.923 1.00 78.88 726 ARG A C 1
ATOM 5809 O O . ARG A 1 726 ? 2.010 20.281 2.502 1.00 78.88 726 ARG A O 1
ATOM 5816 N N . ALA A 1 727 ? 3.065 18.384 1.911 1.00 76.69 727 ALA A N 1
ATOM 5817 C CA . ALA A 1 727 ? 4.322 18.662 2.604 1.00 76.69 727 ALA A CA 1
ATOM 5818 C C . ALA A 1 727 ? 5.263 19.549 1.773 1.00 76.69 727 ALA A C 1
ATOM 5820 O O . ALA A 1 727 ? 6.006 20.356 2.321 1.00 76.69 727 ALA A O 1
ATOM 5821 N N . SER A 1 728 ? 5.232 19.415 0.445 1.00 80.12 728 SER A N 1
ATOM 5822 C CA . SER A 1 728 ? 6.088 20.189 -0.458 1.00 80.12 728 SER A CA 1
ATOM 5823 C C . SER A 1 728 ? 5.499 21.538 -0.867 1.00 80.12 728 SER A C 1
ATOM 5825 O O . SER A 1 728 ? 6.197 22.351 -1.468 1.00 80.12 728 SER A O 1
ATOM 5827 N N . HIS A 1 729 ? 4.222 21.799 -0.565 1.00 83.38 729 HIS A N 1
ATOM 5828 C CA . HIS A 1 729 ? 3.482 22.965 -1.060 1.00 83.38 729 HIS A CA 1
ATOM 5829 C C . HIS A 1 729 ? 3.578 23.110 -2.587 1.00 83.38 729 HIS A C 1
ATOM 5831 O O . HIS A 1 729 ? 3.767 24.213 -3.099 1.00 83.38 729 HIS A O 1
ATOM 5837 N N . VAL A 1 730 ? 3.505 21.985 -3.313 1.00 84.38 730 VAL A N 1
ATOM 5838 C CA . VAL A 1 730 ? 3.679 21.899 -4.782 1.00 84.38 730 VAL A CA 1
ATOM 5839 C C . VAL A 1 730 ? 5.112 22.233 -5.258 1.00 84.38 730 VAL A C 1
ATOM 5841 O O . VAL A 1 730 ? 5.439 22.041 -6.429 1.00 84.38 730 VAL A O 1
ATOM 5844 N N . ARG A 1 731 ? 6.018 22.672 -4.372 1.00 84.69 731 ARG A N 1
ATOM 5845 C CA . ARG A 1 731 ? 7.396 23.041 -4.726 1.00 84.69 731 ARG A CA 1
ATOM 5846 C C . ARG A 1 731 ? 8.219 21.788 -5.018 1.00 84.69 731 ARG A C 1
ATOM 5848 O O . ARG A 1 731 ? 8.349 20.914 -4.163 1.00 84.69 731 ARG A O 1
ATOM 5855 N N . GLY A 1 732 ? 8.800 21.707 -6.210 1.00 85.12 732 GLY A N 1
ATOM 5856 C CA . GLY A 1 732 ? 9.775 20.672 -6.547 1.00 85.12 732 GLY A CA 1
ATOM 5857 C C . GLY A 1 732 ? 11.190 21.231 -6.611 1.00 85.12 732 GLY A C 1
ATOM 5858 O O . GLY A 1 732 ? 11.726 21.695 -5.603 1.00 85.12 732 GLY A O 1
ATOM 5859 N N . GLY A 1 733 ? 11.802 21.130 -7.787 1.00 87.38 733 GLY A N 1
ATOM 5860 C CA . GLY A 1 733 ? 13.212 21.415 -8.029 1.00 87.38 733 GLY A CA 1
ATOM 5861 C C . GLY A 1 733 ? 13.429 22.359 -9.204 1.00 87.38 733 GLY A C 1
ATOM 5862 O O . GLY A 1 733 ? 12.634 22.381 -10.142 1.00 87.38 733 GLY A O 1
ATOM 5863 N N . VAL A 1 734 ? 14.514 23.131 -9.146 1.00 91.75 734 VAL A N 1
ATOM 5864 C CA . VAL A 1 734 ? 14.987 23.966 -10.257 1.00 91.75 734 VAL A CA 1
ATOM 5865 C C . VAL A 1 734 ? 16.201 23.285 -10.868 1.00 91.75 734 VAL A C 1
ATOM 5867 O O . VAL A 1 734 ? 17.105 22.864 -10.145 1.00 91.75 734 VAL A O 1
ATOM 5870 N N . GLU A 1 735 ? 16.255 23.227 -12.192 1.00 93.75 735 GLU A N 1
ATOM 5871 C CA . GLU A 1 735 ? 17.431 22.758 -12.913 1.00 93.75 735 GLU A CA 1
ATOM 5872 C C . GLU A 1 735 ? 17.910 23.786 -13.928 1.00 93.75 735 GLU A C 1
ATOM 5874 O O . GLU A 1 735 ? 17.125 24.328 -14.706 1.00 93.75 735 GLU A O 1
ATOM 5879 N N . LEU A 1 736 ? 19.222 24.005 -13.936 1.00 94.25 736 LEU A N 1
ATOM 5880 C CA . LEU A 1 736 ? 19.937 24.857 -14.872 1.00 94.25 736 LEU A CA 1
ATOM 5881 C C . LEU A 1 736 ? 20.932 24.006 -15.649 1.00 94.25 736 LEU A C 1
ATOM 5883 O O . LEU A 1 736 ? 21.690 23.231 -15.069 1.00 94.25 736 LEU A O 1
ATOM 5887 N N . SER A 1 737 ? 20.932 24.168 -16.963 1.00 94.19 737 SER A N 1
ATOM 5888 C CA . SER A 1 737 ? 21.768 23.404 -17.876 1.00 94.19 737 SER A CA 1
ATOM 5889 C C . SER A 1 737 ? 22.426 24.333 -18.887 1.00 94.19 737 SER A C 1
ATOM 5891 O O . SER A 1 737 ? 21.763 25.173 -19.497 1.00 94.19 737 SER A O 1
ATOM 5893 N N . LEU A 1 738 ? 23.726 24.156 -19.093 1.00 93.50 738 LEU A N 1
ATOM 5894 C CA . LEU A 1 738 ? 24.517 24.870 -20.085 1.00 93.50 738 LEU A CA 1
ATOM 5895 C C . LEU A 1 738 ? 25.361 23.865 -20.860 1.00 93.50 738 LEU A C 1
ATOM 5897 O O . LEU A 1 738 ? 26.114 23.097 -20.272 1.00 93.50 738 LEU A O 1
ATOM 5901 N N . MET A 1 739 ? 25.270 23.888 -22.182 1.00 93.62 739 MET A N 1
ATOM 5902 C CA . MET A 1 739 ? 26.067 23.045 -23.064 1.00 93.62 739 MET A CA 1
ATOM 5903 C C . MET A 1 739 ? 26.707 23.900 -24.148 1.00 93.62 739 MET A C 1
ATOM 5905 O O . MET A 1 739 ? 26.029 24.693 -24.793 1.00 93.62 739 MET A O 1
ATOM 5909 N N . TYR A 1 740 ? 27.997 23.703 -24.390 1.00 92.12 740 TYR A N 1
ATOM 5910 C CA . TYR A 1 740 ? 28.736 24.376 -25.447 1.00 92.12 740 TYR A CA 1
ATOM 5911 C C . TYR A 1 740 ? 29.396 23.353 -26.374 1.00 92.12 740 TYR A C 1
ATOM 5913 O O . TYR A 1 740 ? 30.073 22.432 -25.913 1.00 92.12 740 TYR A O 1
ATOM 5921 N N . ILE A 1 741 ? 29.209 23.509 -27.686 1.00 91.00 741 ILE A N 1
ATOM 5922 C CA . ILE A 1 741 ? 29.817 22.658 -28.716 1.00 91.00 741 ILE A CA 1
ATOM 5923 C C . ILE A 1 741 ? 30.864 23.467 -29.474 1.00 91.00 741 ILE A C 1
ATOM 5925 O O . ILE A 1 741 ? 30.540 24.376 -30.232 1.00 91.00 741 ILE A O 1
ATOM 5929 N N . PHE A 1 742 ? 32.132 23.103 -29.334 1.00 88.75 742 PHE A N 1
ATOM 5930 C CA . PHE A 1 742 ? 33.211 23.742 -30.076 1.00 88.75 742 PHE A CA 1
ATOM 5931 C C . PHE A 1 742 ? 33.161 23.276 -31.530 1.00 88.75 742 PHE A C 1
ATOM 5933 O O . PHE A 1 742 ? 33.291 22.086 -31.807 1.00 88.75 742 PHE A O 1
ATOM 5940 N N . ARG A 1 743 ? 32.983 24.193 -32.481 1.00 84.69 743 ARG A N 1
ATOM 5941 C CA . ARG A 1 743 ? 32.998 23.898 -33.923 1.00 84.69 743 ARG A CA 1
ATOM 5942 C C . ARG A 1 743 ? 34.236 24.510 -34.569 1.00 84.69 743 ARG A C 1
ATOM 5944 O O . ARG A 1 743 ? 34.740 25.528 -34.103 1.00 84.69 743 ARG A O 1
ATOM 5951 N N . ARG A 1 744 ? 34.746 23.896 -35.645 1.00 67.88 744 ARG A N 1
ATOM 5952 C CA . ARG A 1 744 ? 35.819 24.515 -36.437 1.00 67.88 744 ARG A CA 1
ATOM 5953 C C . ARG A 1 744 ? 35.256 25.766 -37.100 1.00 67.88 744 ARG A C 1
ATOM 5955 O O . ARG A 1 744 ? 34.334 25.658 -37.903 1.00 67.88 744 ARG A O 1
ATOM 5962 N N . VAL A 1 745 ? 35.830 26.924 -36.788 1.00 53.41 745 VAL A N 1
ATOM 5963 C CA . VAL A 1 745 ? 35.645 28.122 -37.607 1.00 53.41 745 VAL A CA 1
ATOM 5964 C C . VAL A 1 745 ? 36.253 27.809 -38.970 1.00 53.41 745 VAL A C 1
ATOM 5966 O O . VAL A 1 745 ? 37.402 27.368 -39.050 1.00 53.41 745 VAL A O 1
ATOM 5969 N N . ALA A 1 746 ? 35.485 27.985 -40.043 1.00 43.09 746 ALA A N 1
ATOM 5970 C CA . ALA A 1 746 ? 36.048 27.973 -41.381 1.00 43.09 746 ALA A CA 1
ATOM 5971 C C . ALA A 1 746 ? 37.005 29.168 -41.486 1.00 43.09 746 ALA A C 1
ATOM 5973 O O . ALA A 1 746 ? 36.580 30.300 -41.704 1.00 43.09 746 ALA A O 1
ATOM 5974 N N . ILE A 1 747 ? 38.304 28.931 -41.295 1.00 35.47 747 ILE A N 1
ATOM 5975 C CA . ILE A 1 747 ? 39.324 29.888 -41.712 1.00 35.47 747 ILE A CA 1
ATOM 5976 C C . ILE A 1 747 ? 39.176 29.965 -43.230 1.00 35.47 747 ILE A C 1
ATOM 5978 O O . ILE A 1 747 ? 39.513 29.012 -43.934 1.00 35.47 747 ILE A O 1
ATOM 5982 N N . LYS A 1 748 ? 38.626 31.073 -43.742 1.00 34.91 748 LYS A N 1
ATOM 5983 C CA . LYS A 1 748 ? 38.851 31.449 -45.138 1.00 34.91 748 LYS A CA 1
ATOM 5984 C C . LYS A 1 748 ? 40.362 31.433 -45.313 1.00 34.91 748 LYS A C 1
ATOM 5986 O O . LYS A 1 748 ? 41.046 32.230 -44.677 1.00 34.91 748 LYS A O 1
ATOM 5991 N N . SER A 1 749 ? 40.883 30.516 -46.123 1.00 32.97 749 SER A N 1
ATOM 5992 C CA . SER A 1 749 ? 42.239 30.649 -46.632 1.00 32.97 749 SER A CA 1
ATOM 5993 C C . SER A 1 749 ? 42.315 32.032 -47.271 1.00 32.97 749 SER A C 1
ATOM 5995 O O . SER A 1 749 ? 41.678 32.268 -48.301 1.00 32.97 749 SER A O 1
ATOM 5997 N N . ALA A 1 750 ? 43.017 32.958 -46.617 1.00 36.62 750 ALA A N 1
ATOM 5998 C CA . ALA A 1 750 ? 43.490 34.165 -47.263 1.00 36.62 750 ALA A CA 1
ATOM 5999 C C . ALA A 1 750 ? 44.180 33.716 -48.555 1.00 36.62 750 ALA A C 1
ATOM 6001 O O . ALA A 1 750 ? 44.899 32.710 -48.557 1.00 36.62 750 ALA A O 1
ATOM 6002 N N . GLY A 1 751 ? 43.856 34.385 -49.661 1.00 35.56 751 GLY A N 1
ATOM 6003 C CA . GLY A 1 751 ? 44.471 34.104 -50.946 1.00 35.56 751 GLY A CA 1
ATOM 6004 C C . GLY A 1 751 ? 45.983 34.020 -50.779 1.00 35.56 751 GLY A C 1
ATOM 6005 O O . GLY A 1 751 ? 46.584 34.829 -50.076 1.00 35.56 751 GLY A O 1
ATOM 6006 N N . ARG A 1 752 ? 46.595 33.021 -51.414 1.00 34.47 752 ARG A N 1
ATOM 6007 C CA . ARG A 1 752 ? 48.003 33.139 -51.770 1.00 34.47 752 ARG A CA 1
ATOM 6008 C C . ARG A 1 752 ? 48.115 34.395 -52.632 1.00 34.47 752 ARG A C 1
ATOM 6010 O O . ARG A 1 752 ? 47.677 34.378 -53.779 1.00 34.47 752 ARG A O 1
ATOM 6017 N N . GLU A 1 753 ? 48.648 35.472 -52.072 1.00 38.62 753 GLU A N 1
ATOM 6018 C CA . GLU A 1 753 ? 49.329 36.473 -52.882 1.00 38.62 753 GLU A CA 1
ATOM 6019 C C . GLU A 1 753 ? 50.501 35.760 -53.581 1.00 38.62 753 GLU A C 1
ATOM 6021 O O . GLU A 1 753 ? 51.204 34.970 -52.936 1.00 38.62 753 GLU A O 1
ATOM 6026 N N . PRO A 1 754 ? 50.689 35.939 -54.897 1.00 36.72 754 PRO A N 1
ATOM 6027 C CA . PRO A 1 754 ? 51.863 35.411 -55.568 1.00 36.72 754 PRO A CA 1
ATOM 6028 C C . PRO A 1 754 ? 53.111 36.129 -55.040 1.00 36.72 754 PRO A C 1
ATOM 6030 O O . PRO A 1 754 ? 53.134 37.349 -54.890 1.00 36.72 754 PRO A O 1
ATOM 6033 N N . CYS A 1 755 ? 54.157 35.354 -54.756 1.00 32.00 755 CYS A N 1
ATOM 6034 C CA . CYS A 1 755 ? 55.487 35.874 -54.464 1.00 32.00 755 CYS A CA 1
ATOM 6035 C C . CYS A 1 755 ? 56.004 36.642 -55.702 1.00 32.00 755 CYS A C 1
ATOM 6037 O O . CYS A 1 755 ? 55.915 36.100 -56.805 1.00 32.00 755 CYS A O 1
ATOM 6039 N N . PRO A 1 756 ? 56.538 37.872 -55.578 1.00 43.44 756 PRO A N 1
ATOM 6040 C CA . PRO A 1 756 ? 56.911 38.701 -56.727 1.00 43.44 756 PRO A CA 1
ATOM 6041 C C . PRO A 1 756 ? 58.276 38.335 -57.349 1.00 43.44 756 PRO A C 1
ATOM 6043 O O . PRO A 1 756 ? 59.005 39.225 -57.767 1.00 43.44 756 PRO A O 1
ATOM 6046 N N . PHE A 1 757 ? 58.639 37.048 -57.426 1.00 42.03 757 PHE A N 1
ATOM 6047 C CA . PHE A 1 757 ? 59.947 36.621 -57.958 1.00 42.03 757 PHE A CA 1
ATOM 6048 C C . PHE A 1 757 ? 59.942 35.480 -58.989 1.00 42.03 757 PHE A C 1
ATOM 6050 O O . PHE A 1 757 ? 61.014 35.014 -59.343 1.00 42.03 757 PHE A O 1
ATOM 6057 N N . ASP A 1 758 ? 58.793 35.103 -59.560 1.00 41.97 758 ASP A N 1
ATOM 6058 C CA . ASP A 1 758 ? 58.734 34.094 -60.639 1.00 41.97 758 ASP A CA 1
ATOM 6059 C C . ASP A 1 758 ? 58.160 34.649 -61.960 1.00 41.97 758 ASP A C 1
ATOM 6061 O O . ASP A 1 758 ? 57.279 34.041 -62.563 1.00 41.97 758 ASP A O 1
ATOM 6065 N N . ILE A 1 759 ? 58.655 35.808 -62.418 1.00 42.88 759 ILE A N 1
ATOM 6066 C CA . ILE A 1 759 ? 58.700 36.180 -63.849 1.00 42.88 759 ILE A CA 1
ATOM 6067 C C . ILE A 1 759 ? 59.972 37.012 -64.098 1.00 42.88 759 ILE A C 1
ATOM 6069 O O . ILE A 1 759 ? 59.924 38.242 -64.069 1.00 42.88 759 ILE A O 1
ATOM 6073 N N . MET A 1 760 ? 61.099 36.333 -64.322 1.00 34.72 760 MET A N 1
ATOM 6074 C CA . MET A 1 760 ? 62.096 36.626 -65.369 1.00 34.72 760 MET A CA 1
ATOM 6075 C C . MET A 1 760 ? 63.112 35.495 -65.461 1.00 34.72 760 MET A C 1
ATOM 6077 O O . MET A 1 760 ? 63.694 35.145 -64.412 1.00 34.72 760 MET A O 1
#

Radius of gyration: 38.59 Å; Cα contacts (8 Å, |Δi|>4): 1458; chains: 1; bounding box: 117×74×120 Å

Sequence (760 aa):
MLAKPLAELLRPQALEDYIGQSHLLGEGGILRTAIENKALHSMILWGPPGVGKTTLAFLMAKLTDMDFYMLSAINSGVKDIREIFQKAEESSNKTLLFIDEIHRFSKSQQDSLLGAVEKGVVTLIGATTENPSFEVISPLLSRCQVYVLKTLDKSSLEKIITRATDFLEKELNCSIEIAENEALLQISGGDARKLINAIELIVTTLLRSEKGKLLINNELVLKIIQQNLLLYDKKGENHYDIISAFIKSIRGSDPNAAVYWLARMLMAGEDPLFIARRMIILAVEDIGNANPNALLLANNCFQAVHQIGLPEGRIVLSQTAIYLASSPKSNASYLAIEDAMQWVEKTGNLPVPLHLRNAPTALMKELNYGKNYQYAHQFENNFVEQEFLPQSISGKKFYEPQDNRRENELRKYLKNCWKNKYRYIFLLLLSFSFFFKLIGQDIHYSQFNLAPLNLNPALTGVIDGICRAGINQKTQWLSVTKPFLTFSGSFDAPVYKNNQRRELIGLGLLINVDRAGDSYYTTFQPLLSMAFVKSLDRRNRHKLSIGGYCGIQQRMLNYDALTFDEQYQHGYYSADNPITENFPKSKILFFDWGLGANWSFFASSATSFIAGVSASHLNQPRMSFENSSLVRLPVRTNLYFSSTFPVSESLLLNPMIFTSFQRRFYEVNFGVNLEYLFADKRDSQITFGVGTFYRWNDALILILTTRWQNCKFGISYDFNISTLTRASHVRGGVELSLMYIFRRVAIKSAGREPCPFDIM

pLDDT: mean 86.14, std 14.21, range [27.83, 98.62]

Nearest PDB structures (foldseek):
  3pvs-assembly1_D  TM=4.956E-01  e=5.233E-35  Escherichia coli
  3pvs-assembly1_B  TM=5.066E-01  e=1.402E-34  Escherichia coli
  3pvs-assembly1_C  TM=4.872E-01  e=1.116E-33  Escherichia coli
  3pvs-assembly1_A  TM=4.999E-01  e=5.289E-33  Escherichia coli
  1uyn-assembly1_X  TM=3.819E-01  e=4.185E-04  Neisseria meningitidis

Foldseek 3Di:
DDPDALCVVLQDPALVSQFAPCCQSNDVHVVVVCLVVLNAFAAEEEAAAQLCLVSSLVNSCVSSVAAEDEDELVPDDLVNVVVVLVVLVVDPGAHEYEYEQQLSHDPVSLVSCLVCNVVSSYRYYYYHHDDCVVRHDPSNPVRHHYDYRYQADPVRLVVLVVSLQVVCCVVVVAAEDEPACVQLCVQCVSRSSSSSNLVVQLVVVVVVVDPHYHYHYNVSSCVSVVVCQLVDDADDPVVVVLLVQLLVLLLVLNLVSNLVSLVVCVSNVYDLLVSLVSQLVSCCQWQNQQDVCLNVLSVVLNVCCVVPPPDVSSVSSSVSSNVSSNGDTDRQRVQLVVVVVVVCVVPPDQDFDQLPADDPDPVSVVVSRVPPNDQQCVDPPSADPDFGDRPVCFLPDSGQFDPHDRSVVVLVVVCVRHPPSVDSDPPPPPPLPDDDDDDDDDDDDPPCVLVVCVQALLCAQVDPFAKKKKKKWKWWLPLDPWTKIKIKIKIKHFPDADPVQRKTKMKMWMWMWIFDDQQRWIKIWIKIKMKIKGQPDPVSQKIKMKMKIKTKMKIFTRPLSDDDPQQADPNDGHSPRDDPDDQQAGMDIDMWMKIKMKMKGDPDPQKIKIKMKIKIRPVFDADDSDPPDRHTFFIKMKIKIWIWDDPDPFKIKIWMWMWMDGSPDIKIKTWIKIKGWDDDDDQWIKIWIWMWMDIPQFWTKTKIWIDTRQKIKIKMFTQGPHPCCVSSVSHTMIMIMMMGHHHDDPPPPDDPDDDPPPDD